Protein AF-0000000068352948 (afdb_homodimer)

Secondary structure (DSSP, 8-state):
------------------------------------------------SSS-------TT----EEEEEEEEEETTEEEEEEEEEEEPTTSEEEEEE-TTSSHHHHHHHHTT-S--BTTEEEEEEEEETTEE--GGGGGGEEEE-SS----TT--HHHHHHHHHHHHH---HHHHHHHHHHHHHHTT-GGGTTS---BTTTB--S-HHHHHHHHHHHHHTT--SEEEESSTTTT--HHHHHHHHHHHHHHHHTT-EEEEE-SS--HHHHTT-SEEEEEETTEEEEEEEHHHHHHHHHHTT-PPPTTS-HHHHHHHHHHSHHHHHHHHHHHHHHHHHS---TTTSPPPPPSSGGG-HHHHHHHHHHHHHPPPHHHHHHHHHHHHHHHHHH-HHHHHHHHHHHHHHHHHHHHHTTT--SBHHHHHHHHHHHHHHHHHHHHHHHHHHHHHHHHHHHHHHHHHHTT-S-HHHHHHHHHHHHHHHHHHHHHHHHHHHHHHHT----HHHHHHHHHHHHHHHHHHHHHHHHHHHHSSSHHHHHHHHHHHHHHHHHTTSSSS-HHHHTTTTHHHHTT-HHHHHHHHHHHHHHTT----B--HHHH-HHHHHTS-SSHHHHHHHTTSSSSGGG-HHHHHHHHHHHHHHHHHHHHHHHHHHHT---/------------------------------------------------SS--------TT----EEEEEEEEEETTEEEEEEEEEEEPTTSEEEEEE-TTSSHHHHHHHHTT-S--BTTEEEEEEEEETTEE--GGGGGGEEEE-SS----TT--HHHHHHHHHHHHH---HHHHHHHHHHHHHHTT-GGGTTS---BTTTB--S-HHHHHHHHHHHHHTT--SEEEESSTTTT--HHHHHHHHHHHHHHHHTT-EEEEE-SS--HHHHTT-SEEEEEETTEEEEEEEHHHHHHHHHHTT-PPPTTS-HHHHHHHHHHSHHHHHHHHHHHHHHHHHS---TTTSPPPPPSSGGG-HHHHHHHHHHHHHPPPHHHHHHHHHHHHHHHHHH-HHHHHHHHHHHHHHHHHHHHHTTT--SBHHHHHHHHHHHHHHHHHHHHHHHHHHHHHHHHHHHHHHHHHHTT-S-HHHHHHHHHHHHHHHHHHHHHHHHHHHHHHHT----HHHHHHHHHHHHHHHHHHHHHHHHHHHHSSSHHHHHHHHHHHHHHHHHTTSSSS-HHHHTTTTHHHHTT-HHHHHHHHHHHHHHTT----B--HHHH-HHHHHTS-SSHHHHHHHTTSSSSGGG-HHHHHHHHHHHHHHHHHHHHHHHHHHHT---

Nearest PDB structures (foldseek):
  7r8c-assembly1_A  TM=8.397E-01  e=3.094E-31  Homo sapiens
  7r88-assembly1_B  TM=8.112E-01  e=1.360E-31  Homo sapiens
  7r8b-assembly1_B  TM=8.066E-01  e=1.302E-31  Homo sapiens
  7r87-assembly1_B  TM=8.162E-01  e=2.007E-31  Homo sapiens
  5do7-assembly2_C  TM=7.986E-01  e=1.615E-26  Homo sapiens

Solvent-accessible surface area (backbone atoms only — not comparable to full-atom values): 69307 Å² total; per-residue (Å²): 134,85,79,76,80,76,77,76,70,80,72,75,83,76,77,77,69,83,71,72,82,78,78,81,75,79,73,75,81,70,79,77,71,79,75,76,72,72,69,80,61,83,80,72,82,83,78,84,84,77,80,86,63,84,76,69,76,65,80,61,62,60,48,30,43,24,28,40,45,32,25,32,28,56,67,89,45,70,45,33,58,50,41,53,23,29,45,54,40,41,32,36,37,38,38,34,52,34,89,83,16,34,66,69,58,50,55,31,53,72,69,67,39,50,50,70,54,91,55,27,47,73,46,62,45,49,25,42,37,30,25,70,68,53,78,78,56,30,62,44,37,30,75,36,61,75,68,74,74,65,60,39,69,35,22,55,48,55,47,36,46,48,42,32,34,29,39,40,44,55,52,69,68,59,43,52,52,50,42,53,50,50,28,56,74,60,68,36,63,91,46,30,83,40,40,38,31,39,91,96,78,35,88,47,49,51,73,47,55,43,47,46,42,48,48,43,41,42,55,70,58,66,46,50,30,37,39,31,38,43,77,48,55,63,34,36,59,66,57,31,37,50,51,53,49,50,51,43,56,51,7,61,56,19,16,18,34,39,36,35,49,59,67,76,48,76,71,44,54,72,65,50,43,26,35,33,35,32,33,82,17,30,62,44,43,64,41,43,46,77,54,47,58,57,50,36,40,73,74,70,52,66,76,55,90,89,45,54,67,66,59,45,48,46,56,44,38,58,36,69,70,51,32,53,52,39,36,53,52,33,52,51,40,65,73,73,41,83,87,45,74,36,57,39,51,60,69,65,46,94,41,72,89,72,12,67,42,44,53,46,49,54,49,48,51,65,66,42,41,35,52,70,68,52,32,27,49,51,42,21,51,50,43,38,52,36,52,72,68,32,58,63,60,55,44,29,51,41,48,38,27,48,50,46,23,49,54,54,18,63,65,42,50,56,52,51,59,27,62,70,24,51,49,44,50,53,29,53,49,47,46,49,52,50,47,42,33,50,48,32,17,53,48,34,30,48,56,49,61,74,45,43,65,44,52,50,54,41,38,65,41,49,41,62,56,52,59,43,51,53,51,12,46,50,60,40,48,42,61,58,54,50,48,29,48,48,55,24,46,60,47,27,46,61,38,25,47,53,75,93,42,72,70,52,46,53,51,43,46,51,45,54,47,51,42,30,52,31,23,29,25,47,15,40,31,43,36,57,69,36,95,44,68,57,44,25,52,35,51,47,50,44,55,49,50,57,34,51,42,42,34,47,84,45,30,58,61,68,64,38,50,73,85,41,43,70,52,40,72,71,21,59,56,19,40,44,36,51,52,47,47,48,61,48,28,68,72,38,72,61,40,49,56,64,44,85,80,64,33,61,72,52,41,72,70,42,61,49,32,28,61,49,45,40,48,72,65,56,53,64,72,47,79,78,52,42,70,66,52,37,54,51,49,42,51,48,48,37,52,49,33,45,49,48,28,40,51,38,39,49,52,53,51,66,58,48,95,136,84,80,79,79,76,77,78,71,80,72,77,82,75,77,78,71,74,82,70,84,78,80,84,80,72,78,75,81,72,76,76,71,78,75,75,74,72,69,80,61,80,79,72,81,83,78,82,84,77,82,88,62,86,77,70,76,64,80,61,63,57,49,32,43,22,29,40,45,33,25,34,30,56,65,90,47,72,46,34,58,51,42,52,23,31,45,55,40,42,33,35,37,38,36,34,53,34,88,82,14,34,66,69,57,51,54,30,53,73,69,66,40,49,48,68,54,91,55,29,48,70,46,61,45,48,26,42,36,29,26,70,69,53,80,80,55,32,61,43,36,28,74,35,60,74,69,75,74,64,58,37,70,35,22,54,49,56,47,36,46,47,41,32,32,29,38,40,44,56,53,69,69,57,44,52,52,51,42,53,50,50,28,56,74,61,68,36,64,91,46,31,84,39,39,38,30,38,92,97,78,37,88,47,47,51,73,46,54,44,47,47,42,49,48,44,41,42,55,69,60,66,47,50,30,38,39,32,39,41,76,50,55,63,33,35,58,65,58,31,38,49,51,52,50,48,51,44,56,50,8,62,57,20,16,18,33,38,34,35,49,60,67,75,49,76,71,45,53,72,65,50,44,24,35,33,35,31,35,84,16,32,62,46,41,63,41,43,47,77,54,46,58,56,50,36,40,74,75,70,52,66,76,55,90,89,45,52,66,67,58,45,49,47,55,45,40,58,35,71,68,53,32,53,52,39,36,53,51,34,53,50,42,63,74,72,42,85,87,46,74,37,58,39,52,62,72,65,45,96,40,71,89,71,13,67,43,45,52,47,50,53,50,47,50,64,67,42,41,36,51,70,67,51,33,28,49,52,43,21,50,51,44,38,51,35,51,71,69,32,58,63,60,56,44,30,51,43,50,38,28,49,51,45,21,51,54,53,17,63,65,40,48,57,52,52,60,26,62,69,24,50,49,43,52,53,28,52,50,47,47,50,51,50,47,41,34,50,49,33,17,54,48,35,29,49,55,48,62,73,46,44,65,46,50,49,54,39,36,64,42,50,40,64,54,52,60,43,50,53,50,13,46,50,60,40,48,43,61,60,53,50,49,29,47,48,54,23,46,58,48,26,46,62,39,25,47,52,74,93,42,70,69,53,44,53,50,43,47,52,44,52,46,51,43,31,52,30,22,29,26,47,15,41,31,42,36,57,68,37,96,44,68,56,46,25,52,34,51,48,49,44,54,49,51,55,34,51,42,41,35,46,82,43,31,58,62,70,64,37,50,74,85,40,42,70,51,40,70,72,20,58,58,19,41,44,38,52,53,47,47,50,63,48,29,69,71,37,73,62,41,48,56,63,44,85,80,64,32,61,74,51,40,70,70,42,60,49,31,30,60,49,46,39,48,72,65,55,53,63,73,45,80,78,52,41,69,65,52,38,52,50,49,44,52,49,48,37,53,49,31,45,51,47,29,40,51,37,39,49,53,55,52,65,59,49,94

Foldseek 3Di:
DDDPCPPPPPPDPPPVCPPDDPDDDPPPPPPCPPPCPPLVDQDDPDDDPDDPPPPPLPLQRFKKKWWFQKWKAQQPRTQAGGATWIFGFLAEEEEEFEVSLCPQVVLCLQLVQFDDDDRIHIDTFIDIFQHTDDLVLLLLEAEQHPDQDDAQLDFLLLLQLLLQCLSQVDDPVVSVVLSVVLCVLLVVVVRRPWGNHDPPPGDTDDPSSSLSSSVSSRVSNLGQEYEYEASCPPHDQVSSLSVLVVQSVSSNSNHGYYYYHYDHDPSSLVSHAWYWYGASNYTLDTGGPVCVQVVCVVVPRHDDPVDDPSRSSHVQRVDPVSVVVSRVVVVVCCVPHDDDNGRHGRHHDPDLVPDPSNVSSVVVSVNRGHDLVSNLVSLLVVLLSSVVSCVVLLCLLQVLLVVVLVVLLVVLFAQDLAPVSLVNVLVSLLVLLLSLLLSLLLSLLVVCVSCVVVLLVCLSSVSHALLSNLNSNCVSCLVSLLVSLVVSLVRNVVRNPFDPDPVLSVQLSVLSSLSNLLSNLQSLLLNLQDPDSVVSNVVSVVLSVLLSCLLLPNDQPVVCPDPNVVSNQLRLSNLSSLSNLCSGQV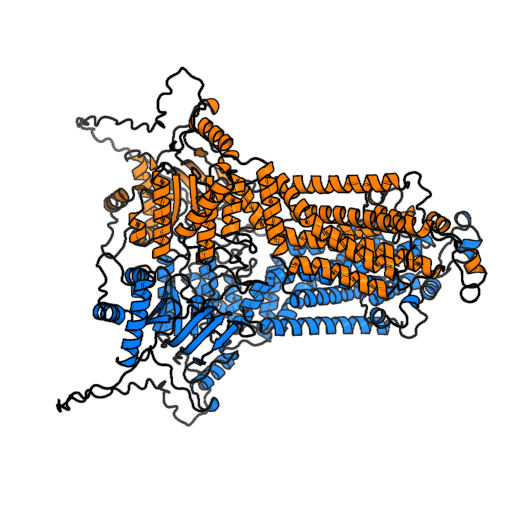PSQAHDYDCVPPHPVVVVPDDGGSVVVCVVSVQPPDPCSPNVNSVVSSVVSSVVSSVSSSVSSNVSSPGRD/DDDPCPPPPPPDPPPVVPPPDDDDPPPPPPPPPPPPVPQVDQDDPDDDPDDPPPPPLPLQRFKKKWWFQKWKAQQPRTQAGGATWIFGFLAEEEEEFDVSLCPQVVLCLQLVQFDDDDRIHIDTFIDIFQHTDDLLLLLLEAEQHPDQDDAQLDFLLLLQLLLQCLSQVDDPVVSVVLSVVLCVLLVVVVRRPWGNHDPPPGDTDDPSSSLSSSVSSRVSNLGQEYEYEASCPPHDQVSSLSVLVVQSVSSNSNHGYYYYHYDHDPSSLVSHAWYWYGASNYTLDTGGSVCVQVVCVVVPRHDDPVDDPSRSSHVQRVDPVSVVVSRVVVVVCCVPHDDDNGRHGRHHDPDCVPDPSNVSSVVVSVNRGHDLVSSLVSLLVVLLSSVVSCPVLLCLLQVLLVVVLVVLLVVLFAQDLAPVSLVNVLVSLLVLLLSLLLSLLLSLLVVCVSCVVVLLVCLSSVSHALLSNLNSNCVSCLVSLLVSLVVSLVRNVVRNPFDPDPVLSVQLSVLSSLSNLLSNLQSLLLNLQDPDSVVSNVVSVVLSVLLSCLLLPNDQPVVCPDPNVVSNLLRLSNLSSLSNLCSGQVPSQAHDYDCVPPHPVVVVPDDGGSVVVCVVSVQPPDPCSPNVNSVVSSVVSSVVSSVSSSVSSNVSSPGRD

pLDDT: mean 79.09, std 19.01, range [18.28, 96.31]

Organism: Leishmania major (NCBI:txid5664)

Radius of gyration: 36.56 Å; Cα contacts (8 Å, |Δi|>4): 2068; chains: 2; bounding box: 108×127×95 Å

InterPro domains:
  IPR003439 ABC transporter-like, ATP-binding domain [PF00005] (85-233)
  IPR003439 ABC transporter-like, ATP-binding domain [PS50893] (65-305)
  IPR003593 AAA+ ATPase domain [SM00382] (89-282)
  IPR013525 ABC-2 type transporter, transmembrane domain [PF01061] (375-584)
  IPR027417 P-loop containing nucleoside triphosphate hydrolase [G3DSA:3.40.50.300] (64-298)
  IPR027417 P-loop containing nucleoside triphosphate hydrolase [SSF52540] (65-305)
  IPR043926 ABC transporter family G domain [PF19055] (262-324)
  IPR050352 ATP-binding cassette subfamily G transporters [PTHR48041] (24-641)

Structure (mmCIF, N/CA/C/O backbone):
data_AF-0000000068352948-model_v1
#
loop_
_entity.id
_entity.type
_entity.pdbx_description
1 polymer 'Putative ATP-binding cassette protein subfamily G,member 1'
#
loop_
_atom_site.group_PDB
_atom_site.id
_atom_site.type_symbol
_atom_site.label_atom_id
_atom_site.label_alt_id
_atom_site.label_comp_id
_atom_site.label_asym_id
_atom_site.label_entity_id
_atom_site.label_seq_id
_atom_site.pdbx_PDB_ins_code
_atom_site.Cartn_x
_atom_site.Cartn_y
_atom_site.Cartn_z
_atom_site.occupancy
_atom_site.B_iso_or_equiv
_atom_site.auth_seq_id
_atom_site.auth_comp_id
_atom_site.auth_asym_id
_atom_site.auth_atom_id
_atom_site.pdbx_PDB_model_num
ATOM 1 N N . MET A 1 1 ? 4.887 -19.547 37.156 1 20.67 1 MET A N 1
ATOM 2 C CA . MET A 1 1 ? 3.809 -18.969 36.375 1 20.67 1 MET A CA 1
ATOM 3 C C . MET A 1 1 ? 3.359 -17.641 36.969 1 20.67 1 MET A C 1
ATOM 5 O O . MET A 1 1 ? 2.525 -17.594 37.875 1 20.67 1 MET A O 1
ATOM 9 N N . PRO A 1 2 ? 4.188 -16.625 37.281 1 21.25 2 PRO A N 1
ATOM 10 C CA . PRO A 1 2 ? 3.982 -15.594 38.312 1 21.25 2 PRO A CA 1
ATOM 11 C C . PRO A 1 2 ? 2.936 -14.562 37.875 1 21.25 2 PRO A C 1
ATOM 13 O O . PRO A 1 2 ? 2.703 -14.359 36.688 1 21.25 2 PRO A O 1
ATOM 16 N N . ARG A 1 3 ? 1.887 -14.273 38.781 1 21.17 3 ARG A N 1
ATOM 17 C CA . ARG A 1 3 ? 0.592 -13.617 38.938 1 21.17 3 ARG A CA 1
ATOM 18 C C . ARG A 1 3 ? 0.72 -12.109 38.75 1 21.17 3 ARG A C 1
ATOM 20 O O . ARG A 1 3 ? 1.205 -11.398 39.625 1 21.17 3 ARG A O 1
ATOM 27 N N . LEU A 1 4 ? 1.285 -11.719 37.625 1 23.36 4 LEU A N 1
ATOM 28 C CA . LEU A 1 4 ? 1.484 -10.289 37.406 1 23.36 4 LEU A CA 1
ATOM 29 C C . LEU A 1 4 ? 0.189 -9.516 37.656 1 23.36 4 LEU A C 1
ATOM 31 O O . LEU A 1 4 ? -0.838 -9.82 37.031 1 23.36 4 LEU A O 1
ATOM 35 N N . ARG A 1 5 ? -0.027 -8.984 38.875 1 22.72 5 ARG A N 1
ATOM 36 C CA . ARG A 1 5 ? -1.094 -8.258 39.562 1 22.72 5 ARG A CA 1
ATOM 37 C C . ARG A 1 5 ? -1.518 -7.027 38.781 1 22.72 5 ARG A C 1
ATOM 39 O O . ARG A 1 5 ? -0.694 -6.156 38.5 1 22.72 5 ARG A O 1
ATOM 46 N N . ASN A 1 6 ? -2.475 -7.145 37.906 1 23.42 6 ASN A N 1
ATOM 47 C CA . ASN A 1 6 ? -3.277 -6.328 37 1 23.42 6 ASN A CA 1
ATOM 48 C C . ASN A 1 6 ? -3.984 -5.199 37.719 1 23.42 6 ASN A C 1
ATOM 50 O O . ASN A 1 6 ? -4.93 -5.441 38.5 1 23.42 6 ASN A O 1
ATOM 54 N N . GLU A 1 7 ? -3.199 -4.324 38.469 1 22.77 7 GLU A N 1
ATOM 55 C CA . GLU A 1 7 ? -3.887 -3.387 39.344 1 22.77 7 GLU A CA 1
ATOM 56 C C . GLU A 1 7 ? -4.855 -2.5 38.562 1 22.77 7 GLU A C 1
ATOM 58 O O . GLU A 1 7 ? -4.484 -1.924 37.531 1 22.77 7 GLU A O 1
ATOM 63 N N . PRO A 1 8 ? -6.18 -2.715 38.625 1 26.06 8 PRO A N 1
ATOM 64 C CA . PRO A 1 8 ? -7.348 -2.109 37.969 1 26.06 8 PRO A CA 1
ATOM 65 C C . PRO A 1 8 ? -7.492 -0.624 38.281 1 26.06 8 PRO A C 1
ATOM 67 O O . PRO A 1 8 ? -7.547 -0.239 39.469 1 26.06 8 PRO A O 1
ATOM 70 N N . ILE A 1 9 ? -6.789 0.273 37.594 1 25.95 9 ILE A N 1
ATOM 71 C CA . ILE A 1 9 ? -6.672 1.69 37.906 1 25.95 9 ILE A CA 1
ATOM 72 C C . ILE A 1 9 ? -8.055 2.334 37.938 1 25.95 9 ILE A C 1
ATOM 74 O O . ILE A 1 9 ? -8.188 3.535 38.188 1 25.95 9 ILE A O 1
ATOM 78 N N . CYS A 1 10 ? -9.094 1.753 37.281 1 26.83 10 CYS A N 1
ATOM 79 C CA . CYS A 1 10 ? -10.25 2.639 37.188 1 26.83 10 CYS A CA 1
ATOM 80 C C . CYS A 1 10 ? -10.758 3.029 38.562 1 26.83 10 CYS A C 1
ATOM 82 O O . CYS A 1 10 ? -11.344 2.205 39.281 1 26.83 10 CYS A O 1
ATOM 84 N N . ASN A 1 11 ? -9.93 3.629 39.469 1 23.67 11 ASN A N 1
ATOM 85 C CA . ASN A 1 11 ? -10.344 4.012 40.812 1 23.67 11 ASN A CA 1
ATOM 86 C C . ASN A 1 11 ? -11.734 4.641 40.812 1 23.67 11 ASN A C 1
ATOM 88 O O . ASN A 1 11 ? -12.078 5.391 39.906 1 23.67 11 ASN A O 1
ATOM 92 N N . GLY A 1 12 ? -12.734 3.982 41.469 1 23.08 12 GLY A N 1
ATOM 93 C CA . GLY A 1 12 ? -14.141 4.145 41.812 1 23.08 12 GLY A CA 1
ATOM 94 C C . GLY A 1 12 ? -14.445 5.473 42.469 1 23.08 12 GLY A C 1
ATOM 95 O O . GLY A 1 12 ? -13.938 5.754 43.562 1 23.08 12 GLY A O 1
ATOM 96 N N . ILE A 1 13 ? -14.406 6.641 41.75 1 23.42 13 ILE A N 1
ATOM 97 C CA . ILE A 1 13 ? -14.867 7.883 42.344 1 23.42 13 ILE A CA 1
ATOM 98 C C . ILE A 1 13 ? -16.219 7.656 43.031 1 23.42 13 ILE A C 1
ATOM 100 O O . ILE A 1 13 ? -17.188 7.277 42.375 1 23.42 13 ILE A O 1
ATOM 104 N N . SER A 1 14 ? -16.188 7.055 44.25 1 20.56 14 SER A N 1
ATOM 105 C CA . SER A 1 14 ? -17.344 6.859 45.094 1 20.56 14 SER A CA 1
ATOM 106 C C . SER A 1 14 ? -18.078 8.172 45.375 1 20.56 14 SER A C 1
ATOM 108 O O . SER A 1 14 ? -17.516 9.102 45.938 1 20.56 14 SER A O 1
ATOM 110 N N . ILE A 1 15 ? -18.906 8.664 44.438 1 21.53 15 ILE A N 1
ATOM 111 C CA . ILE A 1 15 ? -19.781 9.812 44.625 1 21.53 15 ILE A CA 1
ATOM 112 C C . ILE A 1 15 ? -20.703 9.578 45.812 1 21.53 15 ILE A C 1
ATOM 114 O O . ILE A 1 15 ? -21.594 8.727 45.781 1 21.53 15 ILE A O 1
ATOM 118 N N . ASP A 1 16 ? -20.172 9.477 47.031 1 19.19 16 ASP A N 1
ATOM 119 C CA . ASP A 1 16 ? -21.094 9.336 48.156 1 19.19 16 ASP A CA 1
ATOM 120 C C . ASP A 1 16 ? -22.062 10.516 48.219 1 19.19 16 ASP A C 1
ATOM 122 O O . ASP A 1 16 ? -21.641 11.664 48.312 1 19.19 16 ASP A O 1
ATOM 126 N N . ALA A 1 17 ? -23.234 10.445 47.625 1 20.67 17 ALA A N 1
ATOM 127 C CA . ALA A 1 17 ? -24.375 11.344 47.562 1 20.67 17 ALA A CA 1
ATOM 128 C C . ALA A 1 17 ? -24.953 11.641 48.938 1 20.67 17 ALA A C 1
ATOM 130 O O . ALA A 1 17 ? -26.172 11.68 49.125 1 20.67 17 ALA A O 1
ATOM 131 N N . GLU A 1 18 ? -24.172 11.695 50.031 1 19.17 18 GLU A N 1
ATOM 132 C CA . GLU A 1 18 ? -25.094 11.789 51.156 1 19.17 18 GLU A CA 1
ATOM 133 C C . GLU A 1 18 ? -25.922 13.07 51.094 1 19.17 18 GLU A C 1
ATOM 135 O O . GLU A 1 18 ? -25.375 14.156 50.906 1 19.17 18 GLU A O 1
ATOM 140 N N . ASP A 1 19 ? -27.281 12.977 50.906 1 19.52 19 ASP A N 1
ATOM 141 C CA . ASP A 1 19 ? -28.469 13.781 50.625 1 19.52 19 ASP A CA 1
ATOM 142 C C . ASP A 1 19 ? -28.781 14.711 51.812 1 19.52 19 ASP A C 1
ATOM 144 O O . ASP A 1 19 ? -29.75 15.469 51.75 1 19.52 19 ASP A O 1
ATOM 148 N N . GLN A 1 20 ? -28.062 14.758 52.969 1 18.28 20 GLN A N 1
ATOM 149 C CA . GLN A 1 20 ? -29.078 14.961 54 1 18.28 20 GLN A CA 1
ATOM 150 C C . GLN A 1 20 ? -29.656 16.375 53.938 1 18.28 20 GLN A C 1
ATOM 152 O O . GLN A 1 20 ? -30.766 16.625 54.406 1 18.28 20 GLN A O 1
ATOM 157 N N . GLU A 1 21 ? -28.891 17.391 53.594 1 20.02 21 GLU A N 1
ATOM 158 C CA . GLU A 1 21 ? -29.125 18.531 54.469 1 20.02 21 GLU A CA 1
ATOM 159 C C . GLU A 1 21 ? -30.484 19.156 54.219 1 20.02 21 GLU A C 1
ATOM 161 O O . GLU A 1 21 ? -30.953 19.203 53.062 1 20.02 21 GLU A O 1
ATOM 166 N N . GLY A 1 22 ? -31.359 19.469 55.281 1 20.73 22 GLY A N 1
ATOM 167 C CA . GLY A 1 22 ? -32.719 19.859 55.625 1 20.73 22 GLY A CA 1
ATOM 168 C C . GLY A 1 22 ? -33.031 21.281 55.188 1 20.73 22 GLY A C 1
ATOM 169 O O . GLY A 1 22 ? -34.094 21.828 55.562 1 20.73 22 GLY A O 1
ATOM 170 N N . THR A 1 23 ? -32.156 21.969 54.438 1 20.11 23 THR A N 1
ATOM 171 C CA . THR A 1 23 ? -32.312 23.406 54.656 1 20.11 23 THR A CA 1
ATOM 172 C C . THR A 1 23 ? -33.75 23.828 54.25 1 20.11 23 THR A C 1
ATOM 174 O O . THR A 1 23 ? -34.375 23.188 53.438 1 20.11 23 THR A O 1
ATOM 177 N N . SER A 1 24 ? -34.219 24.953 55 1 22.09 24 SER A N 1
ATOM 178 C CA . SER A 1 24 ? -35.438 25.703 55.25 1 22.09 24 SER A CA 1
ATOM 179 C C . SER A 1 24 ? -36 26.312 53.969 1 22.09 24 SER A C 1
ATOM 181 O O . SER A 1 24 ? -35.281 26.547 53 1 22.09 24 SER A O 1
ATOM 183 N N . ASN A 1 25 ? -37.344 26.328 53.812 1 20.02 25 ASN A N 1
ATOM 184 C CA . ASN A 1 25 ? -38.469 26.406 52.844 1 20.02 25 ASN A CA 1
ATOM 185 C C . ASN A 1 25 ? -38.594 27.812 52.281 1 20.02 25 ASN A C 1
ATOM 187 O O . ASN A 1 25 ? -39.625 28.156 51.688 1 20.02 25 ASN A O 1
ATOM 191 N N . HIS A 1 26 ? -37.562 28.75 52.438 1 21.39 26 HIS A N 1
ATOM 192 C CA . HIS A 1 26 ? -38.188 30.062 52.25 1 21.39 26 HIS A CA 1
ATOM 193 C C . HIS A 1 26 ? -38.75 30.172 50.844 1 21.39 26 HIS A C 1
ATOM 195 O O . HIS A 1 26 ? -38.25 29.562 49.906 1 21.39 26 HIS A O 1
ATOM 201 N N . GLY A 1 27 ? -40.031 30.562 50.688 1 20.77 27 GLY A N 1
ATOM 202 C CA . GLY A 1 27 ? -41.062 30.641 49.688 1 20.77 27 GLY A CA 1
ATOM 203 C C . GLY A 1 27 ? -40.688 31.531 48.5 1 20.77 27 GLY A C 1
ATOM 204 O O . GLY A 1 27 ? -41.562 31.875 47.688 1 20.77 27 GLY A O 1
ATOM 205 N N . HIS A 1 28 ? -39.312 31.734 48.219 1 20.59 28 HIS A N 1
ATOM 206 C CA . HIS A 1 28 ? -39.188 32.875 47.312 1 20.59 28 HIS A CA 1
ATOM 207 C C . HIS A 1 28 ? -39.969 32.594 46.031 1 20.59 28 HIS A C 1
ATOM 209 O O . HIS A 1 28 ? -40.062 31.469 45.562 1 20.59 28 HIS A O 1
ATOM 215 N N . GLN A 1 29 ? -40.906 33.5 45.656 1 22.36 29 GLN A N 1
ATOM 216 C CA . GLN A 1 29 ? -41.844 33.625 44.531 1 22.36 29 GLN A CA 1
ATOM 217 C C . GLN A 1 29 ? -41.094 33.562 43.219 1 22.36 29 GLN A C 1
ATOM 219 O O . GLN A 1 29 ? -40.312 34.438 42.875 1 22.36 29 GLN A O 1
ATOM 224 N N . THR A 1 30 ? -40.5 32.375 42.906 1 21.77 30 THR A N 1
ATOM 225 C CA . THR A 1 30 ? -39.719 32.281 41.688 1 21.77 30 THR A CA 1
ATOM 226 C C . THR A 1 30 ? -40.562 32.625 40.469 1 21.77 30 THR A C 1
ATOM 228 O O . THR A 1 30 ? -41.688 32.094 40.312 1 21.77 30 THR A O 1
ATOM 231 N N . LEU A 1 31 ? -40.406 33.875 39.906 1 22.08 31 LEU A N 1
ATOM 232 C CA . LEU A 1 31 ? -41 34.312 38.656 1 22.08 31 LEU A CA 1
ATOM 233 C C . LEU A 1 31 ? -40.875 33.219 37.594 1 22.08 31 LEU A C 1
ATOM 235 O O . LEU A 1 31 ? -39.812 32.625 37.406 1 22.08 31 LEU A O 1
ATOM 239 N N . SER A 1 32 ? -42 32.531 37.312 1 22.23 32 SER A N 1
ATOM 240 C CA . SER A 1 32 ? -42.312 31.453 36.375 1 22.23 32 SER A CA 1
ATOM 241 C C . SER A 1 32 ? -41.781 31.781 34.969 1 22.23 32 SER A C 1
ATOM 243 O O . SER A 1 32 ? -42.25 32.719 34.344 1 22.23 32 SER A O 1
ATOM 245 N N . TYR A 1 33 ? -40.438 32.031 34.75 1 22.28 33 TYR A N 1
ATOM 246 C CA . TYR A 1 33 ? -40.062 32.156 33.375 1 22.28 33 TYR A CA 1
ATOM 247 C C . TYR A 1 33 ? -40.656 31.062 32.5 1 22.28 33 TYR A C 1
ATOM 249 O O . TYR A 1 33 ? -40.656 29.906 32.875 1 22.28 33 TYR A O 1
ATOM 257 N N . GLY A 1 34 ? -41.688 31.375 31.641 1 23.23 34 GLY A N 1
ATOM 258 C CA . GLY A 1 34 ? -42.375 30.547 30.672 1 23.23 34 GLY A CA 1
ATOM 259 C C . GLY A 1 34 ? -41.469 29.547 29.969 1 23.23 34 GLY A C 1
ATOM 260 O O . GLY A 1 34 ? -40.344 29.891 29.609 1 23.23 34 GLY A O 1
ATOM 261 N N . LYS A 1 35 ? -41.562 28.281 30.312 1 28.39 35 LYS A N 1
ATOM 262 C CA . LYS A 1 35 ? -40.969 27.078 29.75 1 28.39 35 LYS A CA 1
ATOM 263 C C . LYS A 1 35 ? -41.094 27.078 28.219 1 28.39 35 LYS A C 1
ATOM 265 O O . LYS A 1 35 ? -42.188 26.891 27.688 1 28.39 35 LYS A O 1
ATOM 270 N N . VAL A 1 36 ? -40.406 27.969 27.516 1 27.17 36 VAL A N 1
ATOM 271 C CA . VAL A 1 36 ? -40.344 27.703 26.078 1 27.17 36 VAL A CA 1
ATOM 272 C C . VAL A 1 36 ? -40.062 26.219 25.844 1 27.17 36 VAL A C 1
ATOM 274 O O . VAL A 1 36 ? -39 25.703 26.234 1 27.17 36 VAL A O 1
ATOM 277 N N . ASP A 1 37 ? -41.094 25.375 26.094 1 26.56 37 ASP A N 1
ATOM 278 C CA . ASP A 1 37 ? -41.094 24 25.594 1 26.56 37 ASP A CA 1
ATOM 279 C C . ASP A 1 37 ? -40.531 23.938 24.172 1 26.56 37 ASP A C 1
ATOM 281 O O . ASP A 1 37 ? -41.25 24.219 23.219 1 26.56 37 ASP A O 1
ATOM 285 N N . SER A 1 38 ? -39.438 24.484 23.938 1 29.33 38 SER A N 1
ATOM 286 C CA . SER A 1 38 ? -38.812 24.391 22.609 1 29.33 38 SER A CA 1
ATOM 287 C C . SER A 1 38 ? -38.75 22.938 22.141 1 29.33 38 SER A C 1
ATOM 289 O O . SER A 1 38 ? -37.812 22.219 22.422 1 29.33 38 SER A O 1
ATOM 291 N N . GLN A 1 39 ? -39.906 22.188 22.297 1 29.53 39 GLN A N 1
ATOM 292 C CA . GLN A 1 39 ? -39.906 20.891 21.625 1 29.53 39 GLN A CA 1
ATOM 293 C C . GLN A 1 39 ? -39.562 21.047 20.156 1 29.53 39 GLN A C 1
ATOM 295 O O . GLN A 1 39 ? -40.281 21.719 19.406 1 29.53 39 GLN A O 1
ATOM 300 N N . LEU A 1 40 ? -38.375 21.125 19.812 1 31.77 40 LEU A N 1
ATOM 301 C CA . LEU A 1 40 ? -37.938 21.062 18.422 1 31.77 40 LEU A CA 1
ATOM 302 C C . LEU A 1 40 ? -38.625 19.906 17.688 1 31.77 40 LEU A C 1
ATOM 304 O O . LEU A 1 40 ? -38.25 18.75 17.891 1 31.77 40 LEU A O 1
ATOM 308 N N . HIS A 1 41 ? -40.062 19.859 17.641 1 30.08 41 HIS A N 1
ATOM 309 C CA . HIS A 1 41 ? -40.625 18.906 16.703 1 30.08 41 HIS A CA 1
ATOM 310 C C . HIS A 1 41 ? -40.125 19.156 15.289 1 30.08 41 HIS A C 1
ATOM 312 O O . HIS A 1 41 ? -39.812 20.297 14.914 1 30.08 41 HIS A O 1
ATOM 318 N N . GLY A 1 42 ? -39.562 18.219 14.656 1 32.97 42 GLY A N 1
ATOM 319 C CA . GLY A 1 42 ? -39.344 18.359 13.227 1 32.97 42 GLY A CA 1
ATOM 320 C C . GLY A 1 42 ? -40.531 18.922 12.477 1 32.97 42 GLY A C 1
ATOM 321 O O . GLY A 1 42 ? -41.656 18.438 12.602 1 32.97 42 GLY A O 1
ATOM 322 N N . SER A 1 43 ? -41 20.156 12.531 1 30.55 43 SER A N 1
ATOM 323 C CA . SER A 1 43 ? -42.125 20.828 11.875 1 30.55 43 SER A CA 1
ATOM 324 C C . SER A 1 43 ? -42.312 20.297 10.461 1 30.55 43 SER A C 1
ATOM 326 O O . SER A 1 43 ? -41.406 20.344 9.633 1 30.55 43 SER A O 1
ATOM 328 N N . ILE A 1 44 ? -43.281 19.281 10.297 1 28.14 44 ILE A N 1
ATOM 329 C CA . ILE A 1 44 ? -43.938 18.875 9.055 1 28.14 44 ILE A CA 1
ATOM 330 C C . ILE A 1 44 ? -44.75 20.047 8.492 1 28.14 44 ILE A C 1
ATOM 332 O O . ILE A 1 44 ? -45.594 20.609 9.18 1 28.14 44 ILE A O 1
ATOM 336 N N . ALA A 1 45 ? -44.469 20.797 7.457 1 28.94 45 ALA A N 1
ATOM 337 C CA . ALA A 1 45 ? -45.469 21.531 6.684 1 28.94 45 ALA A CA 1
ATOM 338 C C . ALA A 1 45 ? -46.719 20.688 6.465 1 28.94 45 ALA A C 1
ATOM 340 O O . ALA A 1 45 ? -46.625 19.5 6.129 1 28.94 45 ALA A O 1
ATOM 341 N N . GLU A 1 46 ? -47.938 20.875 6.93 1 26.91 46 GLU A N 1
ATOM 342 C CA . GLU A 1 46 ? -49.281 20.328 6.77 1 26.91 46 GLU A CA 1
ATOM 343 C C . GLU A 1 46 ? -49.625 20.094 5.301 1 26.91 46 GLU A C 1
ATOM 345 O O . GLU A 1 46 ? -49.562 21.031 4.488 1 26.91 46 GLU A O 1
ATOM 350 N N . SER A 1 47 ? -49.531 18.812 4.73 1 27.53 47 SER A N 1
ATOM 351 C CA . SER A 1 47 ? -50.062 18.344 3.451 1 27.53 47 SER A CA 1
ATOM 352 C C . SER A 1 47 ? -51.562 18.578 3.344 1 27.53 47 SER A C 1
ATOM 354 O O . SER A 1 47 ? -52.312 18.141 4.207 1 27.53 47 SER A O 1
ATOM 356 N N . ASP A 1 48 ? -52.094 19.578 2.617 1 25.5 48 ASP A N 1
ATOM 357 C CA . ASP A 1 48 ? -53.438 19.578 2.082 1 25.5 48 ASP A CA 1
ATOM 358 C C . ASP A 1 48 ? -53.75 18.266 1.334 1 25.5 48 ASP A C 1
ATOM 360 O O . ASP A 1 48 ? -52.844 17.703 0.692 1 25.5 48 ASP A O 1
ATOM 364 N N . SER A 1 49 ? -54.812 17.375 1.532 1 26.95 49 SER A N 1
ATOM 365 C CA . SER A 1 49 ? -55.375 16.047 1.266 1 26.95 49 SER A CA 1
ATOM 366 C C . SER A 1 49 ? -55.375 15.75 -0.229 1 26.95 49 SER A C 1
ATOM 368 O O . SER A 1 49 ? -55.469 14.586 -0.631 1 26.95 49 SER A O 1
ATOM 370 N N . SER A 1 50 ? -56.031 16.531 -1.188 1 27.42 50 SER A N 1
ATOM 371 C CA . SER A 1 50 ? -56.688 16 -2.379 1 27.42 50 SER A CA 1
ATOM 372 C C . SER A 1 50 ? -55.688 15.281 -3.283 1 27.42 50 SER A C 1
ATOM 374 O O . SER A 1 50 ? -55.969 14.172 -3.758 1 27.42 50 SER A O 1
ATOM 376 N N . THR A 1 51 ? -55.125 15.875 -4.465 1 27.92 51 THR A N 1
ATOM 377 C CA . THR A 1 51 ? -54.562 15.234 -5.633 1 27.92 51 THR A CA 1
ATOM 378 C C . THR A 1 51 ? -53.25 14.531 -5.27 1 27.92 51 THR A C 1
ATOM 380 O O . THR A 1 51 ? -52.344 15.148 -4.691 1 27.92 51 THR A O 1
ATOM 383 N N . ARG A 1 52 ? -53.219 13.195 -5.207 1 29.17 52 ARG A N 1
ATOM 384 C CA . ARG A 1 52 ? -52.125 12.25 -5.035 1 29.17 52 ARG A CA 1
ATOM 385 C C . ARG A 1 52 ? -50.875 12.734 -5.754 1 29.17 52 ARG A C 1
ATOM 387 O O . ARG A 1 52 ? -50.531 12.266 -6.852 1 29.17 52 ARG A O 1
ATOM 394 N N . ARG A 1 53 ? -50.688 13.945 -6.109 1 28.53 53 ARG A N 1
ATOM 395 C CA . ARG A 1 53 ? -49.469 14.422 -6.73 1 28.53 53 ARG A CA 1
ATOM 396 C C . ARG A 1 53 ? -48.25 13.898 -5.98 1 28.53 53 ARG A C 1
ATOM 398 O O . ARG A 1 53 ? -48.281 13.672 -4.773 1 28.53 53 ARG A O 1
ATOM 405 N N . ALA A 1 54 ? -47.156 13.32 -6.781 1 31.53 54 ALA A N 1
ATOM 406 C CA . ALA A 1 54 ? -45.781 12.914 -6.531 1 31.53 54 ALA A CA 1
ATOM 407 C C . ALA A 1 54 ? -45.156 13.742 -5.402 1 31.53 54 ALA A C 1
ATOM 409 O O . ALA A 1 54 ? -44.969 14.945 -5.539 1 31.53 54 ALA A O 1
ATOM 410 N N . ILE A 1 55 ? -45.406 13.594 -4.227 1 31.8 55 ILE A N 1
ATOM 411 C CA . ILE A 1 55 ? -44.906 14.273 -3.043 1 31.8 55 ILE A CA 1
ATOM 412 C C . ILE A 1 55 ? -43.406 14.516 -3.189 1 31.8 55 ILE A C 1
ATOM 414 O O . ILE A 1 55 ? -42.625 13.57 -3.279 1 31.8 55 ILE A O 1
ATOM 418 N N . GLY A 1 56 ? -42.844 15.414 -3.965 1 36.44 56 GLY A N 1
ATOM 419 C CA . GLY A 1 56 ? -41.5 15.938 -4.074 1 36.44 56 GLY A CA 1
ATOM 420 C C . GLY A 1 56 ? -40.75 15.938 -2.752 1 36.44 56 GLY A C 1
ATOM 421 O O . GLY A 1 56 ? -41.281 16.375 -1.729 1 36.44 56 GLY A O 1
ATOM 422 N N . VAL A 1 57 ? -40.094 14.867 -2.324 1 45.66 57 VAL A N 1
ATOM 423 C CA . VAL A 1 57 ? -39.25 14.859 -1.138 1 45.66 57 VAL A CA 1
ATOM 424 C C . VAL A 1 57 ? -38.656 16.25 -0.931 1 45.66 57 VAL A C 1
ATOM 426 O O . VAL A 1 57 ? -37.969 16.781 -1.815 1 45.66 57 VAL A O 1
ATOM 429 N N . PRO A 1 58 ? -39.188 17.062 -0.106 1 48.31 58 PRO A N 1
ATOM 430 C CA . PRO A 1 58 ? -38.625 18.406 0.107 1 48.31 58 PRO A CA 1
ATOM 431 C C . PRO A 1 58 ? -37.125 18.375 0.391 1 48.31 58 PRO A C 1
ATOM 433 O O . PRO A 1 58 ? -36.656 17.516 1.157 1 48.31 58 PRO A O 1
ATOM 436 N N . SER A 1 59 ? -36.25 18.703 -0.491 1 55.53 59 SER A N 1
ATOM 437 C CA . SER A 1 59 ? -34.812 18.891 -0.327 1 55.53 59 SER A CA 1
ATOM 438 C C . SER A 1 59 ? -34.469 19.562 1.001 1 55.53 59 SER A C 1
ATOM 440 O O . SER A 1 59 ? -33.344 19.469 1.49 1 55.53 59 SER A O 1
ATOM 442 N N . SER A 1 60 ? -35.594 20.125 1.717 1 61.94 60 SER A N 1
ATOM 443 C CA . SER A 1 60 ? -35.344 20.969 2.867 1 61.94 60 SER A CA 1
ATOM 444 C C . SER A 1 60 ? -35.562 20.219 4.176 1 61.94 60 SER A C 1
ATOM 446 O O . SER A 1 60 ? -35.594 20.844 5.246 1 61.94 60 SER A O 1
ATOM 448 N N . TYR A 1 61 ? -35.719 18.906 4.082 1 72.12 61 TYR A N 1
ATOM 449 C CA . TYR A 1 61 ? -35.906 18.219 5.359 1 72.12 61 TYR A CA 1
ATOM 450 C C . TYR A 1 61 ? -34.625 18.219 6.176 1 72.12 61 TYR A C 1
ATOM 452 O O . TYR A 1 61 ? -33.562 17.875 5.664 1 72.12 61 TYR A O 1
ATOM 460 N N . SER A 1 62 ? -34.75 18.766 7.371 1 81.75 62 SER A N 1
ATOM 461 C CA . SER A 1 62 ? -33.594 18.859 8.281 1 81.75 62 SER A CA 1
ATOM 462 C C . SER A 1 62 ? -33.5 17.625 9.164 1 81.75 62 SER A C 1
ATOM 464 O O . SER A 1 62 ? -34.469 17.281 9.883 1 81.75 62 SER A O 1
ATOM 466 N N . LEU A 1 63 ? -32.5 16.906 9.008 1 87.12 63 LEU A N 1
ATOM 467 C CA . LEU A 1 63 ? -32.281 15.664 9.75 1 87.12 63 LEU A CA 1
ATOM 468 C C . LEU A 1 63 ? -31.188 15.828 10.797 1 87.12 63 LEU A C 1
ATOM 470 O O . LEU A 1 63 ? -30.016 15.922 10.453 1 87.12 63 LEU A O 1
ATOM 474 N N . PRO A 1 64 ? -31.609 15.812 12.086 1 90.12 64 PRO A N 1
ATOM 475 C CA . PRO A 1 64 ? -30.578 15.859 13.125 1 90.12 64 PRO A CA 1
ATOM 476 C C . PRO A 1 64 ? -29.922 14.5 13.367 1 90.12 64 PRO A C 1
ATOM 478 O O . PRO A 1 64 ? -30.547 13.461 13.141 1 90.12 64 PRO A O 1
ATOM 481 N N . LEU A 1 65 ? -28.734 14.477 13.695 1 92.81 65 LEU A N 1
ATOM 482 C CA . LEU A 1 65 ? -28 13.273 14.078 1 92.81 65 LEU A CA 1
ATOM 483 C C . LEU A 1 65 ? -27.734 13.266 15.578 1 92.81 65 LEU A C 1
ATOM 485 O O . LEU A 1 65 ? -27.125 14.195 16.125 1 92.81 65 LEU A O 1
ATOM 489 N N . SER A 1 66 ? -28.297 12.227 16.281 1 93.31 66 SER A N 1
ATOM 490 C CA . SER A 1 66 ? -28.156 12.148 17.719 1 93.31 66 SER A CA 1
ATOM 491 C C . SER A 1 66 ? -27.484 10.852 18.156 1 93.31 66 SER A C 1
ATOM 493 O O . SER A 1 66 ? -27.516 9.867 17.406 1 93.31 66 SER A O 1
ATOM 495 N N . TRP A 1 67 ? -26.812 10.867 19.203 1 93.12 67 TRP A N 1
ATOM 496 C CA . TRP A 1 67 ? -26.203 9.703 19.828 1 93.12 67 TRP A CA 1
ATOM 497 C C . TRP A 1 67 ? -26.484 9.68 21.328 1 93.12 67 TRP A C 1
ATOM 499 O O . TRP A 1 67 ? -26.531 10.734 21.969 1 93.12 67 TRP A O 1
ATOM 509 N N . HIS A 1 68 ? -26.797 8.531 21.828 1 91.75 68 HIS A N 1
ATOM 510 C CA . HIS A 1 68 ? -27.141 8.375 23.234 1 91.75 68 HIS A CA 1
ATOM 511 C C . HIS A 1 68 ? -26.25 7.352 23.922 1 91.75 68 HIS A C 1
ATOM 513 O O . HIS A 1 68 ? -26.281 6.168 23.578 1 91.75 68 HIS A O 1
ATOM 519 N N . ARG A 1 69 ? -25.484 7.816 24.891 1 91.38 69 ARG A N 1
ATOM 520 C CA . ARG A 1 69 ? -24.609 6.984 25.719 1 91.38 69 ARG A CA 1
ATOM 521 C C . ARG A 1 69 ? -23.734 6.094 24.859 1 91.38 69 ARG A C 1
ATOM 523 O O . ARG A 1 69 ? -23.672 4.879 25.062 1 91.38 69 ARG A O 1
ATOM 530 N N . LEU A 1 70 ? -23.156 6.707 23.922 1 91.69 70 LEU A N 1
ATOM 531 C CA . LEU A 1 70 ? -22.266 5.996 23.016 1 91.69 70 LEU A CA 1
ATOM 532 C C . LEU A 1 70 ? -20.938 5.664 23.703 1 91.69 70 LEU A C 1
ATOM 534 O O . LEU A 1 70 ? -20.25 6.559 24.203 1 91.69 70 LEU A O 1
ATOM 538 N N . SER A 1 71 ? -20.656 4.438 23.844 1 92.69 71 SER A N 1
ATOM 539 C CA . SER A 1 71 ? -19.422 3.969 24.469 1 92.69 71 SER A CA 1
ATOM 540 C C . SER A 1 71 ? -18.734 2.926 23.594 1 92.69 71 SER A C 1
ATOM 542 O O . SER A 1 71 ? -19.391 2.135 22.922 1 92.69 71 SER A O 1
ATOM 544 N N . TYR A 1 72 ? -17.469 2.992 23.453 1 90.06 72 TYR A N 1
ATOM 545 C CA . TYR A 1 72 ? -16.656 2.047 22.688 1 90.06 72 TYR A CA 1
ATOM 546 C C . TYR A 1 72 ? -15.438 1.604 23.484 1 90.06 72 TYR A C 1
ATOM 548 O O . TYR A 1 72 ? -14.727 2.434 24.047 1 90.06 72 TYR A O 1
ATOM 556 N N . SER A 1 73 ? -15.281 0.303 23.609 1 88.38 73 SER A N 1
ATOM 557 C CA . SER A 1 73 ? -14.141 -0.242 24.344 1 88.38 73 SER A CA 1
ATOM 558 C C . SER A 1 73 ? -13.43 -1.316 23.531 1 88.38 73 SER A C 1
ATOM 560 O O . SER A 1 73 ? -14.062 -2.066 22.797 1 88.38 73 SER A O 1
ATOM 562 N N . VAL A 1 74 ? -12.148 -1.242 23.5 1 79.31 74 VAL A N 1
ATOM 563 C CA . VAL A 1 74 ? -11.305 -2.264 22.906 1 79.31 74 VAL A CA 1
ATOM 564 C C . VAL A 1 74 ? -10.602 -3.072 24 1 79.31 74 VAL A C 1
ATOM 566 O O . VAL A 1 74 ? -9.602 -2.629 24.562 1 79.31 74 VAL A O 1
ATOM 569 N N . GLY A 1 75 ? -11.062 -4.258 24.188 1 78.31 75 GLY A N 1
ATOM 570 C CA . GLY A 1 75 ? -10.562 -5.023 25.312 1 78.31 75 GLY A CA 1
ATOM 571 C C . GLY A 1 75 ? -10.812 -4.355 26.656 1 78.31 75 GLY A C 1
ATOM 572 O O . GLY A 1 75 ? -11.969 -4.102 27.016 1 78.31 75 GLY A O 1
ATOM 573 N N . LYS A 1 76 ? -9.68 -3.975 27.219 1 74.81 76 LYS A N 1
ATOM 574 C CA . LYS A 1 76 ? -9.797 -3.361 28.531 1 74.81 76 LYS A CA 1
ATOM 575 C C . LYS A 1 76 ? -9.688 -1.842 28.438 1 74.81 76 LYS A C 1
ATOM 577 O O . LYS A 1 76 ? -10.008 -1.135 29.406 1 74.81 76 LYS A O 1
ATOM 582 N N . LYS A 1 77 ? -9.453 -1.32 27.297 1 78.25 77 LYS A N 1
ATOM 583 C CA . LYS A 1 77 ? -9.281 0.12 27.125 1 78.25 77 LYS A CA 1
ATOM 584 C C . LYS A 1 77 ? -10.562 0.766 26.594 1 78.25 77 LYS A C 1
ATOM 586 O O . LYS A 1 77 ? -11.086 0.36 25.547 1 78.25 77 LYS A O 1
ATOM 591 N N . ARG A 1 78 ? -11.055 1.688 27.406 1 85.5 78 ARG A N 1
ATOM 592 C CA . ARG A 1 78 ? -12.234 2.426 26.969 1 85.5 78 ARG A CA 1
ATOM 593 C C . ARG A 1 78 ? -11.844 3.67 26.188 1 85.5 78 ARG A C 1
ATOM 595 O O . ARG A 1 78 ? -11.156 4.555 26.703 1 85.5 78 ARG A O 1
ATOM 602 N N . ILE A 1 79 ? -12.258 3.793 24.969 1 85.56 79 ILE A N 1
ATOM 603 C CA . ILE A 1 79 ? -11.914 4.91 24.094 1 85.56 79 ILE A CA 1
ATOM 604 C C . ILE A 1 79 ? -12.992 5.988 24.172 1 85.56 79 ILE A C 1
ATOM 606 O O . ILE A 1 79 ? -12.688 7.18 24.266 1 85.56 79 ILE A O 1
ATOM 610 N N . LEU A 1 80 ? -14.242 5.559 24.109 1 91.94 80 LEU A N 1
ATOM 611 C CA . LEU A 1 80 ? -15.375 6.465 24.281 1 91.94 80 LEU A CA 1
ATOM 612 C C . LEU A 1 80 ? -16.156 6.117 25.531 1 91.94 80 LEU A C 1
ATOM 614 O O . LEU A 1 80 ? -16.422 4.941 25.812 1 91.94 80 LEU A O 1
ATOM 618 N N . CYS A 1 81 ? -16.5 7.188 26.297 1 92.81 81 CYS A N 1
ATOM 619 C CA . CYS A 1 81 ? -17.141 6.965 27.578 1 92.81 81 CYS A CA 1
ATOM 620 C C . CYS A 1 81 ? -18.516 7.617 27.625 1 92.81 81 CYS A C 1
ATOM 622 O O . CYS A 1 81 ? -18.688 8.672 28.234 1 92.81 81 CYS A O 1
ATOM 624 N N . GLY A 1 82 ? -19.5 6.965 27.125 1 90.19 82 GLY A N 1
ATOM 625 C CA . GLY A 1 82 ? -20.891 7.34 27.266 1 90.19 82 GLY A CA 1
ATOM 626 C C . GLY A 1 82 ? -21.188 8.734 26.734 1 90.19 82 GLY A C 1
ATOM 627 O O . GLY A 1 82 ? -21.703 9.578 27.469 1 90.19 82 GLY A O 1
ATOM 628 N N . LEU A 1 83 ? -21 8.984 25.5 1 92.38 83 LEU A N 1
ATOM 629 C CA . LEU A 1 83 ? -21.234 10.289 24.891 1 92.38 83 LEU A CA 1
ATOM 630 C C . LEU A 1 83 ? -22.703 10.445 24.484 1 92.38 83 LEU A C 1
ATOM 632 O O . LEU A 1 83 ? -23.297 9.516 23.938 1 92.38 83 LEU A O 1
ATOM 636 N N . THR A 1 84 ? -23.312 11.516 24.891 1 92.31 84 THR A N 1
ATOM 637 C CA . THR A 1 84 ? -24.672 11.852 24.469 1 92.31 84 THR A CA 1
ATOM 638 C C . THR A 1 84 ? -24.734 13.258 23.891 1 92.31 84 THR A C 1
ATOM 640 O O . THR A 1 84 ? -24.078 14.172 24.406 1 92.31 84 THR A O 1
ATOM 643 N N . GLY A 1 85 ? -25.359 13.398 22.75 1 91.94 85 GLY A N 1
ATOM 644 C CA . GLY A 1 85 ? -25.484 14.703 22.109 1 91.94 85 GLY A CA 1
ATOM 645 C C . GLY A 1 85 ? -26.203 14.656 20.781 1 91.94 85 GLY A C 1
ATOM 646 O O . GLY A 1 85 ? -26.656 13.594 20.359 1 91.94 85 GLY A O 1
ATOM 647 N N . THR A 1 86 ? -26.469 15.828 20.297 1 93.69 86 THR A N 1
ATOM 648 C CA . THR A 1 86 ? -27.172 15.93 19.016 1 93.69 86 THR A CA 1
ATOM 649 C C . THR A 1 86 ? -26.516 16.984 18.125 1 93.69 86 THR A C 1
ATOM 651 O O . THR A 1 86 ? -26.078 18.031 18.609 1 93.69 86 THR A O 1
ATOM 654 N N . ALA A 1 87 ? -26.312 16.625 16.875 1 94 87 ALA A N 1
ATOM 655 C CA . ALA A 1 87 ? -25.906 17.594 15.852 1 94 87 ALA A CA 1
ATOM 656 C C . ALA A 1 87 ? -27.125 18.156 15.125 1 94 87 ALA A C 1
ATOM 658 O O . ALA A 1 87 ? -27.875 17.406 14.484 1 94 87 ALA A O 1
ATOM 659 N N . LEU A 1 88 ? -27.297 19.422 15.227 1 91.62 88 LEU A N 1
ATOM 660 C CA . LEU A 1 88 ? -28.484 20.078 14.68 1 91.62 88 LEU A CA 1
ATOM 661 C C . LEU A 1 88 ? -28.328 20.312 13.18 1 91.62 88 LEU A C 1
ATOM 663 O O . LEU A 1 88 ? -27.234 20.594 12.695 1 91.62 88 LEU A O 1
ATOM 667 N N . PRO A 1 89 ? -29.453 20.172 12.5 1 91.12 89 PRO A N 1
ATOM 668 C CA . PRO A 1 89 ? -29.422 20.438 11.062 1 91.12 89 PRO A CA 1
ATOM 669 C C . PRO A 1 89 ? -29.297 21.922 10.742 1 91.12 89 PRO A C 1
ATOM 671 O O . PRO A 1 89 ? -29.75 22.766 11.523 1 91.12 89 PRO A O 1
ATOM 674 N N . GLY A 1 90 ? -28.734 22.25 9.664 1 89 90 GLY A N 1
ATOM 675 C CA . GLY A 1 90 ? -28.578 23.625 9.227 1 89 90 GLY A CA 1
ATOM 676 C C . GLY A 1 90 ? -27.406 24.344 9.883 1 89 90 GLY A C 1
ATOM 677 O O . GLY A 1 90 ? -27.234 25.547 9.719 1 89 90 GLY A O 1
ATOM 678 N N . ARG A 1 91 ? -26.75 23.547 10.703 1 90 91 ARG A N 1
ATOM 679 C CA . ARG A 1 91 ? -25.578 24.078 11.414 1 90 91 ARG A CA 1
ATOM 680 C C . ARG A 1 91 ? -24.375 23.156 11.266 1 90 91 ARG A C 1
ATOM 682 O O . ARG A 1 91 ? -24.531 21.969 10.969 1 90 91 ARG A O 1
ATOM 689 N N . CYS A 1 92 ? -23.266 23.75 11.422 1 92.75 92 CYS A N 1
ATOM 690 C CA . CYS A 1 92 ? -22.031 22.969 11.344 1 92.75 92 CYS A CA 1
ATOM 691 C C . CYS A 1 92 ? -21.469 22.688 12.734 1 92.75 92 CYS A C 1
ATOM 693 O O . CYS A 1 92 ? -21.312 23.609 13.539 1 92.75 92 CYS A O 1
ATOM 695 N N . LEU A 1 93 ? -21.312 21.438 13 1 94.75 93 LEU A N 1
ATOM 696 C CA . LEU A 1 93 ? -20.719 21.047 14.273 1 94.75 93 LEU A CA 1
ATOM 697 C C . LEU A 1 93 ? -19.234 20.734 14.109 1 94.75 93 LEU A C 1
ATOM 699 O O . LEU A 1 93 ? -18.859 19.828 13.352 1 94.75 93 LEU A O 1
ATOM 703 N N . ALA A 1 94 ? -18.406 21.469 14.734 1 94.5 94 ALA A N 1
ATOM 704 C CA . ALA A 1 94 ? -16.969 21.234 14.742 1 94.5 94 ALA A CA 1
ATOM 705 C C . ALA A 1 94 ? -16.531 20.516 16.016 1 94.5 94 ALA A C 1
ATOM 707 O O . ALA A 1 94 ? -16.859 20.938 17.125 1 94.5 94 ALA A O 1
ATOM 708 N N . ILE A 1 95 ? -15.891 19.422 15.836 1 94.5 95 ILE A N 1
ATOM 709 C CA . ILE A 1 95 ? -15.391 18.656 16.969 1 94.5 95 ILE A CA 1
ATOM 710 C C . ILE A 1 95 ? -13.898 18.922 17.172 1 94.5 95 ILE A C 1
ATOM 712 O O . ILE A 1 95 ? -13.109 18.734 16.234 1 94.5 95 ILE A O 1
ATOM 716 N N . LEU A 1 96 ? -13.57 19.391 18.344 1 91.19 96 LEU A N 1
ATOM 717 C CA . LEU A 1 96 ? -12.18 19.672 18.703 1 91.19 96 LEU A CA 1
ATOM 718 C C . LEU A 1 96 ? -11.75 18.828 19.891 1 91.19 96 LEU A C 1
ATOM 720 O O . LEU A 1 96 ? -12.578 18.469 20.734 1 91.19 96 LEU A O 1
ATOM 724 N N . GLY A 1 97 ? -10.547 18.484 19.891 1 86.56 97 GLY A N 1
ATOM 725 C CA . GLY A 1 97 ? -10.023 17.703 21 1 86.56 97 GLY A CA 1
ATOM 726 C C . GLY A 1 97 ? -8.547 17.391 20.859 1 86.56 97 GLY A C 1
ATOM 727 O O . GLY A 1 97 ? -7.961 17.578 19.781 1 86.56 97 GLY A O 1
ATOM 728 N N . SER A 1 98 ? -8.031 16.953 21.953 1 77.88 98 SER A N 1
ATOM 729 C CA . SER A 1 98 ? -6.617 16.594 21.984 1 77.88 98 SER A CA 1
ATOM 730 C C . SER A 1 98 ? -6.355 15.344 21.141 1 77.88 98 SER A C 1
ATOM 732 O O . SER A 1 98 ? -7.293 14.648 20.734 1 77.88 98 SER A O 1
ATOM 734 N N . SER A 1 99 ? -5.086 15.203 20.766 1 73.25 99 SER A N 1
ATOM 735 C CA . SER A 1 99 ? -4.711 14 20.031 1 73.25 99 SER A CA 1
ATOM 736 C C . SER A 1 99 ? -4.996 12.742 20.844 1 73.25 99 SER A C 1
ATOM 738 O O . SER A 1 99 ? -4.629 12.648 22.016 1 73.25 99 SER A O 1
ATOM 740 N N . GLY A 1 100 ? -5.797 11.82 20.391 1 73.75 100 GLY A N 1
ATOM 741 C CA . GLY A 1 100 ? -6.145 10.578 21.062 1 73.75 100 GLY A CA 1
ATOM 742 C C . GLY A 1 100 ? -7.418 10.688 21.891 1 73.75 100 GLY A C 1
ATOM 743 O O . GLY A 1 100 ? -7.73 9.797 22.672 1 73.75 100 GLY A O 1
ATOM 744 N N . ALA A 1 101 ? -8.062 11.797 21.703 1 79.81 101 ALA A N 1
ATOM 745 C CA . ALA A 1 101 ? -9.281 12.008 22.484 1 79.81 101 ALA A CA 1
ATOM 746 C C . ALA A 1 101 ? -10.391 11.07 22.016 1 79.81 101 ALA A C 1
ATOM 748 O O . ALA A 1 101 ? -11.391 10.883 22.719 1 79.81 101 ALA A O 1
ATOM 749 N N . GLY A 1 102 ? -10.266 10.484 20.859 1 84.56 102 GLY A N 1
ATOM 750 C CA . GLY A 1 102 ? -11.273 9.57 20.328 1 84.56 102 GLY A CA 1
ATOM 751 C C . GLY A 1 102 ? -12.164 10.203 19.281 1 84.56 102 GLY A C 1
ATOM 752 O O . GLY A 1 102 ? -13.273 9.727 19.031 1 84.56 102 GLY A O 1
ATOM 753 N N . LYS A 1 103 ? -11.75 11.328 18.672 1 88.62 103 LYS A N 1
ATOM 754 C CA . LYS A 1 103 ? -12.555 12.039 17.688 1 88.62 103 LYS A CA 1
ATOM 755 C C . LYS A 1 103 ? -12.867 11.148 16.484 1 88.62 103 LYS A C 1
ATOM 757 O O . LYS A 1 103 ? -14.016 11.062 16.047 1 88.62 103 LYS A O 1
ATOM 762 N N . THR A 1 104 ? -11.828 10.5 15.977 1 83.69 104 THR A N 1
ATOM 763 C CA . THR A 1 104 ? -11.992 9.641 14.805 1 83.69 104 THR A CA 1
ATOM 764 C C . THR A 1 104 ? -12.844 8.422 15.141 1 83.69 104 THR A C 1
ATOM 766 O O . THR A 1 104 ? -13.68 8 14.336 1 83.69 104 THR A O 1
ATOM 769 N N . THR A 1 105 ? -12.664 7.832 16.344 1 85.12 105 THR A N 1
ATOM 770 C CA . THR A 1 105 ? -13.469 6.699 16.781 1 85.12 105 THR A CA 1
ATOM 771 C C . THR A 1 105 ? -14.93 7.102 16.938 1 85.12 105 THR A C 1
ATOM 773 O O . THR A 1 105 ? -15.828 6.324 16.609 1 85.12 105 THR A O 1
ATOM 776 N N . PHE A 1 106 ? -15.125 8.297 17.469 1 91.62 106 PHE A N 1
ATOM 777 C CA . PHE A 1 106 ? -16.484 8.805 17.625 1 91.62 106 PHE A CA 1
ATOM 778 C C . PHE A 1 106 ? -17.156 8.945 16.266 1 91.62 106 PHE A C 1
ATOM 780 O O . PHE A 1 106 ? -18.297 8.5 16.094 1 91.62 106 PHE A O 1
ATOM 787 N N . LEU A 1 107 ? -16.484 9.547 15.289 1 90.44 107 LEU A N 1
ATOM 788 C CA . LEU A 1 107 ? -17.047 9.727 13.953 1 90.44 107 LEU A CA 1
ATOM 789 C C . LEU A 1 107 ? -17.344 8.375 13.305 1 90.44 107 LEU A C 1
ATOM 791 O O . LEU A 1 107 ? -18.375 8.211 12.648 1 90.44 107 LEU A O 1
ATOM 795 N N . ASN A 1 108 ? -16.453 7.426 13.477 1 86 108 ASN A N 1
ATOM 796 C CA . ASN A 1 108 ? -16.656 6.098 12.914 1 86 108 ASN A CA 1
ATOM 797 C C . ASN A 1 108 ? -17.797 5.363 13.617 1 86 108 ASN A C 1
ATOM 799 O O . ASN A 1 108 ? -18.484 4.547 13.008 1 86 108 ASN A O 1
ATOM 803 N N . ALA A 1 109 ? -17.969 5.66 14.859 1 87.81 109 ALA A N 1
ATOM 804 C CA . ALA A 1 109 ? -19.047 5.039 15.609 1 87.81 109 ALA A CA 1
ATOM 805 C C . ALA A 1 109 ? -20.406 5.555 15.141 1 87.81 109 ALA A C 1
ATOM 807 O O . ALA A 1 109 ? -21.359 4.785 15.031 1 87.81 109 ALA A O 1
ATOM 808 N N . ILE A 1 110 ? -20.391 6.777 14.859 1 88.94 110 ILE A N 1
ATOM 809 C CA . ILE A 1 110 ? -21.656 7.402 14.469 1 88.94 110 ILE A CA 1
ATOM 810 C C . ILE A 1 110 ? -22.047 6.938 13.07 1 88.94 110 ILE A C 1
ATOM 812 O O . ILE A 1 110 ? -23.234 6.777 12.773 1 88.94 110 ILE A O 1
ATOM 816 N N . CYS A 1 111 ? -21.078 6.699 12.203 1 84.94 111 CYS A N 1
ATOM 817 C CA . CYS A 1 111 ? -21.359 6.289 10.828 1 84.94 111 CYS A CA 1
ATOM 818 C C . CYS A 1 111 ? -21.422 4.77 10.719 1 84.94 111 CYS A C 1
ATOM 820 O O . CYS A 1 111 ? -21.547 4.227 9.617 1 84.94 111 CYS A O 1
ATOM 822 N N . ASP A 1 112 ? -21.328 4.031 11.742 1 79.38 112 ASP A N 1
ATOM 823 C CA . ASP A 1 112 ? -21.422 2.576 11.781 1 79.38 112 ASP A CA 1
ATOM 824 C C . ASP A 1 112 ? -20.266 1.93 11 1 79.38 112 ASP A C 1
ATOM 826 O O . ASP A 1 112 ? -20.5 0.997 10.227 1 79.38 112 ASP A O 1
ATOM 830 N N . ARG A 1 113 ? -19.141 2.465 11.086 1 78.5 113 ARG A N 1
ATOM 831 C CA . ARG A 1 113 ? -17.969 1.906 10.414 1 78.5 113 ARG A CA 1
ATOM 832 C C . ARG A 1 113 ? -17.094 1.116 11.383 1 78.5 113 ARG A C 1
ATOM 834 O O . ARG A 1 113 ? -16.141 0.444 10.969 1 78.5 113 ARG A O 1
ATOM 841 N N . LEU A 1 114 ? -17.453 1.171 12.641 1 78.75 114 LEU A N 1
ATOM 842 C CA . LEU A 1 114 ? -16.641 0.504 13.648 1 78.75 114 LEU A CA 1
ATOM 843 C C . LEU A 1 114 ? -17.047 -0.958 13.805 1 78.75 114 LEU A C 1
ATOM 845 O O . LEU A 1 114 ? -18.234 -1.273 13.812 1 78.75 114 LEU A O 1
ATOM 849 N N . ALA A 1 115 ? -16 -1.775 13.797 1 69.44 115 ALA A N 1
ATOM 850 C CA . ALA A 1 115 ? -16.234 -3.207 13.969 1 69.44 115 ALA A CA 1
ATOM 851 C C . ALA A 1 115 ? -16.719 -3.516 15.383 1 69.44 115 ALA A C 1
ATOM 853 O O . ALA A 1 115 ? -16.344 -2.826 16.328 1 69.44 115 ALA A O 1
ATOM 854 N N . SER A 1 116 ? -17.828 -4.27 15.414 1 69.62 116 SER A N 1
ATOM 855 C CA . SER A 1 116 ? -18.328 -4.734 16.703 1 69.62 116 SER A CA 1
ATOM 856 C C . SER A 1 116 ? -18.266 -6.258 16.797 1 69.62 116 SER A C 1
ATOM 858 O O . SER A 1 116 ? -18.375 -6.953 15.789 1 69.62 116 SER A O 1
ATOM 860 N N . GLY A 1 117 ? -17.516 -6.805 17.844 1 66.81 117 GLY A N 1
ATOM 861 C CA . GLY A 1 117 ? -17.469 -8.242 18.062 1 66.81 117 GLY A CA 1
ATOM 862 C C . GLY A 1 117 ? -16.25 -8.68 18.859 1 66.81 117 GLY A C 1
ATOM 863 O O . GLY A 1 117 ? -15.188 -8.047 18.781 1 66.81 117 GLY A O 1
ATOM 864 N N . GLY A 1 118 ? -16.375 -9.664 19.516 1 65.75 118 GLY A N 1
ATOM 865 C CA . GLY A 1 118 ? -15.328 -10.211 20.359 1 65.75 118 GLY A CA 1
ATOM 866 C C . GLY A 1 118 ? -14.93 -9.289 21.5 1 65.75 118 GLY A C 1
ATOM 867 O O . GLY A 1 118 ? -15.734 -9.008 22.391 1 65.75 118 GLY A O 1
ATOM 868 N N . GLU A 1 119 ? -13.672 -8.656 21.188 1 74.19 119 GLU A N 1
ATOM 869 C CA . GLU A 1 119 ? -13.141 -7.781 22.234 1 74.19 119 GLU A CA 1
ATOM 870 C C . GLU A 1 119 ? -13.57 -6.332 22 1 74.19 119 GLU A C 1
ATOM 872 O O . GLU A 1 119 ? -13.391 -5.484 22.875 1 74.19 119 GLU A O 1
ATOM 877 N N . LEU A 1 120 ? -14.164 -6.133 20.906 1 78.25 120 LEU A N 1
ATOM 878 C CA . LEU A 1 120 ? -14.664 -4.797 20.609 1 78.25 120 LEU A CA 1
ATOM 879 C C . LEU A 1 120 ? -16.141 -4.672 21 1 78.25 120 LEU A C 1
ATOM 881 O O . LEU A 1 120 ? -16.953 -5.5 20.609 1 78.25 120 LEU A O 1
ATOM 885 N N . ARG A 1 121 ? -16.469 -3.816 21.953 1 80.44 121 ARG A N 1
ATOM 886 C CA . ARG A 1 121 ? -17.828 -3.633 22.438 1 80.44 121 ARG A CA 1
ATOM 887 C C . ARG A 1 121 ? -18.328 -2.219 22.156 1 80.44 121 ARG A C 1
ATOM 889 O O . ARG A 1 121 ? -17.734 -1.242 22.625 1 80.44 121 ARG A O 1
ATOM 896 N N . LEU A 1 122 ? -19.188 -2.029 21.156 1 85.81 122 LEU A N 1
ATOM 897 C CA . LEU A 1 122 ? -19.875 -0.768 20.891 1 85.81 122 LEU A CA 1
ATOM 898 C C . LEU A 1 122 ? -21.25 -0.75 21.562 1 85.81 122 LEU A C 1
ATOM 900 O O . LEU A 1 122 ? -22.047 -1.665 21.375 1 85.81 122 LEU A O 1
ATOM 904 N N . SER A 1 123 ? -21.422 0.115 22.609 1 86.88 123 SER A N 1
ATOM 905 C CA . SER A 1 123 ? -22.703 0.249 23.281 1 86.88 123 SER A CA 1
ATOM 906 C C . SER A 1 123 ? -23.281 1.643 23.078 1 86.88 123 SER A C 1
ATOM 908 O O . SER A 1 123 ? -22.562 2.592 22.797 1 86.88 123 SER A O 1
ATOM 910 N N . GLY A 1 124 ? -24.531 1.719 22.984 1 87.94 124 GLY A N 1
ATOM 911 C CA . GLY A 1 124 ? -25.234 2.979 22.797 1 87.94 124 GLY A CA 1
ATOM 912 C C . GLY A 1 124 ? -26.141 2.969 21.578 1 87.94 124 GLY A C 1
ATOM 913 O O . GLY A 1 124 ? -26.297 1.939 20.922 1 87.94 124 GLY A O 1
ATOM 914 N N . ARG A 1 125 ? -26.812 4.098 21.453 1 87.5 125 ARG A N 1
ATOM 915 C CA . ARG A 1 125 ? -27.766 4.199 20.344 1 87.5 125 ARG A CA 1
ATOM 916 C C . ARG A 1 125 ? -27.406 5.371 19.422 1 87.5 125 ARG A C 1
ATOM 918 O O . ARG A 1 125 ? -26.984 6.426 19.906 1 87.5 125 ARG A O 1
ATOM 925 N N . ARG A 1 126 ? -27.484 5.074 18.219 1 89.5 126 ARG A N 1
ATOM 926 C CA . ARG A 1 126 ? -27.344 6.105 17.203 1 89.5 126 ARG A CA 1
ATOM 927 C C . ARG A 1 126 ? -28.688 6.375 16.516 1 89.5 126 ARG A C 1
ATOM 929 O O . ARG A 1 126 ? -29.422 5.438 16.188 1 89.5 126 ARG A O 1
ATOM 936 N N . GLN A 1 127 ? -28.938 7.664 16.469 1 89.44 127 GLN A N 1
ATOM 937 C CA . GLN A 1 127 ? -30.266 8 15.945 1 89.44 127 GLN A CA 1
ATOM 938 C C . GLN A 1 127 ? -30.172 9.055 14.844 1 89.44 127 GLN A C 1
ATOM 940 O O . GLN A 1 127 ? -29.328 9.945 14.898 1 89.44 127 GLN A O 1
ATOM 945 N N . LEU A 1 128 ? -30.953 8.859 13.867 1 90 128 LEU A N 1
ATOM 946 C CA . LEU A 1 128 ? -31.203 9.875 12.852 1 90 128 LEU A CA 1
ATOM 947 C C . LEU A 1 128 ? -32.594 10.469 13.016 1 90 128 LEU A C 1
ATOM 949 O O . LEU A 1 128 ? -33.594 9.859 12.609 1 90 128 LEU A O 1
ATOM 953 N N . GLY A 1 129 ? -32.594 11.586 13.547 1 87.75 129 GLY A N 1
ATOM 954 C CA . GLY A 1 129 ? -33.875 12.117 13.906 1 87.75 129 GLY A CA 1
ATOM 955 C C . GLY A 1 129 ? -34.594 11.305 14.977 1 87.75 129 GLY A C 1
ATOM 956 O O . GLY A 1 129 ? -34.031 11.086 16.062 1 87.75 129 GLY A O 1
ATOM 957 N N . ASP A 1 130 ? -35.719 10.828 14.586 1 86.5 130 ASP A N 1
ATOM 958 C CA . ASP A 1 130 ? -36.5 10.078 15.562 1 86.5 130 ASP A CA 1
ATOM 959 C C . ASP A 1 130 ? -36.406 8.578 15.297 1 86.5 130 ASP A C 1
ATOM 961 O O . ASP A 1 130 ? -37.219 7.801 15.828 1 86.5 130 ASP A O 1
ATOM 965 N N . CYS A 1 131 ? -35.438 8.258 14.453 1 88.25 131 CYS A N 1
ATOM 966 C CA . CYS A 1 131 ? -35.312 6.84 14.141 1 88.25 131 CYS A CA 1
ATOM 967 C C . CYS A 1 131 ? -33.906 6.34 14.469 1 88.25 131 CYS A C 1
ATOM 969 O O . CYS A 1 131 ? -32.938 7.102 14.398 1 88.25 131 CYS A O 1
ATOM 971 N N . GLU A 1 132 ? -33.875 5.062 14.773 1 88.12 132 GLU A N 1
ATOM 972 C CA . GLU A 1 132 ? -32.594 4.438 15.031 1 88.12 132 GLU A CA 1
ATOM 973 C C . GLU A 1 132 ? -31.812 4.191 13.734 1 88.12 132 GLU A C 1
ATOM 975 O O . GLU A 1 132 ? -32.406 3.967 12.688 1 88.12 132 GLU A O 1
ATOM 980 N N . PHE A 1 133 ? -30.562 4.254 13.82 1 86.88 133 PHE A N 1
ATOM 981 C CA . PHE A 1 133 ? -29.703 4.113 12.648 1 86.88 133 PHE A CA 1
ATOM 982 C C . PHE A 1 133 ? -29.828 2.719 12.047 1 86.88 133 PHE A C 1
ATOM 984 O O . PHE A 1 133 ? -29.812 1.722 12.773 1 86.88 133 PHE A O 1
ATOM 991 N N . GLU A 1 134 ? -30.094 2.717 10.781 1 84.31 134 GLU A N 1
ATOM 992 C CA . GLU A 1 134 ? -30.062 1.484 10 1 84.31 134 GLU A CA 1
ATOM 993 C C . GLU A 1 134 ? -28.953 1.518 8.961 1 84.31 134 GLU A C 1
ATOM 995 O O . GLU A 1 134 ? -28.578 2.588 8.477 1 84.31 134 GLU A O 1
ATOM 1000 N N . ARG A 1 135 ? -28.469 0.432 8.57 1 81.81 135 ARG A N 1
ATOM 1001 C CA . ARG A 1 135 ? -27.328 0.319 7.676 1 81.81 135 ARG A CA 1
ATOM 1002 C C . ARG A 1 135 ? -27.625 0.957 6.324 1 81.81 135 ARG A C 1
ATOM 1004 O O . ARG A 1 135 ? -26.734 1.562 5.707 1 81.81 135 ARG A O 1
ATOM 1011 N N . HIS A 1 136 ? -28.859 0.778 5.867 1 82.69 136 HIS A N 1
ATOM 1012 C CA . HIS A 1 136 ? -29.172 1.262 4.531 1 82.69 136 HIS A CA 1
ATOM 1013 C C . HIS A 1 136 ? -29.219 2.785 4.488 1 82.69 136 HIS A C 1
ATOM 1015 O O . HIS A 1 136 ? -29.172 3.383 3.41 1 82.69 136 HIS A O 1
ATOM 1021 N N . PHE A 1 137 ? -29.234 3.469 5.691 1 86.88 137 PHE A N 1
ATOM 1022 C CA . PHE A 1 137 ? -29.234 4.926 5.75 1 86.88 137 PHE A CA 1
ATOM 1023 C C . PHE A 1 137 ? -27.875 5.492 5.395 1 86.88 137 PHE A C 1
ATOM 1025 O O . PHE A 1 137 ? -27.719 6.703 5.215 1 86.88 137 PHE A O 1
ATOM 1032 N N . ARG A 1 138 ? -26.891 4.613 5.215 1 84.5 138 ARG A N 1
ATOM 1033 C CA . ARG A 1 138 ? -25.547 5.051 4.828 1 84.5 138 ARG A CA 1
ATOM 1034 C C . ARG A 1 138 ? -25.562 5.719 3.461 1 84.5 138 ARG A C 1
ATOM 1036 O O . ARG A 1 138 ? -24.688 6.547 3.16 1 84.5 138 ARG A O 1
ATOM 1043 N N . LYS A 1 139 ? -26.578 5.379 2.725 1 86.19 139 LYS A N 1
ATOM 1044 C CA . LYS A 1 139 ? -26.688 5.938 1.38 1 86.19 139 LYS A CA 1
ATOM 1045 C C . LYS A 1 139 ? -27 7.43 1.427 1 86.19 139 LYS A C 1
ATOM 1047 O O . LYS A 1 139 ? -26.781 8.141 0.445 1 86.19 139 LYS A O 1
ATOM 1052 N N . ALA A 1 140 ? -27.484 7.82 2.57 1 87.81 140 ALA A N 1
ATOM 1053 C CA . ALA A 1 140 ? -27.828 9.234 2.723 1 87.81 140 ALA A CA 1
ATOM 1054 C C . ALA A 1 140 ? -26.734 9.984 3.492 1 87.81 140 ALA A C 1
ATOM 1056 O O . ALA A 1 140 ? -26.859 11.188 3.73 1 87.81 140 ALA A O 1
ATOM 1057 N N . MET A 1 141 ? -25.688 9.227 3.795 1 89.62 141 MET A N 1
ATOM 1058 C CA . MET A 1 141 ? -24.594 9.82 4.578 1 89.62 141 MET A CA 1
ATOM 1059 C C . MET A 1 141 ? -23.297 9.805 3.791 1 89.62 141 MET A C 1
ATOM 1061 O O . MET A 1 141 ? -23.016 8.852 3.064 1 89.62 141 MET A O 1
ATOM 1065 N N . GLY A 1 142 ? -22.625 10.906 3.812 1 89.69 142 GLY A N 1
ATOM 1066 C CA . GLY A 1 142 ? -21.281 11 3.246 1 89.69 142 GLY A CA 1
ATOM 1067 C C . GLY A 1 142 ? -20.188 11.047 4.301 1 89.69 142 GLY A C 1
ATOM 1068 O O . GLY A 1 142 ? -20.359 11.672 5.348 1 89.69 142 GLY A O 1
ATOM 1069 N N . PHE A 1 143 ? -19.172 10.219 4.098 1 89.88 143 PHE A N 1
ATOM 1070 C CA . PHE A 1 143 ? -18.078 10.156 5.051 1 89.88 143 PHE A CA 1
ATOM 1071 C C . PHE A 1 143 ? -16.734 10.352 4.352 1 89.88 143 PHE A C 1
ATOM 1073 O O . PHE A 1 143 ? -16.438 9.656 3.377 1 89.88 143 PHE A O 1
ATOM 1080 N N . VAL A 1 144 ? -16.047 11.352 4.801 1 88.75 144 VAL A N 1
ATOM 1081 C CA . VAL A 1 144 ? -14.672 11.562 4.344 1 88.75 144 VAL A CA 1
ATOM 1082 C C . VAL A 1 144 ? -13.695 11.125 5.43 1 88.75 144 VAL A C 1
ATOM 1084 O O . VAL A 1 144 ? -13.625 11.734 6.5 1 88.75 144 VAL A O 1
ATOM 1087 N N . ALA A 1 145 ? -12.922 10.094 5.168 1 82.56 145 ALA A N 1
ATOM 1088 C CA . ALA A 1 145 ? -11.977 9.547 6.137 1 82.56 145 ALA A CA 1
ATOM 1089 C C . ALA A 1 145 ? -10.695 10.375 6.18 1 82.56 145 ALA A C 1
ATOM 1091 O O . ALA A 1 145 ? -10.484 11.242 5.328 1 82.56 145 ALA A O 1
ATOM 1092 N N . GLN A 1 146 ? -9.938 10.062 7.148 1 76.19 146 GLN A N 1
ATOM 1093 C CA . GLN A 1 146 ? -8.672 10.766 7.336 1 76.19 146 GLN A CA 1
ATOM 1094 C C . GLN A 1 146 ? -7.68 10.406 6.23 1 76.19 146 GLN A C 1
ATOM 1096 O O . GLN A 1 146 ? -6.984 11.281 5.711 1 76.19 146 GLN A O 1
ATOM 1101 N N . ASP A 1 147 ? -7.703 9.125 5.891 1 76.44 147 ASP A N 1
ATOM 1102 C CA . ASP A 1 147 ? -6.824 8.688 4.809 1 76.44 147 ASP A CA 1
ATOM 1103 C C . ASP A 1 147 ? -7.508 8.828 3.451 1 76.44 147 ASP A C 1
ATOM 1105 O O . ASP A 1 147 ? -8.68 8.477 3.303 1 76.44 147 ASP A O 1
ATOM 1109 N N . ASP A 1 148 ? -6.809 9.422 2.555 1 80.88 148 ASP A N 1
ATOM 1110 C CA . ASP A 1 148 ? -7.352 9.625 1.215 1 80.88 148 ASP A CA 1
ATOM 1111 C C . ASP A 1 148 ? -7.195 8.367 0.362 1 80.88 148 ASP A C 1
ATOM 1113 O O . ASP A 1 148 ? -6.102 8.07 -0.121 1 80.88 148 ASP A O 1
ATOM 1117 N N . ILE A 1 149 ? -8.297 7.66 0.252 1 83.56 149 ILE A N 1
ATOM 1118 C CA . ILE A 1 149 ? -8.266 6.43 -0.53 1 83.56 149 ILE A CA 1
ATOM 1119 C C . ILE A 1 149 ? -8.945 6.652 -1.877 1 83.56 149 ILE A C 1
ATOM 1121 O O . ILE A 1 149 ? -10.172 6.586 -1.977 1 83.56 149 ILE A O 1
ATOM 1125 N N . ILE A 1 150 ? -8.227 6.965 -2.879 1 89.19 150 ILE A N 1
ATOM 1126 C CA . ILE A 1 150 ? -8.688 7.148 -4.25 1 89.19 150 ILE A CA 1
ATOM 1127 C C . ILE A 1 150 ? -7.898 6.238 -5.188 1 89.19 150 ILE A C 1
ATOM 1129 O O . ILE A 1 150 ? -6.742 5.906 -4.914 1 89.19 150 ILE A O 1
ATOM 1133 N N . SER A 1 151 ? -8.578 5.77 -6.145 1 89.44 151 SER A N 1
ATOM 1134 C CA . SER A 1 151 ? -7.863 4.945 -7.117 1 89.44 151 SER A CA 1
ATOM 1135 C C . SER A 1 151 ? -6.688 5.703 -7.727 1 89.44 151 SER A C 1
ATOM 1137 O O . SER A 1 151 ? -6.852 6.828 -8.211 1 89.44 151 SER A O 1
ATOM 1139 N N . PRO A 1 152 ? -5.5 5.129 -7.73 1 87.06 152 PRO A N 1
ATOM 1140 C CA . PRO A 1 152 ? -4.309 5.816 -8.234 1 87.06 152 PRO A CA 1
ATOM 1141 C C . PRO A 1 152 ? -4.379 6.105 -9.734 1 87.06 152 PRO A C 1
ATOM 1143 O O . PRO A 1 152 ? -3.701 7.008 -10.227 1 87.06 152 PRO A O 1
ATOM 1146 N N . LEU A 1 153 ? -5.219 5.395 -10.438 1 89.5 153 LEU A N 1
ATOM 1147 C CA . LEU A 1 153 ? -5.27 5.535 -11.891 1 89.5 153 LEU A CA 1
ATOM 1148 C C . LEU A 1 153 ? -6.422 6.445 -12.305 1 89.5 153 LEU A C 1
ATOM 1150 O O . LEU A 1 153 ? -6.578 6.746 -13.492 1 89.5 153 LEU A O 1
ATOM 1154 N N . SER A 1 154 ? -7.074 6.91 -11.312 1 91.75 154 SER A N 1
ATOM 1155 C CA . SER A 1 154 ? -8.203 7.789 -11.594 1 91.75 154 SER A CA 1
ATOM 1156 C C . SER A 1 154 ? -7.77 9.25 -11.633 1 91.75 154 SER A C 1
ATOM 1158 O O . SER A 1 154 ? -6.641 9.578 -11.266 1 91.75 154 SER A O 1
ATOM 1160 N N . THR A 1 155 ? -8.625 10.086 -12.219 1 94.81 155 THR A N 1
ATOM 1161 C CA . THR A 1 155 ? -8.477 11.539 -12.219 1 94.81 155 THR A CA 1
ATOM 1162 C C . THR A 1 155 ? -9.586 12.188 -11.391 1 94.81 155 THR A C 1
ATOM 1164 O O . THR A 1 155 ? -10.617 11.578 -11.141 1 94.81 155 THR A O 1
ATOM 1167 N N . PRO A 1 156 ? -9.281 13.398 -10.914 1 95.12 156 PRO A N 1
ATOM 1168 C CA . PRO A 1 156 ? -10.344 14.078 -10.164 1 95.12 156 PRO A CA 1
ATOM 1169 C C . PRO A 1 156 ? -11.656 14.164 -10.945 1 95.12 156 PRO A C 1
ATOM 1171 O O . PRO A 1 156 ? -12.734 13.977 -10.375 1 95.12 156 PRO A O 1
ATOM 1174 N N . TYR A 1 157 ? -11.547 14.359 -12.211 1 96.25 157 TYR A N 1
ATOM 1175 C CA . TYR A 1 157 ? -12.734 14.43 -13.055 1 96.25 157 TYR A CA 1
ATOM 1176 C C . TYR A 1 157 ? -13.469 13.094 -13.062 1 96.25 157 TYR A C 1
ATOM 1178 O O . TYR A 1 157 ? -14.68 13.039 -12.844 1 96.25 157 TYR A O 1
ATOM 1186 N N . ASP A 1 158 ? -12.773 12.031 -13.305 1 95.38 158 ASP A N 1
ATOM 1187 C CA . ASP A 1 158 ? -13.375 10.703 -13.375 1 95.38 158 ASP A CA 1
ATOM 1188 C C . ASP A 1 158 ? -13.93 10.281 -12.023 1 95.38 158 ASP A C 1
ATOM 1190 O O . ASP A 1 158 ? -14.977 9.633 -11.953 1 95.38 158 ASP A O 1
ATOM 1194 N N . ALA A 1 159 ? -13.195 10.586 -11.008 1 94.81 159 ALA A N 1
ATOM 1195 C CA . ALA A 1 159 ? -13.609 10.18 -9.672 1 94.81 159 ALA A CA 1
ATOM 1196 C C . ALA A 1 159 ? -14.914 10.867 -9.273 1 94.81 159 ALA A C 1
ATOM 1198 O O . ALA A 1 159 ? -15.82 10.219 -8.727 1 94.81 159 ALA A O 1
ATOM 1199 N N . LEU A 1 160 ? -15.008 12.18 -9.562 1 96.25 160 LEU A N 1
ATOM 1200 C CA . LEU A 1 160 ? -16.219 12.93 -9.25 1 96.25 160 LEU A CA 1
ATOM 1201 C C . LEU A 1 160 ? -17.391 12.453 -10.109 1 96.25 160 LEU A C 1
ATOM 1203 O O . LEU A 1 160 ? -18.5 12.289 -9.609 1 96.25 160 LEU A O 1
ATOM 1207 N N . TRP A 1 161 ? -17.094 12.234 -11.352 1 96.06 161 TRP A N 1
ATOM 1208 C CA . TRP A 1 161 ? -18.109 11.742 -12.281 1 96.06 161 TRP A CA 1
ATOM 1209 C C . TRP A 1 161 ? -18.656 10.398 -11.828 1 96.06 161 TRP A C 1
ATOM 1211 O O . TRP A 1 161 ? -19.875 10.203 -11.781 1 96.06 161 TRP A O 1
ATOM 1221 N N . PHE A 1 162 ? -17.828 9.508 -11.453 1 95.25 162 PHE A N 1
ATOM 1222 C CA . PHE A 1 162 ? -18.203 8.164 -11.047 1 95.25 162 PHE A CA 1
ATOM 1223 C C . PHE A 1 162 ? -19.031 8.195 -9.766 1 95.25 162 PHE A C 1
ATOM 1225 O O . PHE A 1 162 ? -20.047 7.5 -9.664 1 95.25 162 PHE A O 1
ATOM 1232 N N . SER A 1 163 ? -18.578 8.961 -8.844 1 93.88 163 SER A N 1
ATOM 1233 C CA . SER A 1 163 ? -19.266 9.016 -7.566 1 93.88 163 SER A CA 1
ATOM 1234 C C . SER A 1 163 ? -20.688 9.547 -7.738 1 93.88 163 SER A C 1
ATOM 1236 O O . SER A 1 163 ? -21.641 9 -7.176 1 93.88 163 SER A O 1
ATOM 1238 N N . LEU A 1 164 ? -20.859 10.555 -8.531 1 93.94 164 LEU A N 1
ATOM 1239 C CA . LEU A 1 164 ? -22.156 11.18 -8.719 1 93.94 164 LEU A CA 1
ATOM 1240 C C . LEU A 1 164 ? -23.094 10.266 -9.5 1 93.94 164 LEU A C 1
ATOM 1242 O O . LEU A 1 164 ? -24.25 10.086 -9.125 1 93.94 164 LEU A O 1
ATOM 1246 N N . ARG A 1 165 ? -22.625 9.695 -10.508 1 94.12 165 ARG A N 1
ATOM 1247 C CA . ARG A 1 165 ? -23.469 8.883 -11.375 1 94.12 165 ARG A CA 1
ATOM 1248 C C . ARG A 1 165 ? -23.844 7.566 -10.695 1 94.12 165 ARG A C 1
ATOM 1250 O O . ARG A 1 165 ? -24.953 7.07 -10.875 1 94.12 165 ARG A O 1
ATOM 1257 N N . THR A 1 166 ? -22.969 6.984 -9.977 1 93.25 166 THR A N 1
ATOM 1258 C CA . THR A 1 166 ? -23.203 5.684 -9.359 1 93.25 166 THR A CA 1
ATOM 1259 C C . THR A 1 166 ? -24.125 5.824 -8.148 1 93.25 166 THR A C 1
ATOM 1261 O O . THR A 1 166 ? -24.922 4.93 -7.855 1 93.25 166 THR A O 1
ATOM 1264 N N . ARG A 1 167 ? -24 6.949 -7.492 1 91.12 167 ARG A N 1
ATOM 1265 C CA . ARG A 1 167 ? -24.766 7.102 -6.258 1 91.12 167 ARG A CA 1
ATOM 1266 C C . ARG A 1 167 ? -26.109 7.777 -6.523 1 91.12 167 ARG A C 1
ATOM 1268 O O . ARG A 1 167 ? -27.109 7.426 -5.91 1 91.12 167 ARG A O 1
ATOM 1275 N N . ARG A 1 168 ? -26.172 8.727 -7.477 1 90.56 168 ARG A N 1
ATOM 1276 C CA . ARG A 1 168 ? -27.391 9.5 -7.691 1 90.56 168 ARG A CA 1
ATOM 1277 C C . ARG A 1 168 ? -28.016 9.164 -9.039 1 90.56 168 ARG A C 1
ATOM 1279 O O . ARG A 1 168 ? -29.203 9.398 -9.25 1 90.56 168 ARG A O 1
ATOM 1286 N N . GLY A 1 169 ? -27.297 8.594 -9.922 1 89.69 169 GLY A N 1
ATOM 1287 C CA . GLY A 1 169 ? -27.844 8.219 -11.219 1 89.69 169 GLY A CA 1
ATOM 1288 C C . GLY A 1 169 ? -28.297 9.406 -12.047 1 89.69 169 GLY A C 1
ATOM 1289 O O . GLY A 1 169 ? -29.312 9.352 -12.727 1 89.69 169 GLY A O 1
ATOM 1290 N N . THR A 1 170 ? -27.609 10.477 -11.945 1 90.62 170 THR A N 1
ATOM 1291 C CA . THR A 1 170 ? -27.953 11.695 -12.672 1 90.62 170 THR A CA 1
ATOM 1292 C C . THR A 1 170 ? -27.703 11.523 -14.164 1 90.62 170 THR A C 1
ATOM 1294 O O . THR A 1 170 ? -27 10.594 -14.578 1 90.62 170 THR A O 1
ATOM 1297 N N . SER A 1 171 ? -28.266 12.383 -14.914 1 92.75 171 SER A N 1
ATOM 1298 C CA . SER A 1 171 ? -28.047 12.375 -16.359 1 92.75 171 SER A CA 1
ATOM 1299 C C . SER A 1 171 ? -26.641 12.859 -16.703 1 92.75 171 SER A C 1
ATOM 1301 O O . SER A 1 171 ? -25.969 13.484 -15.875 1 92.75 171 SER A O 1
ATOM 1303 N N . ARG A 1 172 ? -26.219 12.625 -17.828 1 93.75 172 ARG A N 1
ATOM 1304 C CA . ARG A 1 172 ? -24.859 12.969 -18.25 1 93.75 172 ARG A CA 1
ATOM 1305 C C . ARG A 1 172 ? -24.656 14.477 -18.266 1 93.75 172 ARG A C 1
ATOM 1307 O O . ARG A 1 172 ? -23.609 14.969 -17.859 1 93.75 172 ARG A O 1
ATOM 1314 N N . ALA A 1 173 ? -25.641 15.133 -18.703 1 95 173 ALA A N 1
ATOM 1315 C CA . ALA A 1 173 ? -25.531 16.594 -18.797 1 95 173 ALA A CA 1
ATOM 1316 C C . ALA A 1 173 ? -25.484 17.219 -17.406 1 95 173 ALA A C 1
ATOM 1318 O O . ALA A 1 173 ? -24.656 18.094 -17.141 1 95 173 ALA A O 1
ATOM 1319 N N . GLU A 1 174 ? -26.297 16.719 -16.609 1 93.69 174 GLU A N 1
ATOM 1320 C CA . GLU A 1 174 ? -26.297 17.219 -15.234 1 93.69 174 GLU A CA 1
ATOM 1321 C C . GLU A 1 174 ? -25.016 16.859 -14.508 1 93.69 174 GLU A C 1
ATOM 1323 O O . GLU A 1 174 ? -24.484 17.656 -13.727 1 93.69 174 GLU A O 1
ATOM 1328 N N . THR A 1 175 ? -24.594 15.711 -14.773 1 95 175 THR A N 1
ATOM 1329 C CA . THR A 1 175 ? -23.344 15.258 -14.148 1 95 175 THR A CA 1
ATOM 1330 C C . THR A 1 175 ? -22.172 16.141 -14.578 1 95 175 THR A C 1
ATOM 1332 O O . THR A 1 175 ? -21.359 16.531 -13.758 1 95 175 THR A O 1
ATOM 1335 N N . GLU A 1 176 ? -22.109 16.469 -15.844 1 96.12 176 GLU A N 1
ATOM 1336 C CA . GLU A 1 176 ? -21.031 17.312 -16.359 1 96.12 176 GLU A CA 1
ATOM 1337 C C . GLU A 1 176 ? -21.047 18.688 -15.727 1 96.12 176 GLU A C 1
ATOM 1339 O O . GLU A 1 176 ? -20 19.234 -15.352 1 96.12 176 GLU A O 1
ATOM 1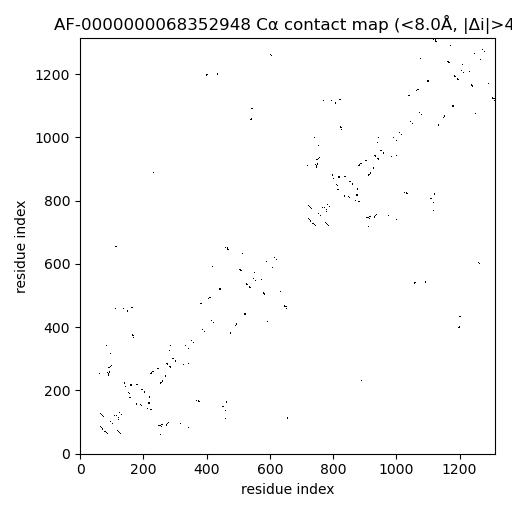344 N N . GLU A 1 177 ? -22.141 19.188 -15.555 1 95.12 177 GLU A N 1
ATOM 1345 C CA . GLU A 1 177 ? -22.281 20.516 -14.953 1 95.12 177 GLU A CA 1
ATOM 1346 C C . GLU A 1 177 ? -21.859 20.5 -13.484 1 95.12 177 GLU A C 1
ATOM 1348 O O . GLU A 1 177 ? -21.109 21.375 -13.047 1 95.12 177 GLU A O 1
ATOM 1353 N N . ARG A 1 178 ? -22.281 19.562 -12.797 1 93.5 178 ARG A N 1
ATOM 1354 C CA . ARG A 1 178 ? -21.969 19.469 -11.375 1 93.5 178 ARG A CA 1
ATOM 1355 C C . ARG A 1 178 ? -20.5 19.188 -11.141 1 93.5 178 ARG A C 1
ATOM 1357 O O . ARG A 1 178 ? -19.891 19.703 -10.195 1 93.5 178 ARG A O 1
ATOM 1364 N N . VAL A 1 179 ? -19.953 18.359 -11.992 1 96 179 VAL A N 1
ATOM 1365 C CA . VAL A 1 179 ? -18.547 18.016 -11.867 1 96 179 VAL A CA 1
ATOM 1366 C C . VAL A 1 179 ? -17.688 19.266 -12.133 1 96 179 VAL A C 1
ATOM 1368 O O . VAL A 1 179 ? -16.75 19.547 -11.391 1 96 179 VAL A O 1
ATOM 1371 N N . GLN A 1 180 ? -18.078 20.031 -13.125 1 95 180 GLN A N 1
ATOM 1372 C CA . GLN A 1 180 ? -17.328 21.25 -13.453 1 95 180 GLN A CA 1
ATOM 1373 C C . GLN A 1 180 ? -17.438 22.281 -12.328 1 95 180 GLN A C 1
ATOM 1375 O O . GLN A 1 180 ? -16.453 22.938 -11.992 1 95 180 GLN A O 1
ATOM 1380 N N . GLU A 1 181 ? -18.531 22.344 -11.805 1 90.38 181 GLU A N 1
ATOM 1381 C CA . GLU A 1 181 ? -18.75 23.266 -10.695 1 90.38 181 GLU A CA 1
ATOM 1382 C C . GLU A 1 181 ? -17.906 22.859 -9.484 1 90.38 181 GLU A C 1
ATOM 1384 O O . GLU A 1 181 ? -17.281 23.719 -8.844 1 90.38 181 GLU A O 1
ATOM 1389 N N . MET A 1 182 ? -17.938 21.609 -9.203 1 90.31 182 MET A N 1
ATOM 1390 C CA . MET A 1 182 ? -17.203 21.109 -8.039 1 90.31 182 MET A CA 1
ATOM 1391 C C . MET A 1 182 ? -15.703 21.281 -8.227 1 90.31 182 MET A C 1
ATOM 1393 O O . MET A 1 182 ? -14.992 21.641 -7.281 1 90.31 182 MET A O 1
ATOM 1397 N N . LEU A 1 183 ? -15.234 21.062 -9.43 1 93.19 183 LEU A N 1
ATOM 1398 C CA . LEU A 1 183 ? -13.812 21.234 -9.727 1 93.19 183 LEU A CA 1
ATOM 1399 C C . LEU A 1 183 ? -13.398 22.688 -9.555 1 93.19 183 LEU A C 1
ATOM 1401 O O . LEU A 1 183 ? -12.289 22.969 -9.086 1 93.19 183 LEU A O 1
ATOM 1405 N N . ASN A 1 184 ? -14.281 23.531 -9.805 1 86.62 184 ASN A N 1
ATOM 1406 C CA . ASN A 1 184 ? -14 24.953 -9.672 1 86.62 184 ASN A CA 1
ATOM 1407 C C . ASN A 1 184 ? -13.992 25.391 -8.211 1 86.62 184 ASN A C 1
ATOM 1409 O O . ASN A 1 184 ? -13.102 26.125 -7.777 1 86.62 184 ASN A O 1
ATOM 1413 N N . VAL A 1 185 ? -14.898 24.844 -7.539 1 81.31 185 VAL A N 1
ATOM 1414 C CA . VAL A 1 185 ? -15.039 25.219 -6.137 1 81.31 185 VAL A CA 1
ATOM 1415 C C . VAL A 1 185 ? -13.836 24.703 -5.344 1 81.31 185 VAL A C 1
ATOM 1417 O O . VAL A 1 185 ? -13.344 25.391 -4.445 1 81.31 185 VAL A O 1
ATOM 1420 N N . LEU A 1 186 ? -13.375 23.562 -5.715 1 84.69 186 LEU A N 1
ATOM 1421 C CA . LEU A 1 186 ? -12.273 22.953 -4.98 1 84.69 186 LEU A CA 1
ATOM 1422 C C . LEU A 1 186 ? -10.93 23.312 -5.621 1 84.69 186 LEU A C 1
ATOM 1424 O O . LEU A 1 186 ? -9.883 22.812 -5.195 1 84.69 186 LEU A O 1
ATOM 1428 N N . ARG A 1 187 ? -10.922 24.094 -6.641 1 80.62 187 ARG A N 1
ATOM 1429 C CA . ARG A 1 187 ? -9.719 24.547 -7.328 1 80.62 187 ARG A CA 1
ATOM 1430 C C . ARG A 1 187 ? -8.898 23.375 -7.836 1 80.62 187 ARG A C 1
ATOM 1432 O O . ARG A 1 187 ? -7.691 23.297 -7.594 1 80.62 187 ARG A O 1
ATOM 1439 N N . LEU A 1 188 ? -9.602 22.484 -8.453 1 87.62 188 LEU A N 1
ATOM 1440 C CA . LEU A 1 188 ? -8.953 21.297 -9.008 1 87.62 188 LEU A CA 1
ATOM 1441 C C . LEU A 1 188 ? -8.984 21.312 -10.531 1 87.62 188 LEU A C 1
ATOM 1443 O O . LEU A 1 188 ? -8.609 20.344 -11.18 1 87.62 188 LEU A O 1
ATOM 1447 N N . GLN A 1 189 ? -9.383 22.438 -11.125 1 88.69 189 GLN A N 1
ATOM 1448 C CA . GLN A 1 189 ? -9.539 22.531 -12.578 1 88.69 189 GLN A CA 1
ATOM 1449 C C . GLN A 1 189 ? -8.203 22.359 -13.289 1 88.69 189 GLN A C 1
ATOM 1451 O O . GLN A 1 189 ? -8.133 21.734 -14.352 1 88.69 189 GLN A O 1
ATOM 1456 N N . HIS A 1 190 ? -7.148 22.781 -12.703 1 82 190 HIS A N 1
ATOM 1457 C CA . HIS A 1 190 ? -5.836 22.719 -13.336 1 82 190 HIS A CA 1
ATOM 1458 C C . HIS A 1 190 ? -5.293 21.297 -13.336 1 82 190 HIS A C 1
ATOM 1460 O O . HIS A 1 190 ? -4.422 20.953 -14.148 1 82 190 HIS A O 1
ATOM 1466 N N . CYS A 1 191 ? -5.812 20.453 -12.445 1 85.88 191 CYS A N 1
ATOM 1467 C CA . CYS A 1 191 ? -5.336 19.078 -12.359 1 85.88 191 CYS A CA 1
ATOM 1468 C C . CYS A 1 191 ? -6.469 18.094 -12.617 1 85.88 191 CYS A C 1
ATOM 1470 O O . CYS A 1 191 ? -6.426 16.953 -12.148 1 85.88 191 CYS A O 1
ATOM 1472 N N . ARG A 1 192 ? -7.426 18.531 -13.367 1 91.25 192 ARG A N 1
ATOM 1473 C CA . ARG A 1 192 ? -8.625 17.734 -13.586 1 91.25 192 ARG A CA 1
ATOM 1474 C C . ARG A 1 192 ? -8.273 16.406 -14.266 1 91.25 192 ARG A C 1
ATOM 1476 O O . ARG A 1 192 ? -8.898 15.383 -14 1 91.25 192 ARG A O 1
ATOM 1483 N N . ASP A 1 193 ? -7.223 16.375 -15.125 1 90.25 193 ASP A N 1
ATOM 1484 C CA . ASP A 1 193 ? -6.887 15.188 -15.898 1 90.25 193 ASP A CA 1
ATOM 1485 C C . ASP A 1 193 ? -5.574 14.57 -15.422 1 90.25 193 ASP A C 1
ATOM 1487 O O . ASP A 1 193 ? -5.012 13.703 -16.094 1 90.25 193 ASP A O 1
ATOM 1491 N N . THR A 1 194 ? -5.188 15.008 -14.273 1 87.38 194 THR A N 1
ATOM 1492 C CA . THR A 1 194 ? -3.969 14.438 -13.703 1 87.38 194 THR A CA 1
ATOM 1493 C C . THR A 1 194 ? -4.285 13.188 -12.883 1 87.38 194 THR A C 1
ATOM 1495 O O . THR A 1 194 ? -5.258 13.164 -12.133 1 87.38 194 THR A O 1
ATOM 1498 N N . LYS A 1 195 ? -3.508 12.172 -13.094 1 89.75 195 LYS A N 1
ATOM 1499 C CA . LYS A 1 195 ? -3.699 10.938 -12.336 1 89.75 195 LYS A CA 1
ATOM 1500 C C . LYS A 1 195 ? -3.391 11.156 -10.852 1 89.75 195 LYS A C 1
ATOM 1502 O O . LYS A 1 195 ? -2.514 11.945 -10.508 1 89.75 195 LYS A O 1
ATOM 1507 N N . VAL A 1 196 ? -4.094 10.531 -9.977 1 87.5 196 VAL A N 1
ATOM 1508 C CA . VAL A 1 196 ? -3.904 10.648 -8.531 1 87.5 196 VAL A CA 1
ATOM 1509 C C . VAL A 1 196 ? -2.535 10.094 -8.141 1 87.5 196 VAL A C 1
ATOM 1511 O O . VAL A 1 196 ? -1.797 10.734 -7.383 1 87.5 196 VAL A O 1
ATOM 1514 N N . GLY A 1 197 ? -2.117 8.969 -8.633 1 78.88 197 GLY A N 1
ATOM 1515 C CA . GLY A 1 197 ? -0.802 8.414 -8.359 1 78.88 197 GLY A CA 1
ATOM 1516 C C . GLY A 1 197 ? -0.734 7.648 -7.051 1 78.88 197 GLY A C 1
ATOM 1517 O O . GLY A 1 197 ? -1.743 7.5 -6.359 1 78.88 197 GLY A O 1
ATOM 1518 N N . ILE A 1 198 ? 0.461 7.016 -6.723 1 72.12 198 ILE A N 1
ATOM 1519 C CA . ILE A 1 198 ? 0.741 6.285 -5.492 1 72.12 198 ILE A CA 1
ATOM 1520 C C . ILE A 1 198 ? 1.791 7.031 -4.676 1 72.12 198 ILE A C 1
ATOM 1522 O O . ILE A 1 198 ? 2.918 7.23 -5.133 1 72.12 198 ILE A O 1
ATOM 1526 N N . PRO A 1 199 ? 1.386 7.383 -3.516 1 66.19 199 PRO A N 1
ATOM 1527 C CA . PRO A 1 199 ? 2.338 8.141 -2.697 1 66.19 199 PRO A CA 1
ATOM 1528 C C . PRO A 1 199 ? 3.668 7.41 -2.518 1 66.19 199 PRO A C 1
ATOM 1530 O O . PRO A 1 199 ? 3.688 6.238 -2.141 1 66.19 199 PRO A O 1
ATOM 1533 N N . GLY A 1 200 ? 4.789 8 -2.846 1 60.84 200 GLY A N 1
ATOM 1534 C CA . GLY A 1 200 ? 6.121 7.449 -2.656 1 60.84 200 GLY A CA 1
ATOM 1535 C C . GLY A 1 200 ? 6.609 6.641 -3.846 1 60.84 200 GLY A C 1
ATOM 1536 O O . GLY A 1 200 ? 7.805 6.387 -3.982 1 60.84 200 GLY A O 1
ATOM 1537 N N . LEU A 1 201 ? 5.629 6.18 -4.684 1 64.06 201 LEU A N 1
ATOM 1538 C CA . LEU A 1 201 ? 6.031 5.312 -5.785 1 64.06 201 LEU A CA 1
ATOM 1539 C C . LEU A 1 201 ? 5.805 5.996 -7.129 1 64.06 201 LEU A C 1
ATOM 1541 O O . LEU A 1 201 ? 6.688 5.992 -7.988 1 64.06 201 LEU A O 1
ATOM 1545 N N . GLU A 1 202 ? 4.559 6.543 -7.242 1 70.69 202 GLU A N 1
ATOM 1546 C CA . GLU A 1 202 ? 4.203 7.227 -8.484 1 70.69 202 GLU A CA 1
ATOM 1547 C C . GLU A 1 202 ? 3.709 8.648 -8.211 1 70.69 202 GLU A C 1
ATOM 1549 O O . GLU A 1 202 ? 2.816 8.852 -7.383 1 70.69 202 GLU A O 1
ATOM 1554 N N . SER A 1 203 ? 4.312 9.594 -8.898 1 70.12 203 SER A N 1
ATOM 1555 C CA . SER A 1 203 ? 3.947 10.992 -8.711 1 70.12 203 SER A CA 1
ATOM 1556 C C . SER A 1 203 ? 2.605 11.312 -9.359 1 70.12 203 SER A C 1
ATOM 1558 O O . SER A 1 203 ? 2.273 10.75 -10.406 1 70.12 203 SER A O 1
ATOM 1560 N N . GLY A 1 204 ? 1.71 11.922 -8.727 1 79.19 204 GLY A N 1
ATOM 1561 C CA . GLY A 1 204 ? 0.442 12.414 -9.234 1 79.19 204 GLY A CA 1
ATOM 1562 C C . GLY A 1 204 ? -0.014 13.695 -8.555 1 79.19 204 GLY A C 1
ATOM 1563 O O . GLY A 1 204 ? 0.71 14.695 -8.555 1 79.19 204 GLY A O 1
ATOM 1564 N N . LEU A 1 205 ? -1.092 13.602 -7.91 1 81.12 205 LEU A N 1
ATOM 1565 C CA . LEU A 1 205 ? -1.665 14.75 -7.211 1 81.12 205 LEU A CA 1
ATOM 1566 C C . LEU A 1 205 ? -0.87 15.07 -5.953 1 81.12 205 LEU A C 1
ATOM 1568 O O . LEU A 1 205 ? -0.303 14.172 -5.324 1 81.12 205 LEU A O 1
ATOM 1572 N N . SER A 1 206 ? -0.794 16.359 -5.766 1 75.5 206 SER A N 1
ATOM 1573 C CA . SER A 1 206 ? -0.205 16.75 -4.492 1 75.5 206 SER A CA 1
ATOM 1574 C C . SER A 1 206 ? -1.081 16.328 -3.318 1 75.5 206 SER A C 1
ATOM 1576 O O . SER A 1 206 ? -2.23 15.93 -3.51 1 75.5 206 SER A O 1
ATOM 1578 N N . GLY A 1 207 ? -0.552 16.281 -2.145 1 75.5 207 GLY A N 1
ATOM 1579 C CA . GLY A 1 207 ? -1.308 15.906 -0.961 1 75.5 207 GLY A CA 1
ATOM 1580 C C . GLY A 1 207 ? -2.555 16.75 -0.756 1 75.5 207 GLY A C 1
ATOM 1581 O O . GLY A 1 207 ? -3.623 16.219 -0.449 1 75.5 207 GLY A O 1
ATOM 1582 N N . GLY A 1 208 ? -2.396 18.031 -0.978 1 77.62 208 GLY A N 1
ATOM 1583 C CA . GLY A 1 208 ? -3.541 18.922 -0.837 1 77.62 208 GLY A CA 1
ATOM 1584 C C . GLY A 1 208 ? -4.602 18.703 -1.9 1 77.62 208 GLY A C 1
ATOM 1585 O O . GLY A 1 208 ? -5.797 18.766 -1.613 1 77.62 208 GLY A O 1
ATOM 1586 N N . GLU A 1 209 ? -4.125 18.484 -3.096 1 81.19 209 GLU A N 1
ATOM 1587 C CA . GLU A 1 209 ? -5.059 18.219 -4.184 1 81.19 209 GLU A CA 1
ATOM 1588 C C . GLU A 1 209 ? -5.812 16.906 -3.961 1 81.19 209 GLU A C 1
ATOM 1590 O O . GLU A 1 209 ? -7.012 16.812 -4.238 1 81.19 209 GLU A O 1
ATOM 1595 N N . ARG A 1 210 ? -5.113 15.961 -3.484 1 86.88 210 ARG A N 1
ATOM 1596 C CA . ARG A 1 210 ? -5.719 14.664 -3.209 1 86.88 210 ARG A CA 1
ATOM 1597 C C . ARG A 1 210 ? -6.777 14.773 -2.115 1 86.88 210 ARG A C 1
ATOM 1599 O O . ARG A 1 210 ? -7.84 14.156 -2.207 1 86.88 210 ARG A O 1
ATOM 1606 N N . LYS A 1 211 ? -6.508 15.555 -1.155 1 84.12 211 LYS A N 1
ATOM 1607 C CA . LYS A 1 211 ? -7.461 15.758 -0.067 1 84.12 211 LYS A CA 1
ATOM 1608 C C . LYS A 1 211 ? -8.719 16.469 -0.561 1 84.12 211 LYS A C 1
ATOM 1610 O O . LYS A 1 211 ? -9.836 16.062 -0.23 1 84.12 211 LYS A O 1
ATOM 1615 N N . ARG A 1 212 ? -8.477 17.5 -1.297 1 86.56 212 ARG A N 1
ATOM 1616 C CA . ARG A 1 212 ? -9.617 18.219 -1.844 1 86.56 212 ARG A CA 1
ATOM 1617 C C . ARG A 1 212 ? -10.453 17.344 -2.76 1 86.56 212 ARG A C 1
ATOM 1619 O O . ARG A 1 212 ? -11.68 17.453 -2.791 1 86.56 212 ARG A O 1
ATOM 1626 N N . CYS A 1 213 ? -9.789 16.516 -3.441 1 91.81 213 CYS A N 1
ATOM 1627 C CA . CYS A 1 213 ? -10.492 15.57 -4.309 1 91.81 213 CYS A CA 1
ATOM 1628 C C . CYS A 1 213 ? -11.32 14.594 -3.486 1 91.81 213 CYS A C 1
ATOM 1630 O O . CYS A 1 213 ? -12.469 14.305 -3.834 1 91.81 213 CYS A O 1
ATOM 1632 N N . SER A 1 214 ? -10.766 14.102 -2.438 1 91.19 214 SER A N 1
ATOM 1633 C CA . SER A 1 214 ? -11.469 13.172 -1.561 1 91.19 214 SER A CA 1
ATOM 1634 C C . SER A 1 214 ? -12.727 13.812 -0.975 1 91.19 214 SER A C 1
ATOM 1636 O O . SER A 1 214 ? -13.766 13.164 -0.884 1 91.19 214 SER A O 1
ATOM 1638 N N . ILE A 1 215 ? -12.641 15.047 -0.643 1 90.06 215 ILE A N 1
ATOM 1639 C CA . ILE A 1 215 ? -13.781 15.781 -0.102 1 90.06 215 ILE A CA 1
ATOM 1640 C C . ILE A 1 215 ? -14.836 15.969 -1.189 1 90.06 215 ILE A C 1
ATOM 1642 O O . ILE A 1 215 ? -16.031 15.797 -0.937 1 90.06 215 ILE A O 1
ATOM 1646 N N . GLY A 1 216 ? -14.367 16.281 -2.354 1 91.69 216 GLY A N 1
ATOM 1647 C CA . GLY A 1 216 ? -15.266 16.5 -3.471 1 91.69 216 GLY A CA 1
ATOM 1648 C C . GLY A 1 216 ? -16.078 15.273 -3.832 1 91.69 216 GLY A C 1
ATOM 1649 O O . GLY A 1 216 ? -17.234 15.391 -4.238 1 91.69 216 GLY A O 1
ATOM 1650 N N . ILE A 1 217 ? -15.516 14.094 -3.672 1 93.25 217 ILE A N 1
ATOM 1651 C CA . ILE A 1 217 ? -16.172 12.836 -4.012 1 93.25 217 ILE A CA 1
ATOM 1652 C C . ILE A 1 217 ? -17.438 12.672 -3.164 1 93.25 217 ILE A C 1
ATOM 1654 O O . ILE A 1 217 ? -18.453 12.172 -3.648 1 93.25 217 ILE A O 1
ATOM 1658 N N . GLU A 1 218 ? -17.406 13.18 -1.991 1 89.81 218 GLU A N 1
ATOM 1659 C CA . GLU A 1 218 ? -18.562 13.055 -1.097 1 89.81 218 GLU A CA 1
ATOM 1660 C C . GLU A 1 218 ? -19.484 14.25 -1.222 1 89.81 218 GLU A C 1
ATOM 1662 O O . GLU A 1 218 ? -20.703 14.109 -1.141 1 89.81 218 GLU A O 1
ATOM 1667 N N . LEU A 1 219 ? -18.906 15.375 -1.482 1 88.75 219 LEU A N 1
ATOM 1668 C CA . LEU A 1 219 ? -19.688 16.609 -1.517 1 88.75 219 LEU A CA 1
ATOM 1669 C C . LEU A 1 219 ? -20.578 16.656 -2.754 1 88.75 219 LEU A C 1
ATOM 1671 O O . LEU A 1 219 ? -21.672 17.234 -2.719 1 88.75 219 LEU A O 1
ATOM 1675 N N . ILE A 1 220 ? -20.094 16.109 -3.732 1 91 220 ILE A N 1
ATOM 1676 C CA . ILE A 1 220 ? -20.781 16.234 -5.012 1 91 220 ILE A CA 1
ATOM 1677 C C . ILE A 1 220 ? -22.125 15.508 -4.961 1 91 220 ILE A C 1
ATOM 1679 O O . ILE A 1 220 ? -23.047 15.828 -5.715 1 91 220 ILE A O 1
ATOM 1683 N N . CYS A 1 221 ? -22.297 14.492 -4.129 1 89 221 CYS A N 1
ATOM 1684 C CA . CYS A 1 221 ? -23.5 13.688 -4.039 1 89 221 CYS A CA 1
ATOM 1685 C C . CYS A 1 221 ? -24.578 14.422 -3.252 1 89 221 CYS A C 1
ATOM 1687 O O . CYS A 1 221 ? -25.75 14.039 -3.293 1 89 221 CYS A O 1
ATOM 1689 N N . ASP A 1 222 ? -24.297 15.547 -2.668 1 81.81 222 ASP A N 1
ATOM 1690 C CA . ASP A 1 222 ? -25.25 16.375 -1.948 1 81.81 222 ASP A CA 1
ATOM 1691 C C . ASP A 1 222 ? -26.078 15.547 -0.976 1 81.81 222 ASP A C 1
ATOM 1693 O O . ASP A 1 222 ? -27.312 15.57 -1.027 1 81.81 222 ASP A O 1
ATOM 1697 N N . LEU A 1 223 ? -25.422 14.938 -0.068 1 87.31 223 LEU A N 1
ATOM 1698 C CA . LEU A 1 223 ? -26.078 14.055 0.889 1 87.31 223 LEU A CA 1
ATOM 1699 C C . LEU A 1 223 ? -26.609 14.836 2.084 1 87.31 223 LEU A C 1
ATOM 1701 O O . LEU A 1 223 ? -26.234 16 2.281 1 87.31 223 LEU A O 1
ATOM 1705 N N . LYS A 1 224 ? -27.469 14.281 2.834 1 88 224 LYS A N 1
ATOM 1706 C CA . LYS A 1 224 ? -28.156 14.969 3.918 1 88 224 LYS A CA 1
ATOM 1707 C C . LYS A 1 224 ? -27.266 15.109 5.141 1 88 224 LYS A C 1
ATOM 1709 O O . LYS A 1 224 ? -27.375 16.078 5.902 1 88 224 LYS A O 1
ATOM 1714 N N . ILE A 1 225 ? -26.453 14.156 5.289 1 92 225 ILE A N 1
ATOM 1715 C CA . ILE A 1 225 ? -25.516 14.18 6.414 1 92 225 ILE A CA 1
ATOM 1716 C C . ILE A 1 225 ? -24.094 14.039 5.906 1 92 225 ILE A C 1
ATOM 1718 O O . ILE A 1 225 ? -23.797 13.156 5.102 1 92 225 ILE A O 1
ATOM 1722 N N . LEU A 1 226 ? -23.297 14.906 6.309 1 93.12 226 LEU A N 1
ATOM 1723 C CA . LEU A 1 226 ? -21.891 14.875 5.898 1 93.12 226 LEU A CA 1
ATOM 1724 C C . LEU A 1 226 ? -20.969 14.82 7.113 1 93.12 226 LEU A C 1
ATOM 1726 O O . LEU A 1 226 ? -21.078 15.648 8.016 1 93.12 226 LEU A O 1
ATOM 1730 N N . LEU A 1 227 ? -20.203 13.805 7.207 1 94.44 227 LEU A N 1
ATOM 1731 C CA . LEU A 1 227 ? -19.203 13.648 8.258 1 94.44 227 LEU A CA 1
ATOM 1732 C C . LEU A 1 227 ? -17.797 13.688 7.676 1 94.44 227 LEU A C 1
ATOM 1734 O O . LEU A 1 227 ? -17.484 12.93 6.754 1 94.44 227 LEU A O 1
ATOM 1738 N N . LEU A 1 228 ? -16.984 14.602 8.117 1 93.88 228 LEU A N 1
ATOM 1739 C CA . LEU A 1 228 ? -15.625 14.742 7.609 1 93.88 228 LEU A CA 1
ATOM 1740 C C . LEU A 1 228 ? -14.602 14.617 8.734 1 93.88 228 LEU A C 1
ATOM 1742 O O . LEU A 1 228 ? -14.719 15.297 9.758 1 93.88 228 LEU A O 1
ATOM 1746 N N . ASP A 1 229 ? -13.695 13.719 8.531 1 89.94 229 ASP A N 1
ATOM 1747 C CA . ASP A 1 229 ? -12.617 13.555 9.508 1 89.94 229 ASP A CA 1
ATOM 1748 C C . ASP A 1 229 ? -11.383 14.352 9.102 1 89.94 229 ASP A C 1
ATOM 1750 O O . ASP A 1 229 ? -10.633 13.938 8.211 1 89.94 229 ASP A O 1
ATOM 1754 N N . GLU A 1 230 ? -11.133 15.383 9.664 1 87.12 230 GLU A N 1
ATOM 1755 C CA . GLU A 1 230 ? -9.984 16.281 9.469 1 87.12 230 GLU A CA 1
ATOM 1756 C C . GLU A 1 230 ? -9.867 16.703 8.016 1 87.12 230 GLU A C 1
ATOM 1758 O O . GLU A 1 230 ? -8.812 16.547 7.395 1 87.12 230 GLU A O 1
ATOM 1763 N N . PRO A 1 231 ? -10.828 17.406 7.535 1 87.69 231 PRO A N 1
ATOM 1764 C CA . PRO A 1 231 ? -10.828 17.812 6.129 1 87.69 231 PRO A CA 1
ATOM 1765 C C . PRO A 1 231 ? -9.789 18.891 5.832 1 87.69 231 PRO A C 1
ATOM 1767 O O . PRO A 1 231 ? -9.422 19.094 4.672 1 87.69 231 PRO A O 1
ATOM 1770 N N . THR A 1 232 ? -9.336 19.609 6.863 1 83.38 232 THR A N 1
ATOM 1771 C CA . THR A 1 232 ? -8.438 20.734 6.625 1 83.38 232 THR A CA 1
ATOM 1772 C C . THR A 1 232 ? -6.984 20.328 6.855 1 83.38 232 THR A C 1
ATOM 1774 O O . THR A 1 232 ? -6.07 21.141 6.688 1 83.38 232 THR A O 1
ATOM 1777 N N . SER A 1 233 ? -6.812 19.109 7.18 1 78.12 233 SER A N 1
ATOM 1778 C CA . SER A 1 233 ? -5.453 18.641 7.43 1 78.12 233 SER A CA 1
ATOM 1779 C C . SER A 1 233 ? -4.625 18.641 6.148 1 78.12 233 SER A C 1
ATOM 1781 O O . SER A 1 233 ? -5.086 18.188 5.102 1 78.12 233 SER A O 1
ATOM 1783 N N . GLY A 1 234 ? -3.518 19.312 6.18 1 71.94 234 GLY A N 1
ATOM 1784 C CA . GLY A 1 234 ? -2.621 19.344 5.035 1 71.94 234 GLY A CA 1
ATOM 1785 C C . GLY A 1 234 ? -2.973 20.406 4.02 1 71.94 234 GLY A C 1
ATOM 1786 O O . GLY A 1 234 ? -2.381 20.469 2.941 1 71.94 234 GLY A O 1
ATOM 1787 N N . LEU A 1 235 ? -3.988 21.141 4.371 1 77 235 LEU A N 1
ATOM 1788 C CA . LEU A 1 235 ? -4.379 22.219 3.479 1 77 235 LEU A CA 1
ATOM 1789 C C . LEU A 1 235 ? -3.852 23.562 3.986 1 77 235 LEU A C 1
ATOM 1791 O O . LEU A 1 235 ? -3.611 23.719 5.184 1 77 235 LEU A O 1
ATOM 1795 N N . ASP A 1 236 ? -3.666 24.438 3.057 1 77.06 236 ASP A N 1
ATOM 1796 C CA . ASP A 1 236 ? -3.266 25.797 3.455 1 77.06 236 ASP A CA 1
ATOM 1797 C C . ASP A 1 236 ? -4.441 26.562 4.051 1 77.06 236 ASP A C 1
ATOM 1799 O O . ASP A 1 236 ? -5.59 26.125 3.955 1 77.06 236 ASP A O 1
ATOM 1803 N N . SER A 1 237 ? -4.16 27.656 4.645 1 76.5 237 SER A N 1
ATOM 1804 C CA . SER A 1 237 ? -5.141 28.438 5.395 1 76.5 237 SER A CA 1
ATOM 1805 C C . SER A 1 237 ? -6.258 28.938 4.488 1 76.5 237 SER A C 1
ATOM 1807 O O . SER A 1 237 ? -7.43 28.922 4.871 1 76.5 237 SER A O 1
ATOM 1809 N N . VAL A 1 238 ? -5.871 29.328 3.289 1 78.06 238 VAL A N 1
ATOM 1810 C CA . VAL A 1 238 ? -6.875 29.906 2.395 1 78.06 238 VAL A CA 1
ATOM 1811 C C . VAL A 1 238 ? -7.801 28.797 1.885 1 78.06 238 VAL A C 1
ATOM 1813 O O . VAL A 1 238 ? -9.023 28.953 1.869 1 78.06 238 VAL A O 1
ATOM 1816 N N . THR A 1 239 ? -7.211 27.766 1.516 1 78.75 239 THR A N 1
ATOM 1817 C CA . THR A 1 239 ? -8 26.641 1.029 1 78.75 239 THR A CA 1
ATOM 1818 C C . THR A 1 239 ? -8.852 26.047 2.15 1 78.75 239 THR A C 1
ATOM 1820 O O . THR A 1 239 ? -9.992 25.641 1.923 1 78.75 239 THR A O 1
ATOM 1823 N N . SER A 1 240 ? -8.25 25.969 3.297 1 83.56 240 SER A N 1
ATOM 1824 C CA . SER A 1 240 ? -9 25.484 4.449 1 83.56 240 SER A CA 1
ATOM 1825 C C . SER A 1 240 ? -10.234 26.344 4.715 1 83.56 240 SER A C 1
ATOM 1827 O O . SER A 1 240 ? -11.312 25.828 4.988 1 83.56 240 SER A O 1
ATOM 1829 N N . ALA A 1 241 ? -10.039 27.656 4.656 1 84.19 241 ALA A N 1
ATOM 1830 C CA . ALA A 1 241 ? -11.156 28.578 4.883 1 84.19 241 ALA A CA 1
ATOM 1831 C C . ALA A 1 241 ? -12.227 28.406 3.809 1 84.19 241 ALA A C 1
ATOM 1833 O O . ALA A 1 241 ? -13.422 28.469 4.105 1 84.19 241 ALA A O 1
ATOM 1834 N N . LYS A 1 242 ? -11.766 28.188 2.627 1 81.62 242 LYS A N 1
ATOM 1835 C CA . LYS A 1 242 ? -12.703 28.016 1.525 1 81.62 242 LYS A CA 1
ATOM 1836 C C . LYS A 1 242 ? -13.508 26.719 1.691 1 81.62 242 LYS A C 1
ATOM 1838 O O . LYS A 1 242 ? -14.711 26.703 1.419 1 81.62 242 LYS A O 1
ATOM 1843 N N . VAL A 1 243 ? -12.875 25.719 2.076 1 84.81 243 VAL A N 1
ATOM 1844 C CA . VAL A 1 243 ? -13.523 24.422 2.268 1 84.81 243 VAL A CA 1
ATOM 1845 C C . VAL A 1 243 ? -14.547 24.531 3.398 1 84.81 243 VAL A C 1
ATOM 1847 O O . VAL A 1 243 ? -15.68 24.047 3.268 1 84.81 243 VAL A O 1
ATOM 1850 N N . VAL A 1 244 ? -14.164 25.125 4.492 1 89.94 244 VAL A N 1
ATOM 1851 C CA . VAL A 1 244 ? -15.07 25.25 5.633 1 89.94 244 VAL A CA 1
ATOM 1852 C C . VAL A 1 244 ? -16.234 26.172 5.273 1 89.94 244 VAL A C 1
ATOM 1854 O O . VAL A 1 244 ? -17.359 25.953 5.719 1 89.94 244 VAL A O 1
ATOM 1857 N N . HIS A 1 245 ? -15.898 27.172 4.52 1 88.75 245 HIS A N 1
ATOM 1858 C CA . HIS A 1 245 ? -16.969 28.047 4.047 1 88.75 245 HIS A CA 1
ATOM 1859 C C . HIS A 1 245 ? -17.953 27.297 3.178 1 88.75 245 HIS A C 1
ATOM 1861 O O . HIS A 1 245 ? -19.172 27.5 3.283 1 88.75 245 HIS A O 1
ATOM 1867 N N . LEU A 1 246 ? -17.391 26.484 2.395 1 84.38 246 LEU A N 1
ATOM 1868 C CA . LEU A 1 246 ? -18.234 25.656 1.549 1 84.38 246 LEU A CA 1
ATOM 1869 C C . LEU A 1 246 ? -19.094 24.719 2.393 1 84.38 246 LEU A C 1
ATOM 1871 O O . LEU A 1 246 ? -20.281 24.531 2.107 1 84.38 246 LEU A O 1
ATOM 1875 N N . LEU A 1 247 ? -18.578 24.141 3.35 1 89.06 247 LEU A N 1
ATOM 1876 C CA . LEU A 1 247 ? -19.328 23.25 4.238 1 89.06 247 LEU A CA 1
ATOM 1877 C C . LEU A 1 247 ? -20.438 24.016 4.961 1 89.06 247 LEU A C 1
ATOM 1879 O O . LEU A 1 247 ? -21.531 23.469 5.16 1 89.06 247 LEU A O 1
ATOM 1883 N N . ARG A 1 248 ? -20.125 25.203 5.34 1 91 248 ARG A N 1
ATOM 1884 C CA . ARG A 1 248 ? -21.141 26.016 6.004 1 91 248 ARG A CA 1
ATOM 1885 C C . ARG A 1 248 ? -22.281 26.344 5.059 1 91 248 ARG A C 1
ATOM 1887 O O . ARG A 1 248 ? -23.453 26.297 5.453 1 91 248 ARG A O 1
ATOM 1894 N N . GLN A 1 249 ? -21.922 26.703 3.896 1 87.06 249 GLN A N 1
ATOM 1895 C CA . GLN A 1 249 ? -22.953 26.984 2.9 1 87.06 249 GLN A CA 1
ATOM 1896 C C . GLN A 1 249 ? -23.844 25.766 2.656 1 87.06 249 GLN A C 1
ATOM 1898 O O . GLN A 1 249 ? -25.062 25.906 2.525 1 87.06 249 GLN A O 1
ATOM 1903 N N . LEU A 1 250 ? -23.266 24.672 2.625 1 84.69 250 LEU A N 1
ATOM 1904 C CA . LEU A 1 250 ? -24 23.422 2.426 1 84.69 250 LEU A CA 1
ATOM 1905 C C . LEU A 1 250 ? -24.938 23.156 3.607 1 84.69 250 LEU A C 1
ATOM 1907 O O . LEU A 1 250 ? -26.047 22.672 3.426 1 84.69 250 LEU A O 1
ATOM 1911 N N . SER A 1 251 ? -24.438 23.391 4.746 1 88.62 251 SER A N 1
ATOM 1912 C CA . SER A 1 251 ? -25.234 23.172 5.941 1 88.62 251 SER A CA 1
ATOM 1913 C C . SER A 1 251 ? -26.469 24.078 5.965 1 88.62 251 SER A C 1
ATOM 1915 O O . SER A 1 251 ? -27.516 23.688 6.465 1 88.62 251 SER A O 1
ATOM 1917 N N . ARG A 1 252 ? -26.344 25.219 5.418 1 88.56 252 ARG A N 1
ATOM 1918 C CA . ARG A 1 252 ? -27.438 26.203 5.449 1 88.56 252 ARG A CA 1
ATOM 1919 C C . ARG A 1 252 ? -28.594 25.75 4.57 1 88.56 252 ARG A C 1
ATOM 1921 O O . ARG A 1 252 ? -29.734 26.203 4.746 1 88.56 252 ARG A O 1
ATOM 1928 N N . THR A 1 253 ? -28.375 24.828 3.787 1 83.69 253 THR A N 1
ATOM 1929 C CA . THR A 1 253 ? -29.438 24.297 2.945 1 83.69 253 THR A CA 1
ATOM 1930 C C . THR A 1 253 ? -30.172 23.172 3.662 1 83.69 253 THR A C 1
ATOM 1932 O O . THR A 1 253 ? -30.984 22.469 3.053 1 83.69 253 THR A O 1
ATOM 1935 N N . GLY A 1 254 ? -29.875 22.953 4.871 1 83.44 254 GLY A N 1
ATOM 1936 C CA . GLY A 1 254 ? -30.625 22 5.668 1 83.44 254 GLY A CA 1
ATOM 1937 C C . GLY A 1 254 ? -29.844 20.719 5.941 1 83.44 254 GLY A C 1
ATOM 1938 O O . GLY A 1 254 ? -30.391 19.766 6.492 1 83.44 254 GLY A O 1
ATOM 1939 N N . ARG A 1 255 ? -28.703 20.719 5.613 1 88.5 255 ARG A N 1
ATOM 1940 C CA . ARG A 1 255 ? -27.891 19.531 5.809 1 88.5 255 ARG A CA 1
ATOM 1941 C C . ARG A 1 255 ? -27.188 19.562 7.16 1 88.5 255 ARG A C 1
ATOM 1943 O O . ARG A 1 255 ? -27 20.641 7.742 1 88.5 255 ARG A O 1
ATOM 1950 N N . THR A 1 256 ? -26.938 18.391 7.691 1 92.06 256 THR A N 1
ATOM 1951 C CA . THR A 1 256 ? -26.156 18.266 8.922 1 92.06 256 THR A CA 1
ATOM 1952 C C . THR A 1 256 ? -24.703 17.969 8.609 1 92.06 256 THR A C 1
ATOM 1954 O O . THR A 1 256 ? -24.391 16.969 7.938 1 92.06 256 THR A O 1
ATOM 1957 N N . VAL A 1 257 ? -23.859 18.828 9.016 1 93.44 257 VAL A N 1
ATOM 1958 C CA . VAL A 1 257 ? -22.438 18.688 8.719 1 93.44 257 VAL A CA 1
ATOM 1959 C C . VAL A 1 257 ? -21.641 18.578 10.016 1 93.44 257 VAL A C 1
ATOM 1961 O O . VAL A 1 257 ? -21.797 19.422 10.914 1 93.44 257 VAL A O 1
ATOM 1964 N N . ILE A 1 258 ? -20.875 17.516 10.18 1 95.19 258 ILE A N 1
ATOM 1965 C CA . ILE A 1 258 ? -20 17.312 11.32 1 95.19 258 ILE A CA 1
ATOM 1966 C C . ILE A 1 258 ? -18.562 17.125 10.836 1 95.19 258 ILE A C 1
ATOM 1968 O O . ILE A 1 258 ? -18.312 16.344 9.906 1 95.19 258 ILE A O 1
ATOM 1972 N N . TYR A 1 259 ? -17.625 17.828 11.312 1 93.62 259 TYR A N 1
ATOM 1973 C CA . TYR A 1 259 ? -16.234 17.609 10.938 1 93.62 259 TYR A CA 1
ATOM 1974 C C . TYR A 1 259 ? -15.312 17.797 12.133 1 93.62 259 TYR A C 1
ATOM 1976 O O . TYR A 1 259 ? -15.672 18.5 13.094 1 93.62 259 TYR A O 1
ATOM 1984 N N . THR A 1 260 ? -14.242 17.125 12.141 1 91.94 260 THR A N 1
ATOM 1985 C CA . THR A 1 260 ? -13.211 17.266 13.156 1 91.94 260 THR A CA 1
ATOM 1986 C C . THR A 1 260 ? -12.109 18.203 12.672 1 91.94 260 THR A C 1
ATOM 1988 O O . THR A 1 260 ? -11.781 18.219 11.484 1 91.94 260 THR A O 1
ATOM 1991 N N . ILE A 1 261 ? -11.594 19.047 13.516 1 86 261 ILE A N 1
ATOM 1992 C CA . ILE A 1 261 ? -10.523 19.969 13.164 1 86 261 ILE A CA 1
ATOM 1993 C C . ILE A 1 261 ? -9.477 20 14.273 1 86 261 ILE A C 1
ATOM 1995 O O . ILE A 1 261 ? -9.82 20 15.461 1 86 261 ILE A O 1
ATOM 1999 N N . HIS A 1 262 ? -8.312 20.016 13.883 1 76.38 262 HIS A N 1
ATOM 2000 C CA . HIS A 1 262 ? -7.234 20.031 14.859 1 76.38 262 HIS A CA 1
ATOM 2001 C C . HIS A 1 262 ? -6.762 21.469 15.125 1 76.38 262 HIS A C 1
ATOM 2003 O O . HIS A 1 262 ? -6.617 21.875 16.281 1 76.38 262 HIS A O 1
ATOM 2009 N N . GLN A 1 263 ? -6.43 22.125 13.961 1 75.12 263 GLN A N 1
ATOM 2010 C CA . GLN A 1 263 ? -5.848 23.453 14.07 1 75.12 263 GLN A CA 1
ATOM 2011 C C . GLN A 1 263 ? -6.625 24.453 13.227 1 75.12 263 GLN A C 1
ATOM 2013 O O . GLN A 1 263 ? -6.219 24.781 12.109 1 75.12 263 GLN A O 1
ATOM 2018 N N . PRO A 1 264 ? -7.602 25.031 13.898 1 75.62 264 PRO A N 1
ATOM 2019 C CA . PRO A 1 264 ? -8.32 26.016 13.094 1 75.62 264 PRO A CA 1
ATOM 2020 C C . PRO A 1 264 ? -7.648 27.391 13.094 1 75.62 264 PRO A C 1
ATOM 2022 O O . PRO A 1 264 ? -7.059 27.797 14.102 1 75.62 264 PRO A O 1
ATOM 2025 N N . THR A 1 265 ? -7.641 28.016 11.984 1 74.81 265 THR A N 1
ATOM 2026 C CA . THR A 1 265 ? -7.199 29.391 11.891 1 74.81 265 THR A CA 1
ATOM 2027 C C . THR A 1 265 ? -8.289 30.344 12.383 1 74.81 265 THR A C 1
ATOM 2029 O O . THR A 1 265 ? -9.43 29.938 12.594 1 74.81 265 THR A O 1
ATOM 2032 N N . ALA A 1 266 ? -7.926 31.547 12.633 1 71.25 266 ALA A N 1
ATOM 2033 C CA . ALA A 1 266 ? -8.883 32.562 13.117 1 71.25 266 ALA A CA 1
ATOM 2034 C C . ALA A 1 266 ? -10.039 32.719 12.141 1 71.25 266 ALA A C 1
ATOM 2036 O O . ALA A 1 266 ? -11.188 32.906 12.555 1 71.25 266 ALA A O 1
ATOM 2037 N N . GLU A 1 267 ? -9.703 32.594 10.898 1 76.31 267 GLU A N 1
ATOM 2038 C CA . GLU A 1 267 ? -10.758 32.719 9.891 1 76.31 267 GLU A CA 1
ATOM 2039 C C . GLU A 1 267 ? -11.703 31.531 9.922 1 76.31 267 GLU A C 1
ATOM 2041 O O . GLU A 1 267 ? -12.922 31.688 9.789 1 76.31 267 GLU A O 1
ATOM 2046 N N . VAL A 1 268 ? -11.219 30.453 10.125 1 83.12 268 VAL A N 1
ATOM 2047 C CA . VAL A 1 268 ? -12.008 29.219 10.133 1 83.12 268 VAL A CA 1
ATOM 2048 C C . VAL A 1 268 ? -12.906 29.203 11.367 1 83.12 268 VAL A C 1
ATOM 2050 O O . VAL A 1 268 ? -14.023 28.672 11.32 1 83.12 268 VAL A O 1
ATOM 2053 N N . LEU A 1 269 ? -12.477 29.875 12.383 1 81.81 269 LEU A N 1
ATOM 2054 C CA . LEU A 1 269 ? -13.227 29.922 13.633 1 81.81 269 LEU A CA 1
ATOM 2055 C C . LEU A 1 269 ? -14.531 30.688 13.453 1 81.81 269 LEU A C 1
ATOM 2057 O O . LEU A 1 269 ? -15.531 30.391 14.109 1 81.81 269 LEU A O 1
ATOM 2061 N N . SER A 1 270 ? -14.445 31.609 12.609 1 80.81 270 SER A N 1
ATOM 2062 C CA . SER A 1 270 ? -15.617 32.438 12.391 1 80.81 270 SER A CA 1
ATOM 2063 C C . SER A 1 270 ? -16.734 31.656 11.711 1 80.81 270 SER A C 1
ATOM 2065 O O . SER A 1 270 ? -17.906 32.062 11.75 1 80.81 270 SER A O 1
ATOM 2067 N N . TYR A 1 271 ? -16.391 30.547 11.195 1 86 271 TYR A N 1
ATOM 2068 C CA . TYR A 1 271 ? -17.391 29.766 10.469 1 86 271 TYR A CA 1
ATOM 2069 C C . TYR A 1 271 ? -18 28.688 11.375 1 86 271 TYR A C 1
ATOM 2071 O O . TYR A 1 271 ? -18.938 27.984 10.969 1 86 271 TYR A O 1
ATOM 2079 N N . PHE A 1 272 ? -17.562 28.656 12.609 1 87.88 272 PHE A N 1
ATOM 2080 C CA . PHE A 1 272 ? -18.094 27.641 13.508 1 87.88 272 PHE A CA 1
ATOM 2081 C C . PHE A 1 272 ? -19.453 28.031 14.047 1 87.88 272 PHE A C 1
ATOM 2083 O O . PHE A 1 272 ? -19.625 29.141 14.57 1 87.88 272 PHE A O 1
ATOM 2090 N N . ASP A 1 273 ? -20.406 27.188 13.898 1 92.31 273 ASP A N 1
ATOM 2091 C CA . ASP A 1 273 ? -21.688 27.375 14.539 1 92.31 273 ASP A CA 1
ATOM 2092 C C . ASP A 1 273 ? -21.75 26.688 15.898 1 92.31 273 ASP A C 1
ATOM 2094 O O . ASP A 1 273 ? -21.953 27.344 16.922 1 92.31 273 ASP A O 1
ATOM 2098 N N . ASP A 1 274 ? -21.578 25.453 15.859 1 94.38 274 ASP A N 1
ATOM 2099 C CA . ASP A 1 274 ? -21.547 24.625 17.062 1 94.38 274 ASP A CA 1
ATOM 2100 C C . ASP A 1 274 ? -20.172 23.969 17.25 1 94.38 274 ASP A C 1
ATOM 2102 O O . ASP A 1 274 ? -19.469 23.703 16.281 1 94.38 274 ASP A O 1
ATOM 2106 N N . VAL A 1 275 ? -19.844 23.797 18.531 1 94.5 275 VAL A N 1
ATOM 2107 C CA . VAL A 1 275 ? -18.531 23.203 18.828 1 94.5 275 VAL A CA 1
ATOM 2108 C C . VAL A 1 275 ? -18.688 22.141 19.906 1 94.5 275 VAL A C 1
ATOM 2110 O O . VAL A 1 275 ? -19.453 22.312 20.859 1 94.5 275 VAL A O 1
ATOM 2113 N N . MET A 1 276 ? -18.078 21.062 19.688 1 95.06 276 MET A N 1
ATOM 2114 C CA . MET A 1 276 ? -17.984 20 20.672 1 95.06 276 MET A CA 1
ATOM 2115 C C . MET A 1 276 ? -16.531 19.734 21.047 1 95.06 276 MET A C 1
ATOM 2117 O O . MET A 1 276 ? -15.695 19.438 20.188 1 95.06 276 MET A O 1
ATOM 2121 N N . LEU A 1 277 ? -16.25 19.906 22.281 1 95 277 LEU A N 1
ATOM 2122 C CA . LEU A 1 277 ? -14.898 19.688 22.781 1 95 277 LEU A CA 1
ATOM 2123 C C . LEU A 1 277 ? -14.789 18.328 23.453 1 95 277 LEU A C 1
ATOM 2125 O O . LEU A 1 277 ? -15.57 18.016 24.359 1 95 277 LEU A O 1
ATOM 2129 N N . MET A 1 278 ? -13.844 17.547 22.984 1 93.44 278 MET A N 1
ATOM 2130 C CA . MET A 1 278 ? -13.68 16.188 23.5 1 93.44 278 MET A CA 1
ATOM 2131 C C . MET A 1 278 ? -12.289 16 24.109 1 93.44 278 MET A C 1
ATOM 2133 O O . MET A 1 278 ? -11.305 16.5 23.562 1 93.44 278 MET A O 1
ATOM 2137 N N . THR A 1 279 ? -12.266 15.32 25.188 1 90.06 279 THR A N 1
ATOM 2138 C CA . THR A 1 279 ? -11.008 14.961 25.828 1 90.06 279 THR A CA 1
ATOM 2139 C C . THR A 1 279 ? -11.133 13.625 26.547 1 90.06 279 THR A C 1
ATOM 2141 O O . THR A 1 279 ? -12.18 13.328 27.141 1 90.06 279 THR A O 1
ATOM 2144 N N . GLN A 1 280 ? -10.18 12.75 26.438 1 87.38 280 GLN A N 1
ATOM 2145 C CA . GLN A 1 280 ? -10.109 11.453 27.094 1 87.38 280 GLN A CA 1
ATOM 2146 C C . GLN A 1 280 ? -11.391 10.648 26.859 1 87.38 280 GLN A C 1
ATOM 2148 O O . GLN A 1 280 ? -11.93 10.047 27.781 1 87.38 280 GLN A O 1
ATOM 2153 N N . GLY A 1 281 ? -11.945 10.773 25.703 1 89.62 281 GLY A N 1
ATOM 2154 C CA . GLY A 1 281 ? -13.117 10.008 25.328 1 89.62 281 GLY A CA 1
ATOM 2155 C C . GLY A 1 281 ? -14.414 10.57 25.875 1 89.62 281 GLY A C 1
ATOM 2156 O O . GLY A 1 281 ? -15.461 9.93 25.812 1 89.62 281 GLY A O 1
ATOM 2157 N N . ARG A 1 282 ? -14.375 11.727 26.531 1 92.75 282 ARG A N 1
ATOM 2158 C CA . ARG A 1 282 ? -15.547 12.383 27.109 1 92.75 282 ARG A CA 1
ATOM 2159 C C . ARG A 1 282 ? -15.742 13.781 26.531 1 92.75 282 ARG A C 1
ATOM 2161 O O . ARG A 1 282 ? -14.836 14.32 25.906 1 92.75 282 ARG A O 1
ATOM 2168 N N . ILE A 1 283 ? -16.953 14.297 26.781 1 93.81 283 ILE A N 1
ATOM 2169 C CA . ILE A 1 283 ? -17.266 15.633 26.297 1 93.81 283 ILE A CA 1
ATOM 2170 C C . ILE A 1 283 ? -17 16.672 27.375 1 93.81 283 ILE A C 1
ATOM 2172 O O . ILE A 1 283 ? -17.422 16.484 28.531 1 93.81 283 ILE A O 1
ATOM 2176 N N . ALA A 1 284 ? -16.312 17.688 27.031 1 93.62 284 ALA A N 1
ATOM 2177 C CA . ALA A 1 284 ? -16.031 18.766 27.969 1 93.62 284 ALA A CA 1
ATOM 2178 C C . ALA A 1 284 ? -16.969 19.953 27.734 1 93.62 284 ALA A C 1
ATOM 2180 O O . ALA A 1 284 ? -17.172 20.766 28.625 1 93.62 284 ALA A O 1
ATOM 2181 N N . TYR A 1 285 ? -17.438 20.047 26.516 1 93.5 285 TYR A N 1
ATOM 2182 C CA . TYR A 1 285 ? -18.375 21.094 26.156 1 93.5 285 TYR A CA 1
ATOM 2183 C C . TYR A 1 285 ? -19.094 20.766 24.859 1 93.5 285 TYR A C 1
ATOM 2185 O O . TYR A 1 285 ? -18.484 20.188 23.938 1 93.5 285 TYR A O 1
ATOM 2193 N N . HIS A 1 286 ? -20.281 21 24.797 1 94.25 286 HIS A N 1
ATOM 2194 C CA . HIS A 1 286 ? -21.078 20.859 23.578 1 94.25 286 HIS A CA 1
ATOM 2195 C C . HIS A 1 286 ? -22.141 21.953 23.484 1 94.25 286 HIS A C 1
ATOM 2197 O O . HIS A 1 286 ? -23.062 22 24.297 1 94.25 286 HIS A O 1
ATOM 2203 N N . GLY A 1 287 ? -22 22.828 22.562 1 92.81 287 GLY A N 1
ATOM 2204 C CA . GLY A 1 287 ? -22.922 23.938 22.375 1 92.81 287 GLY A CA 1
ATOM 2205 C C . GLY A 1 287 ? -22.484 24.891 21.281 1 92.81 287 GLY A C 1
ATOM 2206 O O . GLY A 1 287 ? -21.734 24.516 20.375 1 92.81 287 GLY A O 1
ATOM 2207 N N . THR A 1 288 ? -23.016 26.062 21.266 1 93.19 288 THR A N 1
ATOM 2208 C CA . THR A 1 288 ? -22.656 27.062 20.266 1 93.19 288 THR A CA 1
ATOM 2209 C C . THR A 1 288 ? -21.281 27.656 20.547 1 93.19 288 THR A C 1
ATOM 2211 O O . THR A 1 288 ? -20.844 27.688 21.688 1 93.19 288 THR A O 1
ATOM 2214 N N . MET A 1 289 ? -20.641 28.031 19.484 1 91.06 289 MET A N 1
ATOM 2215 C CA . MET A 1 289 ? -19.312 28.625 19.625 1 91.06 289 MET A CA 1
ATOM 2216 C C . MET A 1 289 ? -19.375 29.922 20.438 1 91.06 289 MET A C 1
ATOM 2218 O O . MET A 1 289 ? -18.5 30.188 21.25 1 91.06 289 MET A O 1
ATOM 2222 N N . ALA A 1 290 ? -20.375 30.641 20.281 1 87.56 290 ALA A N 1
ATOM 2223 C CA . ALA A 1 290 ? -20.547 31.906 20.984 1 87.56 290 ALA A CA 1
ATOM 2224 C C . ALA A 1 290 ? -20.703 31.688 22.484 1 87.56 290 ALA A C 1
ATOM 2226 O O . ALA A 1 290 ? -20.141 32.438 23.297 1 87.56 290 ALA A O 1
ATOM 2227 N N . ALA A 1 291 ? -21.422 30.656 22.828 1 89.81 291 ALA A N 1
ATOM 2228 C CA . ALA A 1 291 ? -21.719 30.391 24.234 1 89.81 291 ALA A CA 1
ATOM 2229 C C . ALA A 1 291 ? -20.531 29.703 24.906 1 89.81 291 ALA A C 1
ATOM 2231 O O . ALA A 1 291 ? -20.469 29.641 26.141 1 89.81 291 ALA A O 1
ATOM 2232 N N . SER A 1 292 ? -19.656 29.25 24.125 1 90.88 292 SER A N 1
ATOM 2233 C CA . SER A 1 292 ? -18.516 28.516 24.703 1 90.88 292 SER A CA 1
ATOM 2234 C C . SER A 1 292 ? -17.625 29.438 25.531 1 90.88 292 SER A C 1
ATOM 2236 O O . SER A 1 292 ? -17.141 29.047 26.594 1 90.88 292 SER A O 1
ATOM 2238 N N . LEU A 1 293 ? -17.406 30.625 25.062 1 89.19 293 LEU A N 1
ATOM 2239 C CA . LEU A 1 293 ? -16.562 31.562 25.781 1 89.19 293 LEU A CA 1
ATOM 2240 C C . LEU A 1 293 ? -17.156 31.922 27.141 1 89.19 293 LEU A C 1
ATOM 2242 O O . LEU A 1 293 ? -16.438 31.984 28.141 1 89.19 293 LEU A O 1
ATOM 2246 N N . ASP A 1 294 ? -18.453 32.094 27.141 1 89.56 294 ASP A N 1
ATOM 2247 C CA . ASP A 1 294 ? -19.141 32.438 28.375 1 89.56 294 ASP A CA 1
ATOM 2248 C C . ASP A 1 294 ? -19.109 31.266 29.359 1 89.56 294 ASP A C 1
ATOM 2250 O O . ASP A 1 294 ? -18.969 31.469 30.562 1 89.56 294 ASP A O 1
ATOM 2254 N N . TYR A 1 295 ? -19.266 30.156 28.859 1 91.06 295 TYR A N 1
ATOM 2255 C CA . TYR A 1 295 ? -19.234 28.969 29.703 1 91.06 295 TYR A CA 1
ATOM 2256 C C . TYR A 1 295 ? -17.875 28.797 30.375 1 91.06 295 TYR A C 1
ATOM 2258 O O . TYR A 1 295 ? -17.797 28.594 31.578 1 91.06 295 TYR A O 1
ATOM 2266 N N . PHE A 1 296 ? -16.828 28.891 29.656 1 92.44 296 PHE A N 1
ATOM 2267 C CA . PHE A 1 296 ? -15.492 28.688 30.203 1 92.44 296 PHE A CA 1
ATOM 2268 C C . PHE A 1 296 ? -15.125 29.812 31.172 1 92.44 296 PHE A C 1
ATOM 2270 O O . PHE A 1 296 ? -14.398 29.609 32.125 1 92.44 296 PHE A O 1
ATOM 2277 N N . GLU A 1 297 ? -15.641 30.953 30.828 1 90.62 297 GLU A N 1
ATOM 2278 C CA . GLU A 1 297 ? -15.438 32.062 31.781 1 90.62 297 GLU A CA 1
ATOM 2279 C C . GLU A 1 297 ? -16.156 31.781 33.094 1 90.62 297 GLU A C 1
ATOM 2281 O O . GLU A 1 297 ? -15.641 32.094 34.156 1 90.62 297 GLU A O 1
ATOM 2286 N N . SER A 1 298 ? -17.281 31.219 33.062 1 89.75 298 SER A N 1
ATOM 2287 C CA . SER A 1 298 ? -18.094 30.938 34.219 1 89.75 298 SER A CA 1
ATOM 2288 C C . SER A 1 298 ? -17.438 29.875 35.094 1 89.75 298 SER A C 1
ATOM 2290 O O . SER A 1 298 ? -17.641 29.859 36.312 1 89.75 298 SER A O 1
ATOM 2292 N N . ILE A 1 299 ? -16.656 29.016 34.5 1 90.38 299 ILE A N 1
ATOM 2293 C CA . ILE A 1 299 ? -16.031 27.953 35.281 1 90.38 299 ILE A CA 1
ATOM 2294 C C . ILE A 1 299 ? -14.617 28.391 35.688 1 90.38 299 ILE A C 1
ATOM 2296 O O . ILE A 1 299 ? -13.859 27.594 36.25 1 90.38 299 ILE A O 1
ATOM 2300 N N . GLY A 1 300 ? -14.156 29.562 35.312 1 88.5 300 GLY A N 1
ATOM 2301 C CA . GLY A 1 300 ? -12.906 30.109 35.812 1 88.5 300 GLY A CA 1
ATOM 2302 C C . GLY A 1 300 ? -11.789 30.094 34.781 1 88.5 300 GLY A C 1
ATOM 2303 O O . GLY A 1 300 ? -10.633 30.375 35.094 1 88.5 300 GLY A O 1
ATOM 2304 N N . PHE A 1 301 ? -12.117 29.719 33.625 1 90.88 301 PHE A N 1
ATOM 2305 C CA . PHE A 1 301 ? -11.094 29.688 32.594 1 90.88 301 PHE A CA 1
ATOM 2306 C C . PHE A 1 301 ? -11.328 30.781 31.562 1 90.88 301 PHE A C 1
ATOM 2308 O O . PHE A 1 301 ? -11.844 30.5 30.484 1 90.88 301 PHE A O 1
ATOM 2315 N N . SER A 1 302 ? -10.867 31.938 31.828 1 88.5 302 SER A N 1
ATOM 2316 C CA . SER A 1 302 ? -11.023 33.062 30.906 1 88.5 302 SER A CA 1
ATOM 2317 C C . SER A 1 302 ? -9.914 33.062 29.859 1 88.5 302 SER A C 1
ATOM 2319 O O . SER A 1 302 ? -8.742 32.875 30.188 1 88.5 302 SER A O 1
ATOM 2321 N N . CYS A 1 303 ? -10.336 33.156 28.641 1 85.62 303 CYS A N 1
ATOM 2322 C CA . CYS A 1 303 ? -9.406 33.125 27.516 1 85.62 303 CYS A CA 1
ATOM 2323 C C . CYS A 1 303 ? -8.508 34.375 27.516 1 85.62 303 CYS A C 1
ATOM 2325 O O . CYS A 1 303 ? -9 35.5 27.484 1 85.62 303 CYS A O 1
ATOM 2327 N N . PRO A 1 304 ? -7.262 34.125 27.5 1 80.56 304 PRO A N 1
ATOM 2328 C CA . PRO A 1 304 ? -6.344 35.25 27.406 1 80.56 304 PRO A CA 1
ATOM 2329 C C . PRO A 1 304 ? -6.367 35.938 26.047 1 80.56 304 PRO A C 1
ATOM 2331 O O . PRO A 1 304 ? -6.719 35.281 25.047 1 80.56 304 PRO A O 1
ATOM 2334 N N . SER A 1 305 ? -6.039 37.188 25.828 1 71.88 305 SER A N 1
ATOM 2335 C CA . SER A 1 305 ? -6.109 37.969 24.594 1 71.88 305 SER A CA 1
ATOM 2336 C C . SER A 1 305 ? -5.082 37.5 23.578 1 71.88 305 SER A C 1
ATOM 2338 O O . SER A 1 305 ? -5.254 37.688 22.375 1 71.88 305 SER A O 1
ATOM 2340 N N . LYS A 1 306 ? -4.145 36.75 23.984 1 65.25 306 LYS A N 1
ATOM 2341 C CA . LYS A 1 306 ? -3.07 36.344 23.094 1 65.25 306 LYS A CA 1
ATOM 2342 C C . LYS A 1 306 ? -3.467 35.094 22.312 1 65.25 306 LYS A C 1
ATOM 2344 O O . LYS A 1 306 ? -2.869 34.781 21.281 1 65.25 306 LYS A O 1
ATOM 2349 N N . TYR A 1 307 ? -4.523 34.469 22.891 1 71.44 307 TYR A N 1
ATOM 2350 C CA . TYR A 1 307 ? -4.902 33.188 22.281 1 71.44 307 TYR A CA 1
ATOM 2351 C C . TYR A 1 307 ? -6.238 33.312 21.562 1 71.44 307 TYR A C 1
ATOM 2353 O O . TYR A 1 307 ? -7.09 34.125 21.938 1 71.44 307 TYR A O 1
ATOM 2361 N N . THR A 1 308 ? -6.281 32.594 20.5 1 75.81 308 THR A N 1
ATOM 2362 C CA . THR A 1 308 ? -7.613 32.344 19.969 1 75.81 308 THR A CA 1
ATOM 2363 C C . THR A 1 308 ? -8.383 31.375 20.875 1 75.81 308 THR A C 1
ATOM 2365 O O . THR A 1 308 ? -7.781 30.547 21.562 1 75.81 308 THR A O 1
ATOM 2368 N N . PRO A 1 309 ? -9.617 31.547 20.984 1 80.62 309 PRO A N 1
ATOM 2369 C CA . PRO A 1 309 ? -10.406 30.656 21.844 1 80.62 309 PRO A CA 1
ATOM 2370 C C . PRO A 1 309 ? -10.109 29.188 21.609 1 80.62 309 PRO A C 1
ATOM 2372 O O . PRO A 1 309 ? -10 28.406 22.562 1 80.62 309 PRO A O 1
ATOM 2375 N N . THR A 1 310 ? -9.961 28.797 20.422 1 80.62 310 THR A N 1
ATOM 2376 C CA . THR A 1 310 ? -9.766 27.391 20.125 1 80.62 310 THR A CA 1
ATOM 2377 C C . THR A 1 310 ? -8.383 26.922 20.578 1 80.62 310 THR A C 1
ATOM 2379 O O . THR A 1 310 ? -8.227 25.797 21.047 1 80.62 310 THR A O 1
ATOM 2382 N N . ASP A 1 311 ? -7.434 27.797 20.422 1 78.06 311 ASP A N 1
ATOM 2383 C CA . ASP A 1 311 ? -6.102 27.453 20.906 1 78.06 311 ASP A CA 1
ATOM 2384 C C . ASP A 1 311 ? -6.094 27.312 22.438 1 78.06 311 ASP A C 1
ATOM 2386 O O . ASP A 1 311 ? -5.402 26.453 22.984 1 78.06 311 ASP A O 1
ATOM 2390 N N . TYR A 1 312 ? -6.801 28.219 22.984 1 83.88 312 TYR A N 1
ATOM 2391 C CA . TYR A 1 312 ? -6.898 28.172 24.438 1 83.88 312 TYR A CA 1
ATOM 2392 C C . TYR A 1 312 ? -7.582 26.891 24.891 1 83.88 312 TYR A C 1
ATOM 2394 O O . TYR A 1 312 ? -7.141 26.25 25.859 1 83.88 312 TYR A O 1
ATOM 2402 N N . TYR A 1 313 ? -8.672 26.531 24.219 1 87.88 313 TYR A N 1
ATOM 2403 C CA . TYR A 1 313 ? -9.367 25.297 24.562 1 87.88 313 TYR A CA 1
ATOM 2404 C C . TYR A 1 313 ? -8.438 24.094 24.438 1 87.88 313 TYR A C 1
ATOM 2406 O O . TYR A 1 313 ? -8.461 23.203 25.266 1 87.88 313 TYR A O 1
ATOM 2414 N N . MET A 1 314 ? -7.652 24.109 23.391 1 84.19 314 MET A N 1
ATOM 2415 C CA . MET A 1 314 ? -6.766 22.984 23.141 1 84.19 314 MET A CA 1
ATOM 2416 C C . MET A 1 314 ? -5.719 22.859 24.25 1 84.19 314 MET A C 1
ATOM 2418 O O . MET A 1 314 ? -5.344 21.75 24.641 1 84.19 314 MET A O 1
ATOM 2422 N N . VAL A 1 315 ? -5.26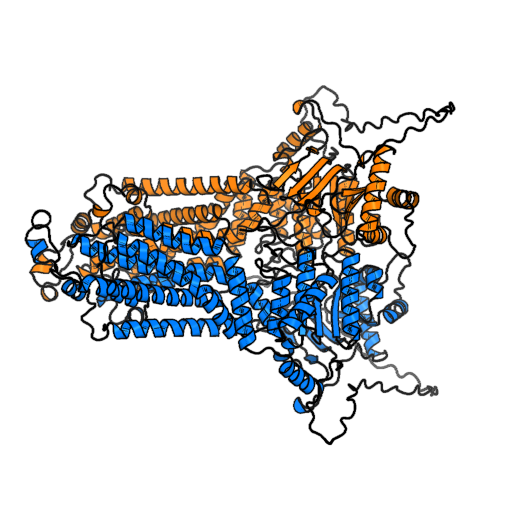6 23.969 24.703 1 82.56 315 VAL A N 1
ATOM 2423 C CA . VAL A 1 315 ? -4.297 23.969 25.781 1 82.56 315 VAL A CA 1
ATOM 2424 C C . VAL A 1 315 ? -4.938 23.375 27.047 1 82.56 315 VAL A C 1
ATOM 2426 O O . VAL A 1 315 ? -4.305 22.594 27.766 1 82.56 315 VAL A O 1
ATOM 2429 N N . LEU A 1 316 ? -6.129 23.781 27.25 1 87.81 316 LEU A N 1
ATOM 2430 C CA . LEU A 1 316 ? -6.844 23.297 28.422 1 87.81 316 LEU A CA 1
ATOM 2431 C C . LEU A 1 316 ? -7.125 21.797 28.312 1 87.81 316 LEU A C 1
ATOM 2433 O O . LEU A 1 316 ? -7.023 21.062 29.297 1 87.81 316 LEU A O 1
ATOM 2437 N N . LEU A 1 317 ? -7.461 21.344 27.156 1 88.12 317 LEU A N 1
ATOM 2438 C CA . LEU A 1 317 ? -7.879 19.969 26.938 1 88.12 317 LEU A CA 1
ATOM 2439 C C . LEU A 1 317 ? -6.676 19.031 26.969 1 88.12 317 LEU A C 1
ATOM 2441 O O . LEU A 1 317 ? -6.82 17.828 27.25 1 88.12 317 LEU A O 1
ATOM 2445 N N . GLN A 1 318 ? -5.566 19.484 26.641 1 81.25 318 GLN A N 1
ATOM 2446 C CA . GLN A 1 318 ? -4.387 18.625 26.531 1 81.25 318 GLN A CA 1
ATOM 2447 C C . GLN A 1 318 ? -3.773 18.359 27.906 1 81.25 318 GLN A C 1
ATOM 2449 O O . GLN A 1 318 ? -3.102 17.344 28.094 1 81.25 318 GLN A O 1
ATOM 2454 N N . ASP A 1 319 ? -3.984 19.297 28.781 1 82.19 319 ASP A N 1
ATOM 2455 C CA . ASP A 1 319 ? -3.502 19.094 30.156 1 82.19 319 ASP A CA 1
ATOM 2456 C C . ASP A 1 319 ? -4.34 18.047 30.875 1 82.19 319 ASP A C 1
ATOM 2458 O O . ASP A 1 319 ? -5.547 18.219 31.047 1 82.19 319 ASP A O 1
ATOM 2462 N N . SER A 1 320 ? -3.699 17.016 31.312 1 81.56 320 SER A N 1
ATOM 2463 C CA . SER A 1 320 ? -4.398 15.875 31.906 1 81.56 320 SER A CA 1
ATOM 2464 C C . SER A 1 320 ? -5.16 16.281 33.156 1 81.56 320 SER A C 1
ATOM 2466 O O . SER A 1 320 ? -6.266 15.789 33.406 1 81.56 320 SER A O 1
ATOM 2468 N N . VAL A 1 321 ? -4.59 17.141 33.938 1 87.19 321 VAL A N 1
ATOM 2469 C CA . VAL A 1 321 ? -5.211 17.547 35.219 1 87.19 321 VAL A CA 1
ATOM 2470 C C . VAL A 1 321 ? -6.402 18.469 34.938 1 87.19 321 VAL A C 1
ATOM 2472 O O . VAL A 1 321 ? -7.488 18.266 35.469 1 87.19 321 VAL A O 1
ATOM 2475 N N . THR A 1 322 ? -6.184 19.375 34.062 1 90.38 322 THR A N 1
ATOM 2476 C CA . THR A 1 322 ? -7.242 20.312 33.75 1 90.38 322 THR A CA 1
ATOM 2477 C C . THR A 1 322 ? -8.375 19.625 33 1 90.38 322 THR A C 1
ATOM 2479 O O . THR A 1 322 ? -9.547 19.984 33.156 1 90.38 322 THR A O 1
ATOM 2482 N N . SER A 1 323 ? -8.016 18.703 32.25 1 90.06 323 SER A N 1
ATOM 2483 C CA . SER A 1 323 ? -9.023 17.984 31.469 1 90.06 323 SER A CA 1
ATOM 2484 C C . SER A 1 323 ? -10.016 17.266 32.375 1 90.06 323 SER A C 1
ATOM 2486 O O . SER A 1 323 ? -11.211 17.25 32.125 1 90.06 323 SER A O 1
ATOM 2488 N N . LYS A 1 324 ? -9.547 16.703 33.469 1 90.56 324 LYS A N 1
ATOM 2489 C CA . LYS A 1 324 ? -10.422 16.016 34.406 1 90.56 324 LYS A CA 1
ATOM 2490 C C . LYS A 1 324 ? -11.367 17 35.094 1 90.56 324 LYS A C 1
ATOM 2492 O O . LYS A 1 324 ? -12.531 16.672 35.344 1 90.56 324 LYS A O 1
ATOM 2497 N N . VAL A 1 325 ? -10.82 18.109 35.375 1 92.06 325 VAL A N 1
ATOM 2498 C CA . VAL A 1 325 ? -11.633 19.125 36.031 1 92.06 325 VAL A CA 1
ATOM 2499 C C . VAL A 1 325 ? -12.719 19.609 35.062 1 92.06 325 VAL A C 1
ATOM 2501 O O . VAL A 1 325 ? -13.867 19.828 35.469 1 92.06 325 VAL A O 1
ATOM 2504 N N . LEU A 1 326 ? -12.391 19.75 33.844 1 92.44 326 LEU A N 1
ATOM 2505 C CA . LEU A 1 326 ? -13.344 20.219 32.844 1 92.44 326 LEU A CA 1
ATOM 2506 C C . LEU A 1 326 ? -14.461 19.219 32.625 1 92.44 326 LEU A C 1
ATOM 2508 O O . LEU A 1 326 ? -15.625 19.594 32.438 1 92.44 326 LEU A O 1
ATOM 2512 N N . ILE A 1 327 ? -14.125 17.953 32.688 1 91.69 327 ILE A N 1
ATOM 2513 C CA . ILE A 1 327 ? -15.117 16.906 32.5 1 91.69 327 ILE A CA 1
ATOM 2514 C C . ILE A 1 327 ? -16.094 16.906 33.688 1 91.69 327 ILE A C 1
ATOM 2516 O O . ILE A 1 327 ? -17.297 16.781 33.5 1 91.69 327 ILE A O 1
ATOM 2520 N N . LYS A 1 328 ? -15.539 17.078 34.844 1 91.81 328 LYS A N 1
ATOM 2521 C CA . LYS A 1 328 ? -16.375 17.094 36.031 1 91.81 328 LYS A CA 1
ATOM 2522 C C . LYS A 1 328 ? -17.297 18.312 36.062 1 91.81 328 LYS A C 1
ATOM 2524 O O . LYS A 1 328 ? -18.469 18.203 36.438 1 91.81 328 LYS A O 1
ATOM 2529 N N . ARG A 1 329 ? -16.734 19.391 35.656 1 91.69 329 ARG A N 1
ATOM 2530 C CA . ARG A 1 329 ? -17.531 20.609 35.656 1 91.69 329 ARG A CA 1
ATOM 2531 C C . ARG A 1 329 ? -18.641 20.547 34.594 1 91.69 329 ARG A C 1
ATOM 2533 O O . ARG A 1 329 ? -19.719 21.078 34.781 1 91.69 329 ARG A O 1
ATOM 2540 N N . TRP A 1 330 ? -18.359 20 33.531 1 91.44 330 TRP A N 1
ATOM 2541 C CA . TRP A 1 330 ? -19.359 19.859 32.469 1 91.44 330 TRP A CA 1
ATOM 2542 C C . TRP A 1 330 ? -20.484 18.922 32.906 1 91.44 330 TRP A C 1
ATOM 2544 O O . TRP A 1 330 ? -21.656 19.188 32.625 1 91.44 330 TRP A O 1
ATOM 2554 N N . ARG A 1 331 ? -20.125 17.859 33.531 1 88.75 331 ARG A N 1
ATOM 2555 C CA . ARG A 1 331 ? -21.141 16.938 34.031 1 88.75 331 ARG A CA 1
ATOM 2556 C C . ARG A 1 331 ? -22.062 17.625 35.031 1 88.75 331 ARG A C 1
ATOM 2558 O O . ARG A 1 331 ? -23.281 17.391 35.031 1 88.75 331 ARG A O 1
ATOM 2565 N N . LYS A 1 332 ? -21.469 18.438 35.844 1 88.5 332 LYS A N 1
ATOM 2566 C CA . LYS A 1 332 ? -22.266 19.188 36.812 1 88.5 332 LYS A CA 1
ATOM 2567 C C . LYS A 1 332 ? -23.172 20.203 36.094 1 88.5 332 LYS A C 1
ATOM 2569 O O . LYS A 1 332 ? -24.312 20.406 36.531 1 88.5 332 LYS A O 1
ATOM 2574 N N . TYR A 1 333 ? -22.609 20.734 35.094 1 87.56 333 TYR A N 1
ATOM 2575 C CA . TYR A 1 333 ? -23.375 21.703 34.344 1 87.56 333 TYR A CA 1
ATOM 2576 C C . TYR A 1 333 ? -24.562 21.047 33.656 1 87.56 333 TYR A C 1
ATOM 2578 O O . TYR A 1 333 ? -25.641 21.625 33.562 1 87.56 333 TYR A O 1
ATOM 2586 N N . LEU A 1 334 ? -24.406 19.891 33.125 1 86.38 334 LEU A N 1
ATOM 2587 C CA . LEU A 1 334 ? -25.453 19.141 32.438 1 86.38 334 LEU A CA 1
ATOM 2588 C C . LEU A 1 334 ? -26.547 18.734 33.438 1 86.38 334 LEU A C 1
ATOM 2590 O O . LEU A 1 334 ? -27.734 18.688 33.062 1 86.38 334 LEU A O 1
ATOM 2594 N N . LYS A 1 335 ? -26.156 18.391 34.594 1 83.81 335 LYS A N 1
ATOM 2595 C CA . LYS A 1 335 ? -27.125 17.969 35.625 1 83.81 335 LYS A CA 1
ATOM 2596 C C . LYS A 1 335 ? -27.953 19.156 36.125 1 83.81 335 LYS A C 1
ATOM 2598 O O . LYS A 1 335 ? -29.156 19.031 36.312 1 83.81 335 LYS A O 1
ATOM 2603 N N . ASN A 1 336 ? -27.266 20.266 36.312 1 80.38 336 ASN A N 1
ATOM 2604 C CA . ASN A 1 336 ? -27.922 21.391 36.969 1 80.38 336 ASN A CA 1
ATOM 2605 C C . ASN A 1 336 ? -28.359 22.453 35.938 1 80.38 336 ASN A C 1
ATOM 2607 O O . ASN A 1 336 ? -29.141 23.344 36.25 1 80.38 336 ASN A O 1
ATOM 2611 N N . GLY A 1 337 ? -27.844 22.391 34.781 1 70.12 337 GLY A N 1
ATOM 2612 C CA . GLY A 1 337 ? -28.047 23.484 33.844 1 70.12 337 GLY A CA 1
ATOM 2613 C C . GLY A 1 337 ? -29.203 23.234 32.875 1 70.12 337 GLY A C 1
ATOM 2614 O O . GLY A 1 337 ? -29.875 22.203 32.969 1 70.12 337 GLY A O 1
ATOM 2615 N N . PRO A 1 338 ? -29.516 24.281 32.062 1 72.12 338 PRO A N 1
ATOM 2616 C CA . PRO A 1 338 ? -30.594 24.188 31.078 1 72.12 338 PRO A CA 1
ATOM 2617 C C . PRO A 1 338 ? -30.297 23.156 29.984 1 72.12 338 PRO A C 1
ATOM 2619 O O . PRO A 1 338 ? -29.141 23 29.578 1 72.12 338 PRO A O 1
ATOM 2622 N N . ARG A 1 339 ? -31.234 22.312 29.75 1 73.94 339 ARG A N 1
ATOM 2623 C CA . ARG A 1 339 ? -31.109 21.328 28.688 1 73.94 339 ARG A CA 1
ATOM 2624 C C . ARG A 1 339 ? -31.156 21.984 27.312 1 73.94 339 ARG A C 1
ATOM 2626 O O . ARG A 1 339 ? -32.094 22.719 27.016 1 73.94 339 ARG A O 1
ATOM 2633 N N . THR A 1 340 ? -30.078 22.031 26.688 1 81.12 340 THR A N 1
ATOM 2634 C CA . THR A 1 340 ? -30 22.562 25.328 1 81.12 340 THR A CA 1
ATOM 2635 C C . THR A 1 340 ? -30.172 21.453 24.297 1 81.12 340 THR A C 1
ATOM 2637 O O . THR A 1 340 ? -29.953 20.281 24.609 1 81.12 340 THR A O 1
ATOM 2640 N N . PRO A 1 341 ? -30.688 21.75 23.172 1 83.62 341 PRO A N 1
ATOM 2641 C CA . PRO A 1 341 ? -30.859 20.75 22.125 1 83.62 341 PRO A CA 1
ATOM 2642 C C . PRO A 1 341 ? -29.547 20.047 21.75 1 83.62 341 PRO A C 1
ATOM 2644 O O . PRO A 1 341 ? -29.562 18.938 21.203 1 83.62 341 PRO A O 1
ATOM 2647 N N . HIS A 1 342 ? -28.484 20.625 22.094 1 88.25 342 HIS A N 1
ATOM 2648 C CA . HIS A 1 342 ? -27.203 20.047 21.734 1 88.25 342 HIS A CA 1
ATOM 2649 C C . HIS A 1 342 ? -26.859 18.875 22.656 1 88.25 342 HIS A C 1
ATOM 2651 O O . HIS A 1 342 ? -26.188 17.938 22.25 1 88.25 342 HIS A O 1
ATOM 2657 N N . THR A 1 343 ? -27.375 18.906 23.906 1 85.94 343 THR A N 1
ATOM 2658 C CA . THR A 1 343 ? -26.906 17.969 24.906 1 85.94 343 THR A CA 1
ATOM 2659 C C . THR A 1 343 ? -27.906 16.812 25.062 1 85.94 343 THR A C 1
ATOM 2661 O O . THR A 1 343 ? -27.594 15.812 25.719 1 85.94 343 THR A O 1
ATOM 2664 N N . ALA A 1 344 ? -29.031 16.891 24.406 1 79.94 344 ALA A N 1
ATOM 2665 C CA . ALA A 1 344 ? -30.016 15.836 24.562 1 79.94 344 ALA A CA 1
ATOM 2666 C C . ALA A 1 344 ? -30.25 15.109 23.234 1 79.94 344 ALA A C 1
ATOM 2668 O O . ALA A 1 344 ? -30.094 15.695 22.156 1 79.94 344 ALA A O 1
ATOM 2669 N N . ALA A 1 345 ? -30.469 13.844 23.359 1 81.94 345 ALA A N 1
ATOM 2670 C CA . ALA A 1 345 ? -30.812 13.055 22.188 1 81.94 345 ALA A CA 1
ATOM 2671 C C . ALA A 1 345 ? -32.281 13.234 21.812 1 81.94 345 ALA A C 1
ATOM 2673 O O . ALA A 1 345 ? -33.125 13.414 22.688 1 81.94 345 ALA A O 1
ATOM 2674 N N . VAL A 1 346 ? -32.531 13.25 20.562 1 82.31 346 VAL A N 1
ATOM 2675 C CA . VAL A 1 346 ? -33.906 13.398 20.062 1 82.31 346 VAL A CA 1
ATOM 2676 C C . VAL A 1 346 ? -34.75 12.203 20.531 1 82.31 346 VAL A C 1
ATOM 2678 O O . VAL A 1 346 ? -34.25 11.07 20.562 1 82.31 346 VAL A O 1
ATOM 2681 N N . ARG A 1 347 ? -35.906 12.492 20.906 1 79.31 347 ARG A N 1
ATOM 2682 C CA . ARG A 1 347 ? -36.781 11.438 21.375 1 79.31 347 ARG A CA 1
ATOM 2683 C C . ARG A 1 347 ? -37.156 10.492 20.234 1 79.31 347 ARG A C 1
ATOM 2685 O O . ARG A 1 347 ? -37.531 10.945 19.141 1 79.31 347 ARG A O 1
ATOM 2692 N N . LEU A 1 348 ? -37.062 9.266 20.469 1 84 348 LEU A N 1
ATOM 2693 C CA . LEU A 1 348 ? -37.344 8.242 19.469 1 84 348 LEU A CA 1
ATOM 2694 C C . LEU A 1 348 ? -38.844 8.086 19.25 1 84 348 LEU A C 1
ATOM 2696 O O . LEU A 1 348 ? -39.625 8.227 20.203 1 84 348 LEU A O 1
ATOM 2700 N N . ALA A 1 349 ? -39.125 7.812 18.047 1 81.75 349 ALA A N 1
ATOM 2701 C CA . ALA A 1 349 ? -40.531 7.484 17.734 1 81.75 349 ALA A CA 1
ATOM 2702 C C . ALA A 1 349 ? -40.875 6.098 18.25 1 81.75 349 ALA A C 1
ATOM 2704 O O . ALA A 1 349 ? -40 5.25 18.453 1 81.75 349 ALA A O 1
ATOM 2705 N N . LYS A 1 350 ? -42.094 5.832 18.578 1 76.31 350 LYS A N 1
ATOM 2706 C CA . LYS A 1 350 ? -42.562 4.574 19.141 1 76.31 350 LYS A CA 1
ATOM 2707 C C . LYS A 1 350 ? -42.344 3.416 18.172 1 76.31 350 LYS A C 1
ATOM 2709 O O . LYS A 1 350 ? -42 2.314 18.594 1 76.31 350 LYS A O 1
ATOM 2714 N N . SER A 1 351 ? -42.625 3.672 16.875 1 78.69 351 SER A N 1
ATOM 2715 C CA . SER A 1 351 ? -42.406 2.641 15.867 1 78.69 351 SER A CA 1
ATOM 2716 C C . SER A 1 351 ? -41.75 3.215 14.625 1 78.69 351 SER A C 1
ATOM 2718 O O . SER A 1 351 ? -41.781 4.426 14.398 1 78.69 351 SER A O 1
ATOM 2720 N N . ARG A 1 352 ? -41.031 2.393 14 1 79.56 352 ARG A N 1
ATOM 2721 C CA . ARG A 1 352 ? -40.344 2.773 12.773 1 79.56 352 ARG A CA 1
ATOM 2722 C C . ARG A 1 352 ? -41.312 3.369 11.758 1 79.56 352 ARG A C 1
ATOM 2724 O O . ARG A 1 352 ? -40.969 4.324 11.055 1 79.56 352 ARG A O 1
ATOM 2731 N N . GLY A 1 353 ? -42.5 2.795 11.68 1 76.69 353 GLY A N 1
ATOM 2732 C CA . GLY A 1 353 ? -43.5 3.26 10.727 1 76.69 353 GLY A CA 1
ATOM 2733 C C . GLY A 1 353 ? -44.031 4.652 11.039 1 76.69 353 GLY A C 1
ATOM 2734 O O . GLY A 1 353 ? -44.469 5.375 10.133 1 76.69 353 GLY A O 1
ATOM 2735 N N . GLU A 1 354 ? -43.906 5.047 12.289 1 80.62 354 GLU A N 1
ATOM 2736 C CA . GLU A 1 354 ? -44.438 6.344 12.711 1 80.62 354 GLU A CA 1
ATOM 2737 C C . GLU A 1 354 ? -43.344 7.414 12.672 1 80.62 354 GLU A C 1
ATOM 2739 O O . GLU A 1 354 ? -43.625 8.602 12.828 1 80.62 354 GLU A O 1
ATOM 2744 N N . SER A 1 355 ? -42.219 6.988 12.336 1 86.38 355 SER A N 1
ATOM 2745 C CA . SER A 1 355 ? -41.125 7.934 12.32 1 86.38 355 SER A CA 1
ATOM 2746 C C . SER A 1 355 ? -41.094 8.734 11.023 1 86.38 355 SER A C 1
ATOM 2748 O O . SER A 1 355 ? -41.062 8.156 9.93 1 86.38 355 SER A O 1
ATOM 2750 N N . SER A 1 356 ? -41.188 10.055 11.109 1 83.44 356 SER A N 1
ATOM 2751 C CA . SER A 1 356 ? -41.094 10.938 9.953 1 83.44 356 SER A CA 1
ATOM 2752 C C . SER A 1 356 ? -39.688 10.875 9.328 1 83.44 356 SER A C 1
ATOM 2754 O O . SER A 1 356 ? -39.562 10.969 8.102 1 83.44 356 SER A O 1
ATOM 2756 N N . ALA A 1 357 ? -38.719 10.688 10.141 1 86.38 357 ALA A N 1
ATOM 2757 C CA . ALA A 1 357 ? -37.344 10.617 9.633 1 86.38 357 ALA A CA 1
ATOM 2758 C C . ALA A 1 357 ? -37.125 9.352 8.82 1 86.38 357 ALA A C 1
ATOM 2760 O O . ALA A 1 357 ? -36.5 9.383 7.762 1 86.38 357 ALA A O 1
ATOM 2761 N N . ALA A 1 358 ? -37.656 8.273 9.281 1 86.69 358 ALA A N 1
ATOM 2762 C CA . ALA A 1 358 ? -37.531 7.008 8.562 1 86.69 358 ALA A CA 1
ATOM 2763 C C . ALA A 1 358 ? -38.25 7.059 7.215 1 86.69 358 ALA A C 1
ATOM 2765 O O . ALA A 1 358 ? -37.719 6.551 6.215 1 86.69 358 ALA A O 1
ATOM 2766 N N . ARG A 1 359 ? -39.344 7.613 7.219 1 85.19 359 ARG A N 1
ATOM 2767 C CA . ARG A 1 359 ? -40.125 7.742 5.977 1 85.19 359 ARG A CA 1
ATOM 2768 C C . ARG A 1 359 ? -39.375 8.641 4.98 1 85.19 359 ARG A C 1
ATOM 2770 O O . ARG A 1 359 ? -39.375 8.359 3.779 1 85.19 359 ARG A O 1
ATOM 2777 N N . PHE A 1 360 ? -38.875 9.656 5.512 1 84.81 360 PHE A N 1
ATOM 2778 C CA . PHE A 1 360 ? -38.125 10.57 4.656 1 84.81 360 PHE A CA 1
ATOM 2779 C C . PHE A 1 360 ? -36.875 9.883 4.074 1 84.81 360 PHE A C 1
ATOM 2781 O O . PHE A 1 360 ? -36.625 9.992 2.875 1 84.81 360 PHE A O 1
ATOM 2788 N N . LEU A 1 361 ? -36.188 9.25 4.902 1 87.44 361 LEU A N 1
ATOM 2789 C CA . LEU A 1 361 ? -34.938 8.617 4.473 1 87.44 361 LEU A CA 1
ATOM 2790 C C . LEU A 1 361 ? -35.219 7.523 3.447 1 87.44 361 LEU A C 1
ATOM 2792 O O . LEU A 1 361 ? -34.5 7.387 2.467 1 87.44 361 LEU A O 1
ATOM 2796 N N . ASP A 1 362 ? -36.25 6.777 3.656 1 86.44 362 ASP A N 1
ATOM 2797 C CA . ASP A 1 362 ? -36.594 5.738 2.693 1 86.44 362 ASP A CA 1
ATOM 2798 C C . ASP A 1 362 ? -37 6.348 1.353 1 86.44 362 ASP A C 1
ATOM 2800 O O . ASP A 1 362 ? -36.625 5.832 0.294 1 86.44 362 ASP A O 1
ATOM 2804 N N . ALA A 1 363 ? -37.688 7.391 1.446 1 84.06 363 ALA A N 1
ATOM 2805 C CA . ALA A 1 363 ? -38.125 8.086 0.23 1 84.06 363 ALA A CA 1
ATOM 2806 C C . ALA A 1 363 ? -36.938 8.727 -0.47 1 84.06 363 ALA A C 1
ATOM 2808 O O . ALA A 1 363 ? -36.844 8.734 -1.701 1 84.06 363 ALA A O 1
ATOM 2809 N N . TYR A 1 364 ? -36.094 9.25 0.35 1 83.88 364 TYR A N 1
ATOM 2810 C CA . TYR A 1 364 ? -34.906 9.906 -0.177 1 83.88 364 TYR A CA 1
ATOM 2811 C C . TYR A 1 364 ? -34 8.906 -0.898 1 83.88 364 TYR A C 1
ATOM 2813 O O . TYR A 1 364 ? -33.531 9.172 -2.004 1 83.88 364 TYR A O 1
ATOM 2821 N N . ILE A 1 365 ? -33.812 7.805 -0.325 1 84.75 365 ILE A N 1
ATOM 2822 C CA . ILE A 1 365 ? -32.938 6.781 -0.885 1 84.75 365 ILE A CA 1
ATOM 2823 C C . ILE A 1 365 ? -33.594 6.188 -2.139 1 84.75 365 ILE A C 1
ATOM 2825 O O . ILE A 1 365 ? -32.875 5.898 -3.117 1 84.75 365 ILE A O 1
ATOM 2829 N N . ALA A 1 366 ? -34.812 6.043 -2.113 1 81.19 366 ALA A N 1
ATOM 2830 C CA . ALA A 1 366 ? -35.5 5.48 -3.266 1 81.19 366 ALA A CA 1
ATOM 2831 C C . ALA A 1 366 ? -35.5 6.457 -4.438 1 81.19 366 ALA A C 1
ATOM 2833 O O . ALA A 1 366 ? -35.375 6.051 -5.594 1 81.19 366 ALA A O 1
ATOM 2834 N N . LYS A 1 367 ? -35.625 7.676 -4.102 1 76.5 367 LYS A N 1
ATOM 2835 C CA . LYS A 1 367 ? -35.719 8.688 -5.148 1 76.5 367 LYS A CA 1
ATOM 2836 C C . LYS A 1 367 ? -34.344 9 -5.75 1 76.5 367 LYS A C 1
ATOM 2838 O O . LYS A 1 367 ? -34.219 9.133 -6.965 1 76.5 367 LYS A O 1
ATOM 2843 N N . PHE A 1 368 ? -33.438 9.086 -4.93 1 74.69 368 PHE A N 1
ATOM 2844 C CA . PHE A 1 368 ? -32.125 9.586 -5.402 1 74.69 368 PHE A CA 1
ATOM 2845 C C . PHE A 1 368 ? -31.156 8.445 -5.609 1 74.69 368 PHE A C 1
ATOM 2847 O O . PHE A 1 368 ? -30 8.68 -5.973 1 74.69 368 PHE A O 1
ATOM 2854 N N . GLY A 1 369 ? -31.641 7.297 -5.566 1 79.06 369 GLY A N 1
ATOM 2855 C CA . GLY A 1 369 ? -30.75 6.172 -5.781 1 79.06 369 GLY A CA 1
ATOM 2856 C C . GLY A 1 369 ? -30.531 5.859 -7.25 1 79.06 369 GLY A C 1
ATOM 2857 O O . GLY A 1 369 ? -31.375 6.164 -8.094 1 79.06 369 GLY A O 1
ATOM 2858 N N . SER A 1 370 ? -29.344 5.391 -7.586 1 85.5 370 SER A N 1
ATOM 2859 C CA . SER A 1 370 ? -28.984 5.027 -8.945 1 85.5 370 SER A CA 1
ATOM 2860 C C . SER A 1 370 ? -29.484 3.635 -9.305 1 85.5 370 SER A C 1
ATOM 2862 O O . SER A 1 370 ? -29.641 2.781 -8.43 1 85.5 370 SER A O 1
ATOM 2864 N N . SER A 1 371 ? -29.828 3.439 -10.578 1 90 371 SER A N 1
ATOM 2865 C CA . SER A 1 371 ? -30.25 2.139 -11.078 1 90 371 SER A CA 1
ATOM 2866 C C . SER A 1 371 ? -29.062 1.199 -11.258 1 90 371 SER A C 1
ATOM 2868 O O . SER A 1 371 ? -27.922 1.649 -11.461 1 90 371 SER A O 1
ATOM 2870 N N . PRO A 1 372 ? -29.281 -0.068 -11.062 1 92.19 372 PRO A N 1
ATOM 2871 C CA . PRO A 1 372 ? -28.203 -1.036 -11.242 1 92.19 372 PRO A CA 1
ATOM 2872 C C . PRO A 1 372 ? -27.609 -0.999 -12.648 1 92.19 372 PRO A C 1
ATOM 2874 O O . PRO A 1 372 ? -26.406 -1.262 -12.82 1 92.19 372 PRO A O 1
ATOM 2877 N N . ALA A 1 373 ? -28.375 -0.616 -13.633 1 93.81 373 ALA A N 1
ATOM 2878 C CA . ALA A 1 373 ? -27.859 -0.552 -15 1 93.81 373 ALA A CA 1
ATOM 2879 C C . ALA A 1 373 ? -26.844 0.583 -15.141 1 93.81 373 ALA A C 1
ATOM 2881 O O . ALA A 1 373 ? -25.828 0.427 -15.812 1 93.81 373 ALA A O 1
ATOM 2882 N N . VAL A 1 374 ? -27.172 1.703 -14.508 1 93.94 374 VAL A N 1
ATOM 2883 C CA . VAL A 1 374 ? -26.25 2.838 -14.562 1 93.94 374 VAL A CA 1
ATOM 2884 C C . VAL A 1 374 ? -24.984 2.516 -13.773 1 93.94 374 VAL A C 1
ATOM 2886 O O . VAL A 1 374 ? -23.875 2.863 -14.195 1 93.94 374 VAL A O 1
ATOM 2889 N N . GLN A 1 375 ? -25.188 1.853 -12.703 1 94.38 375 GLN A N 1
ATOM 2890 C CA . GLN A 1 375 ? -24.047 1.463 -11.891 1 94.38 375 GLN A CA 1
ATOM 2891 C C . GLN A 1 375 ? -23.125 0.513 -12.648 1 94.38 375 GLN A C 1
ATOM 2893 O O . GLN A 1 375 ? -21.906 0.675 -12.625 1 94.38 375 GLN A O 1
ATOM 2898 N N . LEU A 1 376 ? -23.719 -0.471 -13.312 1 95.56 376 LEU A N 1
ATOM 2899 C CA . LEU A 1 376 ? -22.938 -1.434 -14.078 1 95.56 376 LEU A CA 1
ATOM 2900 C C . LEU A 1 376 ? -22.172 -0.744 -15.211 1 95.56 376 LEU A C 1
ATOM 2902 O O . LEU A 1 376 ? -21 -1.034 -15.438 1 95.56 376 LEU A O 1
ATOM 2906 N N . TYR A 1 377 ? -22.844 0.118 -15.828 1 95.62 377 TYR A N 1
ATOM 2907 C CA . TYR A 1 377 ? -22.219 0.824 -16.938 1 95.62 377 TYR A CA 1
ATOM 2908 C C . TYR A 1 377 ? -21.062 1.688 -16.469 1 95.62 377 TYR A C 1
ATOM 2910 O O . TYR A 1 377 ? -19.984 1.692 -17.078 1 95.62 377 TYR A O 1
ATOM 2918 N N . GLU A 1 378 ? -21.25 2.469 -15.406 1 95.19 378 GLU A N 1
ATOM 2919 C CA . GLU A 1 378 ? -20.219 3.365 -14.906 1 95.19 378 GLU A CA 1
ATOM 2920 C C . GLU A 1 378 ? -19.047 2.582 -14.32 1 95.19 378 GLU A C 1
ATOM 2922 O O . GLU A 1 378 ? -17.891 2.996 -14.445 1 95.19 378 GLU A O 1
ATOM 2927 N N . LEU A 1 379 ? -19.406 1.507 -13.695 1 95.69 379 LEU A N 1
ATOM 2928 C CA . LEU A 1 379 ? -18.344 0.665 -13.164 1 95.69 379 LEU A CA 1
ATOM 2929 C C . LEU A 1 379 ? -17.5 0.068 -14.281 1 95.69 379 LEU A C 1
ATOM 2931 O O . LEU A 1 379 ? -16.281 0.015 -14.188 1 95.69 379 LEU A O 1
ATOM 2935 N N . THR A 1 380 ? -18.156 -0.407 -15.359 1 96.25 380 THR A N 1
ATOM 2936 C CA . THR A 1 380 ? -17.453 -0.968 -16.5 1 96.25 380 THR A CA 1
ATOM 2937 C C . THR A 1 380 ? -16.609 0.103 -17.203 1 96.25 380 THR A C 1
ATOM 2939 O O . THR A 1 380 ? -15.461 -0.139 -17.562 1 96.25 380 THR A O 1
ATOM 2942 N N . ARG A 1 381 ? -17.188 1.238 -17.328 1 95.31 381 ARG A N 1
ATOM 2943 C CA . ARG A 1 381 ? -16.484 2.334 -18 1 95.31 381 ARG A CA 1
ATOM 2944 C C . ARG A 1 381 ? -15.258 2.758 -17.188 1 95.31 381 ARG A C 1
ATOM 2946 O O . ARG A 1 381 ? -14.18 2.973 -17.75 1 95.31 381 ARG A O 1
ATOM 2953 N N . ARG A 1 382 ? -15.398 2.908 -15.906 1 93.75 382 ARG A N 1
ATOM 2954 C CA . ARG A 1 382 ? -14.281 3.299 -15.047 1 93.75 382 ARG A CA 1
ATOM 2955 C C . ARG A 1 382 ? -13.172 2.26 -15.094 1 93.75 382 ARG A C 1
ATOM 2957 O O . ARG A 1 382 ? -11.992 2.609 -15.219 1 93.75 382 ARG A O 1
ATOM 2964 N N . THR A 1 383 ? -13.586 1.017 -14.992 1 93.44 383 THR A N 1
ATOM 2965 C CA . THR A 1 383 ? -12.594 -0.05 -14.992 1 93.44 383 THR A CA 1
ATOM 2966 C C . THR A 1 383 ? -11.883 -0.133 -16.344 1 93.44 383 THR A C 1
ATOM 2968 O O . THR A 1 383 ? -10.672 -0.356 -16.391 1 93.44 383 THR A O 1
ATOM 2971 N N . MET A 1 384 ? -12.625 0.06 -17.406 1 94.19 384 MET A N 1
ATOM 2972 C CA . MET A 1 384 ? -12.023 0.04 -18.75 1 94.19 384 MET A CA 1
ATOM 2973 C C . MET A 1 384 ? -11.031 1.187 -18.906 1 94.19 384 MET A C 1
ATOM 2975 O O . MET A 1 384 ? -9.953 1.005 -19.484 1 94.19 384 MET A O 1
ATOM 2979 N N . THR A 1 385 ? -11.359 2.367 -18.375 1 93.12 385 THR A N 1
ATOM 2980 C CA . THR A 1 385 ? -10.469 3.518 -18.453 1 93.12 385 THR A CA 1
ATOM 2981 C C . THR A 1 385 ? -9.219 3.293 -17.609 1 93.12 385 THR A C 1
ATOM 2983 O O . THR A 1 385 ? -8.109 3.65 -18.016 1 93.12 385 THR A O 1
ATOM 2986 N N . GLU A 1 386 ? -9.391 2.76 -16.453 1 90.56 386 GLU A N 1
ATOM 2987 C CA . GLU A 1 386 ? -8.258 2.484 -15.578 1 90.56 386 GLU A CA 1
ATOM 2988 C C . GLU A 1 386 ? -7.324 1.444 -16.188 1 90.56 386 GLU A C 1
ATOM 2990 O O . GLU A 1 386 ? -6.102 1.566 -16.078 1 90.56 386 GLU A O 1
ATOM 2995 N N . ILE A 1 387 ? -7.926 0.43 -16.844 1 89.56 387 ILE A N 1
ATOM 2996 C CA . ILE A 1 387 ? -7.121 -0.609 -17.469 1 89.56 387 ILE A CA 1
ATOM 2997 C C . ILE A 1 387 ? -6.348 -0.02 -18.641 1 89.56 387 ILE A C 1
ATOM 2999 O O . ILE A 1 387 ? -5.184 -0.357 -18.859 1 89.56 387 ILE A O 1
ATOM 3003 N N . SER A 1 388 ? -6.992 0.84 -19.391 1 91.06 388 SER A N 1
ATOM 3004 C CA . SER A 1 388 ? -6.348 1.454 -20.547 1 91.06 388 SER A CA 1
ATOM 3005 C C . SER A 1 388 ? -5.191 2.352 -20.125 1 91.06 388 SER A C 1
ATOM 3007 O O . SER A 1 388 ? -4.242 2.555 -20.891 1 91.06 388 SER A O 1
ATOM 3009 N N . ARG A 1 389 ? -5.254 2.889 -18.828 1 88.25 389 ARG A N 1
ATOM 3010 C CA . ARG A 1 389 ? -4.207 3.77 -18.312 1 88.25 389 ARG A CA 1
ATOM 3011 C C . ARG A 1 389 ? -3.123 2.971 -17.609 1 88.25 389 ARG A C 1
ATOM 3013 O O . ARG A 1 389 ? -2.025 3.479 -17.375 1 88.25 389 ARG A O 1
ATOM 3020 N N . ASP A 1 390 ? -3.416 1.763 -17.281 1 85.44 390 ASP A N 1
ATOM 3021 C CA . ASP A 1 390 ? -2.465 0.892 -16.594 1 85.44 390 ASP A CA 1
ATOM 3022 C C . ASP A 1 390 ? -1.587 0.144 -17.594 1 85.44 390 ASP A C 1
ATOM 3024 O O . ASP A 1 390 ? -1.821 -1.033 -17.875 1 85.44 390 ASP A O 1
ATOM 3028 N N . TYR A 1 391 ? -0.572 0.721 -18.062 1 83.06 391 TYR A N 1
ATOM 3029 C CA . TYR A 1 391 ? 0.304 0.132 -19.078 1 83.06 391 TYR A CA 1
ATOM 3030 C C . TYR A 1 391 ? 1.045 -1.076 -18.516 1 83.06 391 TYR A C 1
ATOM 3032 O O . TYR A 1 391 ? 1.321 -2.033 -19.234 1 83.06 391 TYR A O 1
ATOM 3040 N N . LEU A 1 392 ? 1.264 -1.03 -17.266 1 76.5 392 LEU A N 1
ATOM 3041 C CA . LEU A 1 392 ? 1.996 -2.135 -16.656 1 76.5 392 LEU A CA 1
ATOM 3042 C C . LEU A 1 392 ? 1.152 -3.404 -16.641 1 76.5 392 LEU A C 1
ATOM 3044 O O . LEU A 1 392 ? 1.666 -4.496 -16.891 1 76.5 392 LEU A O 1
ATOM 3048 N N . TYR A 1 393 ? -0.12 -3.246 -16.406 1 78.69 393 TYR A N 1
ATOM 3049 C CA . TYR A 1 393 ? -1.037 -4.379 -16.422 1 78.69 393 TYR A CA 1
ATOM 3050 C C . TYR A 1 393 ? -1.158 -4.957 -17.828 1 78.69 393 TYR A C 1
ATOM 3052 O O . TYR A 1 393 ? -1.062 -6.172 -18.016 1 78.69 393 TYR A O 1
ATOM 3060 N N . LEU A 1 394 ? -1.373 -4.168 -18.797 1 83.81 394 LEU A N 1
ATOM 3061 C CA . LEU A 1 394 ? -1.522 -4.598 -20.172 1 83.81 394 LEU A CA 1
ATOM 3062 C C . LEU A 1 394 ? -0.235 -5.234 -20.688 1 83.81 394 LEU A C 1
ATOM 3064 O O . LEU A 1 394 ? -0.274 -6.258 -21.375 1 83.81 394 LEU A O 1
ATOM 3068 N N . PHE A 1 395 ? 0.809 -4.691 -20.266 1 81 395 PHE A N 1
ATOM 3069 C CA . PHE A 1 395 ? 2.104 -5.223 -20.672 1 81 395 PHE A CA 1
ATOM 3070 C C . PHE A 1 395 ? 2.359 -6.578 -20.031 1 81 395 PHE A C 1
ATOM 3072 O O . PHE A 1 395 ? 2.889 -7.488 -20.672 1 81 395 PHE A O 1
ATOM 3079 N N . SER A 1 396 ? 1.956 -6.684 -18.797 1 77.69 396 SER A N 1
ATOM 3080 C CA . SER A 1 396 ? 2.211 -7.934 -18.078 1 77.69 396 SER A CA 1
ATOM 3081 C C . SER A 1 396 ? 1.445 -9.094 -18.703 1 77.69 396 SER A C 1
ATOM 3083 O O . SER A 1 396 ? 1.995 -10.18 -18.891 1 77.69 396 SER A O 1
ATOM 3085 N N . TYR A 1 397 ? 0.211 -8.898 -19.141 1 80.81 397 TYR A N 1
ATOM 3086 C CA . TYR A 1 397 ? -0.587 -9.945 -19.766 1 80.81 397 TYR A CA 1
ATOM 3087 C C . TYR A 1 397 ? -0.035 -10.305 -21.141 1 80.81 397 TYR A C 1
ATOM 3089 O O . TYR A 1 397 ? 0.129 -11.484 -21.469 1 80.81 397 TYR A O 1
ATOM 3097 N N . MET A 1 398 ? 0.279 -9.328 -21.859 1 85.5 398 MET A N 1
ATOM 3098 C CA . MET A 1 398 ? 0.707 -9.562 -23.234 1 85.5 398 MET A CA 1
ATOM 3099 C C . MET A 1 398 ? 2.137 -10.086 -23.281 1 85.5 398 MET A C 1
ATOM 3101 O O . MET A 1 398 ? 2.443 -11 -24.047 1 85.5 398 MET A O 1
ATOM 3105 N N . ALA A 1 399 ? 2.932 -9.461 -22.453 1 82.31 399 ALA A N 1
ATOM 3106 C CA . ALA A 1 399 ? 4.328 -9.891 -22.438 1 82.31 399 ALA A CA 1
ATOM 3107 C C . ALA A 1 399 ? 4.457 -11.336 -21.969 1 82.31 399 ALA A C 1
ATOM 3109 O O . ALA A 1 399 ? 5.266 -12.102 -22.5 1 82.31 399 ALA A O 1
ATOM 3110 N N . GLN A 1 400 ? 3.689 -11.703 -20.984 1 82.44 400 GLN A N 1
ATOM 3111 C CA . GLN A 1 400 ? 3.717 -13.07 -20.484 1 82.44 400 GLN A CA 1
ATOM 3112 C C . GLN A 1 400 ? 3.217 -14.047 -21.547 1 82.44 400 GLN A C 1
ATOM 3114 O O . GLN A 1 400 ? 3.797 -15.125 -21.734 1 82.44 400 GLN A O 1
ATOM 3119 N N . ALA A 1 401 ? 2.16 -13.648 -22.25 1 87.88 401 ALA A N 1
ATOM 3120 C CA . ALA A 1 401 ? 1.585 -14.516 -23.266 1 87.88 401 ALA A CA 1
ATOM 3121 C C . ALA A 1 401 ? 2.543 -14.688 -24.453 1 87.88 401 ALA A C 1
ATOM 3123 O O . ALA A 1 401 ? 2.783 -15.805 -24.906 1 87.88 401 ALA A O 1
ATOM 3124 N N . ILE A 1 402 ? 3.164 -13.594 -24.875 1 89.31 402 ILE A N 1
ATOM 3125 C CA . ILE A 1 402 ? 4.047 -13.617 -26.031 1 89.31 402 ILE A CA 1
ATOM 3126 C C . ILE A 1 402 ? 5.355 -14.32 -25.672 1 89.31 402 ILE A C 1
ATOM 3128 O O . ILE A 1 402 ? 5.844 -15.156 -26.422 1 89.31 402 ILE A O 1
ATOM 3132 N N . PHE A 1 403 ? 5.848 -14.016 -24.531 1 85.94 403 PHE A N 1
ATOM 3133 C CA . PHE A 1 403 ? 7.109 -14.609 -24.109 1 85.94 403 PHE A CA 1
ATOM 3134 C C . PHE A 1 403 ? 6.969 -16.109 -23.953 1 85.94 403 PHE A C 1
ATOM 3136 O O . PHE A 1 403 ? 7.812 -16.875 -24.422 1 85.94 403 PHE A O 1
ATOM 3143 N N . PHE A 1 404 ? 5.965 -16.578 -23.281 1 86.69 404 PHE A N 1
ATOM 3144 C CA . PHE A 1 404 ? 5.73 -18.016 -23.109 1 86.69 404 PHE A CA 1
ATOM 3145 C C . PHE A 1 404 ? 5.551 -18.688 -24.469 1 86.69 404 PHE A C 1
ATOM 3147 O O . PHE A 1 404 ? 6.141 -19.75 -24.719 1 86.69 404 PHE A O 1
ATOM 3154 N N . ALA A 1 405 ? 4.734 -18.031 -25.328 1 90.06 405 ALA A N 1
ATOM 3155 C CA . ALA A 1 405 ? 4.418 -18.625 -26.609 1 90.06 405 ALA A CA 1
ATOM 3156 C C . ALA A 1 405 ? 5.664 -18.75 -27.484 1 90.06 405 ALA A C 1
ATOM 3158 O O . ALA A 1 405 ? 5.875 -19.766 -28.156 1 90.06 405 ALA A O 1
ATOM 3159 N N . ILE A 1 406 ? 6.543 -17.797 -27.438 1 88.44 406 ILE A N 1
ATOM 3160 C CA . ILE A 1 406 ? 7.73 -17.797 -28.281 1 88.44 406 ILE A CA 1
ATOM 3161 C C . ILE A 1 406 ? 8.758 -18.781 -27.75 1 88.44 406 ILE A C 1
ATOM 3163 O O . ILE A 1 406 ? 9.32 -19.578 -28.5 1 88.44 406 ILE A O 1
ATOM 3167 N N . VAL A 1 407 ? 8.922 -18.781 -26.5 1 83.31 407 VAL A N 1
ATOM 3168 C CA . VAL A 1 407 ? 9.945 -19.641 -25.906 1 83.31 407 VAL A CA 1
ATOM 3169 C C . VAL A 1 407 ? 9.531 -21.094 -26.062 1 83.31 407 VAL A C 1
ATOM 3171 O O . VAL A 1 407 ? 10.32 -21.922 -26.531 1 83.31 407 VAL A O 1
ATOM 3174 N N . VAL A 1 408 ? 8.32 -21.438 -25.672 1 84 408 VAL A N 1
ATOM 3175 C CA . VAL A 1 408 ? 7.844 -22.812 -25.766 1 84 408 VAL A CA 1
ATOM 3176 C C . VAL A 1 408 ? 7.676 -23.203 -27.234 1 84 408 VAL A C 1
ATOM 3178 O O . VAL A 1 408 ? 7.949 -24.344 -27.625 1 84 408 VAL A O 1
ATOM 3181 N N . GLY A 1 409 ? 7.25 -22.219 -28.047 1 84.44 409 GLY A N 1
ATOM 3182 C CA . GLY A 1 409 ? 7.133 -22.484 -29.469 1 84.44 409 GLY A CA 1
ATOM 3183 C C . GLY A 1 409 ? 8.461 -22.797 -30.141 1 84.44 409 GLY A C 1
ATOM 3184 O O . GLY A 1 409 ? 8.531 -23.656 -31.016 1 84.44 409 GLY A O 1
ATOM 3185 N N . LEU A 1 410 ? 9.484 -22.172 -29.625 1 82.69 410 LEU A N 1
ATOM 3186 C CA . LEU A 1 410 ? 10.805 -22.406 -30.188 1 82.69 410 LEU A CA 1
ATOM 3187 C C . LEU A 1 410 ? 11.367 -23.734 -29.719 1 82.69 410 LEU A C 1
ATOM 3189 O O . LEU A 1 410 ? 12.109 -24.391 -30.438 1 82.69 410 LEU A O 1
ATOM 3193 N N . ILE A 1 411 ? 10.992 -24.141 -28.547 1 79.44 411 ILE A N 1
ATOM 3194 C CA . ILE A 1 411 ? 11.477 -25.406 -28 1 79.44 411 ILE A CA 1
ATOM 3195 C C . ILE A 1 411 ? 10.805 -26.578 -28.734 1 79.44 411 ILE A C 1
ATOM 3197 O O . ILE A 1 411 ? 11.453 -27.562 -29.062 1 79.44 411 ILE A O 1
ATOM 3201 N N . PHE A 1 412 ? 9.531 -26.406 -28.969 1 82.94 412 PHE A N 1
ATOM 3202 C CA . PHE A 1 412 ? 8.781 -27.484 -29.609 1 82.94 412 PHE A CA 1
ATOM 3203 C C . PHE A 1 412 ? 8.438 -27.141 -31.047 1 82.94 412 PHE A C 1
ATOM 3205 O O . PHE A 1 412 ? 7.309 -27.344 -31.484 1 82.94 412 PHE A O 1
ATOM 3212 N N . LEU A 1 413 ? 9.453 -26.641 -31.656 1 84.31 413 LEU A N 1
ATOM 3213 C CA . LEU A 1 413 ? 9.211 -26.25 -33.031 1 84.31 413 LEU A CA 1
ATOM 3214 C C . LEU A 1 413 ? 8.938 -27.469 -33.938 1 84.31 413 LEU A C 1
ATOM 3216 O O . LEU A 1 413 ? 9.727 -28.422 -33.938 1 84.31 413 LEU A O 1
ATOM 3220 N N . ASN A 1 414 ? 7.863 -27.484 -34.531 1 80.44 414 ASN A N 1
ATOM 3221 C CA . ASN A 1 414 ? 7.469 -28.469 -35.531 1 80.44 414 ASN A CA 1
ATOM 3222 C C . ASN A 1 414 ? 7.633 -29.891 -35.031 1 80.44 414 ASN A C 1
ATOM 3224 O O . ASN A 1 414 ? 8.531 -30.609 -35.469 1 80.44 414 ASN A O 1
ATOM 3228 N N . VAL A 1 415 ? 6.676 -30.312 -34.125 1 78.69 415 VAL A N 1
ATOM 3229 C CA . VAL A 1 415 ? 6.695 -31.656 -33.531 1 78.69 415 VAL A CA 1
ATOM 3230 C C . VAL A 1 415 ? 6.297 -32.688 -34.594 1 78.69 415 VAL A C 1
ATOM 3232 O O . VAL A 1 415 ? 5.352 -32.469 -35.375 1 78.69 415 VAL A O 1
ATOM 3235 N N . ARG A 1 416 ? 7.141 -33.688 -34.688 1 75.5 416 ARG A N 1
ATOM 3236 C CA . ARG A 1 416 ? 6.902 -34.75 -35.688 1 75.5 416 ARG A CA 1
ATOM 3237 C C . ARG A 1 416 ? 5.941 -35.812 -35.156 1 75.5 416 ARG A C 1
ATOM 3239 O O . ARG A 1 416 ? 5.617 -35.812 -33.938 1 75.5 416 ARG A O 1
ATOM 3246 N N . ALA A 1 417 ? 5.332 -36.531 -36.031 1 73.31 417 ALA A N 1
ATOM 3247 C CA . ALA A 1 417 ? 4.363 -37.562 -35.656 1 73.31 417 ALA A CA 1
ATOM 3248 C C . ALA A 1 417 ? 5.062 -38.875 -35.281 1 73.31 417 ALA A C 1
ATOM 3250 O O . ALA A 1 417 ? 4.746 -39.938 -35.844 1 73.31 417 ALA A O 1
ATOM 3251 N N . ASN A 1 418 ? 6.117 -38.781 -34.469 1 74.06 418 ASN A N 1
ATOM 3252 C CA . ASN A 1 418 ? 6.793 -39.969 -33.938 1 74.06 418 ASN A CA 1
ATOM 3253 C C . ASN A 1 418 ? 6.508 -40.156 -32.438 1 74.06 418 ASN A C 1
ATOM 3255 O O . ASN A 1 418 ? 5.773 -39.375 -31.844 1 74.06 418 ASN A O 1
ATOM 3259 N N . VAL A 1 419 ? 6.914 -41.344 -32 1 70.44 419 VAL A N 1
ATOM 3260 C CA . VAL A 1 419 ? 6.633 -41.688 -30.609 1 70.44 419 VAL A CA 1
ATOM 3261 C C . VAL A 1 419 ? 7.121 -40.562 -29.703 1 70.44 419 VAL A C 1
ATOM 3263 O O . VAL A 1 419 ? 6.414 -40.188 -28.766 1 70.44 419 VAL A O 1
ATOM 3266 N N . GLU A 1 420 ? 8.312 -40.062 -30.016 1 69 420 GLU A N 1
ATOM 3267 C CA . GLU A 1 420 ? 8.828 -38.938 -29.219 1 69 420 GLU A CA 1
ATOM 3268 C C . GLU A 1 420 ? 7.992 -37.688 -29.422 1 69 420 GLU A C 1
ATOM 3270 O O . GLU A 1 420 ? 7.805 -36.906 -28.5 1 69 420 GLU A O 1
ATOM 3275 N N . GLY A 1 421 ? 7.484 -37.594 -30.562 1 73.69 421 GLY A N 1
ATOM 3276 C CA . GLY A 1 421 ? 6.656 -36.469 -30.891 1 73.69 421 GLY A CA 1
ATOM 3277 C C . GLY A 1 421 ? 5.344 -36.438 -30.125 1 73.69 421 GLY A C 1
ATOM 3278 O O . GLY A 1 421 ? 4.82 -35.375 -29.812 1 73.69 421 GLY A O 1
ATOM 3279 N N . ILE A 1 422 ? 4.824 -37.625 -29.844 1 77.38 422 ILE A N 1
ATOM 3280 C CA . ILE A 1 422 ? 3.568 -37.688 -29.109 1 77.38 422 ILE A CA 1
ATOM 3281 C C . ILE A 1 422 ? 3.793 -37.25 -27.656 1 77.38 422 ILE A C 1
ATOM 3283 O O . ILE A 1 422 ? 2.961 -36.562 -27.078 1 77.38 422 ILE A O 1
ATOM 3287 N N . GLN A 1 423 ? 4.855 -37.625 -27.172 1 72.81 423 GLN A N 1
ATOM 3288 C CA . GLN A 1 423 ? 5.18 -37.188 -25.828 1 72.81 423 GLN A CA 1
ATOM 3289 C C . GLN A 1 423 ? 5.387 -35.688 -25.766 1 72.81 423 GLN A C 1
ATOM 3291 O O . GLN A 1 423 ? 4.992 -35.031 -24.797 1 72.81 423 GLN A O 1
ATOM 3296 N N . ASP A 1 424 ? 6.008 -35.156 -26.797 1 78.06 424 ASP A N 1
ATOM 3297 C CA . ASP A 1 424 ? 6.215 -33.688 -26.859 1 78.06 424 ASP A CA 1
ATOM 3298 C C . ASP A 1 424 ? 4.883 -32.969 -26.953 1 78.06 424 ASP A C 1
ATOM 3300 O O . ASP A 1 424 ? 4.715 -31.891 -26.359 1 78.06 424 ASP A O 1
ATOM 3304 N N . ARG A 1 425 ? 3.99 -33.594 -27.703 1 83.5 425 ARG A N 1
ATOM 3305 C CA . ARG A 1 425 ? 2.68 -32.969 -27.844 1 83.5 425 ARG A CA 1
ATOM 3306 C C . ARG A 1 425 ? 1.929 -32.969 -26.516 1 83.5 425 ARG A C 1
ATOM 3308 O O . ARG A 1 425 ? 1.273 -31.984 -26.156 1 83.5 425 ARG A O 1
ATOM 3315 N N . GLN A 1 426 ? 2.059 -34.062 -25.766 1 81.81 426 GLN A N 1
ATOM 3316 C CA . GLN A 1 426 ? 1.415 -34.125 -24.469 1 81.81 426 GLN A CA 1
ATOM 3317 C C . GLN A 1 426 ? 2.029 -33.125 -23.5 1 81.81 426 GLN A C 1
ATOM 3319 O O . GLN A 1 426 ? 1.312 -32.469 -22.719 1 81.81 426 GLN A O 1
ATOM 3324 N N . GLY A 1 427 ? 3.289 -32.969 -23.562 1 78.38 427 GLY A N 1
ATOM 3325 C CA . GLY A 1 427 ? 3.977 -32.031 -22.688 1 78.38 427 GLY A CA 1
ATOM 3326 C C . GLY A 1 427 ? 3.65 -30.578 -22.969 1 78.38 427 GLY A C 1
ATOM 3327 O O . GLY A 1 427 ? 3.404 -29.797 -22.031 1 78.38 427 GLY A O 1
ATOM 3328 N N . VAL A 1 428 ? 3.619 -30.234 -24.203 1 84 428 VAL A N 1
ATOM 3329 C CA . VAL A 1 428 ? 3.381 -28.828 -24.578 1 84 428 VAL A CA 1
ATOM 3330 C C . VAL A 1 428 ? 1.95 -28.438 -24.203 1 84 428 VAL A C 1
ATOM 3332 O O . VAL A 1 428 ? 1.707 -27.344 -23.703 1 84 428 VAL A O 1
ATOM 3335 N N . LEU A 1 429 ? 0.995 -29.344 -24.453 1 88.56 429 LEU A N 1
ATOM 3336 C CA . LEU A 1 429 ? -0.399 -29.016 -24.156 1 88.56 429 LEU A CA 1
ATOM 3337 C C . LEU A 1 429 ? -0.635 -28.938 -22.656 1 88.56 429 LEU A C 1
ATOM 3339 O O . LEU A 1 429 ? -1.399 -28.094 -22.188 1 88.56 429 LEU A O 1
ATOM 3343 N N . PHE A 1 430 ? 0.014 -29.812 -21.938 1 84.75 430 PHE A N 1
ATOM 3344 C CA . PHE A 1 430 ? -0.105 -29.75 -20.484 1 84.75 430 PHE A CA 1
ATOM 3345 C C . PHE A 1 430 ? 0.521 -28.469 -19.953 1 84.75 430 PHE A C 1
ATOM 3347 O O . PHE A 1 430 ? -0.039 -27.828 -19.047 1 84.75 430 PHE A O 1
ATOM 3354 N N . MET A 1 431 ? 1.547 -28.094 -20.5 1 83.38 431 MET A N 1
ATOM 3355 C CA . MET A 1 431 ? 2.242 -26.891 -20.047 1 83.38 431 MET A CA 1
ATOM 3356 C C . MET A 1 431 ? 1.42 -25.641 -20.359 1 83.38 431 MET A C 1
ATOM 3358 O O . MET A 1 431 ? 1.436 -24.672 -19.594 1 83.38 431 MET A O 1
ATOM 3362 N N . THR A 1 432 ? 0.864 -25.703 -21.5 1 88.62 432 THR A N 1
ATOM 3363 C CA . THR A 1 432 ? 0.043 -24.562 -21.875 1 88.62 432 THR A CA 1
ATOM 3364 C C . THR A 1 432 ? -1.13 -24.391 -20.922 1 88.62 432 THR A C 1
ATOM 3366 O O . THR A 1 432 ? -1.432 -23.281 -20.484 1 88.62 432 THR A O 1
ATOM 3369 N N . VAL A 1 433 ? -1.75 -25.5 -20.578 1 89.94 433 VAL A N 1
ATOM 3370 C CA . VAL A 1 433 ? -2.883 -25.469 -19.656 1 89.94 433 VAL A CA 1
ATOM 3371 C C . VAL A 1 433 ? -2.41 -25.016 -18.281 1 89.94 433 VAL A C 1
ATOM 3373 O O . VAL A 1 433 ? -3.053 -24.188 -17.625 1 89.94 433 VAL A O 1
ATOM 3376 N N . MET A 1 434 ? -1.312 -25.516 -17.891 1 85.94 434 MET A N 1
ATOM 3377 C CA . MET A 1 434 ? -0.766 -25.156 -16.578 1 85.94 434 MET A CA 1
ATOM 3378 C C . MET A 1 434 ? -0.378 -23.688 -16.531 1 85.94 434 MET A C 1
ATOM 3380 O O . MET A 1 434 ? -0.664 -23 -15.539 1 85.94 434 MET A O 1
ATOM 3384 N N . ASN A 1 435 ? 0.238 -23.25 -17.531 1 86.31 435 ASN A N 1
ATOM 3385 C CA . ASN A 1 435 ? 0.688 -21.875 -17.578 1 86.31 435 ASN A CA 1
ATOM 3386 C C . ASN A 1 435 ? -0.489 -20.891 -17.562 1 86.31 435 ASN A C 1
ATOM 3388 O O . ASN A 1 435 ? -0.455 -19.891 -16.859 1 86.31 435 ASN A O 1
ATOM 3392 N N . ARG A 1 436 ? -1.417 -21.203 -18.391 1 89.06 436 ARG A N 1
ATOM 3393 C CA . ARG A 1 436 ? -2.564 -20.297 -18.469 1 89.06 436 ARG A CA 1
ATOM 3394 C C . ARG A 1 436 ? -3.33 -20.266 -17.156 1 89.06 436 ARG A C 1
ATOM 3396 O O . ARG A 1 436 ? -3.787 -19.203 -16.719 1 89.06 436 ARG A O 1
ATOM 3403 N N . ALA A 1 437 ? -3.482 -21.391 -16.531 1 88.81 437 ALA A N 1
ATOM 3404 C CA . ALA A 1 437 ? -4.164 -21.453 -15.242 1 88.81 437 ALA A CA 1
ATOM 3405 C C . ALA A 1 437 ? -3.383 -20.688 -14.18 1 88.81 437 ALA A C 1
ATOM 3407 O O . ALA A 1 437 ? -3.959 -19.922 -13.406 1 88.81 437 ALA A O 1
ATOM 3408 N N . MET A 1 438 ? -2.125 -20.875 -14.164 1 86.31 438 MET A N 1
ATOM 3409 C CA . MET A 1 438 ? -1.283 -20.234 -13.156 1 86.31 438 MET A CA 1
ATOM 3410 C C . MET A 1 438 ? -1.221 -18.719 -13.383 1 86.31 438 MET A C 1
ATOM 3412 O O . MET A 1 438 ? -1.425 -17.938 -12.453 1 86.31 438 MET A O 1
ATOM 3416 N N . SER A 1 439 ? -0.948 -18.359 -14.602 1 85.38 439 SER A N 1
ATOM 3417 C CA . SER A 1 439 ? -0.786 -16.938 -14.922 1 85.38 439 SER A CA 1
ATOM 3418 C C . SER A 1 439 ? -2.072 -16.156 -14.656 1 85.38 439 SER A C 1
ATOM 3420 O O . SER A 1 439 ? -2.045 -15.094 -14.047 1 85.38 439 SER A O 1
ATOM 3422 N N . SER A 1 440 ? -3.197 -16.719 -15.086 1 88.19 440 SER A N 1
ATOM 3423 C CA . SER A 1 440 ? -4.473 -16.031 -14.906 1 88.19 440 SER A CA 1
ATOM 3424 C C . SER A 1 440 ? -4.836 -15.914 -13.43 1 88.19 440 SER A C 1
ATOM 3426 O O . SER A 1 440 ? -5.32 -14.875 -12.984 1 88.19 440 SER A O 1
ATOM 3428 N N . THR A 1 441 ? -4.562 -16.953 -12.672 1 88.62 441 THR A N 1
ATOM 3429 C CA . THR A 1 441 ? -4.887 -16.938 -11.25 1 88.62 441 THR A CA 1
ATOM 3430 C C . THR A 1 441 ? -4.031 -15.914 -10.508 1 88.62 441 THR A C 1
ATOM 3432 O O . THR A 1 441 ? -4.555 -15.094 -9.75 1 88.62 441 THR A O 1
ATOM 3435 N N . PHE A 1 442 ? -2.777 -15.852 -10.766 1 85.19 442 PHE A N 1
ATOM 3436 C CA . PHE A 1 442 ? -1.872 -15 -10 1 85.19 442 PHE A CA 1
ATOM 3437 C C . PHE A 1 442 ? -2.025 -13.539 -10.398 1 85.19 442 PHE A C 1
ATOM 3439 O O . PHE A 1 442 ? -1.916 -12.648 -9.555 1 85.19 442 PHE A O 1
ATOM 3446 N N . ILE A 1 443 ? -2.256 -13.273 -11.648 1 83.25 443 ILE A N 1
ATOM 3447 C CA . ILE A 1 443 ? -2.473 -11.898 -12.094 1 83.25 443 ILE A CA 1
ATOM 3448 C C . ILE A 1 443 ? -3.727 -11.336 -11.43 1 83.25 443 ILE A C 1
ATOM 3450 O O . ILE A 1 443 ? -3.727 -10.195 -10.961 1 83.25 443 ILE A O 1
ATOM 3454 N N . MET A 1 444 ? -4.711 -12.203 -11.375 1 86.38 444 MET A N 1
ATOM 3455 C CA . MET A 1 444 ? -5.969 -11.742 -10.797 1 86.38 444 MET A CA 1
ATOM 3456 C C . MET A 1 444 ? -5.82 -11.516 -9.297 1 86.38 444 MET A C 1
ATOM 3458 O O . MET A 1 444 ? -6.426 -10.594 -8.742 1 86.38 444 MET A O 1
ATOM 3462 N N . ILE A 1 445 ? -5.031 -12.281 -8.617 1 88.19 445 ILE A N 1
ATOM 3463 C CA . ILE A 1 445 ? -4.812 -12.133 -7.184 1 88.19 445 ILE A CA 1
ATOM 3464 C C . ILE A 1 445 ? -4.168 -10.773 -6.898 1 88.19 445 ILE A C 1
ATOM 3466 O O . ILE A 1 445 ? -4.598 -10.055 -5.992 1 88.19 445 ILE A O 1
ATOM 3470 N N . ASN A 1 446 ? -3.291 -10.359 -7.707 1 83.25 446 ASN A N 1
ATOM 3471 C CA . ASN A 1 446 ? -2.547 -9.125 -7.484 1 83.25 446 ASN A CA 1
ATOM 3472 C C . ASN A 1 446 ? -3.354 -7.895 -7.898 1 83.25 446 ASN A C 1
ATOM 3474 O O . ASN A 1 446 ? -3.271 -6.844 -7.262 1 83.25 446 ASN A O 1
ATOM 3478 N N . THR A 1 447 ? -4.137 -8.078 -8.914 1 80.56 447 THR A N 1
ATOM 3479 C CA . THR A 1 447 ? -4.914 -6.949 -9.422 1 80.56 447 THR A CA 1
ATOM 3480 C C . THR A 1 447 ? -6.008 -6.562 -8.43 1 80.56 447 THR A C 1
ATOM 3482 O O . THR A 1 447 ? -6.25 -5.379 -8.195 1 80.56 447 THR A O 1
ATOM 3485 N N . PHE A 1 448 ? -6.633 -7.492 -7.816 1 82.62 448 PHE A N 1
ATOM 3486 C CA . PHE A 1 448 ? -7.711 -7.164 -6.891 1 82.62 448 PHE A CA 1
ATOM 3487 C C . PHE A 1 448 ? -7.156 -6.582 -5.598 1 82.62 448 PHE A C 1
ATOM 3489 O O . PHE A 1 448 ? -7.781 -5.719 -4.98 1 82.62 448 PHE A O 1
ATOM 3496 N N . ASN A 1 449 ? -6.035 -7.031 -5.219 1 80.81 449 ASN A N 1
ATOM 3497 C CA . ASN A 1 449 ? -5.457 -6.523 -3.979 1 80.81 449 ASN A CA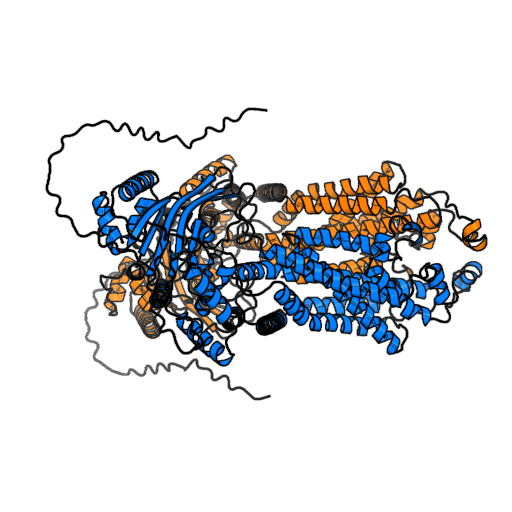 1
ATOM 3498 C C . ASN A 1 449 ? -5.164 -5.031 -4.07 1 80.81 449 ASN A C 1
ATOM 3500 O O . ASN A 1 449 ? -5.273 -4.312 -3.074 1 80.81 449 ASN A O 1
ATOM 3504 N N . ASN A 1 450 ? -4.93 -4.539 -5.215 1 79.94 450 ASN A N 1
ATOM 3505 C CA . ASN A 1 450 ? -4.621 -3.125 -5.414 1 79.94 450 ASN A CA 1
ATOM 3506 C C . ASN A 1 450 ? -5.875 -2.262 -5.324 1 79.94 450 ASN A C 1
ATOM 3508 O O . ASN A 1 450 ? -5.797 -1.077 -4.996 1 79.94 450 ASN A O 1
ATOM 3512 N N . VAL A 1 451 ? -7 -2.906 -5.605 1 86.88 451 VAL A N 1
ATOM 3513 C CA . VAL A 1 451 ? -8.219 -2.111 -5.656 1 86.88 451 VAL A CA 1
ATOM 3514 C C . VAL A 1 451 ? -9.07 -2.395 -4.422 1 86.88 451 VAL A C 1
ATOM 3516 O O . VAL A 1 451 ? -10.117 -1.767 -4.223 1 86.88 451 VAL A O 1
ATOM 3519 N N . ARG A 1 452 ? -8.578 -3.232 -3.549 1 86.56 452 ARG A N 1
ATOM 3520 C CA . ARG A 1 452 ? -9.375 -3.68 -2.41 1 86.56 452 ARG A CA 1
ATOM 3521 C C . ARG A 1 452 ? -9.719 -2.512 -1.492 1 86.56 452 ARG A C 1
ATOM 3523 O O . ARG A 1 452 ? -10.859 -2.393 -1.031 1 86.56 452 ARG A O 1
ATOM 3530 N N . ALA A 1 453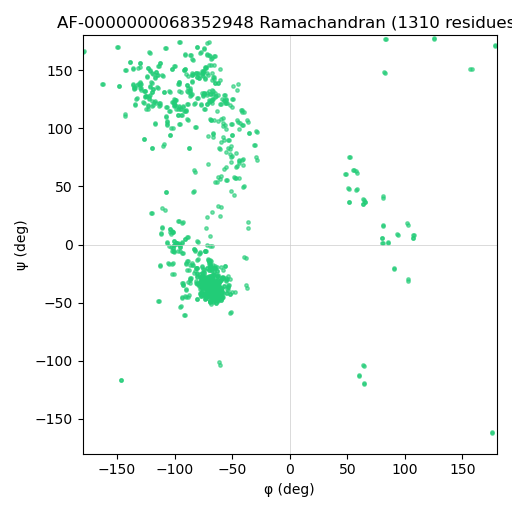 ? -8.797 -1.604 -1.231 1 83.69 453 ALA A N 1
ATOM 3531 C CA . ALA A 1 453 ? -9.039 -0.48 -0.329 1 83.69 453 ALA A CA 1
ATOM 3532 C C . ALA A 1 453 ? -10.102 0.457 -0.891 1 83.69 453 ALA A C 1
ATOM 3534 O O . ALA A 1 453 ? -10.961 0.944 -0.152 1 83.69 453 ALA A O 1
ATOM 3535 N N . VAL A 1 454 ? -10.023 0.732 -2.145 1 88.94 454 VAL A N 1
ATOM 3536 C CA . VAL A 1 454 ? -10.992 1.605 -2.793 1 88.94 454 VAL A CA 1
ATOM 3537 C C . VAL A 1 454 ? -12.375 0.946 -2.777 1 88.94 454 VAL A C 1
ATOM 3539 O O . VAL A 1 454 ? -13.383 1.614 -2.559 1 88.94 454 VAL A O 1
ATOM 3542 N N . PHE A 1 455 ? -12.422 -0.438 -2.961 1 91.06 455 PHE A N 1
ATOM 3543 C CA . PHE A 1 455 ? -13.672 -1.188 -2.938 1 91.06 455 PHE A CA 1
ATOM 3544 C C . PHE A 1 455 ? -14.328 -1.109 -1.564 1 91.06 455 PHE A C 1
ATOM 3546 O O . PHE A 1 455 ? -15.531 -0.875 -1.457 1 91.06 455 PHE A O 1
ATOM 3553 N N . MET A 1 456 ? -13.547 -1.218 -0.563 1 85.75 456 MET A N 1
ATOM 3554 C CA . MET A 1 456 ? -14.086 -1.198 0.793 1 85.75 456 MET A CA 1
ATOM 3555 C C . MET A 1 456 ? -14.633 0.184 1.143 1 85.75 456 MET A C 1
ATOM 3557 O O . MET A 1 456 ? -15.695 0.301 1.757 1 85.75 456 MET A O 1
ATOM 3561 N N . ARG A 1 457 ? -13.906 1.182 0.763 1 86.56 457 ARG A N 1
ATOM 3562 C CA . ARG A 1 457 ? -14.367 2.541 1.021 1 86.56 457 ARG A CA 1
ATOM 3563 C C . ARG A 1 457 ? -15.688 2.816 0.31 1 86.56 457 ARG A C 1
ATOM 3565 O O . ARG A 1 457 ? -16.609 3.406 0.891 1 86.56 457 ARG A O 1
ATOM 3572 N N . GLU A 1 458 ? -15.773 2.377 -0.9 1 89.81 458 GLU A N 1
ATOM 3573 C CA . GLU A 1 458 ? -16.984 2.641 -1.687 1 89.81 458 GLU A CA 1
ATOM 3574 C C . GLU A 1 458 ? -18.156 1.809 -1.188 1 89.81 458 GLU A C 1
ATOM 3576 O O . GLU A 1 458 ? -19.312 2.229 -1.298 1 89.81 458 GLU A O 1
ATOM 3581 N N . GLN A 1 459 ? -17.859 0.648 -0.65 1 88.69 459 GLN A N 1
ATOM 3582 C CA . GLN A 1 459 ? -18.922 -0.168 -0.081 1 88.69 459 GLN A CA 1
ATOM 3583 C C . GLN A 1 459 ? -19.422 0.422 1.233 1 88.69 459 GLN A C 1
ATOM 3585 O O . GLN A 1 459 ? -20.609 0.344 1.54 1 88.69 459 GLN A O 1
ATOM 3590 N N . GLN A 1 460 ? -18.562 1.013 1.941 1 84.56 460 GLN A N 1
ATOM 3591 C CA . GLN A 1 460 ? -18.969 1.664 3.184 1 84.56 460 GLN A CA 1
ATOM 3592 C C . GLN A 1 460 ? -19.828 2.891 2.906 1 84.56 460 GLN A C 1
ATOM 3594 O O . GLN A 1 460 ? -20.688 3.248 3.717 1 84.56 460 GLN A O 1
ATOM 3599 N N . ALA A 1 461 ? -19.547 3.463 1.753 1 85.75 461 ALA A N 1
ATOM 3600 C CA . ALA A 1 461 ? -20.359 4.609 1.354 1 85.75 461 ALA A CA 1
ATOM 3601 C C . ALA A 1 461 ? -21.672 4.156 0.703 1 85.75 461 ALA A C 1
ATOM 3603 O O . ALA A 1 461 ? -22.562 4.973 0.439 1 85.75 461 ALA A O 1
ATOM 3604 N N . GLY A 1 462 ? -21.844 2.85 0.496 1 85.62 462 GLY A N 1
ATOM 3605 C CA . GLY A 1 462 ? -23.047 2.316 -0.123 1 85.62 462 GLY A CA 1
ATOM 3606 C C . GLY A 1 462 ? -23.203 2.748 -1.567 1 85.62 462 GLY A C 1
ATOM 3607 O O . GLY A 1 462 ? -24.328 3.027 -2.01 1 85.62 462 GLY A O 1
ATOM 3608 N N . ALA A 1 463 ? -22.156 2.846 -2.268 1 87.5 463 ALA A N 1
ATOM 3609 C CA . ALA A 1 463 ? -22.188 3.379 -3.627 1 87.5 463 ALA A CA 1
ATOM 3610 C C . ALA A 1 463 ? -22.812 2.375 -4.594 1 87.5 463 ALA A C 1
ATOM 3612 O O . ALA A 1 463 ? -23.594 2.748 -5.465 1 87.5 463 ALA A O 1
ATOM 3613 N N . TYR A 1 464 ? -22.453 1.114 -4.578 1 91.31 464 TYR A N 1
ATOM 3614 C CA . TYR A 1 464 ? -22.969 0.086 -5.473 1 91.31 464 TYR A CA 1
ATOM 3615 C C . TYR A 1 464 ? -22.969 -1.279 -4.797 1 91.31 464 TYR A C 1
ATOM 3617 O O . TYR A 1 464 ? -22.453 -1.424 -3.68 1 91.31 464 TYR A O 1
ATOM 3625 N N . SER A 1 465 ? -23.609 -2.188 -5.461 1 90.94 465 SER A N 1
ATOM 3626 C CA . SER A 1 465 ? -23.641 -3.555 -4.949 1 90.94 465 SER A CA 1
ATOM 3627 C C . SER A 1 465 ? -22.406 -4.336 -5.375 1 90.94 465 SER A C 1
ATOM 3629 O O . SER A 1 465 ? -21.828 -4.062 -6.43 1 90.94 465 SER A O 1
ATOM 3631 N N . PRO A 1 466 ? -21.938 -5.254 -4.5 1 92.75 466 PRO A N 1
ATOM 3632 C CA . PRO A 1 466 ? -20.766 -6.059 -4.832 1 92.75 466 PRO A CA 1
ATOM 3633 C C . PRO A 1 466 ? -20.953 -6.879 -6.109 1 92.75 466 PRO A C 1
ATOM 3635 O O . PRO A 1 466 ? -19.984 -7.113 -6.84 1 92.75 466 PRO A O 1
ATOM 3638 N N . LEU A 1 467 ? -22.172 -7.246 -6.445 1 93.5 467 LEU A N 1
ATOM 3639 C CA . LEU A 1 467 ? -22.438 -8 -7.668 1 93.5 467 LEU A CA 1
ATOM 3640 C C . LEU A 1 467 ? -22.156 -7.148 -8.906 1 93.5 467 LEU A C 1
ATOM 3642 O O . LEU A 1 467 ? -21.547 -7.629 -9.867 1 93.5 467 LEU A O 1
ATOM 3646 N N . MET A 1 468 ? -22.547 -5.91 -8.828 1 93.81 468 MET A N 1
ATOM 3647 C CA . MET A 1 468 ? -22.328 -5.02 -9.969 1 93.81 468 MET A CA 1
ATOM 3648 C C . MET A 1 468 ? -20.828 -4.723 -10.141 1 93.81 468 MET A C 1
ATOM 3650 O O . MET A 1 468 ? -20.359 -4.547 -11.266 1 93.81 468 MET A O 1
ATOM 3654 N N . PHE A 1 469 ? -20.188 -4.676 -9.008 1 94.25 469 PHE A N 1
ATOM 3655 C CA . PHE A 1 469 ? -18.75 -4.469 -9.062 1 94.25 469 PHE A CA 1
ATOM 3656 C C . PHE A 1 469 ? -18.062 -5.637 -9.758 1 94.25 469 PHE A C 1
ATOM 3658 O O . PHE A 1 469 ? -17.234 -5.434 -10.648 1 94.25 469 PHE A O 1
ATOM 3665 N N . PHE A 1 470 ? -18.422 -6.84 -9.359 1 93.94 470 PHE A N 1
ATOM 3666 C CA . PHE A 1 470 ? -17.812 -8.039 -9.914 1 93.94 470 PHE A CA 1
ATOM 3667 C C . PHE A 1 470 ? -18.109 -8.164 -11.398 1 93.94 470 PHE A C 1
ATOM 3669 O O . PHE A 1 470 ? -17.219 -8.461 -12.195 1 93.94 470 PHE A O 1
ATOM 3676 N N . LEU A 1 471 ? -19.328 -7.914 -11.781 1 93.81 471 LEU A N 1
ATOM 3677 C CA . LEU A 1 471 ? -19.719 -8.023 -13.18 1 93.81 471 LEU A CA 1
ATOM 3678 C C . LEU A 1 471 ? -19.047 -6.938 -14.016 1 93.81 471 LEU A C 1
ATOM 3680 O O . LEU A 1 471 ? -18.594 -7.203 -15.133 1 93.81 471 LEU A O 1
ATOM 3684 N N . GLY A 1 472 ? -19.062 -5.73 -13.492 1 93.75 472 GLY A N 1
ATOM 3685 C CA . GLY A 1 472 ? -18.422 -4.645 -14.211 1 93.75 472 GLY A CA 1
ATOM 3686 C C . GLY A 1 472 ? -16.938 -4.883 -14.438 1 93.75 472 GLY A C 1
ATOM 3687 O O . GLY A 1 472 ? -16.422 -4.656 -15.539 1 93.75 472 GLY A O 1
ATOM 3688 N N . ARG A 1 473 ? -16.344 -5.375 -13.445 1 92.12 473 ARG A N 1
ATOM 3689 C CA . ARG A 1 473 ? -14.906 -5.641 -13.562 1 92.12 473 ARG A CA 1
ATOM 3690 C C . ARG A 1 473 ? -14.648 -6.812 -14.508 1 92.12 473 ARG A C 1
ATOM 3692 O O . ARG A 1 473 ? -13.711 -6.773 -15.305 1 92.12 473 ARG A O 1
ATOM 3699 N N . SER A 1 474 ? -15.438 -7.855 -14.398 1 92.62 474 SER A N 1
ATOM 3700 C CA . SER A 1 474 ? -15.273 -9.023 -15.266 1 92.62 474 SER A CA 1
ATOM 3701 C C . SER A 1 474 ? -15.484 -8.664 -16.734 1 92.62 474 SER A C 1
ATOM 3703 O O . SER A 1 474 ? -14.742 -9.125 -17.594 1 92.62 474 SER A O 1
ATOM 3705 N N . PHE A 1 475 ? -16.406 -7.809 -17 1 93.69 475 PHE A N 1
ATOM 3706 C CA . PHE A 1 475 ? -16.672 -7.41 -18.375 1 93.69 475 PHE A CA 1
ATOM 3707 C C . PHE A 1 475 ? -15.555 -6.539 -18.922 1 93.69 475 PHE A C 1
ATOM 3709 O O . PHE A 1 475 ? -15.227 -6.613 -20.109 1 93.69 475 PHE A O 1
ATOM 3716 N N . ALA A 1 476 ? -15.07 -5.715 -18.078 1 93.81 476 ALA A N 1
ATOM 3717 C CA . ALA A 1 476 ? -14.016 -4.805 -18.516 1 93.81 476 ALA A CA 1
ATOM 3718 C C . ALA A 1 476 ? -12.711 -5.559 -18.781 1 93.81 476 ALA A C 1
ATOM 3720 O O . ALA A 1 476 ? -11.969 -5.219 -19.703 1 93.81 476 ALA A O 1
ATOM 3721 N N . GLU A 1 477 ? -12.422 -6.57 -18 1 91.69 477 GLU A N 1
ATOM 3722 C CA . GLU A 1 477 ? -11.164 -7.309 -18.141 1 91.69 477 GLU A CA 1
ATOM 3723 C C . GLU A 1 477 ? -11.281 -8.398 -19.203 1 91.69 477 GLU A C 1
ATOM 3725 O O . GLU A 1 477 ? -10.266 -8.906 -19.688 1 91.69 477 GLU A O 1
ATOM 3730 N N . PHE A 1 478 ? -12.492 -8.789 -19.625 1 93.44 478 PHE A N 1
ATOM 3731 C CA . PHE A 1 478 ? -12.758 -9.906 -20.516 1 93.44 478 PHE A CA 1
ATOM 3732 C C . PHE A 1 478 ? -12.047 -9.711 -21.844 1 93.44 478 PHE A C 1
ATOM 3734 O O . PHE A 1 478 ? -11.344 -10.602 -22.328 1 93.44 478 PHE A O 1
ATOM 3741 N N . PRO A 1 479 ? -12.117 -8.516 -22.438 1 92.69 479 PRO A N 1
ATOM 3742 C CA . PRO A 1 479 ? -11.477 -8.344 -23.75 1 92.69 479 PRO A CA 1
ATOM 3743 C C . PRO A 1 479 ? -9.961 -8.453 -23.672 1 92.69 479 PRO A C 1
ATOM 3745 O O . PRO A 1 479 ? -9.336 -9.016 -24.578 1 92.69 479 PRO A O 1
ATOM 3748 N N . VAL A 1 480 ? -9.367 -7.965 -22.672 1 90.75 480 VAL A N 1
ATOM 3749 C CA . VAL A 1 480 ? -7.918 -8.016 -22.531 1 90.75 480 VAL A CA 1
ATOM 3750 C C . VAL A 1 480 ? -7.473 -9.461 -22.297 1 90.75 480 VAL A C 1
ATOM 3752 O O . VAL A 1 480 ? -6.465 -9.906 -22.844 1 90.75 480 VAL A O 1
ATOM 3755 N N . GLN A 1 481 ? -8.203 -10.195 -21.516 1 91.5 481 GLN A N 1
ATOM 3756 C CA . GLN A 1 481 ? -7.863 -11.578 -21.219 1 91.5 481 GLN A CA 1
ATOM 3757 C C . GLN A 1 481 ? -8.008 -12.461 -22.453 1 91.5 481 GLN A C 1
ATOM 3759 O O . GLN A 1 481 ? -7.152 -13.305 -22.734 1 91.5 481 GLN A O 1
ATOM 3764 N N . ILE A 1 482 ? -9.094 -12.258 -23.219 1 93.62 482 ILE A N 1
ATOM 3765 C CA . ILE A 1 482 ? -9.344 -13.07 -24.406 1 93.62 482 ILE A CA 1
ATOM 3766 C C . ILE A 1 482 ? -8.32 -12.734 -25.484 1 93.62 482 ILE A C 1
ATOM 3768 O O . ILE A 1 482 ? -7.867 -13.617 -26.219 1 93.62 482 ILE A O 1
ATOM 3772 N N . LEU A 1 483 ? -7.969 -11.484 -25.547 1 93.25 483 LEU A N 1
ATOM 3773 C CA . LEU A 1 483 ? -6.973 -11.078 -26.531 1 93.25 483 LEU A CA 1
ATOM 3774 C C . LEU A 1 483 ? -5.613 -11.695 -26.219 1 93.25 483 LEU A C 1
ATOM 3776 O O . LEU A 1 483 ? -4.895 -12.125 -27.125 1 93.25 483 LEU A O 1
ATOM 3780 N N . ALA A 1 484 ? -5.25 -11.711 -24.984 1 91.5 484 ALA A N 1
ATOM 3781 C CA . ALA A 1 484 ? -3.98 -12.32 -24.594 1 91.5 484 ALA A CA 1
ATOM 3782 C C . ALA A 1 484 ? -3.963 -13.812 -24.906 1 91.5 484 ALA A C 1
ATOM 3784 O O . ALA A 1 484 ? -2.953 -14.344 -25.375 1 91.5 484 ALA A O 1
ATOM 3785 N N . VAL A 1 485 ? -5.105 -14.508 -24.641 1 93.62 485 VAL A N 1
ATOM 3786 C CA . VAL A 1 485 ? -5.207 -15.938 -24.922 1 93.62 485 VAL A CA 1
ATOM 3787 C C . VAL A 1 485 ? -5.148 -16.172 -26.438 1 93.62 485 VAL A C 1
ATOM 3789 O O . VAL A 1 485 ? -4.539 -17.141 -26.891 1 93.62 485 VAL A O 1
ATOM 3792 N N . LEU A 1 486 ? -5.773 -15.273 -27.188 1 94.81 486 LEU A N 1
ATOM 3793 C CA . LEU A 1 486 ? -5.781 -15.398 -28.641 1 94.81 486 LEU A CA 1
ATOM 3794 C C . LEU A 1 486 ? -4.371 -15.242 -29.203 1 94.81 486 LEU A C 1
ATOM 3796 O O . LEU A 1 486 ? -3.955 -16.031 -30.062 1 94.81 486 LEU A O 1
ATOM 3800 N N . VAL A 1 487 ? -3.662 -14.281 -28.781 1 93.94 487 VAL A N 1
ATOM 3801 C CA . VAL A 1 487 ? -2.303 -14.055 -29.266 1 93.94 487 VAL A CA 1
ATOM 3802 C C . VAL A 1 487 ? -1.417 -15.242 -28.891 1 93.94 487 VAL A C 1
ATOM 3804 O O . VAL A 1 487 ? -0.635 -15.727 -29.703 1 93.94 487 VAL A O 1
ATOM 3807 N N . GLU A 1 488 ? -1.528 -15.695 -27.703 1 93.31 488 GLU A N 1
ATOM 3808 C CA . GLU A 1 488 ? -0.748 -16.844 -27.266 1 93.31 488 GLU A CA 1
ATOM 3809 C C . GLU A 1 488 ? -1.067 -18.078 -28.094 1 93.31 488 GLU A C 1
ATOM 3811 O O . GLU A 1 488 ? -0.161 -18.812 -28.516 1 93.31 488 GLU A O 1
ATOM 3816 N N . SER A 1 489 ? -2.383 -18.344 -28.344 1 94.38 489 SER A N 1
ATOM 3817 C CA . SER A 1 489 ? -2.811 -19.516 -29.094 1 94.38 489 SER A CA 1
ATOM 3818 C C . SER A 1 489 ? -2.377 -19.406 -30.547 1 94.38 489 SER A C 1
ATOM 3820 O O . SER A 1 489 ? -2.01 -20.422 -31.172 1 94.38 489 SER A O 1
ATOM 3822 N N . CYS A 1 490 ? -2.416 -18.219 -31.109 1 94.12 490 CYS A N 1
ATOM 3823 C CA . CYS A 1 490 ? -2.035 -18.016 -32.5 1 94.12 490 CYS A CA 1
ATOM 3824 C C . CYS A 1 490 ? -0.548 -18.281 -32.719 1 94.12 490 CYS A C 1
ATOM 3826 O O . CYS A 1 490 ? -0.146 -18.875 -33.719 1 94.12 490 CYS A O 1
ATOM 3828 N N . ILE A 1 491 ? 0.268 -17.938 -31.797 1 93.81 491 ILE A N 1
ATOM 3829 C CA . ILE A 1 491 ? 1.709 -18.125 -31.938 1 93.81 491 ILE A CA 1
ATOM 3830 C C . ILE A 1 491 ? 2.074 -19.562 -31.625 1 93.81 491 ILE A C 1
ATOM 3832 O O . ILE A 1 491 ? 2.727 -20.234 -32.438 1 93.81 491 ILE A O 1
ATOM 3836 N N . LEU A 1 492 ? 1.562 -20.078 -30.547 1 92.25 492 LEU A N 1
ATOM 3837 C CA . LEU A 1 492 ? 1.959 -21.391 -30.078 1 92.25 492 LEU A CA 1
ATOM 3838 C C . LEU A 1 492 ? 1.395 -22.484 -30.984 1 92.25 492 LEU A C 1
ATOM 3840 O O . LEU A 1 492 ? 2.1 -23.438 -31.344 1 92.25 492 LEU A O 1
ATOM 3844 N N . TYR A 1 493 ? 0.145 -22.375 -31.406 1 92.25 493 TYR A N 1
ATOM 3845 C CA . TYR A 1 493 ? -0.526 -23.406 -32.188 1 92.25 493 TYR A CA 1
ATOM 3846 C C . TYR A 1 493 ? 0.168 -23.609 -33.531 1 92.25 493 TYR A C 1
ATOM 3848 O O . TYR A 1 493 ? 0.402 -24.734 -33.969 1 92.25 493 TYR A O 1
ATOM 3856 N N . TRP A 1 494 ? 0.58 -22.562 -34.156 1 90.81 494 TRP A N 1
ATOM 3857 C CA . TRP A 1 494 ? 1.173 -22.672 -35.469 1 90.81 494 TRP A CA 1
ATOM 3858 C C . TRP A 1 494 ? 2.668 -22.953 -35.406 1 90.81 494 TRP A C 1
ATOM 3860 O O . TRP A 1 494 ? 3.234 -23.609 -36.25 1 90.81 494 TRP A O 1
ATOM 3870 N N . MET A 1 495 ? 3.334 -22.516 -34.406 1 90.38 495 MET A N 1
ATOM 3871 C CA . MET A 1 495 ? 4.762 -22.781 -34.25 1 90.38 495 MET A CA 1
ATOM 3872 C C . MET A 1 495 ? 5.012 -24.25 -33.906 1 90.38 495 MET A C 1
ATOM 3874 O O . MET A 1 495 ? 5.953 -24.859 -34.406 1 90.38 495 MET A O 1
ATOM 3878 N N . VAL A 1 496 ? 4.219 -24.797 -33 1 88.94 496 VAL A N 1
ATOM 3879 C CA . VAL A 1 496 ? 4.383 -26.188 -32.594 1 88.94 496 VAL A CA 1
ATOM 3880 C C . VAL A 1 496 ? 3.977 -27.125 -33.719 1 88.94 496 VAL A C 1
ATOM 3882 O O . VAL A 1 496 ? 4.484 -28.234 -33.844 1 88.94 496 VAL A O 1
ATOM 3885 N N . GLY A 1 497 ? 3.176 -26.703 -34.656 1 87.75 497 GLY A N 1
ATOM 3886 C CA . GLY A 1 497 ? 2.752 -27.5 -35.812 1 87.75 497 GLY A CA 1
ATOM 3887 C C . GLY A 1 497 ? 1.621 -28.453 -35.5 1 87.75 497 GLY A C 1
ATOM 3888 O O . GLY A 1 497 ? 1.656 -29.625 -35.875 1 87.75 497 GLY A O 1
ATOM 3889 N N . LEU A 1 498 ? 0.659 -28.031 -34.719 1 88.44 498 LEU A N 1
ATOM 3890 C CA . LEU A 1 498 ? -0.508 -28.859 -34.438 1 88.44 498 LEU A CA 1
ATOM 3891 C C . LEU A 1 498 ? -1.396 -29 -35.656 1 88.44 498 LEU A C 1
ATOM 3893 O O . LEU A 1 498 ? -1.047 -28.516 -36.75 1 88.44 498 LEU A O 1
ATOM 3897 N N . HIS A 1 499 ? -2.381 -29.797 -35.531 1 85.88 499 HIS A N 1
ATOM 3898 C CA . HIS A 1 499 ? -3.227 -30.094 -36.688 1 85.88 499 HIS A CA 1
ATOM 3899 C C . HIS A 1 499 ? -3.719 -28.812 -37.344 1 85.88 499 HIS A C 1
ATOM 3901 O O . HIS A 1 499 ? -4.398 -28 -36.688 1 85.88 499 HIS A O 1
ATOM 3907 N N . ARG A 1 500 ? -3.346 -28.656 -38.625 1 87.31 500 ARG A N 1
ATOM 3908 C CA . ARG A 1 500 ? -3.58 -27.406 -39.344 1 87.31 500 ARG A CA 1
ATOM 3909 C C . ARG A 1 500 ? -5 -27.344 -39.875 1 87.31 500 ARG A C 1
ATOM 3911 O O . ARG A 1 500 ? -5.203 -27.375 -41.094 1 87.31 500 ARG A O 1
ATOM 3918 N N . HIS A 1 501 ? -6.062 -27.359 -39.094 1 90.44 501 HIS A N 1
ATOM 3919 C CA . HIS A 1 501 ? -7.469 -27.156 -39.406 1 90.44 501 HIS A CA 1
ATOM 3920 C C . HIS A 1 501 ? -8.094 -26.062 -38.562 1 90.44 501 HIS A C 1
ATOM 3922 O O . HIS A 1 501 ? -7.855 -26 -37.375 1 90.44 501 HIS A O 1
ATOM 3928 N N . PRO A 1 502 ? -8.797 -25.172 -39.219 1 90.12 502 PRO A N 1
ATOM 3929 C CA . PRO A 1 502 ? -9.391 -24.047 -38.469 1 90.12 502 PRO A CA 1
ATOM 3930 C C . PRO A 1 502 ? -10.336 -24.5 -37.375 1 90.12 502 PRO A C 1
ATOM 3932 O O . PRO A 1 502 ? -10.406 -23.875 -36.312 1 90.12 502 PRO A O 1
ATOM 3935 N N . GLY A 1 503 ? -11.117 -25.562 -37.625 1 89.56 503 GLY A N 1
ATOM 3936 C CA . GLY A 1 503 ? -12 -26.062 -36.594 1 89.56 503 GLY A CA 1
ATOM 3937 C C . GLY A 1 503 ? -11.273 -26.516 -35.344 1 89.56 503 GLY A C 1
ATOM 3938 O O . GLY A 1 503 ? -11.719 -26.266 -34.219 1 89.56 503 GLY A O 1
ATOM 3939 N N . SER A 1 504 ? -10.133 -27.156 -35.594 1 91.5 504 SER A N 1
ATOM 3940 C CA . SER A 1 504 ? -9.352 -27.625 -34.438 1 91.5 504 SER A CA 1
ATOM 3941 C C . SER A 1 504 ? -8.688 -26.469 -33.719 1 91.5 504 SER A C 1
ATOM 3943 O O . SER A 1 504 ? -8.508 -26.516 -32.5 1 91.5 504 SER A O 1
ATOM 3945 N N . PHE A 1 505 ? -8.406 -25.484 -34.5 1 94.25 505 PHE A N 1
ATOM 3946 C CA . PHE A 1 505 ? -7.785 -24.312 -33.875 1 94.25 505 PHE A CA 1
ATOM 3947 C C . PHE A 1 505 ? -8.773 -23.594 -32.969 1 94.25 505 PHE A C 1
ATOM 3949 O O . PHE A 1 505 ? -8.453 -23.266 -31.812 1 94.25 505 PHE A O 1
ATOM 3956 N N . PHE A 1 506 ? -9.984 -23.312 -33.438 1 93.88 506 PHE A N 1
ATOM 3957 C CA . PHE A 1 506 ? -10.977 -22.594 -32.656 1 93.88 506 PHE A CA 1
ATOM 3958 C C . PHE A 1 506 ? -11.461 -23.438 -31.469 1 93.88 506 PHE A C 1
ATOM 3960 O O . PHE A 1 506 ? -11.836 -22.891 -30.422 1 93.88 506 PHE A O 1
ATOM 3967 N N . TYR A 1 507 ? -11.422 -24.797 -31.656 1 93.06 507 TYR A N 1
ATOM 3968 C CA . TYR A 1 507 ? -11.727 -25.656 -30.531 1 93.06 507 TYR A CA 1
ATOM 3969 C C . TYR A 1 507 ? -10.664 -25.531 -29.453 1 93.06 507 TYR A C 1
ATOM 3971 O O . TYR A 1 507 ? -10.992 -25.406 -28.266 1 93.06 507 TYR A O 1
ATOM 3979 N N . TYR A 1 508 ? -9.406 -25.516 -29.891 1 94.69 508 TYR A N 1
ATOM 3980 C CA . TYR A 1 508 ? -8.289 -25.328 -28.969 1 94.69 508 TYR A CA 1
ATOM 3981 C C . TYR A 1 508 ? -8.391 -23.984 -28.266 1 94.69 508 TYR A C 1
ATOM 3983 O O . TYR A 1 508 ? -8.273 -23.891 -27.047 1 94.69 508 TYR A O 1
ATOM 3991 N N . PHE A 1 509 ? -8.672 -22.984 -29.031 1 95.19 509 PHE A N 1
ATOM 3992 C CA . PHE A 1 509 ? -8.789 -21.625 -28.516 1 95.19 509 PHE A CA 1
ATOM 3993 C C . PHE A 1 509 ? -9.945 -21.531 -27.516 1 95.19 509 PHE A C 1
ATOM 3995 O O . PHE A 1 509 ? -9.812 -20.906 -26.469 1 95.19 509 PHE A O 1
ATOM 4002 N N . GLY A 1 510 ? -11.062 -22.094 -27.844 1 94.5 510 GLY A N 1
ATOM 4003 C CA . GLY A 1 510 ? -12.234 -22.031 -26.969 1 94.5 510 GLY A CA 1
ATOM 4004 C C . GLY A 1 510 ? -12.008 -22.703 -25.625 1 94.5 510 GLY A C 1
ATOM 4005 O O . GLY A 1 510 ? -12.445 -22.188 -24.594 1 94.5 510 GLY A O 1
ATOM 4006 N N . VAL A 1 511 ? -11.273 -23.797 -25.625 1 94.62 511 VAL A N 1
ATOM 4007 C CA . VAL A 1 511 ? -11.016 -24.531 -24.375 1 94.62 511 VAL A CA 1
ATOM 4008 C C . VAL A 1 511 ? -10.055 -23.734 -23.5 1 94.62 511 VAL A C 1
ATOM 4010 O O . VAL A 1 511 ? -10.289 -23.562 -22.312 1 94.62 511 VAL A O 1
ATOM 4013 N N . ILE A 1 512 ? -9.008 -23.172 -24.109 1 95.25 512 ILE A N 1
ATOM 4014 C CA . ILE A 1 512 ? -8 -22.438 -23.344 1 95.25 512 ILE A CA 1
ATOM 4015 C C . ILE A 1 512 ? -8.602 -21.141 -22.828 1 95.25 512 ILE A C 1
ATOM 4017 O O . ILE A 1 512 ? -8.273 -20.688 -21.734 1 95.25 512 ILE A O 1
ATOM 4021 N N . ALA A 1 513 ? -9.406 -20.547 -23.625 1 95.56 513 ALA A N 1
ATOM 4022 C CA . ALA A 1 513 ? -10.07 -19.312 -23.203 1 95.56 513 ALA A CA 1
ATOM 4023 C C . ALA A 1 513 ? -10.992 -19.578 -22 1 95.56 513 ALA A C 1
ATOM 4025 O O . ALA A 1 513 ? -11.008 -18.797 -21.047 1 95.56 513 ALA A O 1
ATOM 4026 N N . LEU A 1 514 ? -11.742 -20.641 -22.078 1 94.81 514 LEU A N 1
ATOM 4027 C CA . LEU A 1 514 ? -12.633 -20.984 -20.984 1 94.81 514 LEU A CA 1
ATOM 4028 C C . LEU A 1 514 ? -11.844 -21.328 -19.734 1 94.81 514 LEU A C 1
ATOM 4030 O O . LEU A 1 514 ? -12.234 -20.969 -18.609 1 94.81 514 LEU A O 1
ATOM 4034 N N . LEU A 1 515 ? -10.766 -22.031 -19.922 1 94.88 515 LEU A N 1
ATOM 4035 C CA . LEU A 1 515 ? -9.891 -22.359 -18.797 1 94.88 515 LEU A CA 1
ATOM 4036 C C . LEU A 1 515 ? -9.344 -21.094 -18.156 1 94.88 515 LEU A C 1
ATOM 4038 O O . LEU A 1 515 ? -9.289 -21 -16.922 1 94.88 515 LEU A O 1
ATOM 4042 N N . SER A 1 516 ? -8.93 -20.203 -18.953 1 93.94 516 SER A N 1
ATOM 4043 C CA . SER A 1 516 ? -8.398 -18.938 -18.438 1 93.94 516 SER A CA 1
ATOM 4044 C C . SER A 1 516 ? -9.438 -18.188 -17.609 1 93.94 516 SER A C 1
ATOM 4046 O O . SER A 1 516 ? -9.125 -17.625 -16.562 1 93.94 516 SER A O 1
ATOM 4048 N N . GLN A 1 517 ? -10.633 -18.266 -18.062 1 94.44 517 GLN A N 1
ATOM 4049 C CA . GLN A 1 517 ? -11.703 -17.578 -17.344 1 94.44 517 GLN A CA 1
ATOM 4050 C C . GLN A 1 517 ? -12.016 -18.266 -16.031 1 94.44 517 GLN A C 1
ATOM 4052 O O . GLN A 1 517 ? -12.336 -17.625 -15.031 1 94.44 517 GLN A O 1
ATOM 4057 N N . VAL A 1 518 ? -12 -19.562 -16.047 1 94.38 518 VAL A N 1
ATOM 4058 C CA . VAL A 1 518 ? -12.234 -20.297 -14.812 1 94.38 518 VAL A CA 1
ATOM 4059 C C . VAL A 1 518 ? -11.117 -20.031 -13.812 1 94.38 518 VAL A C 1
ATOM 4061 O O . VAL A 1 518 ? -11.367 -19.828 -12.625 1 94.38 518 VAL A O 1
ATOM 4064 N N . ALA A 1 519 ? -9.914 -20 -14.297 1 93.19 519 ALA A N 1
ATOM 4065 C CA . ALA A 1 519 ? -8.758 -19.734 -13.445 1 93.19 519 ALA A CA 1
ATOM 4066 C C . ALA A 1 519 ? -8.805 -18.328 -12.867 1 93.19 519 ALA A C 1
ATOM 4068 O O . ALA A 1 519 ? -8.422 -18.094 -11.719 1 93.19 519 ALA A O 1
ATOM 4069 N N . THR A 1 520 ? -9.227 -17.375 -13.672 1 92.19 520 THR A N 1
ATOM 4070 C CA . THR A 1 520 ? -9.383 -16 -13.195 1 92.19 520 THR A CA 1
ATOM 4071 C C . THR A 1 520 ? -10.422 -15.938 -12.078 1 92.19 520 THR A C 1
ATOM 4073 O O . THR A 1 520 ? -10.258 -15.188 -11.109 1 92.19 520 THR A O 1
ATOM 4076 N N . GLY A 1 521 ? -11.461 -16.719 -12.273 1 92.31 521 GLY A N 1
ATOM 4077 C CA . GLY A 1 521 ? -12.461 -16.797 -11.219 1 92.31 521 GLY A CA 1
ATOM 4078 C C . GLY A 1 521 ? -11.922 -17.359 -9.922 1 92.31 521 GLY A C 1
ATOM 4079 O O . GLY A 1 521 ? -12.273 -16.891 -8.836 1 92.31 521 GLY A O 1
ATOM 4080 N N . LEU A 1 522 ? -11.031 -18.312 -10.039 1 92.38 522 LEU A N 1
ATOM 4081 C CA . LEU A 1 522 ? -10.398 -18.906 -8.859 1 92.38 522 LEU A CA 1
ATOM 4082 C C . LEU A 1 522 ? -9.484 -17.891 -8.172 1 92.38 522 LEU A C 1
ATOM 4084 O O . LEU A 1 522 ? -9.516 -17.766 -6.949 1 92.38 522 LEU A O 1
ATOM 4088 N N . GLY A 1 523 ? -8.734 -17.219 -8.945 1 90.75 523 GLY A N 1
ATOM 4089 C CA . GLY A 1 523 ? -7.863 -16.203 -8.383 1 90.75 523 GLY A CA 1
ATOM 4090 C C . GLY A 1 523 ? -8.625 -15.102 -7.664 1 90.75 523 GLY A C 1
ATOM 4091 O O . GLY A 1 523 ? -8.211 -14.656 -6.59 1 90.75 523 GLY A O 1
ATOM 4092 N N . PHE A 1 524 ? -9.734 -14.742 -8.258 1 92.19 524 PHE A N 1
ATOM 4093 C CA . PHE A 1 524 ? -10.547 -13.688 -7.652 1 92.19 524 PHE A CA 1
ATOM 4094 C C . PHE A 1 524 ? -11.172 -14.172 -6.348 1 92.19 524 PHE A C 1
ATOM 4096 O O . PHE A 1 524 ? -11.219 -13.438 -5.363 1 92.19 524 PHE A O 1
ATOM 4103 N N . ALA A 1 525 ? -11.609 -15.359 -6.336 1 92.88 525 ALA A N 1
ATOM 4104 C CA . ALA A 1 525 ? -12.242 -15.922 -5.141 1 92.88 525 ALA A CA 1
ATOM 4105 C C . ALA A 1 525 ? -11.242 -16.047 -3.998 1 92.88 525 ALA A C 1
ATOM 4107 O O . ALA A 1 525 ? -11.547 -15.695 -2.855 1 92.88 525 ALA A O 1
ATOM 4108 N N . ILE A 1 526 ? -10.031 -16.453 -4.332 1 91.5 526 ILE A N 1
ATOM 4109 C CA . ILE A 1 526 ? -9 -16.625 -3.314 1 91.5 526 ILE A CA 1
ATOM 4110 C C . ILE A 1 526 ? -8.57 -15.25 -2.793 1 91.5 526 ILE A C 1
ATOM 4112 O O . ILE A 1 526 ? -8.438 -15.055 -1.582 1 91.5 526 ILE A O 1
ATOM 4116 N N . SER A 1 527 ? -8.398 -14.328 -3.633 1 90 527 SER A N 1
ATOM 4117 C CA . SER A 1 527 ? -7.938 -12.992 -3.25 1 90 527 SER A CA 1
ATOM 4118 C C . SER A 1 527 ? -8.977 -12.273 -2.4 1 90 527 SER A C 1
ATOM 4120 O O . SER A 1 527 ? -8.633 -11.555 -1.463 1 90 527 SER A O 1
ATOM 4122 N N . ALA A 1 528 ? -10.227 -12.453 -2.699 1 89.56 528 ALA A N 1
ATOM 4123 C CA . ALA A 1 528 ? -11.297 -11.781 -1.967 1 89.56 528 ALA A CA 1
ATOM 4124 C C . ALA A 1 528 ? -11.492 -12.414 -0.59 1 89.56 528 ALA A C 1
ATOM 4126 O O . ALA A 1 528 ? -11.953 -11.742 0.342 1 89.56 528 ALA A O 1
ATOM 4127 N N . SER A 1 529 ? -11.117 -13.672 -0.435 1 89.12 529 SER A N 1
ATOM 4128 C CA . SER A 1 529 ? -11.352 -14.383 0.818 1 89.12 529 SER A CA 1
ATOM 4129 C C . SER A 1 529 ? -10.203 -14.172 1.799 1 89.12 529 SER A C 1
ATOM 4131 O O . SER A 1 529 ? -10.383 -14.305 3.012 1 89.12 529 SER A O 1
ATOM 4133 N N . CYS A 1 530 ? -9.078 -13.828 1.292 1 86.06 530 CYS A N 1
ATOM 4134 C CA . CYS A 1 530 ? -7.906 -13.703 2.152 1 86.06 530 CYS A CA 1
ATOM 4135 C C . CYS A 1 530 ? -7.605 -12.242 2.461 1 86.06 530 CYS A C 1
ATOM 4137 O O . CYS A 1 530 ? -7.895 -11.359 1.651 1 86.06 530 CYS A O 1
ATOM 4139 N N . PRO A 1 531 ? -7.012 -12.008 3.637 1 78.56 531 PRO A N 1
ATOM 4140 C CA . PRO A 1 531 ? -6.766 -10.633 4.066 1 78.56 531 PRO A CA 1
ATOM 4141 C C . PRO A 1 531 ? -5.508 -10.031 3.443 1 78.56 531 PRO A C 1
ATOM 4143 O O . PRO A 1 531 ? -5.352 -8.812 3.402 1 78.56 531 PRO A O 1
ATOM 4146 N N . SER A 1 532 ? -4.617 -10.938 2.98 1 80.38 532 SER A N 1
ATOM 4147 C CA . SER A 1 532 ? -3.363 -10.414 2.445 1 80.38 532 SER A CA 1
ATOM 4148 C C . SER A 1 532 ? -2.957 -11.156 1.174 1 80.38 532 SER A C 1
ATOM 4150 O O . SER A 1 532 ? -3.426 -12.266 0.917 1 80.38 532 SER A O 1
ATOM 4152 N N . VAL A 1 533 ? -2.137 -10.469 0.372 1 81.75 533 VAL A N 1
ATOM 4153 C CA . VAL A 1 533 ? -1.669 -11.031 -0.893 1 81.75 533 VAL A CA 1
ATOM 4154 C C . VAL A 1 533 ? -0.726 -12.203 -0.625 1 81.75 533 VAL A C 1
ATOM 4156 O O . VAL A 1 533 ? -0.678 -13.156 -1.401 1 81.75 533 VAL A O 1
ATOM 4159 N N . VAL A 1 534 ? -0.029 -12.195 0.515 1 77.31 534 VAL A N 1
ATOM 4160 C CA . VAL A 1 534 ? 0.927 -13.25 0.843 1 77.31 534 VAL A CA 1
ATOM 4161 C C . VAL A 1 534 ? 0.185 -14.555 1.11 1 77.31 534 VAL A C 1
ATOM 4163 O O . VAL A 1 534 ? 0.55 -15.609 0.574 1 77.31 534 VAL A O 1
ATOM 4166 N N . VAL A 1 535 ? -0.914 -14.461 1.788 1 81.31 535 VAL A N 1
ATOM 4167 C CA . VAL A 1 535 ? -1.703 -15.648 2.107 1 81.31 535 VAL A CA 1
ATOM 4168 C C . VAL A 1 535 ? -2.412 -16.156 0.853 1 81.31 535 VAL A C 1
ATOM 4170 O O . VAL A 1 535 ? -2.484 -17.359 0.615 1 81.31 535 VAL A O 1
ATOM 4173 N N . SER A 1 536 ? -2.898 -15.211 0.06 1 85.62 536 SER A N 1
ATOM 4174 C CA . SER A 1 536 ? -3.602 -15.602 -1.157 1 85.62 536 SER A CA 1
ATOM 4175 C C . SER A 1 536 ? -2.67 -16.328 -2.125 1 85.62 536 SER A C 1
ATOM 4177 O O . SER A 1 536 ? -3.066 -17.312 -2.762 1 85.62 536 SER A O 1
ATOM 4179 N N . SER A 1 537 ? -1.455 -15.852 -2.254 1 82.06 537 SER A N 1
ATOM 4180 C CA . SER A 1 537 ? -0.502 -16.484 -3.164 1 82.06 537 SER A CA 1
ATOM 4181 C C . SER A 1 537 ? -0.113 -17.875 -2.684 1 82.06 537 SER A C 1
ATOM 4183 O O . SER A 1 537 ? 0.057 -18.781 -3.492 1 82.06 537 SER A O 1
ATOM 4185 N N . ALA A 1 538 ? -0.003 -18 -1.35 1 77.94 538 ALA A N 1
ATOM 4186 C CA . ALA A 1 538 ? 0.325 -19.312 -0.79 1 77.94 538 ALA A CA 1
ATOM 4187 C C . ALA A 1 538 ? -0.804 -20.312 -1.028 1 77.94 538 ALA A C 1
ATOM 4189 O O . ALA A 1 538 ? -0.562 -21.438 -1.461 1 77.94 538 ALA A O 1
ATOM 4190 N N . LEU A 1 539 ? -1.992 -19.875 -0.833 1 81.5 539 LEU A N 1
ATOM 4191 C CA . LEU A 1 539 ? -3.145 -20.75 -1.014 1 81.5 539 LEU A CA 1
ATOM 4192 C C . LEU A 1 539 ? -3.34 -21.094 -2.486 1 81.5 539 LEU A C 1
ATOM 4194 O O . LEU A 1 539 ? -3.758 -22.203 -2.818 1 81.5 539 LEU A O 1
ATOM 4198 N N . ALA A 1 540 ? -3.107 -20.094 -3.32 1 85.62 540 ALA A N 1
ATOM 4199 C CA . ALA A 1 540 ? -3.252 -20.328 -4.754 1 85.62 540 ALA A CA 1
ATOM 4200 C C . ALA A 1 540 ? -2.238 -21.359 -5.246 1 85.62 540 ALA A C 1
ATOM 4202 O O . ALA A 1 540 ? -2.568 -22.219 -6.055 1 85.62 540 ALA A O 1
ATOM 4203 N N . SER A 1 541 ? -1.016 -21.266 -4.773 1 80.69 541 SER A N 1
ATOM 4204 C CA . SER A 1 541 ? 0.024 -22.203 -5.191 1 80.69 541 SER A CA 1
ATOM 4205 C C . SER A 1 541 ? -0.328 -23.625 -4.805 1 80.69 541 SER A C 1
ATOM 4207 O O . SER A 1 541 ? -0.213 -24.547 -5.621 1 80.69 541 SER A O 1
ATOM 4209 N N . VAL A 1 542 ? -0.835 -23.766 -3.639 1 77.88 542 VAL A N 1
ATOM 4210 C CA . VAL A 1 542 ? -1.154 -25.094 -3.145 1 77.88 542 VAL A CA 1
ATOM 4211 C C . VAL A 1 542 ? -2.371 -25.641 -3.887 1 77.88 542 VAL A C 1
ATOM 4213 O O . VAL A 1 542 ? -2.389 -26.812 -4.289 1 77.88 542 VAL A O 1
ATOM 4216 N N . SER A 1 543 ? -3.352 -24.828 -4.043 1 81.88 543 SER A N 1
ATOM 4217 C CA . SER A 1 543 ? -4.559 -25.281 -4.738 1 81.88 543 SER A CA 1
ATOM 4218 C C . SER A 1 543 ? -4.254 -25.672 -6.18 1 81.88 543 SER A C 1
ATOM 4220 O O . SER A 1 543 ? -4.77 -26.672 -6.676 1 81.88 543 SER A O 1
ATOM 4222 N N . LEU A 1 544 ? -3.393 -24.922 -6.859 1 84.56 544 LEU A N 1
ATOM 4223 C CA . LEU A 1 544 ? -3.068 -25.203 -8.258 1 84.56 544 LEU A CA 1
ATOM 4224 C C . LEU A 1 544 ? -2.215 -26.469 -8.375 1 84.56 544 LEU A C 1
ATOM 4226 O O . LEU A 1 544 ? -2.363 -27.234 -9.32 1 84.56 544 LEU A O 1
ATOM 4230 N N . MET A 1 545 ? -1.366 -26.625 -7.402 1 80 545 MET A N 1
ATOM 4231 C CA . MET A 1 545 ? -0.5 -27.797 -7.469 1 80 545 MET A CA 1
ATOM 4232 C C . MET A 1 545 ? -1.309 -29.078 -7.305 1 80 545 MET A C 1
ATOM 4234 O O . MET A 1 545 ? -1.058 -30.062 -7.996 1 80 545 MET A O 1
ATOM 4238 N N . VAL A 1 546 ? -2.281 -29.031 -6.422 1 76.56 546 VAL A N 1
ATOM 4239 C CA . VAL A 1 546 ? -3.135 -30.188 -6.223 1 76.56 546 VAL A CA 1
ATOM 4240 C C . VAL A 1 546 ? -3.945 -30.453 -7.488 1 76.56 546 VAL A C 1
ATOM 4242 O O . VAL A 1 546 ? -4.133 -31.609 -7.883 1 76.56 546 VAL A O 1
ATOM 4245 N N . LEU A 1 547 ? -4.297 -29.391 -8.117 1 81.62 547 LEU A N 1
ATOM 4246 C CA . LEU A 1 547 ? -5.066 -29.547 -9.352 1 81.62 547 LEU A CA 1
ATOM 4247 C C . LEU A 1 547 ? -4.184 -30.047 -10.484 1 81.62 547 LEU A C 1
ATOM 4249 O O . LEU A 1 547 ? -4.648 -30.781 -11.367 1 81.62 547 LEU A O 1
ATOM 4253 N N . TYR A 1 548 ? -2.924 -29.672 -10.461 1 79.31 548 TYR A N 1
ATOM 4254 C CA . TYR A 1 548 ? -1.983 -30.141 -11.469 1 79.31 548 TYR A CA 1
ATOM 4255 C C . TYR A 1 548 ? -1.743 -31.641 -11.328 1 79.31 548 TYR A C 1
ATOM 4257 O O . TYR A 1 548 ? -1.594 -32.344 -12.328 1 79.31 548 TYR A O 1
ATOM 4265 N N . LEU A 1 549 ? -1.8 -32 -10.125 1 74.25 549 LEU A N 1
ATOM 4266 C CA . LEU A 1 549 ? -1.573 -33.438 -9.859 1 74.25 549 LEU A CA 1
ATOM 4267 C C . LEU A 1 549 ? -2.725 -34.281 -10.391 1 74.25 549 LEU A C 1
ATOM 4269 O O . LEU A 1 549 ? -2.506 -35.344 -10.93 1 74.25 549 LEU A O 1
ATOM 4273 N N . GLY A 1 550 ? -3.871 -33.75 -10.25 1 71.62 550 GLY A N 1
ATOM 4274 C CA . GLY A 1 550 ? -5.023 -34.5 -10.75 1 71.62 550 GLY A CA 1
ATOM 4275 C C . GLY A 1 550 ? -5.211 -34.344 -12.25 1 71.62 550 GLY A C 1
ATOM 4276 O O . GLY A 1 550 ? -6.184 -34.875 -12.805 1 71.62 550 GLY A O 1
ATOM 4277 N N . GLY A 1 551 ? -4.262 -33.594 -12.906 1 72.06 551 GLY A N 1
ATOM 4278 C CA . GLY A 1 551 ? -4.41 -33.344 -14.328 1 72.06 551 GLY A CA 1
ATOM 4279 C C . GLY A 1 551 ? -4.133 -34.531 -15.203 1 72.06 551 GLY A C 1
ATOM 4280 O O . GLY A 1 551 ? -4.5 -34.562 -16.375 1 72.06 551 GLY A O 1
ATOM 4281 N N . GLY A 1 552 ? -3.662 -35.719 -14.688 1 61.81 552 GLY A N 1
ATOM 4282 C CA . GLY A 1 552 ? -3.574 -36.969 -15.438 1 61.81 552 GLY A CA 1
ATOM 4283 C C . GLY A 1 552 ? -2.162 -37.281 -15.883 1 61.81 552 GLY A C 1
ATOM 4284 O O . GLY A 1 552 ? -1.849 -38.438 -16.172 1 61.81 552 GLY A O 1
ATOM 4285 N N . LEU A 1 553 ? -1.312 -36.25 -16.156 1 62.41 553 LEU A N 1
ATOM 4286 C CA . LEU A 1 553 ? 0.024 -36.562 -16.656 1 62.41 553 LEU A CA 1
ATOM 4287 C C . LEU A 1 553 ? 0.944 -37 -15.523 1 62.41 553 LEU A C 1
ATOM 4289 O O . LEU A 1 553 ? 1.747 -37.938 -15.695 1 62.41 553 LEU A O 1
ATOM 4293 N N . LEU A 1 554 ? 0.729 -36.438 -14.406 1 63.22 554 LEU A N 1
ATOM 4294 C CA . LEU A 1 554 ? 1.659 -36.688 -13.312 1 63.22 554 LEU A CA 1
ATOM 4295 C C . LEU A 1 554 ? 1.22 -37.906 -12.484 1 63.22 554 LEU A C 1
ATOM 4297 O O . LEU A 1 554 ? 2.057 -38.656 -11.961 1 63.22 554 LEU A O 1
ATOM 4301 N N . ALA A 1 555 ? -0.096 -38 -12.305 1 60.03 555 ALA A N 1
ATOM 4302 C CA . ALA A 1 555 ? -0.633 -39.156 -11.586 1 60.03 555 ALA A CA 1
ATOM 4303 C C . ALA A 1 555 ? -1.59 -39.938 -12.469 1 60.03 555 ALA A C 1
ATOM 4305 O O . ALA A 1 555 ? -2.408 -39.375 -13.188 1 60.03 555 ALA A O 1
ATOM 4306 N N . SER A 1 556 ? -1.29 -41.219 -12.43 1 63.09 556 SER A N 1
ATOM 4307 C CA . SER A 1 556 ? -2.189 -42.062 -13.211 1 63.09 556 SER A CA 1
ATOM 4308 C C . SER A 1 556 ? -3.602 -42.031 -12.641 1 63.09 556 SER A C 1
ATOM 4310 O O . SER A 1 556 ? -3.789 -41.812 -11.438 1 63.09 556 SER A O 1
ATOM 4312 N N . THR A 1 557 ? -4.582 -41.969 -13.438 1 59.69 557 THR A N 1
ATOM 4313 C CA . THR A 1 557 ? -5.992 -41.938 -13.07 1 59.69 557 THR A CA 1
ATOM 4314 C C . THR A 1 557 ? -6.328 -43.125 -12.156 1 59.69 557 THR A C 1
ATOM 4316 O O . THR A 1 557 ? -7.195 -43 -11.281 1 59.69 557 THR A O 1
ATOM 4319 N N . ASP A 1 558 ? -5.605 -44.125 -12.297 1 62.25 558 ASP A N 1
ATOM 4320 C CA . ASP A 1 558 ? -5.93 -45.312 -11.508 1 62.25 558 ASP A CA 1
ATOM 4321 C C . ASP A 1 558 ? -5.539 -45.125 -10.047 1 62.25 558 ASP A C 1
ATOM 4323 O O . ASP A 1 558 ? -6.191 -45.656 -9.148 1 62.25 558 ASP A O 1
ATOM 4327 N N . ARG A 1 559 ? -4.594 -44.344 -9.844 1 62.78 559 ARG A N 1
ATOM 4328 C CA . ARG A 1 559 ? -4.145 -44.094 -8.477 1 62.78 559 ARG A CA 1
ATOM 4329 C C . ARG A 1 559 ? -5.082 -43.156 -7.742 1 62.78 559 ARG A C 1
ATOM 4331 O O . ARG A 1 559 ? -5.246 -43.219 -6.523 1 62.78 559 ARG A O 1
ATOM 4338 N N . LEU A 1 560 ? -5.652 -42.375 -8.461 1 62.22 560 LEU A N 1
ATOM 4339 C CA . LEU A 1 560 ? -6.504 -41.375 -7.805 1 62.22 560 LEU A CA 1
ATOM 4340 C C . LEU A 1 560 ? -7.855 -41.969 -7.441 1 62.22 560 LEU A C 1
ATOM 4342 O O . LEU A 1 560 ? -8.5 -41.531 -6.488 1 62.22 560 LEU A O 1
ATOM 4346 N N . ARG A 1 561 ? -8.125 -43.125 -8.195 1 64.88 561 ARG A N 1
ATOM 4347 C CA . ARG A 1 561 ? -9.391 -43.781 -7.898 1 64.88 561 ARG A CA 1
ATOM 4348 C C . ARG A 1 561 ? -9.234 -44.812 -6.785 1 64.88 561 ARG A C 1
ATOM 4350 O O . ARG A 1 561 ? -8.172 -45.406 -6.645 1 64.88 561 ARG A O 1
ATOM 4357 N N . PRO A 1 562 ? -10.203 -44.812 -5.883 1 62.12 562 PRO A N 1
ATOM 4358 C CA . PRO A 1 562 ? -11.531 -44.188 -5.828 1 62.12 562 PRO A CA 1
ATOM 4359 C C . PRO A 1 562 ? -11.578 -42.969 -4.883 1 62.12 562 PRO A C 1
ATOM 4361 O O . PRO A 1 562 ? -12.516 -42.188 -4.945 1 62.12 562 PRO A O 1
ATOM 4364 N N . TYR A 1 563 ? -10.609 -42.844 -4.027 1 62.16 563 TYR A N 1
ATOM 4365 C CA . TYR A 1 563 ? -10.773 -41.906 -2.918 1 62.16 563 TYR A CA 1
ATOM 4366 C C . TYR A 1 563 ? -10.641 -40.469 -3.391 1 62.16 563 TYR A C 1
ATOM 4368 O O . TYR A 1 563 ? -11.328 -39.562 -2.891 1 62.16 563 TYR A O 1
ATOM 4376 N N . TRP A 1 564 ? -9.852 -40.344 -4.426 1 67.06 564 TRP A N 1
ATOM 4377 C CA . TRP A 1 564 ? -9.609 -38.969 -4.82 1 67.06 564 TRP A CA 1
ATOM 4378 C C . TRP A 1 564 ? -10.32 -38.625 -6.129 1 67.06 564 TRP A C 1
ATOM 4380 O O . TRP A 1 564 ? -9.836 -37.844 -6.926 1 67.06 564 TRP A O 1
ATOM 4390 N N . TYR A 1 565 ? -11.406 -39.344 -6.223 1 65 565 TYR A N 1
ATOM 4391 C CA . TYR A 1 565 ? -12.25 -39.125 -7.387 1 65 565 TYR A CA 1
ATOM 4392 C C . TYR A 1 565 ? -12.773 -37.688 -7.395 1 65 565 TYR A C 1
ATOM 4394 O O . TYR A 1 565 ? -12.93 -37.094 -8.461 1 65 565 TYR A O 1
ATOM 4402 N N . TRP A 1 566 ? -12.875 -37.125 -6.211 1 63.38 566 TRP A N 1
ATOM 4403 C CA . TRP A 1 566 ? -13.453 -35.781 -6.082 1 63.38 566 TRP A CA 1
ATOM 4404 C C . TRP A 1 566 ? -12.461 -34.719 -6.527 1 63.38 566 TRP A C 1
ATOM 4406 O O . TRP A 1 566 ? -12.852 -33.625 -6.91 1 63.38 566 TRP A O 1
ATOM 4416 N N . LEU A 1 567 ? -11.18 -35.031 -6.582 1 68.81 567 LEU A N 1
ATOM 4417 C CA . LEU A 1 567 ? -10.195 -34.094 -7.062 1 68.81 567 LEU A CA 1
ATOM 4418 C C . LEU A 1 567 ? -10.062 -34.156 -8.578 1 68.81 567 LEU A C 1
ATOM 4420 O O . LEU A 1 567 ? -9.742 -33.156 -9.227 1 68.81 567 LEU A O 1
ATOM 4424 N N . GLU A 1 568 ? -10.352 -35.344 -9.086 1 66.44 568 GLU A N 1
ATOM 4425 C CA . GLU A 1 568 ? -10.227 -35.562 -10.531 1 66.44 568 GLU A CA 1
ATOM 4426 C C . GLU A 1 568 ? -11.406 -34.938 -11.273 1 66.44 568 GLU A C 1
ATOM 4428 O O . GLU A 1 568 ? -11.219 -34.281 -12.305 1 66.44 568 GLU A O 1
ATOM 4433 N N . LYS A 1 569 ? -12.586 -35.156 -10.719 1 60.69 569 LYS A N 1
ATOM 4434 C CA . LYS A 1 569 ? -13.766 -34.781 -11.484 1 60.69 569 LYS A CA 1
ATOM 4435 C C . LYS A 1 569 ? -13.961 -33.25 -11.445 1 60.69 569 LYS A C 1
ATOM 4437 O O . LYS A 1 569 ? -14.281 -32.656 -12.461 1 60.69 569 LYS A O 1
ATOM 4442 N N . PRO A 1 570 ? -13.648 -32.688 -10.297 1 65.69 570 PRO A N 1
ATOM 4443 C CA . PRO A 1 570 ? -13.898 -31.234 -10.375 1 65.69 570 PRO A CA 1
ATOM 4444 C C . PRO A 1 570 ? -12.664 -30.438 -10.781 1 65.69 570 PRO A C 1
ATOM 4446 O O . PRO A 1 570 ? -12.703 -29.203 -10.812 1 65.69 570 PRO A O 1
ATOM 4449 N N . SER A 1 571 ? -11.664 -31.125 -11.383 1 80.94 571 SER A N 1
ATOM 4450 C CA . SER A 1 571 ? -10.461 -30.375 -11.742 1 80.94 571 SER A CA 1
ATOM 4451 C C . SER A 1 571 ? -10.586 -29.766 -13.141 1 80.94 571 SER A C 1
ATOM 4453 O O . SER A 1 571 ? -10.734 -30.5 -14.125 1 80.94 571 SER A O 1
ATOM 4455 N N . PHE A 1 572 ? -10.766 -28.484 -13.195 1 86.94 572 PHE A N 1
ATOM 4456 C CA . PHE A 1 572 ? -10.93 -27.781 -14.469 1 86.94 572 PHE A CA 1
ATOM 4457 C C . PHE A 1 572 ? -9.664 -27.906 -15.312 1 86.94 572 PHE A C 1
ATOM 4459 O O . PHE A 1 572 ? -9.727 -27.844 -16.547 1 86.94 572 PHE A O 1
ATOM 4466 N N . MET A 1 573 ? -8.539 -28.234 -14.68 1 86.88 573 MET A N 1
ATOM 4467 C CA . MET A 1 573 ? -7.305 -28.375 -15.438 1 86.88 573 MET A CA 1
ATOM 4468 C C . MET A 1 573 ? -7.289 -29.703 -16.188 1 86.88 573 MET A C 1
ATOM 4470 O O . MET A 1 573 ? -6.867 -29.766 -17.344 1 86.88 573 MET A O 1
ATOM 4474 N N . ARG A 1 574 ? -7.738 -30.719 -15.508 1 85.38 574 ARG A N 1
ATOM 4475 C CA . ARG A 1 574 ? -7.793 -32.031 -16.125 1 85.38 574 ARG A CA 1
ATOM 4476 C C . ARG A 1 574 ? -8.727 -32.031 -17.328 1 85.38 574 ARG A C 1
ATOM 4478 O O . ARG A 1 574 ? -8.383 -32.562 -18.406 1 85.38 574 ARG A O 1
ATOM 4485 N N . HIS A 1 575 ? -9.898 -31.453 -17.109 1 87.25 575 HIS A N 1
ATOM 4486 C CA . HIS A 1 575 ? -10.875 -31.422 -18.188 1 87.25 575 HIS A CA 1
ATOM 4487 C C . HIS A 1 575 ? -10.367 -30.609 -19.375 1 87.25 575 HIS A C 1
ATOM 4489 O O . HIS A 1 575 ? -10.562 -31 -20.531 1 87.25 575 HIS A O 1
ATOM 4495 N N . ALA A 1 576 ? -9.727 -29.469 -19.109 1 90.75 576 ALA A N 1
ATOM 4496 C CA . ALA A 1 576 ? -9.18 -28.656 -20.188 1 90.75 576 ALA A CA 1
ATOM 4497 C C . ALA A 1 576 ? -8.055 -29.391 -20.906 1 90.75 576 ALA A C 1
ATOM 4499 O O . ALA A 1 576 ? -7.965 -29.359 -22.141 1 90.75 576 ALA A O 1
ATOM 4500 N N . TYR A 1 577 ? -7.223 -30.141 -20.188 1 88.94 577 TYR A N 1
ATOM 4501 C CA . TYR A 1 577 ? -6.113 -30.891 -20.766 1 88.94 577 TYR A CA 1
ATOM 4502 C C . TYR A 1 577 ? -6.617 -32 -21.656 1 88.94 577 TYR A C 1
ATOM 4504 O O . TYR A 1 577 ? -6.145 -32.188 -22.781 1 88.94 577 TYR A O 1
ATOM 4512 N N . ILE A 1 578 ? -7.609 -32.75 -21.188 1 86.31 578 ILE A N 1
ATOM 4513 C CA . ILE A 1 578 ? -8.141 -33.875 -21.938 1 86.31 578 ILE A CA 1
ATOM 4514 C C . ILE A 1 578 ? -8.805 -33.375 -23.219 1 86.31 578 ILE A C 1
ATOM 4516 O O . ILE A 1 578 ? -8.672 -33.969 -24.281 1 86.31 578 ILE A O 1
ATOM 4520 N N . LEU A 1 579 ? -9.477 -32.25 -23.109 1 89.56 579 LEU A N 1
ATOM 4521 C CA . LEU A 1 579 ? -10.172 -31.719 -24.266 1 89.56 579 LEU A CA 1
ATOM 4522 C C . LEU A 1 579 ? -9.18 -31.281 -25.344 1 89.56 579 LEU A C 1
ATOM 4524 O O . LEU A 1 579 ? -9.383 -31.547 -26.531 1 89.56 579 LEU A O 1
ATOM 4528 N N . VAL A 1 580 ? -8.125 -30.609 -24.938 1 91.62 580 VAL A N 1
ATOM 4529 C CA . VAL A 1 580 ? -7.152 -30.141 -25.906 1 91.62 580 VAL A CA 1
ATOM 4530 C C . VAL A 1 580 ? -6.344 -31.312 -26.453 1 91.62 580 VAL A C 1
ATOM 4532 O O . VAL A 1 580 ? -5.992 -31.344 -27.625 1 91.62 580 VAL A O 1
ATOM 4535 N N . LEU A 1 581 ? -6.031 -32.281 -25.594 1 88.5 581 LEU A N 1
ATOM 4536 C CA . LEU A 1 581 ? -5.293 -33.469 -26.031 1 88.5 581 LEU A CA 1
ATOM 4537 C C . LEU A 1 581 ? -6.117 -34.281 -27.016 1 88.5 581 LEU A C 1
ATOM 4539 O O . LEU A 1 581 ? -5.586 -34.781 -28.016 1 88.5 581 LEU A O 1
ATOM 4543 N N . ARG A 1 582 ? -7.371 -34.469 -26.75 1 87.19 582 ARG A N 1
ATOM 4544 C CA . ARG A 1 582 ? -8.266 -35.188 -27.625 1 87.19 582 ARG A CA 1
ATOM 4545 C C . ARG A 1 582 ? -8.375 -34.531 -28.984 1 87.19 582 ARG A C 1
ATOM 4547 O O . ARG A 1 582 ? -8.422 -35.188 -30.031 1 87.19 582 ARG A O 1
ATOM 4554 N N . ASN A 1 583 ? -8.484 -33.219 -28.953 1 88.88 583 ASN A N 1
ATOM 4555 C CA . ASN A 1 583 ? -8.562 -32.438 -30.203 1 88.88 583 ASN A CA 1
ATOM 4556 C C . ASN A 1 583 ? -7.316 -32.656 -31.062 1 88.88 583 ASN A C 1
ATOM 4558 O O . ASN A 1 583 ? -7.398 -32.656 -32.281 1 88.88 583 ASN A O 1
ATOM 4562 N N . GLU A 1 584 ? -6.184 -32.906 -30.469 1 88.69 584 GLU A N 1
ATOM 4563 C CA . GLU A 1 584 ? -4.934 -33.062 -31.203 1 88.69 584 GLU A CA 1
ATOM 4564 C C . GLU A 1 584 ? -4.691 -34.5 -31.594 1 88.69 584 GLU A C 1
ATOM 4566 O O . GLU A 1 584 ? -4.398 -34.812 -32.75 1 88.69 584 GLU A O 1
ATOM 4571 N N . LEU A 1 585 ? -4.891 -35.469 -30.672 1 85.25 585 LEU A N 1
ATOM 4572 C CA . LEU A 1 585 ? -4.473 -36.844 -30.891 1 85.25 585 LEU A CA 1
ATOM 4573 C C . LEU A 1 585 ? -5.48 -37.594 -31.766 1 85.25 585 LEU A C 1
ATOM 4575 O O . LEU A 1 585 ? -5.133 -38.562 -32.438 1 85.25 585 LEU A O 1
ATOM 4579 N N . HIS A 1 586 ? -6.715 -37.125 -31.766 1 82.25 586 HIS A N 1
ATOM 4580 C CA . HIS A 1 586 ? -7.688 -37.781 -32.625 1 82.25 586 HIS A CA 1
ATOM 4581 C C . HIS A 1 586 ? -7.383 -37.531 -34.094 1 82.25 586 HIS A C 1
ATOM 4583 O O . HIS A 1 586 ? -7.809 -38.281 -34.969 1 82.25 586 HIS A O 1
ATOM 4589 N N . ASN A 1 587 ? -6.562 -36.469 -34.281 1 79.88 587 ASN A N 1
ATOM 4590 C CA . ASN A 1 587 ? -6.281 -36.125 -35.656 1 79.88 587 ASN A CA 1
ATOM 4591 C C . ASN A 1 587 ? -4.887 -36.594 -36.094 1 79.88 587 ASN A C 1
ATOM 4593 O O . ASN A 1 587 ? -4.391 -36.188 -37.156 1 79.88 587 ASN A O 1
ATOM 4597 N N . VAL A 1 588 ? -4.199 -37.438 -35.188 1 80.19 588 VAL A N 1
ATOM 4598 C CA . VAL A 1 588 ? -2.908 -38 -35.562 1 80.19 588 VAL A CA 1
ATOM 4599 C C . VAL A 1 588 ? -3.084 -39.469 -36 1 80.19 588 VAL A C 1
ATOM 4601 O O . VAL A 1 588 ? -3.232 -40.344 -35.156 1 80.19 588 VAL A O 1
ATOM 4604 N N . PRO A 1 589 ? -3.125 -39.75 -37.219 1 73.5 589 PRO A N 1
ATOM 4605 C CA . PRO A 1 589 ? -3.473 -41.094 -37.656 1 73.5 589 PRO A CA 1
ATOM 4606 C C . PRO A 1 589 ? -2.314 -42.094 -37.531 1 73.5 589 PRO A C 1
ATOM 4608 O O . PRO A 1 589 ? -2.537 -43.281 -37.281 1 73.5 589 PRO A O 1
ATOM 4611 N N . HIS A 1 590 ? -1.047 -41.656 -37.781 1 75.12 590 HIS A N 1
ATOM 4612 C CA . HIS A 1 590 ? 0.033 -42.625 -37.781 1 75.12 590 HIS A CA 1
ATOM 4613 C C . HIS A 1 590 ? 1.24 -42.125 -37 1 75.12 590 HIS A C 1
ATOM 4615 O O . HIS A 1 590 ? 1.686 -41 -37.219 1 75.12 590 HIS A O 1
ATOM 4621 N N . ILE A 1 591 ? 1.572 -42.906 -35.969 1 75.19 591 ILE A N 1
ATOM 4622 C CA . ILE A 1 591 ? 2.758 -42.594 -35.188 1 75.19 591 ILE A CA 1
ATOM 4623 C C . ILE A 1 591 ? 3.938 -43.438 -35.688 1 75.19 591 ILE A C 1
ATOM 4625 O O . ILE A 1 591 ? 3.883 -44.656 -35.656 1 75.19 591 ILE A O 1
ATOM 4629 N N . ALA A 1 592 ? 4.875 -42.75 -36.281 1 71.81 592 ALA A N 1
ATOM 4630 C CA . ALA A 1 592 ? 6.043 -43.469 -36.812 1 71.81 592 ALA A CA 1
ATOM 4631 C C . ALA A 1 592 ? 7.008 -43.844 -35.688 1 71.81 592 ALA A C 1
ATOM 4633 O O . ALA A 1 592 ? 7.148 -43.094 -34.719 1 71.81 592 ALA A O 1
ATOM 4634 N N . CYS A 1 593 ? 7.309 -45.094 -35.469 1 69.56 593 CYS A N 1
ATOM 4635 C CA . CYS A 1 593 ? 8.32 -45.562 -34.531 1 69.56 593 CYS A CA 1
ATOM 4636 C C . CYS A 1 593 ? 9.617 -45.906 -35.25 1 69.56 593 CYS A C 1
ATOM 4638 O O . CYS A 1 593 ? 9.602 -46.531 -36.312 1 69.56 593 CYS A O 1
ATOM 4640 N N . ASP A 1 594 ? 10.688 -45.219 -34.875 1 63.28 594 ASP A N 1
ATOM 4641 C CA . ASP A 1 594 ? 11.984 -45.531 -35.469 1 63.28 594 ASP A CA 1
ATOM 4642 C C . ASP A 1 594 ? 12.469 -46.906 -35.062 1 63.28 594 ASP A C 1
ATOM 4644 O O . ASP A 1 594 ? 12.984 -47.062 -33.938 1 63.28 594 ASP A O 1
ATOM 4648 N N . TYR A 1 595 ? 12.25 -47.906 -35.812 1 61.69 595 TYR A N 1
ATOM 4649 C CA . TYR A 1 595 ? 12.609 -49.281 -35.562 1 61.69 595 TYR A CA 1
ATOM 4650 C C . TYR A 1 595 ? 14.117 -49.406 -35.375 1 61.69 595 TYR A C 1
ATOM 4652 O O . TYR A 1 595 ? 14.578 -50.312 -34.625 1 61.69 595 TYR A O 1
ATOM 4660 N N . TYR A 1 596 ? 14.93 -48.531 -36 1 56.91 596 TYR A N 1
ATOM 4661 C CA . TYR A 1 596 ? 16.375 -48.688 -35.938 1 56.91 596 TYR A CA 1
ATOM 4662 C C . TYR A 1 596 ? 16.922 -48.219 -34.594 1 56.91 596 TYR A C 1
ATOM 4664 O O . TYR A 1 596 ? 17.828 -48.844 -34.031 1 56.91 596 TYR A O 1
ATOM 4672 N N . ARG A 1 597 ? 16.359 -47.281 -34.062 1 60.44 597 ARG A N 1
ATOM 4673 C CA . ARG A 1 597 ? 16.922 -46.688 -32.844 1 60.44 597 ARG A CA 1
ATOM 4674 C C . ARG A 1 597 ? 16.406 -47.406 -31.609 1 60.44 597 ARG A C 1
ATOM 4676 O O . ARG A 1 597 ? 17.156 -47.656 -30.672 1 60.44 597 ARG A O 1
ATOM 4683 N N . TRP A 1 598 ? 15.094 -47.688 -31.547 1 60.38 598 TRP A N 1
ATOM 4684 C CA . TRP A 1 598 ? 14.531 -48.188 -30.297 1 60.38 598 TRP A CA 1
ATOM 4685 C C . TRP A 1 598 ? 14.281 -49.688 -30.344 1 60.38 598 TRP A C 1
ATOM 4687 O O . TRP A 1 598 ? 14.094 -50.312 -29.312 1 60.38 598 TRP A O 1
ATOM 4697 N N . GLY A 1 599 ? 14.562 -50.312 -31.531 1 58.16 599 GLY A N 1
ATOM 4698 C CA . GLY A 1 599 ? 14.438 -51.75 -31.672 1 58.16 599 GLY A CA 1
ATOM 4699 C C . GLY A 1 599 ? 13.016 -52.219 -31.953 1 58.16 599 GLY A C 1
ATOM 4700 O O . GLY A 1 599 ? 12.062 -51.438 -31.734 1 58.16 599 GLY A O 1
ATOM 4701 N N . ASP A 1 600 ? 12.781 -53.281 -32.688 1 56.28 600 ASP A N 1
ATOM 4702 C CA . ASP A 1 600 ? 11.516 -53.844 -33.125 1 56.28 600 ASP A CA 1
ATOM 4703 C C . ASP A 1 600 ? 10.586 -54.094 -31.922 1 56.28 600 ASP A C 1
ATOM 4705 O O . ASP A 1 600 ? 9.383 -53.844 -32 1 56.28 600 ASP A O 1
ATOM 4709 N N . GLY A 1 601 ? 11.125 -54.469 -30.797 1 52.91 601 GLY A N 1
ATOM 4710 C CA . GLY A 1 601 ? 10.305 -54.75 -29.641 1 52.91 601 GLY A CA 1
ATOM 4711 C C . GLY A 1 601 ? 9.648 -53.531 -29.031 1 52.91 601 GLY A C 1
ATOM 4712 O O . GLY A 1 601 ? 8.5 -53.594 -28.594 1 52.91 601 GLY A O 1
ATOM 4713 N N . TYR A 1 602 ? 10.414 -52.531 -29.125 1 59.25 602 TYR A N 1
ATOM 4714 C CA . TYR A 1 602 ? 9.883 -51.281 -28.562 1 59.25 602 TYR A CA 1
ATOM 4715 C C . TYR A 1 602 ? 8.797 -50.719 -29.438 1 59.25 602 TYR A C 1
ATOM 4717 O O . TYR A 1 602 ? 7.738 -50.312 -28.953 1 59.25 602 TYR A O 1
ATOM 4725 N N . CYS A 1 603 ? 9.031 -50.719 -30.734 1 61.81 603 CYS A N 1
ATOM 4726 C CA . CYS A 1 603 ? 8.141 -50.031 -31.672 1 61.81 603 CYS A CA 1
ATOM 4727 C C . CYS A 1 603 ? 6.848 -50.844 -31.859 1 61.81 603 CYS A C 1
ATOM 4729 O O . CYS A 1 603 ? 5.797 -50.25 -32.125 1 61.81 603 CYS A O 1
ATOM 4731 N N . ILE A 1 604 ? 6.938 -52.125 -31.797 1 56.44 604 ILE A N 1
ATOM 4732 C CA . ILE A 1 604 ? 5.742 -52.938 -32 1 56.44 604 ILE A CA 1
ATOM 4733 C C . ILE A 1 604 ? 4.75 -52.688 -30.875 1 56.44 604 ILE A C 1
ATOM 4735 O O . ILE A 1 604 ? 3.537 -52.75 -31.078 1 56.44 604 ILE A O 1
ATOM 4739 N N . ASN A 1 605 ? 5.242 -52.25 -29.781 1 55.66 605 ASN A N 1
ATOM 4740 C CA . ASN A 1 605 ? 4.379 -52.125 -28.609 1 55.66 605 ASN A CA 1
ATOM 4741 C C . ASN A 1 605 ? 3.936 -50.656 -28.406 1 55.66 605 ASN A C 1
ATOM 4743 O O . ASN A 1 605 ? 3.205 -50.344 -27.469 1 55.66 605 ASN A O 1
ATOM 4747 N N . GLN A 1 606 ? 4.434 -49.969 -29.297 1 62.84 606 GLN A N 1
ATOM 4748 C CA . GLN A 1 606 ? 4.043 -48.594 -29.109 1 62.84 606 GLN A CA 1
ATOM 4749 C C . GLN A 1 606 ? 2.744 -48.281 -29.844 1 62.84 606 GLN A C 1
ATOM 4751 O O . GLN A 1 606 ? 2.387 -48.969 -30.797 1 62.84 606 GLN A O 1
ATOM 4756 N N . ALA A 1 607 ? 1.916 -47.406 -29.312 1 64.88 607 ALA A N 1
ATOM 4757 C CA . ALA A 1 607 ? 0.622 -47.031 -29.859 1 64.88 607 ALA A CA 1
ATOM 4758 C C . ALA A 1 607 ? 0.774 -46.5 -31.281 1 64.88 607 ALA A C 1
ATOM 4760 O O . ALA A 1 607 ? 1.66 -45.688 -31.562 1 64.88 607 ALA A O 1
ATOM 4761 N N . ARG A 1 608 ? 0.099 -47.094 -32.219 1 67.31 608 ARG A N 1
ATOM 4762 C CA . ARG A 1 608 ? 0.208 -46.75 -33.625 1 67.31 608 ARG A CA 1
ATOM 4763 C C . ARG A 1 608 ? -0.681 -45.562 -33.969 1 67.31 608 ARG A C 1
ATOM 4765 O O . ARG A 1 608 ? -0.458 -44.906 -34.969 1 67.31 608 ARG A O 1
ATOM 4772 N N . ASP A 1 609 ? -1.717 -45.375 -33.156 1 74.88 609 ASP A N 1
ATOM 4773 C CA . ASP A 1 609 ? -2.627 -44.281 -33.438 1 74.88 609 ASP A CA 1
ATOM 4774 C C . ASP A 1 609 ? -2.896 -43.406 -32.219 1 74.88 609 ASP A C 1
ATOM 4776 O O . ASP A 1 609 ? -2.645 -43.844 -31.094 1 74.88 609 ASP A O 1
ATOM 4780 N N . GLY A 1 610 ? -3.221 -42.125 -32.5 1 77.19 610 GLY A N 1
ATOM 4781 C CA . GLY A 1 610 ? -3.521 -41.188 -31.422 1 77.19 610 GLY A CA 1
ATOM 4782 C C . GLY A 1 610 ? -4.641 -41.688 -30.516 1 77.19 610 GLY A C 1
ATOM 4783 O O . GLY A 1 610 ? -4.617 -41.438 -29.312 1 77.19 610 GLY A O 1
ATOM 4784 N N . ARG A 1 611 ? -5.582 -42.438 -31.016 1 76.75 611 ARG A N 1
ATOM 4785 C CA . ARG A 1 611 ? -6.707 -42.938 -30.219 1 76.75 611 ARG A CA 1
ATOM 4786 C C . ARG A 1 611 ? -6.25 -44 -29.234 1 76.75 611 ARG A C 1
ATOM 4788 O O . ARG A 1 611 ? -6.766 -44.062 -28.109 1 76.75 611 ARG A O 1
ATOM 4795 N N . THR A 1 612 ? -5.262 -44.719 -29.672 1 74.38 612 THR A N 1
ATOM 4796 C CA . THR A 1 612 ? -4.738 -45.75 -28.797 1 74.38 612 THR A CA 1
ATOM 4797 C C . THR A 1 612 ? -3.965 -45.125 -27.641 1 74.38 612 THR A C 1
ATOM 4799 O O . THR A 1 612 ? -4.012 -45.625 -26.516 1 74.38 612 THR A O 1
ATOM 4802 N N . VAL A 1 613 ? -3.361 -44.062 -27.984 1 74.06 613 VAL A N 1
ATOM 4803 C CA . VAL A 1 613 ? -2.627 -43.344 -26.922 1 74.06 613 VAL A CA 1
ATOM 4804 C C . VAL A 1 613 ? -3.602 -42.844 -25.875 1 74.06 613 VAL A C 1
ATOM 4806 O O . VAL A 1 613 ? -3.33 -42.938 -24.672 1 74.06 613 VAL A O 1
ATOM 4809 N N . MET A 1 614 ? -4.711 -42.406 -26.281 1 77 614 MET A N 1
ATOM 4810 C CA . MET A 1 614 ? -5.707 -41.906 -25.344 1 77 614 MET A CA 1
ATOM 4811 C C . MET A 1 614 ? -6.289 -43.031 -24.5 1 77 614 MET A C 1
ATOM 4813 O O . MET A 1 614 ? -6.602 -42.812 -23.328 1 77 614 MET A O 1
ATOM 4817 N N . ARG A 1 615 ? -6.375 -44.156 -25.047 1 70.62 615 ARG A N 1
ATOM 4818 C CA . ARG A 1 615 ? -6.883 -45.312 -24.297 1 70.62 615 ARG A CA 1
ATOM 4819 C C . ARG A 1 615 ? -5.859 -45.812 -23.281 1 70.62 615 ARG A C 1
ATOM 4821 O O . ARG A 1 615 ? -6.223 -46.188 -22.172 1 70.62 615 ARG A O 1
ATOM 4828 N N . LEU A 1 616 ? -4.656 -45.594 -23.703 1 65.31 616 LEU A N 1
ATOM 4829 C CA . LEU A 1 616 ? -3.588 -46.062 -22.812 1 65.31 616 LEU A CA 1
ATOM 4830 C C . LEU A 1 616 ? -3.438 -45.125 -21.625 1 65.31 616 LEU A C 1
ATOM 4832 O O . LEU A 1 616 ? -3.066 -45.562 -20.531 1 65.31 616 LEU A O 1
ATOM 4836 N N . LEU A 1 617 ? -3.812 -43.938 -21.906 1 69 617 LEU A N 1
ATOM 4837 C CA . LEU A 1 617 ? -3.723 -42.969 -20.812 1 69 617 LEU A CA 1
ATOM 4838 C C . LEU A 1 617 ? -4.953 -43.062 -19.922 1 69 617 LEU A C 1
ATOM 4840 O O . LEU A 1 617 ? -4.973 -42.469 -18.828 1 69 617 LEU A O 1
ATOM 4844 N N . GLY A 1 618 ? -5.902 -43.844 -20.219 1 63.62 618 GLY A N 1
ATOM 4845 C CA . GLY A 1 618 ? -7.062 -44.094 -19.391 1 63.62 618 GLY A CA 1
ATOM 4846 C C . GLY A 1 618 ? -8.133 -43.031 -19.5 1 63.62 618 GLY A C 1
ATOM 4847 O O . GLY A 1 618 ? -8.992 -42.906 -18.625 1 63.62 618 GLY A O 1
ATOM 4848 N N . PHE A 1 619 ? -8.047 -42.219 -20.516 1 68.94 619 PHE A N 1
ATOM 4849 C CA . PHE A 1 619 ? -8.992 -41.125 -20.594 1 68.94 619 PHE A CA 1
ATOM 4850 C C . PHE A 1 619 ? -10.273 -41.562 -21.297 1 68.94 619 PHE A C 1
ATOM 4852 O O . PHE A 1 619 ? -11.328 -40.969 -21.094 1 68.94 619 PHE A O 1
ATOM 4859 N N . ASP A 1 620 ? -10.25 -42.438 -22.25 1 63.91 620 ASP A N 1
ATOM 4860 C CA . ASP A 1 620 ? -11.422 -42.812 -23.016 1 63.91 620 ASP A CA 1
ATOM 4861 C C . ASP A 1 620 ? -12.172 -43.969 -22.328 1 63.91 620 ASP A C 1
ATOM 4863 O O . ASP A 1 620 ? -13.312 -44.25 -22.688 1 63.91 620 ASP A O 1
ATOM 4867 N N . GLY A 1 621 ? -11.617 -44.625 -21.422 1 55.84 621 GLY A N 1
ATOM 4868 C CA . GLY A 1 621 ? -12.344 -45.75 -20.906 1 55.84 621 GLY A CA 1
ATOM 4869 C C . GLY A 1 621 ? -13.555 -45.375 -20.078 1 55.84 621 GLY A C 1
ATOM 4870 O O . GLY A 1 621 ? -14.461 -46.188 -19.891 1 55.84 621 GLY A O 1
ATOM 4871 N N . ASP A 1 622 ? -13.586 -44.312 -19.406 1 56.56 622 ASP A N 1
ATOM 4872 C CA . ASP A 1 622 ? -14.703 -44.031 -18.516 1 56.56 622 ASP A CA 1
ATOM 4873 C C . ASP A 1 622 ? -15.789 -43.219 -19.234 1 56.56 622 ASP A C 1
ATOM 4875 O O . ASP A 1 622 ? -15.5 -42.344 -20.031 1 56.56 622 ASP A O 1
ATOM 4879 N N . PRO A 1 623 ? -17.016 -43.844 -19.406 1 51.72 623 PRO A N 1
ATOM 4880 C CA . PRO A 1 623 ? -18.156 -43.156 -20.031 1 51.72 623 PRO A CA 1
ATOM 4881 C C . PRO A 1 623 ? -18.25 -41.688 -19.625 1 51.72 623 PRO A C 1
ATOM 4883 O O . PRO A 1 623 ? -18.719 -40.875 -20.406 1 51.72 623 PRO A O 1
ATOM 4886 N N . GLN A 1 624 ? -17.938 -41.375 -18.516 1 55.44 624 GLN A N 1
ATOM 4887 C CA . GLN A 1 624 ? -18.078 -40 -18.031 1 55.44 624 GLN A CA 1
ATOM 4888 C C . GLN A 1 624 ? -17.031 -39.094 -18.688 1 55.44 624 GLN A C 1
ATOM 4890 O O . GLN A 1 624 ? -17.094 -37.875 -18.531 1 55.44 624 GLN A O 1
ATOM 4895 N N . SER A 1 625 ? -16.281 -39.688 -19.484 1 61.75 625 SER A N 1
ATOM 4896 C CA . SER A 1 625 ? -15.18 -38.938 -20.094 1 61.75 625 SER A CA 1
ATOM 4897 C C . SER A 1 625 ? -15.555 -38.438 -21.484 1 61.75 625 SER A C 1
ATOM 4899 O O . SER A 1 625 ? -14.68 -38.062 -22.266 1 61.75 625 SER A O 1
ATOM 4901 N N . ALA A 1 626 ? -16.922 -38.406 -21.672 1 70.44 626 ALA A N 1
ATOM 4902 C CA . ALA A 1 626 ? -17.328 -37.781 -22.938 1 70.44 626 ALA A CA 1
ATOM 4903 C C . ALA A 1 626 ? -17 -36.281 -22.938 1 70.44 626 ALA A C 1
ATOM 4905 O O . ALA A 1 626 ? -16.984 -35.656 -21.891 1 70.44 626 ALA A O 1
ATOM 4906 N N . SER A 1 627 ? -16.562 -35.781 -24.109 1 80.81 627 SER A N 1
ATOM 4907 C CA . SER A 1 627 ? -16.125 -34.406 -24.297 1 80.81 627 SER A CA 1
ATOM 4908 C C . SER A 1 627 ? -17.203 -33.406 -23.844 1 80.81 627 SER A C 1
ATOM 4910 O O . SER A 1 627 ? -16.906 -32.344 -23.297 1 80.81 627 SER A O 1
ATOM 4912 N N . VAL A 1 628 ? -18.484 -33.812 -23.953 1 80.75 628 VAL A N 1
ATOM 4913 C CA . VAL A 1 628 ? -19.578 -32.906 -23.625 1 80.75 628 VAL A CA 1
ATOM 4914 C C . VAL A 1 628 ? -19.641 -32.688 -22.125 1 80.75 628 VAL A C 1
ATOM 4916 O O . VAL A 1 628 ? -19.859 -31.562 -21.672 1 80.75 628 VAL A O 1
ATOM 4919 N N . TYR A 1 629 ? -19.391 -33.688 -21.375 1 80.75 629 TYR A N 1
ATOM 4920 C CA . TYR A 1 629 ? -19.453 -33.531 -19.938 1 80.75 629 TYR A CA 1
ATOM 4921 C C . TYR A 1 629 ? -18.281 -32.688 -19.422 1 80.75 629 TYR A C 1
ATOM 4923 O O . TYR A 1 629 ? -18.391 -32.031 -18.391 1 80.75 629 TYR A O 1
ATOM 4931 N N . MET A 1 630 ? -17.234 -32.75 -20.141 1 85.88 630 MET A N 1
ATOM 4932 C CA . MET A 1 630 ? -16.078 -31.953 -19.719 1 85.88 630 MET A CA 1
ATOM 4933 C C . MET A 1 630 ? -16.312 -30.469 -19.984 1 85.88 630 MET A C 1
ATOM 4935 O O . MET A 1 630 ? -15.922 -29.609 -19.188 1 85.88 630 MET A O 1
ATOM 4939 N N . TRP A 1 631 ? -17.016 -30.188 -21.094 1 88.38 631 TRP A N 1
ATOM 4940 C CA . TRP A 1 631 ? -17.391 -28.812 -21.375 1 88.38 631 TRP A CA 1
ATOM 4941 C C . TRP A 1 631 ? -18.375 -28.281 -20.344 1 88.38 631 TRP A C 1
ATOM 4943 O O . TRP A 1 631 ? -18.25 -27.141 -19.875 1 88.38 631 TRP A O 1
ATOM 4953 N N . VAL A 1 632 ? -19.297 -29.125 -19.938 1 87.06 632 VAL A N 1
ATOM 4954 C CA . VAL A 1 632 ? -20.312 -28.75 -18.953 1 87.06 632 VAL A CA 1
ATOM 4955 C C . VAL A 1 632 ? -19.656 -28.547 -17.594 1 87.06 632 VAL A C 1
ATOM 4957 O O . VAL A 1 632 ? -20.016 -27.625 -16.844 1 87.06 632 VAL A O 1
ATOM 4960 N N . SER A 1 633 ? -18.719 -29.422 -17.312 1 87.12 633 SER A N 1
ATOM 4961 C CA . SER A 1 633 ? -18.016 -29.281 -16.047 1 87.12 633 SER A CA 1
ATOM 4962 C C . SER A 1 633 ? -17.25 -27.969 -15.977 1 87.12 633 SER A C 1
ATOM 4964 O O . SER A 1 633 ? -17.25 -27.297 -14.945 1 87.12 633 SER A O 1
ATOM 4966 N N . LEU A 1 634 ? -16.625 -27.578 -17.062 1 90.25 634 LEU A N 1
ATOM 4967 C CA . LEU A 1 634 ? -15.891 -26.312 -17.094 1 90.25 634 LEU A CA 1
ATOM 4968 C C . LEU A 1 634 ? -16.844 -25.125 -16.969 1 90.25 634 LEU A C 1
ATOM 4970 O O . LEU A 1 634 ? -16.531 -24.141 -16.281 1 90.25 634 LEU A O 1
ATOM 4974 N N . ALA A 1 635 ? -17.984 -25.25 -17.578 1 91 635 ALA A N 1
ATOM 4975 C CA . ALA A 1 635 ? -18.984 -24.188 -17.484 1 91 635 ALA A CA 1
ATOM 4976 C C . ALA A 1 635 ? -19.531 -24.062 -16.078 1 91 635 ALA A C 1
ATOM 4978 O O . ALA A 1 635 ? -19.734 -22.953 -15.57 1 91 635 ALA A O 1
ATOM 4979 N N . ILE A 1 636 ? -19.734 -25.172 -15.438 1 89.88 636 ILE A N 1
ATOM 4980 C CA . ILE A 1 636 ? -20.25 -25.172 -14.07 1 89.88 636 ILE A CA 1
ATOM 4981 C C . ILE A 1 636 ? -19.203 -24.547 -13.133 1 89.88 636 ILE A C 1
ATOM 4983 O O . ILE A 1 636 ? -19.547 -23.734 -12.266 1 89.88 636 ILE A O 1
ATOM 4987 N N . MET A 1 637 ? -17.953 -24.922 -13.391 1 91.44 637 MET A N 1
ATOM 4988 C CA . MET A 1 637 ? -16.906 -24.359 -12.547 1 91.44 637 MET A CA 1
ATOM 4989 C C . MET A 1 637 ? -16.766 -22.859 -12.781 1 91.44 637 MET A C 1
ATOM 4991 O O . MET A 1 637 ? -16.438 -22.109 -11.859 1 91.44 637 MET A O 1
ATOM 4995 N N . PHE A 1 638 ? -17.016 -22.422 -14.016 1 92.94 638 PHE A N 1
ATOM 4996 C CA . PHE A 1 638 ? -16.984 -21.016 -14.359 1 92.94 638 PHE A CA 1
ATOM 4997 C C . PHE A 1 638 ? -18.031 -20.234 -13.547 1 92.94 638 PHE A C 1
ATOM 4999 O O . PHE A 1 638 ? -17.703 -19.219 -12.93 1 92.94 638 PHE A O 1
ATOM 5006 N N . PHE A 1 639 ? -19.188 -20.781 -13.438 1 92.69 639 PHE A N 1
ATOM 5007 C CA . PHE A 1 639 ? -20.266 -20.094 -12.734 1 92.69 639 PHE A CA 1
ATOM 5008 C C . PHE A 1 639 ? -20.125 -20.281 -11.227 1 92.69 639 PHE A C 1
ATOM 5010 O O . PHE A 1 639 ? -20.453 -19.375 -10.453 1 92.69 639 PHE A O 1
ATOM 5017 N N . LEU A 1 640 ? -19.625 -21.391 -10.812 1 92.56 640 LEU A N 1
ATOM 5018 C CA . LEU A 1 640 ? -19.484 -21.672 -9.391 1 92.56 640 LEU A CA 1
ATOM 5019 C C . LEU A 1 640 ? -18.438 -20.75 -8.758 1 92.56 640 LEU A C 1
ATOM 5021 O O . LEU A 1 640 ? -18.688 -20.141 -7.719 1 92.56 640 LEU A O 1
ATOM 5025 N N . LEU A 1 641 ? -17.344 -20.641 -9.398 1 92.56 641 LEU A N 1
ATOM 5026 C CA . LEU A 1 641 ? -16.281 -19.812 -8.836 1 92.56 641 LEU A CA 1
ATOM 5027 C C . LEU A 1 641 ? -16.656 -18.344 -8.875 1 92.56 641 LEU A C 1
ATOM 5029 O O . LEU A 1 641 ? -16.297 -17.578 -7.98 1 92.56 641 LEU A O 1
ATOM 5033 N N . ARG A 1 642 ? -17.391 -17.969 -9.844 1 93.31 642 ARG A N 1
ATOM 5034 C CA . ARG A 1 642 ? -17.859 -16.578 -9.922 1 93.31 642 ARG A CA 1
ATOM 5035 C C . ARG A 1 642 ? -18.922 -16.312 -8.867 1 93.31 642 ARG A C 1
ATOM 5037 O O . ARG A 1 642 ? -18.969 -15.227 -8.289 1 93.31 642 ARG A O 1
ATOM 5044 N N . SER A 1 643 ? -19.703 -17.328 -8.602 1 94.12 643 SER A N 1
ATOM 5045 C CA . SER A 1 643 ? -20.703 -17.188 -7.547 1 94.12 643 SER A CA 1
ATOM 5046 C C . SER A 1 643 ? -20.047 -17.109 -6.172 1 94.12 643 SER A C 1
ATOM 5048 O O . SER A 1 643 ? -20.469 -16.312 -5.324 1 94.12 643 SER A O 1
ATOM 5050 N N . ILE A 1 644 ? -19 -17.828 -6.02 1 94.12 644 ILE A N 1
ATOM 5051 C CA . ILE A 1 644 ? -18.266 -17.797 -4.758 1 94.12 644 ILE A CA 1
ATOM 5052 C C . ILE A 1 644 ? -17.609 -16.422 -4.59 1 94.12 644 ILE A C 1
ATOM 5054 O O . ILE A 1 644 ? -17.594 -15.867 -3.494 1 94.12 644 ILE A O 1
ATOM 5058 N N . SER A 1 645 ? -17.078 -15.945 -5.688 1 93.25 645 SER A N 1
ATOM 5059 C CA . SER A 1 645 ? -16.453 -14.633 -5.641 1 93.25 645 SER A CA 1
ATOM 5060 C C . SER A 1 645 ? -17.438 -13.547 -5.242 1 93.25 645 SER A C 1
ATOM 5062 O O . SER A 1 645 ? -17.125 -12.68 -4.434 1 93.25 645 SER A O 1
ATOM 5064 N N . VAL A 1 646 ? -18.656 -13.609 -5.676 1 94 646 VAL A N 1
ATOM 5065 C CA . VAL A 1 646 ? -19.672 -12.617 -5.359 1 94 646 VAL A CA 1
ATOM 5066 C C . VAL A 1 646 ? -20.094 -12.75 -3.898 1 94 646 VAL A C 1
ATOM 5068 O O . VAL A 1 646 ? -20.266 -11.75 -3.199 1 94 646 VAL A O 1
ATOM 5071 N N . ILE A 1 647 ? -20.141 -13.945 -3.434 1 94.06 647 ILE A N 1
ATOM 5072 C CA . ILE A 1 647 ? -20.547 -14.188 -2.053 1 94.06 647 ILE A CA 1
ATOM 5073 C C . ILE A 1 647 ? -19.469 -13.672 -1.101 1 94.06 647 ILE A C 1
ATOM 5075 O O . ILE A 1 647 ? -19.781 -13.008 -0.107 1 94.06 647 ILE A O 1
ATOM 5079 N N . VAL A 1 648 ? -18.281 -13.953 -1.468 1 92.44 648 VAL A N 1
ATOM 5080 C CA . VAL A 1 648 ? -17.188 -13.516 -0.614 1 92.44 648 VAL A CA 1
ATOM 5081 C C . VAL A 1 648 ? -17.109 -11.984 -0.622 1 92.44 648 VAL A C 1
ATOM 5083 O O . VAL A 1 648 ? -16.828 -11.367 0.409 1 92.44 648 VAL A O 1
ATOM 5086 N N . LEU A 1 649 ? -17.359 -11.398 -1.717 1 91.88 649 LEU A N 1
ATOM 5087 C CA . LEU A 1 649 ? -17.344 -9.945 -1.814 1 91.88 649 LEU A CA 1
ATOM 5088 C C . LEU A 1 649 ? -18.484 -9.336 -0.995 1 91.88 649 LEU A C 1
ATOM 5090 O O . LEU A 1 649 ? -18.312 -8.281 -0.38 1 91.88 649 LEU A O 1
ATOM 5094 N N . MET A 1 650 ? -19.562 -10.023 -0.941 1 91.25 650 MET A N 1
ATOM 5095 C CA . MET A 1 650 ? -20.703 -9.547 -0.161 1 91.25 650 MET A CA 1
ATOM 5096 C C . MET A 1 650 ? -20.406 -9.609 1.333 1 91.25 650 MET A C 1
ATOM 5098 O O . MET A 1 650 ? -20.797 -8.727 2.09 1 91.25 650 MET A O 1
ATOM 5102 N N . VAL A 1 651 ? -19.656 -10.57 1.646 1 88 651 VAL A N 1
ATOM 5103 C CA . VAL A 1 651 ? -19.297 -10.711 3.051 1 88 651 VAL A CA 1
ATOM 5104 C C . VAL A 1 651 ? -18.234 -9.672 3.416 1 88 651 VAL A C 1
ATOM 5106 O O . VAL A 1 651 ? -18.281 -9.094 4.504 1 88 651 VAL A O 1
ATOM 5109 N N . ALA A 1 652 ? -17.375 -9.43 2.531 1 83.5 652 ALA A N 1
ATOM 5110 C CA . ALA A 1 652 ? -16.328 -8.445 2.76 1 83.5 652 ALA A CA 1
ATOM 5111 C C . ALA A 1 652 ? -16.906 -7.035 2.844 1 83.5 652 ALA A C 1
ATOM 5113 O O . ALA A 1 652 ? -16.391 -6.191 3.586 1 83.5 652 ALA A O 1
ATOM 5114 N N . ALA A 1 653 ? -17.859 -6.832 2.092 1 82 653 ALA A N 1
ATOM 5115 C CA . ALA A 1 653 ? -18.516 -5.52 2.078 1 82 653 ALA A CA 1
ATOM 5116 C C . ALA A 1 653 ? -19.188 -5.23 3.414 1 82 653 ALA A C 1
ATOM 5118 O O . ALA A 1 653 ? -19.391 -4.066 3.771 1 82 653 ALA A O 1
ATOM 5119 N N . ARG A 1 654 ? -19.438 -6.254 4.156 1 77.5 654 ARG A N 1
ATOM 5120 C CA . ARG A 1 654 ? -20.125 -6.062 5.422 1 77.5 654 ARG A CA 1
ATOM 5121 C C . ARG A 1 654 ? -19.141 -5.961 6.582 1 77.5 654 ARG A C 1
ATOM 5123 O O . ARG A 1 654 ? -19.516 -5.609 7.699 1 77.5 654 ARG A O 1
ATOM 5130 N N . GLU A 1 655 ? -17.906 -6.18 6.211 1 72.69 655 GLU A N 1
ATOM 5131 C CA . GLU A 1 655 ? -16.891 -6.117 7.262 1 72.69 655 GLU A CA 1
ATOM 5132 C C . GLU A 1 655 ? -16.594 -4.676 7.648 1 72.69 655 GLU A C 1
ATOM 5134 O O . GLU A 1 655 ? -16.547 -3.791 6.789 1 72.69 655 GLU A O 1
ATOM 5139 N N . LYS A 1 656 ? -16.672 -4.441 9.039 1 64.06 656 LYS A N 1
ATOM 5140 C CA . LYS A 1 656 ? -16.406 -3.119 9.594 1 64.06 656 LYS A CA 1
ATOM 5141 C C . LYS A 1 656 ? -14.961 -3.018 10.086 1 64.06 656 LYS A C 1
ATOM 5143 O O . LYS A 1 656 ? -14.297 -4.035 10.281 1 64.06 656 LYS A O 1
ATOM 5148 N N . THR A 1 657 ? -14.25 -1.886 9.844 1 62.75 657 THR A N 1
ATOM 5149 C CA . THR A 1 657 ? -12.867 -1.664 10.273 1 62.75 657 THR A CA 1
ATOM 5150 C C . THR A 1 657 ? -12.812 -1.235 11.734 1 62.75 657 THR A C 1
ATOM 5152 O O . THR A 1 657 ? -13.719 -0.552 12.219 1 62.75 657 THR A O 1
ATOM 5155 N N . MET B 1 1 ? -4.32 13.938 -40.094 1 21 1 MET B N 1
ATOM 5156 C CA . MET B 1 1 ? -3.492 13.898 -38.906 1 21 1 MET B CA 1
ATOM 5157 C C . MET B 1 1 ? -3.258 15.305 -38.375 1 21 1 MET B C 1
ATOM 5159 O O . MET B 1 1 ? -2.357 16.016 -38.812 1 21 1 MET B O 1
ATOM 5163 N N . PRO B 1 2 ? -4.234 16.203 -38.094 1 21.09 2 PRO B N 1
ATOM 5164 C CA . PRO B 1 2 ? -4.207 17.672 -38.125 1 21.09 2 PRO B CA 1
ATOM 5165 C C . PRO B 1 2 ? -3.459 18.266 -36.906 1 21.09 2 PRO B C 1
ATOM 5167 O O . PRO B 1 2 ? -3.363 17.625 -35.875 1 21.09 2 PRO B O 1
ATOM 5170 N N . ARG B 1 3 ? -2.473 19.234 -37.156 1 21.44 3 ARG B N 1
ATOM 5171 C CA . ARG B 1 3 ? -1.357 19.984 -36.594 1 21.44 3 ARG B CA 1
ATOM 5172 C C . ARG B 1 3 ? -1.828 20.875 -35.438 1 21.44 3 ARG B C 1
ATOM 5174 O O . ARG B 1 3 ? -2.457 21.906 -35.688 1 21.44 3 ARG B O 1
ATOM 5181 N N . LEU B 1 4 ? -2.5 20.266 -34.469 1 24.41 4 LEU B N 1
ATOM 5182 C CA . LEU B 1 4 ? -3.047 21.094 -33.375 1 24.41 4 LEU B CA 1
ATOM 5183 C C . LEU B 1 4 ? -1.975 22.016 -32.812 1 24.41 4 LEU B C 1
ATOM 5185 O O . LEU B 1 4 ? -0.912 21.547 -32.375 1 24.41 4 LEU B O 1
ATOM 5189 N N . ARG B 1 5 ? -1.894 23.281 -33.312 1 22.84 5 ARG B N 1
ATOM 5190 C CA . ARG B 1 5 ? -1.043 24.453 -33.156 1 22.84 5 ARG B CA 1
ATOM 5191 C C . ARG B 1 5 ? -0.915 24.844 -31.672 1 22.84 5 ARG B C 1
ATOM 5193 O O . ARG B 1 5 ? -1.917 25.094 -31 1 22.84 5 ARG B O 1
ATOM 5200 N N . ASN B 1 6 ? 0.061 24.312 -30.969 1 23.23 6 ASN B N 1
ATOM 5201 C CA . ASN B 1 6 ? 0.656 24.391 -29.641 1 23.23 6 ASN B CA 1
ATOM 5202 C C . ASN B 1 6 ? 1.051 25.828 -29.281 1 23.23 6 ASN B C 1
ATOM 5204 O O . ASN B 1 6 ? 2.012 26.359 -29.828 1 23.23 6 ASN B O 1
ATOM 5208 N N . GLU B 1 7 ? 0.079 26.781 -29.344 1 22.83 7 GLU B N 1
ATOM 5209 C CA . GLU B 1 7 ? 0.48 28.172 -29.234 1 22.83 7 GLU B CA 1
ATOM 5210 C C . GLU B 1 7 ? 1.225 28.438 -27.922 1 22.83 7 GLU B C 1
ATOM 5212 O O . GLU B 1 7 ? 0.786 28.016 -26.859 1 22.83 7 GLU B O 1
ATOM 5217 N N . PRO B 1 8 ? 2.555 28.672 -27.953 1 25.89 8 PRO B N 1
ATOM 5218 C CA . PRO B 1 8 ? 3.582 28.875 -26.922 1 25.89 8 PRO B CA 1
ATOM 5219 C C . PRO B 1 8 ? 3.314 30.094 -26.062 1 25.89 8 PRO B C 1
ATOM 5221 O O . PRO B 1 8 ? 3.16 31.203 -26.578 1 25.89 8 PRO B O 1
ATOM 5224 N N . ILE B 1 9 ? 2.494 30.016 -25.047 1 25.28 9 ILE B N 1
ATOM 5225 C CA . ILE B 1 9 ? 1.976 31.156 -24.266 1 25.28 9 ILE B CA 1
ATOM 5226 C C . ILE B 1 9 ? 3.133 31.922 -23.641 1 25.28 9 ILE B C 1
ATOM 5228 O O . ILE B 1 9 ? 2.916 32.906 -22.938 1 25.28 9 ILE B O 1
ATOM 5232 N N . CYS B 1 10 ? 4.371 31.328 -23.5 1 26.52 10 CYS B N 1
ATOM 5233 C CA . CYS B 1 10 ? 5.25 32.094 -22.625 1 26.52 10 CYS B CA 1
ATOM 5234 C C . CYS B 1 10 ? 5.535 33.469 -23.203 1 26.52 10 CYS B C 1
ATOM 5236 O O . CYS B 1 10 ? 6.246 33.594 -24.188 1 26.52 10 CYS B O 1
ATOM 5238 N N . ASN B 1 11 ? 4.523 34.344 -23.484 1 23.28 11 ASN B N 1
ATOM 5239 C CA . ASN B 1 11 ? 4.684 35.688 -24.031 1 23.28 11 ASN B CA 1
ATOM 5240 C C . ASN B 1 11 ? 5.859 36.406 -23.391 1 23.28 11 ASN B C 1
ATOM 5242 O O . ASN B 1 11 ? 6.098 36.281 -22.188 1 23.28 11 ASN B O 1
ATOM 5246 N N . GLY B 1 12 ? 6.922 36.75 -24.172 1 22.88 12 GLY B N 1
ATOM 5247 C CA . GLY B 1 12 ? 8.195 37.469 -24.125 1 22.88 12 GLY B CA 1
ATOM 5248 C C . GLY B 1 12 ? 8.07 38.875 -23.547 1 22.88 12 GLY B C 1
ATOM 5249 O O . GLY B 1 12 ? 7.375 39.719 -24.094 1 22.88 12 GLY B O 1
ATOM 5250 N N . ILE B 1 13 ? 7.91 39.031 -22.188 1 23.34 13 ILE B N 1
ATOM 5251 C CA . ILE B 1 13 ? 7.945 40.375 -21.578 1 23.34 13 ILE B CA 1
ATOM 5252 C C . ILE B 1 13 ? 9.18 41.125 -22.062 1 23.34 13 ILE B C 1
ATOM 5254 O O . ILE B 1 13 ? 10.312 40.688 -21.828 1 23.34 13 ILE B O 1
ATOM 5258 N N . SER B 1 14 ? 9.148 41.625 -23.312 1 21.19 14 SER B N 1
ATOM 5259 C CA . SER B 1 14 ? 10.164 42.5 -23.906 1 21.19 14 SER B CA 1
ATOM 5260 C C . SER B 1 14 ? 10.453 43.688 -23 1 21.19 14 SER B C 1
ATOM 5262 O O . SER B 1 14 ? 9.555 44.5 -22.719 1 21.19 14 SER B O 1
ATOM 5264 N N . ILE B 1 15 ? 11.312 43.594 -22.016 1 21.45 15 ILE B N 1
ATOM 5265 C CA . ILE B 1 15 ? 11.797 44.656 -21.125 1 21.45 15 ILE B CA 1
ATOM 5266 C C . ILE B 1 15 ? 12.477 45.75 -21.953 1 21.45 15 ILE B C 1
ATOM 5268 O O . ILE B 1 15 ? 13.586 45.531 -22.453 1 21.45 15 ILE B O 1
ATOM 5272 N N . ASP B 1 16 ? 11.805 46.375 -22.891 1 19.8 16 ASP B N 1
ATOM 5273 C CA . ASP B 1 16 ? 12.516 47.438 -23.625 1 19.8 16 ASP B CA 1
ATOM 5274 C C . ASP B 1 16 ? 12.984 48.531 -22.672 1 19.8 16 ASP B C 1
ATOM 5276 O O . ASP B 1 16 ? 12.172 49.156 -22 1 19.8 16 ASP B O 1
ATOM 5280 N N . ALA B 1 17 ? 14.172 48.438 -22.062 1 21.55 17 ALA B N 1
ATOM 5281 C CA . ALA B 1 17 ? 14.875 49.312 -21.141 1 21.55 17 ALA B CA 1
ATOM 5282 C C . ALA B 1 17 ? 15.18 50.656 -21.781 1 21.55 17 ALA B C 1
ATOM 5284 O O . ALA B 1 17 ? 16.094 51.375 -21.344 1 21.55 17 ALA B O 1
ATOM 5285 N N . GLU B 1 18 ? 14.414 51.281 -22.688 1 19.61 18 GLU B N 1
ATOM 5286 C CA . GLU B 1 18 ? 15.172 52.375 -23.297 1 19.61 18 GLU B CA 1
ATOM 5287 C C . GLU B 1 18 ? 15.359 53.531 -22.328 1 19.61 18 GLU B C 1
ATOM 5289 O O . GLU B 1 18 ? 15.883 54.562 -22.703 1 19.61 18 GLU B O 1
ATOM 5294 N N . ASP B 1 19 ? 15.328 53.469 -21.031 1 18.94 19 ASP B N 1
ATOM 5295 C CA . ASP B 1 19 ? 15.156 54.719 -20.297 1 18.94 19 ASP B CA 1
ATOM 5296 C C . ASP B 1 19 ? 16.375 55.625 -20.484 1 18.94 19 ASP B C 1
ATOM 5298 O O . ASP B 1 19 ? 17.5 55.25 -20.141 1 18.94 19 ASP B O 1
ATOM 5302 N N . GLN B 1 20 ? 16.438 56.531 -21.438 1 18.66 20 GLN B N 1
ATOM 5303 C CA . GLN B 1 20 ? 17.531 57.438 -21.781 1 18.66 20 GLN B CA 1
ATOM 5304 C C . GLN B 1 20 ? 17.812 58.406 -20.641 1 18.66 20 GLN B C 1
ATOM 5306 O O . GLN B 1 20 ? 18.891 59.031 -20.594 1 18.66 20 GLN B O 1
ATOM 5311 N N . GLU B 1 21 ? 16.875 58.812 -19.781 1 20.97 21 GLU B N 1
ATOM 5312 C CA . GLU B 1 21 ? 16.922 60.25 -19.516 1 20.97 21 GLU B CA 1
ATOM 5313 C C . GLU B 1 21 ? 18.203 60.594 -18.75 1 20.97 21 GLU B C 1
ATOM 5315 O O . GLU B 1 21 ? 18.75 59.781 -18.016 1 20.97 21 GLU B O 1
ATOM 5320 N N . GLY B 1 22 ? 18.859 61.844 -18.938 1 21.36 22 GLY B N 1
ATOM 5321 C CA . GLY B 1 22 ? 20.078 62.625 -18.812 1 21.36 22 GLY B CA 1
ATOM 5322 C C . GLY B 1 22 ? 20.328 63.125 -17.406 1 21.36 22 GLY B C 1
ATOM 5323 O O . GLY B 1 22 ? 21.297 63.844 -17.156 1 21.36 22 GLY B O 1
ATOM 5324 N N . THR B 1 23 ? 19.375 62.969 -16.453 1 21.36 23 THR B N 1
ATOM 5325 C CA . THR B 1 23 ? 19.375 64.125 -15.508 1 21.36 23 THR B CA 1
ATOM 5326 C C . THR B 1 23 ? 20.688 64.125 -14.727 1 21.36 23 THR B C 1
ATOM 5328 O O . THR B 1 23 ? 21.359 63.125 -14.578 1 21.36 23 THR B O 1
ATOM 5331 N N . SER B 1 24 ? 21.109 65.438 -14.227 1 24.31 24 SER B N 1
ATOM 5332 C CA . SER B 1 24 ? 22.219 66.188 -13.68 1 24.31 24 SER B CA 1
ATOM 5333 C C . SER B 1 24 ? 22.547 65.75 -12.258 1 24.31 24 SER B C 1
ATOM 5335 O O . SER B 1 24 ? 21.672 65.75 -11.383 1 24.31 24 SER B O 1
ATOM 5337 N N . ASN B 1 25 ? 23.484 64.812 -12.055 1 20.89 25 ASN B N 1
ATOM 5338 C CA . ASN B 1 25 ? 23.828 63.938 -10.922 1 20.89 25 ASN B CA 1
ATOM 5339 C C . ASN B 1 25 ? 24.453 64.75 -9.781 1 20.89 25 ASN B C 1
ATOM 5341 O O . ASN B 1 25 ? 25.531 65.312 -9.938 1 20.89 25 ASN B O 1
ATOM 5345 N N . HIS B 1 26 ? 23.547 65.625 -9.109 1 22.28 26 HIS B N 1
ATOM 5346 C CA . HIS B 1 26 ? 24.078 66.375 -7.996 1 22.28 26 HIS B CA 1
ATOM 5347 C C . HIS B 1 26 ? 24.828 65.5 -7.016 1 22.28 26 HIS B C 1
ATOM 5349 O O . HIS B 1 26 ? 24.547 64.312 -6.895 1 22.28 26 HIS B O 1
ATOM 5355 N N . GLY B 1 27 ? 26.016 65.938 -6.512 1 21.39 27 GLY B N 1
ATOM 5356 C CA . GLY B 1 27 ? 27.188 65.375 -5.824 1 21.39 27 GLY B CA 1
ATOM 5357 C C . GLY B 1 27 ? 26.875 64.875 -4.418 1 21.39 27 GLY B C 1
ATOM 5358 O O . GLY B 1 27 ? 27.781 64.812 -3.582 1 21.39 27 GLY B O 1
ATOM 5359 N N . HIS B 1 28 ? 25.547 64.438 -4.152 1 21.38 28 HIS B N 1
ATOM 5360 C CA . HIS B 1 28 ? 25.344 64.312 -2.713 1 21.38 28 HIS B CA 1
ATOM 5361 C C . HIS B 1 28 ? 26.406 63.406 -2.088 1 21.38 28 HIS B C 1
ATOM 5363 O O . HIS B 1 28 ? 26.844 62.438 -2.709 1 21.38 28 HIS B O 1
ATOM 5369 N N . GLN B 1 29 ? 27.172 63.938 -1.104 1 22.72 29 GLN B N 1
ATOM 5370 C CA . GLN B 1 29 ? 28.234 63.406 -0.266 1 22.72 29 GLN B CA 1
ATOM 5371 C C . GLN B 1 29 ? 27.781 62.094 0.42 1 22.72 29 GLN B C 1
ATOM 5373 O O . GLN B 1 29 ? 26.844 62.125 1.21 1 22.72 29 GLN B O 1
ATOM 5378 N N . THR B 1 30 ? 27.781 60.969 -0.291 1 22.94 30 THR B N 1
ATOM 5379 C CA . THR B 1 30 ? 27.359 59.656 0.177 1 22.94 30 THR B CA 1
ATOM 5380 C C . THR B 1 30 ? 28.156 59.25 1.407 1 22.94 30 THR B C 1
ATOM 5382 O O . THR B 1 30 ? 29.391 59.25 1.386 1 22.94 30 THR B O 1
ATOM 5385 N N . LEU B 1 31 ? 27.625 59.625 2.658 1 22.78 31 LEU B N 1
ATOM 5386 C CA . LEU B 1 31 ? 28.203 59.094 3.895 1 22.78 31 LEU B CA 1
ATOM 5387 C C . LEU B 1 31 ? 28.547 57.625 3.756 1 22.78 31 LEU B C 1
ATOM 5389 O O . LEU B 1 31 ? 27.719 56.812 3.275 1 22.78 31 LEU B O 1
ATOM 5393 N N . SER B 1 32 ? 29.828 57.312 3.568 1 22.73 32 SER B N 1
ATOM 5394 C CA . SER B 1 32 ? 30.516 56.031 3.453 1 22.73 32 SER B CA 1
ATOM 5395 C C . SER B 1 32 ? 30.094 55.062 4.562 1 22.73 32 SER B C 1
ATOM 5397 O O . SER B 1 32 ? 30.375 55.312 5.738 1 22.73 32 SER B O 1
ATOM 5399 N N . TYR B 1 33 ? 28.781 54.75 4.707 1 23.03 33 TYR B N 1
ATOM 5400 C CA . TYR B 1 33 ? 28.484 53.688 5.684 1 23.03 33 TYR B CA 1
ATOM 5401 C C . TYR B 1 33 ? 29.438 52.531 5.523 1 23.03 33 TYR B C 1
ATOM 5403 O O . TYR B 1 33 ? 29.703 52.062 4.402 1 23.03 33 TYR B O 1
ATOM 5411 N N . GLY B 1 34 ? 30.453 52.344 6.461 1 24.03 34 GLY B N 1
ATOM 5412 C CA . GLY B 1 34 ? 31.422 51.281 6.59 1 24.03 34 GLY B CA 1
ATOM 5413 C C . GLY B 1 34 ? 30.859 49.938 6.234 1 24.03 34 GLY B C 1
ATOM 5414 O O . GLY B 1 34 ? 29.719 49.594 6.598 1 24.03 34 GLY B O 1
ATOM 5415 N N . LYS B 1 35 ? 31.25 49.375 5.07 1 29.06 35 LYS B N 1
ATOM 5416 C CA . LYS B 1 35 ? 31.031 48.062 4.504 1 29.06 35 LYS B CA 1
ATOM 5417 C C . LYS B 1 35 ? 31.297 46.969 5.539 1 29.06 35 LYS B C 1
ATOM 5419 O O . LYS B 1 35 ? 32.438 46.719 5.895 1 29.06 35 LYS B O 1
ATOM 5424 N N . VAL B 1 36 ? 30.469 46.875 6.602 1 27.3 36 VAL B N 1
ATOM 5425 C CA . VAL B 1 36 ? 30.594 45.625 7.348 1 27.3 36 VAL B CA 1
ATOM 5426 C C . VAL B 1 36 ? 30.672 44.438 6.379 1 27.3 36 VAL B C 1
ATOM 5428 O O . VAL B 1 36 ? 29.719 44.188 5.629 1 27.3 36 VAL B O 1
ATOM 5431 N N . ASP B 1 37 ? 31.828 44.312 5.691 1 26.97 37 ASP B N 1
ATOM 5432 C CA . ASP B 1 37 ? 32.156 43.062 5.012 1 26.97 37 ASP B CA 1
ATOM 5433 C C . ASP B 1 37 ? 31.766 41.844 5.855 1 26.97 37 ASP B C 1
ATOM 5435 O O . ASP B 1 37 ? 32.5 41.469 6.777 1 26.97 37 ASP B O 1
ATOM 5439 N N . SER B 1 38 ? 30.625 41.812 6.328 1 29.61 38 SER B N 1
ATOM 5440 C CA . SER B 1 38 ? 30.141 40.656 7.051 1 29.61 38 SER B CA 1
ATOM 5441 C C . SER B 1 38 ? 30.422 39.344 6.285 1 29.61 38 SER B C 1
ATOM 5443 O O . SER B 1 38 ? 29.594 38.906 5.484 1 29.61 38 SER B O 1
ATOM 5445 N N . GLN B 1 39 ? 31.656 39.219 5.707 1 29.72 39 GLN B N 1
ATOM 5446 C CA . GLN B 1 39 ? 31.984 37.906 5.191 1 29.72 39 GLN B CA 1
ATOM 5447 C C . GLN B 1 39 ? 31.766 36.812 6.254 1 29.72 39 GLN B C 1
ATOM 5449 O O . GLN B 1 39 ? 32.406 36.844 7.309 1 29.72 39 GLN B O 1
ATOM 5454 N N . LEU B 1 40 ? 30.625 36.375 6.43 1 31.7 40 LEU B N 1
ATOM 5455 C CA . LEU B 1 40 ? 30.344 35.188 7.242 1 31.7 40 LEU B CA 1
ATOM 5456 C C . LEU B 1 40 ? 31.344 34.094 6.918 1 31.7 40 LEU B C 1
ATOM 5458 O O . LEU B 1 40 ? 31.219 33.406 5.887 1 31.7 40 LEU B O 1
ATOM 5462 N N . HIS B 1 41 ? 32.719 34.312 7.059 1 30.05 41 HIS B N 1
ATOM 5463 C CA . HIS B 1 41 ? 33.594 33.125 7.043 1 30.05 41 HIS B CA 1
ATOM 5464 C C . HIS B 1 41 ? 33.156 32.125 8.102 1 30.05 41 HIS B C 1
ATOM 5466 O O . HIS B 1 41 ? 32.656 32.5 9.164 1 30.05 41 HIS B O 1
ATOM 5472 N N . GLY B 1 42 ? 32.844 30.953 7.762 1 33.16 42 GLY B N 1
ATOM 5473 C CA . GLY B 1 42 ? 32.75 29.922 8.781 1 33.16 42 GLY B CA 1
ATOM 5474 C C . GLY B 1 42 ? 33.844 30 9.828 1 33.16 42 GLY B C 1
ATOM 5475 O O . GLY B 1 42 ? 35.031 30 9.492 1 33.16 42 GLY B O 1
ATOM 5476 N N . SER B 1 43 ? 34 30.922 10.727 1 30.44 43 SER B N 1
ATOM 5477 C CA . SER B 1 43 ? 35.031 31.094 11.773 1 30.44 43 SER B CA 1
ATOM 5478 C C . SER B 1 43 ? 35.469 29.75 12.344 1 30.44 43 SER B C 1
ATOM 5480 O O . SER B 1 43 ? 34.656 28.969 12.82 1 30.44 43 SER B O 1
ATOM 5482 N N . ILE B 1 44 ? 36.625 29.188 11.781 1 28.12 44 ILE B N 1
ATOM 5483 C CA . ILE B 1 44 ? 37.469 28.156 12.383 1 28.12 44 ILE B CA 1
ATOM 5484 C C . ILE B 1 44 ? 38.031 28.656 13.711 1 28.12 44 ILE B C 1
ATOM 5486 O O . ILE B 1 44 ? 38.656 29.719 13.781 1 28.12 44 ILE B O 1
ATOM 5490 N N . ALA B 1 45 ? 37.719 28.297 14.914 1 28.86 45 ALA B N 1
ATOM 5491 C CA . ALA B 1 45 ? 38.594 28.391 16.078 1 28.86 45 ALA B CA 1
ATOM 5492 C C . ALA B 1 45 ? 40.031 28.016 15.703 1 28.86 45 ALA B C 1
ATOM 5494 O O . ALA B 1 45 ? 40.25 27.031 15 1 28.86 45 ALA B O 1
ATOM 5495 N N . GLU B 1 46 ? 41.094 28.766 15.688 1 26.91 46 GLU B N 1
ATOM 5496 C CA . GLU B 1 46 ? 42.531 28.641 15.539 1 26.91 46 GLU B CA 1
ATOM 5497 C C . GLU B 1 46 ? 43.062 27.438 16.312 1 26.91 46 GLU B C 1
ATOM 5499 O O . GLU B 1 46 ? 42.844 27.328 17.531 1 26.91 46 GLU B O 1
ATOM 5504 N N . SER B 1 47 ? 43.406 26.25 15.656 1 27.61 47 SER B N 1
ATOM 5505 C CA . SER B 1 47 ? 44.188 25.109 16.141 1 27.61 47 SER B CA 1
ATOM 5506 C C . SER B 1 47 ? 45.562 25.531 16.641 1 27.61 47 SER B C 1
ATOM 5508 O O . SER B 1 47 ? 46.312 26.141 15.883 1 27.61 47 SER B O 1
ATOM 5510 N N . ASP B 1 48 ? 45.844 25.703 17.922 1 25.27 48 ASP B N 1
ATOM 5511 C CA . ASP B 1 48 ? 47.219 25.609 18.438 1 25.27 48 ASP B CA 1
ATOM 5512 C C . ASP B 1 48 ? 47.906 24.328 17.969 1 25.27 48 ASP B C 1
ATOM 5514 O O . ASP B 1 48 ? 47.25 23.281 17.844 1 25.27 48 ASP B O 1
ATOM 5518 N N . SER B 1 49 ? 49.125 24.203 17.281 1 26.81 49 SER B N 1
ATOM 5519 C CA . SER B 1 49 ? 50 23.328 16.516 1 26.81 49 SER B CA 1
ATOM 5520 C C . SER B 1 49 ? 50.25 22.016 17.234 1 26.81 49 SER B C 1
ATOM 5522 O O . SER B 1 49 ? 50.625 21.031 16.625 1 26.81 49 SER B O 1
ATOM 5524 N N . SER B 1 50 ? 50.812 21.906 18.516 1 27.05 50 SER B N 1
ATOM 5525 C CA . SER B 1 50 ? 51.688 20.828 18.969 1 27.05 50 SER B CA 1
ATOM 5526 C C . SER B 1 50 ? 51 19.469 18.906 1 27.05 50 SER B C 1
ATOM 5528 O O . SER B 1 50 ? 51.562 18.5 18.406 1 27.05 50 SER B O 1
ATOM 5530 N N . THR B 1 51 ? 50.5 18.812 20.062 1 27.92 51 THR B N 1
ATOM 5531 C CA . THR B 1 51 ? 50.219 17.406 20.266 1 27.92 51 THR B CA 1
ATOM 5532 C C . THR B 1 51 ? 49.062 16.938 19.375 1 27.92 51 THR B C 1
ATOM 5534 O O . THR B 1 51 ? 47.969 17.531 19.375 1 27.92 51 THR B O 1
ATOM 5537 N N . ARG B 1 52 ? 49.344 16.156 18.312 1 29.14 52 ARG B N 1
ATOM 5538 C CA . ARG B 1 52 ? 48.5 15.445 17.359 1 29.14 52 ARG B CA 1
ATOM 5539 C C . ARG B 1 52 ? 47.25 14.883 18.047 1 29.14 52 ARG B C 1
ATOM 5541 O O . ARG B 1 52 ? 47.188 13.688 18.359 1 29.14 52 ARG B O 1
ATOM 5548 N N . ARG B 1 53 ? 46.875 15.258 19.219 1 28.48 53 ARG B N 1
ATOM 5549 C CA . ARG B 1 53 ? 45.656 14.758 19.859 1 28.48 53 ARG B CA 1
ATOM 5550 C C . ARG B 1 53 ? 44.469 14.742 18.875 1 28.48 53 ARG B C 1
ATOM 5552 O O . ARG B 1 53 ? 44.438 15.539 17.938 1 28.48 53 ARG B O 1
ATOM 5559 N N . ALA B 1 54 ? 43.594 13.57 18.906 1 31.62 54 ALA B N 1
ATOM 5560 C CA . ALA B 1 54 ? 42.281 13.211 18.328 1 31.62 54 ALA B CA 1
ATOM 5561 C C . ALA B 1 54 ? 41.406 14.438 18.125 1 31.62 54 ALA B C 1
ATOM 5563 O O . ALA B 1 54 ? 40.969 15.062 19.094 1 31.62 54 ALA B O 1
ATOM 5564 N N . ILE B 1 55 ? 41.562 15.281 17.281 1 31.94 55 ILE B N 1
ATOM 5565 C CA . ILE B 1 55 ? 40.844 16.5 16.953 1 31.94 55 ILE B CA 1
ATOM 5566 C C . ILE B 1 55 ? 39.344 16.234 17.047 1 31.94 55 ILE B C 1
ATOM 5568 O O . ILE B 1 55 ? 38.781 15.43 16.297 1 31.94 55 ILE B O 1
ATOM 5572 N N . GLY B 1 56 ? 38.656 16.078 18.172 1 36.34 56 GLY B N 1
ATOM 5573 C CA . GLY B 1 56 ? 37.25 16.016 18.5 1 36.34 56 GLY B CA 1
ATOM 5574 C C . GLY B 1 56 ? 36.406 16.859 17.562 1 36.34 56 GLY B C 1
ATOM 5575 O O . GLY B 1 56 ? 36.688 18.016 17.297 1 36.34 56 GLY B O 1
ATOM 5576 N N . VAL B 1 57 ? 35.969 16.391 16.406 1 45.84 57 VAL B N 1
ATOM 5577 C CA . VAL B 1 57 ? 35 17.094 15.555 1 45.84 57 VAL B CA 1
ATOM 5578 C C . VAL B 1 57 ? 34.094 17.969 16.406 1 45.84 57 VAL B C 1
ATOM 5580 O O . VAL B 1 57 ? 33.406 17.469 17.312 1 45.84 57 VAL B O 1
ATOM 5583 N N . PRO B 1 58 ? 34.344 19.203 16.547 1 48.16 58 PRO B N 1
ATOM 5584 C CA . PRO B 1 58 ? 33.469 20.062 17.359 1 48.16 58 PRO B CA 1
ATOM 5585 C C . PRO B 1 58 ? 32 19.922 17 1 48.16 58 PRO B C 1
ATOM 5587 O O . PRO B 1 58 ? 31.656 19.875 15.82 1 48.16 58 PRO B O 1
ATOM 5590 N N . SER B 1 59 ? 31.188 19.266 17.734 1 55.66 59 SER B N 1
ATOM 5591 C CA . SER B 1 59 ? 29.734 19.172 17.625 1 55.66 59 SER B CA 1
ATOM 5592 C C . SER B 1 59 ? 29.125 20.531 17.25 1 55.66 59 SER B C 1
ATOM 5594 O O . SER B 1 59 ? 28 20.594 16.75 1 55.66 59 SER B O 1
ATOM 5596 N N . SER B 1 60 ? 30.016 21.656 17.312 1 61.97 60 SER B N 1
ATOM 5597 C CA . SER B 1 60 ? 29.453 23 17.188 1 61.97 60 SER B CA 1
ATOM 5598 C C . SER B 1 60 ? 29.688 23.578 15.805 1 61.97 60 SER B C 1
ATOM 5600 O O . SER B 1 60 ? 29.5 24.766 15.578 1 61.97 60 SER B O 1
ATOM 5602 N N . TYR B 1 61 ? 30.141 22.734 14.883 1 71.62 61 TYR B N 1
ATOM 5603 C CA . TYR B 1 61 ? 30.344 23.328 13.562 1 71.62 61 TYR B CA 1
ATOM 5604 C C . TYR B 1 61 ? 29 23.656 12.906 1 71.62 61 TYR B C 1
ATOM 5606 O O . TYR B 1 61 ? 28.109 22.812 12.859 1 71.62 61 TYR B O 1
ATOM 5614 N N . SER B 1 62 ? 28.891 24.922 12.555 1 81.62 62 SER B N 1
ATOM 5615 C CA . SER B 1 62 ? 27.672 25.422 11.922 1 81.62 62 SER B CA 1
ATOM 5616 C C . SER B 1 62 ? 27.75 25.312 10.398 1 81.62 62 SER B C 1
ATOM 5618 O O . SER B 1 62 ? 28.672 25.859 9.789 1 81.62 62 SER B O 1
ATOM 5620 N N . LEU B 1 63 ? 26.938 24.516 9.859 1 87 63 LEU B N 1
ATOM 5621 C CA . LEU B 1 63 ? 26.938 24.266 8.422 1 87 63 LEU B CA 1
ATOM 5622 C C . LEU B 1 63 ? 25.719 24.922 7.754 1 87 63 LEU B C 1
ATOM 5624 O O . LEU B 1 63 ? 24.594 24.453 7.93 1 87 63 LEU B O 1
ATOM 5628 N N . PRO B 1 64 ? 26 25.969 6.953 1 90.19 64 PRO B N 1
ATOM 5629 C CA . PRO B 1 64 ? 24.891 26.562 6.211 1 90.19 64 PRO B CA 1
ATOM 5630 C C . PRO B 1 64 ? 24.531 25.766 4.961 1 90.19 64 PRO B C 1
ATOM 5632 O O . PRO B 1 64 ? 25.375 25.078 4.391 1 90.19 64 PRO B O 1
ATOM 5635 N N . LEU B 1 65 ? 23.328 25.734 4.609 1 92.75 65 LEU B N 1
ATOM 5636 C CA . LEU B 1 65 ? 22.844 25.125 3.381 1 92.75 65 LEU B CA 1
ATOM 5637 C C . LEU B 1 65 ? 22.438 26.188 2.371 1 92.75 65 LEU B C 1
ATOM 5639 O O . LEU B 1 65 ? 21.594 27.047 2.668 1 92.75 65 LEU B O 1
ATOM 5643 N N . SER B 1 66 ? 23.141 26.203 1.193 1 93.31 66 SER B N 1
ATOM 5644 C CA . SER B 1 66 ? 22.875 27.219 0.182 1 93.31 66 SER B CA 1
ATOM 5645 C C . SER B 1 66 ? 22.469 26.594 -1.143 1 93.31 66 SER B C 1
ATOM 5647 O O . SER B 1 66 ? 22.781 25.422 -1.408 1 93.31 66 SER B O 1
ATOM 5649 N N . TRP B 1 67 ? 21.688 27.234 -1.881 1 93.19 67 TRP B N 1
ATOM 5650 C CA . TRP B 1 67 ? 21.281 26.859 -3.23 1 93.19 67 TRP B CA 1
ATOM 5651 C C . TRP B 1 67 ? 21.422 28.047 -4.188 1 93.19 67 TRP B C 1
ATOM 5653 O O . TRP B 1 67 ? 21.172 29.188 -3.807 1 93.19 67 TRP B O 1
ATOM 5663 N N . HIS B 1 68 ? 21.906 27.781 -5.348 1 91.75 68 HIS B N 1
ATOM 5664 C CA . HIS B 1 68 ? 22.141 28.828 -6.34 1 91.75 68 HIS B CA 1
ATOM 5665 C C . HIS B 1 68 ? 21.438 28.516 -7.648 1 91.75 68 HIS B C 1
ATOM 5667 O O . HIS B 1 68 ? 21.766 27.531 -8.32 1 91.75 68 HIS B O 1
ATOM 5673 N N . ARG B 1 69 ? 20.484 29.375 -8.008 1 91.38 69 ARG B N 1
ATOM 5674 C CA . ARG B 1 69 ? 19.75 29.297 -9.266 1 91.38 69 ARG B CA 1
ATOM 5675 C C . ARG B 1 69 ? 19.172 27.906 -9.477 1 91.38 69 ARG B C 1
ATOM 5677 O O . ARG B 1 69 ? 19.375 27.297 -10.531 1 91.38 69 ARG B O 1
ATOM 5684 N N . LEU B 1 70 ? 18.562 27.453 -8.461 1 91.69 70 LEU B N 1
ATOM 5685 C CA . LEU B 1 70 ? 17.953 26.141 -8.5 1 91.69 70 LEU B CA 1
ATOM 5686 C C . LEU B 1 70 ? 16.672 26.156 -9.328 1 91.69 70 LEU B C 1
ATOM 5688 O O . LEU B 1 70 ? 15.758 26.938 -9.039 1 91.69 70 LEU B O 1
ATOM 5692 N N . SER B 1 71 ? 16.656 25.453 -10.383 1 92.69 71 SER B N 1
ATOM 5693 C CA . SER B 1 71 ? 15.492 25.359 -11.258 1 92.69 71 SER B CA 1
ATOM 5694 C C . SER B 1 71 ? 15.141 23.906 -11.555 1 92.69 71 SER B C 1
ATOM 5696 O O . SER B 1 71 ? 16.031 23.047 -11.641 1 92.69 71 SER B O 1
ATOM 5698 N N . TYR B 1 72 ? 13.906 23.562 -11.547 1 90.19 72 TYR B N 1
ATOM 5699 C CA . TYR B 1 72 ? 13.414 22.219 -11.836 1 90.19 72 TYR B CA 1
ATOM 5700 C C . TYR B 1 72 ? 12.234 22.281 -12.805 1 90.19 72 TYR B C 1
ATOM 5702 O O . TYR B 1 72 ? 11.305 23.062 -12.617 1 90.19 72 TYR B O 1
ATOM 5710 N N . SER B 1 73 ? 12.359 21.547 -13.898 1 88.44 73 SER B N 1
ATOM 5711 C CA . SER B 1 73 ? 11.297 21.516 -14.898 1 88.44 73 SER B CA 1
ATOM 5712 C C . SER B 1 73 ? 10.922 20.078 -15.258 1 88.44 73 SER B C 1
ATOM 5714 O O . SER B 1 73 ? 11.781 19.203 -15.281 1 88.44 73 SER B O 1
ATOM 5716 N N . VAL B 1 74 ? 9.656 19.812 -15.32 1 79.38 74 VAL B N 1
ATOM 5717 C CA . VAL B 1 74 ? 9.125 18.547 -15.789 1 79.38 74 VAL B CA 1
ATOM 5718 C C . VAL B 1 74 ? 8.516 18.719 -17.188 1 79.38 74 VAL B C 1
ATOM 5720 O O . VAL B 1 74 ? 7.391 19.203 -17.312 1 79.38 74 VAL B O 1
ATOM 5723 N N . GLY B 1 75 ? 9.203 18.25 -18.156 1 78.56 75 GLY B N 1
ATOM 5724 C CA . GLY B 1 75 ? 8.773 18.516 -19.531 1 78.56 75 GLY B CA 1
ATOM 5725 C C . GLY B 1 75 ? 8.734 20 -19.859 1 78.56 75 GLY B C 1
ATOM 5726 O O . GLY B 1 75 ? 9.75 20.688 -19.781 1 78.56 75 GLY B O 1
ATOM 5727 N N . LYS B 1 76 ? 7.492 20.406 -20.047 1 75.44 76 LYS B N 1
ATOM 5728 C CA . LYS B 1 76 ? 7.328 21.812 -20.422 1 75.44 76 LYS B CA 1
ATOM 5729 C C . LYS B 1 76 ? 6.902 22.656 -19.219 1 75.44 76 LYS B C 1
ATOM 5731 O O . LYS B 1 76 ? 6.953 23.891 -19.281 1 75.44 76 LYS B O 1
ATOM 5736 N N . LYS B 1 77 ? 6.691 22.047 -18.109 1 78.44 77 LYS B N 1
ATOM 5737 C CA . LYS B 1 77 ? 6.227 22.766 -16.922 1 78.44 77 LYS B CA 1
ATOM 5738 C C . LYS B 1 77 ? 7.379 23.047 -15.961 1 78.44 77 LYS B C 1
ATOM 5740 O O . LYS B 1 77 ? 8.078 22.125 -15.539 1 78.44 77 LYS B O 1
ATOM 5745 N N . ARG B 1 78 ? 7.562 24.344 -15.75 1 85.75 78 ARG B N 1
ATOM 5746 C CA . ARG B 1 78 ? 8.594 24.734 -14.781 1 85.75 78 ARG B CA 1
ATOM 5747 C C . ARG B 1 78 ? 8.016 24.812 -13.375 1 85.75 78 ARG B C 1
ATOM 5749 O O . ARG B 1 78 ? 7.105 25.609 -13.117 1 85.75 78 ARG B O 1
ATOM 5756 N N . ILE B 1 79 ? 8.531 24.047 -12.453 1 85.69 79 ILE B N 1
ATOM 5757 C CA . ILE B 1 79 ? 8.039 24 -11.078 1 85.69 79 ILE B CA 1
ATOM 5758 C C . ILE B 1 79 ? 8.844 24.969 -10.211 1 85.69 79 ILE B C 1
ATOM 5760 O O . ILE B 1 79 ? 8.273 25.703 -9.398 1 85.69 79 ILE B O 1
ATOM 5764 N N . LEU B 1 80 ? 10.148 24.938 -10.359 1 92 80 LEU B N 1
ATOM 5765 C CA . LEU B 1 80 ? 11.031 25.859 -9.664 1 92 80 LEU B CA 1
ATOM 5766 C C . LEU B 1 80 ? 11.742 26.781 -10.656 1 92 80 LEU B C 1
ATOM 5768 O O . LEU B 1 80 ? 12.219 26.328 -11.703 1 92 80 LEU B O 1
ATOM 5772 N N . CYS B 1 81 ? 11.766 28.078 -10.312 1 92.88 81 CYS B N 1
ATOM 5773 C CA . CYS B 1 81 ? 12.305 29.062 -11.25 1 92.88 81 CYS B CA 1
ATOM 5774 C C . CYS B 1 81 ? 13.492 29.797 -10.641 1 92.88 81 CYS B C 1
ATOM 5776 O O . CYS B 1 81 ? 13.367 30.953 -10.227 1 92.88 81 CYS B O 1
ATOM 5778 N N . GLY B 1 82 ? 14.633 29.234 -10.703 1 90.25 82 GLY B N 1
ATOM 5779 C CA . GLY B 1 82 ? 15.898 29.859 -10.367 1 90.25 82 GLY B CA 1
ATOM 5780 C C . GLY B 1 82 ? 15.93 30.391 -8.945 1 90.25 82 GLY B C 1
ATOM 5781 O O . GLY B 1 82 ? 16.172 31.578 -8.727 1 90.25 82 GLY B O 1
ATOM 5782 N N . LEU B 1 83 ? 15.828 29.578 -7.973 1 92.38 83 LEU B N 1
ATOM 5783 C CA . LEU B 1 83 ? 15.828 29.969 -6.566 1 92.38 83 LEU B CA 1
ATOM 5784 C C . LEU B 1 83 ? 17.25 30.062 -6.031 1 92.38 83 LEU B C 1
ATOM 5786 O O . LEU B 1 83 ? 18.094 29.219 -6.324 1 92.38 83 LEU B O 1
ATOM 5790 N N . THR B 1 84 ? 17.578 31.172 -5.426 1 92.31 84 THR B N 1
ATOM 5791 C CA . THR B 1 84 ? 18.875 31.375 -4.77 1 92.31 84 THR B CA 1
ATOM 5792 C C . THR B 1 84 ? 18.672 31.812 -3.322 1 92.31 84 THR B C 1
ATOM 5794 O O . THR B 1 84 ? 17.781 32.625 -3.027 1 92.31 84 THR B O 1
ATOM 5797 N N . GLY B 1 85 ? 19.375 31.172 -2.408 1 91.94 85 GLY B N 1
ATOM 5798 C CA . GLY B 1 85 ? 19.266 31.516 -1.001 1 91.94 85 GLY B CA 1
ATOM 5799 C C . GLY B 1 85 ? 20.109 30.641 -0.1 1 91.94 85 GLY B C 1
ATOM 5800 O O . GLY B 1 85 ? 20.828 29.766 -0.58 1 91.94 85 GLY B O 1
ATOM 5801 N N . THR B 1 86 ? 20.172 31.062 1.125 1 93.75 86 THR B N 1
ATOM 5802 C CA . THR B 1 86 ? 20.953 30.312 2.102 1 93.75 86 THR B CA 1
ATOM 5803 C C . THR B 1 86 ? 20.172 30.141 3.404 1 93.75 86 THR B C 1
ATOM 5805 O O . THR B 1 86 ? 19.484 31.062 3.842 1 93.75 86 THR B O 1
ATOM 5808 N N . ALA B 1 87 ? 20.188 28.938 3.92 1 94 87 ALA B N 1
ATOM 5809 C CA . ALA B 1 87 ? 19.703 28.672 5.27 1 94 87 ALA B CA 1
ATOM 5810 C C . ALA B 1 87 ? 20.828 28.734 6.289 1 94 87 ALA B C 1
ATOM 5812 O O . ALA B 1 87 ? 21.781 27.953 6.223 1 94 87 ALA B O 1
ATOM 5813 N N . LEU B 1 88 ? 20.703 29.641 7.199 1 91.56 88 LEU B N 1
ATOM 5814 C CA . LEU B 1 88 ? 21.766 29.891 8.164 1 91.56 88 LEU B CA 1
ATOM 5815 C C . LEU B 1 88 ? 21.719 28.875 9.297 1 91.56 88 LEU B C 1
ATOM 5817 O O . LEU B 1 88 ? 20.641 28.453 9.719 1 91.56 88 LEU B O 1
ATOM 5821 N N . PRO B 1 89 ? 22.906 28.516 9.75 1 91.06 89 PRO B N 1
ATOM 5822 C CA . PRO B 1 89 ? 22.969 27.578 10.875 1 91.06 89 PRO B CA 1
ATOM 5823 C C . PRO B 1 89 ? 22.547 28.234 12.195 1 91.06 89 PRO B C 1
ATOM 5825 O O . PRO B 1 89 ? 22.719 29.438 12.375 1 91.06 89 PRO B O 1
ATOM 5828 N N . GLY B 1 90 ? 22.062 27.5 13.094 1 88.94 90 GLY B N 1
ATOM 5829 C CA . GLY B 1 90 ? 21.656 27.984 14.406 1 88.94 90 GLY B CA 1
ATOM 5830 C C . GLY B 1 90 ? 20.297 28.656 14.398 1 88.94 90 GLY B C 1
ATOM 5831 O O . GLY B 1 90 ? 19.875 29.234 15.398 1 88.94 90 GLY B O 1
ATOM 5832 N N . ARG B 1 91 ? 19.734 28.641 13.195 1 89.94 91 ARG B N 1
ATOM 5833 C CA . ARG B 1 91 ? 18.422 29.25 13.023 1 89.94 91 ARG B CA 1
ATOM 5834 C C . ARG B 1 91 ? 17.469 28.312 12.297 1 89.94 91 ARG B C 1
ATOM 5836 O O . ARG B 1 91 ? 17.906 27.375 11.617 1 89.94 91 ARG B O 1
ATOM 5843 N N . CYS B 1 92 ? 16.219 28.547 12.531 1 92.75 92 CYS B N 1
ATOM 5844 C CA . CYS B 1 92 ? 15.203 27.75 11.859 1 92.75 92 CYS B CA 1
ATOM 5845 C C . CYS B 1 92 ? 14.586 28.5 10.695 1 92.75 92 CYS B C 1
ATOM 5847 O O . CYS B 1 92 ? 14.148 29.641 10.859 1 92.75 92 CYS B O 1
ATOM 5849 N N . LEU B 1 93 ? 14.688 27.906 9.555 1 94.75 93 LEU B N 1
ATOM 5850 C CA . LEU B 1 93 ? 14.062 28.484 8.367 1 94.75 93 LEU B CA 1
ATOM 5851 C C . LEU B 1 93 ? 12.711 27.844 8.094 1 94.75 93 LEU B C 1
ATOM 5853 O O . LEU B 1 93 ? 12.625 26.641 7.863 1 94.75 93 LEU B O 1
ATOM 5857 N N . ALA B 1 94 ? 11.672 28.594 8.156 1 94.44 94 ALA B N 1
ATOM 5858 C CA . ALA B 1 94 ? 10.32 28.141 7.836 1 94.44 94 ALA B CA 1
ATOM 5859 C C . ALA B 1 94 ? 9.93 28.562 6.422 1 94.44 94 ALA B C 1
ATOM 5861 O O . ALA B 1 94 ? 10.055 29.734 6.059 1 94.44 94 ALA B O 1
ATOM 5862 N N . ILE B 1 95 ? 9.562 27.609 5.652 1 94.5 95 ILE B N 1
ATOM 5863 C CA . ILE B 1 95 ? 9.133 27.891 4.285 1 94.5 95 ILE B CA 1
ATOM 5864 C C . ILE B 1 95 ? 7.609 27.875 4.211 1 94.5 95 ILE B C 1
ATOM 5866 O O . ILE B 1 95 ? 6.973 26.875 4.586 1 94.5 95 ILE B O 1
ATOM 5870 N N . LEU B 1 96 ? 7.059 28.969 3.766 1 91.25 96 LEU B N 1
ATOM 5871 C CA . LEU B 1 96 ? 5.617 29.109 3.6 1 91.25 96 LEU B CA 1
ATOM 5872 C C . LEU B 1 96 ? 5.258 29.391 2.146 1 91.25 96 LEU B C 1
ATOM 5874 O O . LEU B 1 96 ? 6.055 29.984 1.412 1 91.25 96 LEU B O 1
ATOM 5878 N N . GLY B 1 97 ? 4.16 28.922 1.763 1 86.62 97 GLY B N 1
ATOM 5879 C CA . GLY B 1 97 ? 3.705 29.156 0.402 1 86.62 97 GLY B CA 1
ATOM 5880 C C . GLY B 1 97 ? 2.354 28.531 0.107 1 86.62 97 GLY B C 1
ATOM 5881 O O . GLY B 1 97 ? 1.857 27.719 0.888 1 86.62 97 GLY B O 1
ATOM 5882 N N . SER B 1 98 ? 1.847 28.984 -0.979 1 77.94 98 SER B N 1
ATOM 5883 C CA . SER B 1 98 ? 0.555 28.469 -1.415 1 77.94 98 SER B CA 1
ATOM 5884 C C . SER B 1 98 ? 0.659 27 -1.831 1 77.94 98 SER B C 1
ATOM 5886 O O . SER B 1 98 ? 1.762 26.484 -2.004 1 77.94 98 SER B O 1
ATOM 5888 N N . SER B 1 99 ? -0.505 26.359 -1.84 1 73.44 99 SER B N 1
ATOM 5889 C CA . SER B 1 99 ? -0.529 24.969 -2.303 1 73.44 99 SER B CA 1
ATOM 5890 C C . SER B 1 99 ? -0.057 24.859 -3.748 1 73.44 99 SER B C 1
ATOM 5892 O O . SER B 1 99 ? -0.516 25.609 -4.613 1 73.44 99 SER B O 1
ATOM 5894 N N . GLY B 1 100 ? 0.97 24.125 -4.066 1 74 100 GLY B N 1
ATOM 5895 C CA . GLY B 1 100 ? 1.512 23.938 -5.406 1 74 100 GLY B CA 1
ATOM 5896 C C . GLY B 1 100 ? 2.637 24.906 -5.73 1 74 100 GLY B C 1
ATOM 5897 O O . GLY B 1 100 ? 3.055 25.016 -6.883 1 74 100 GLY B O 1
ATOM 5898 N N . ALA B 1 101 ? 3.033 25.609 -4.711 1 80.06 101 ALA B N 1
ATOM 5899 C CA . ALA B 1 101 ? 4.094 26.594 -4.93 1 80.06 101 ALA B CA 1
ATOM 5900 C C . ALA B 1 101 ? 5.426 25.906 -5.227 1 80.06 101 ALA B C 1
ATOM 5902 O O . ALA B 1 101 ? 6.359 26.547 -5.723 1 80.06 101 ALA B O 1
ATOM 5903 N N . GLY B 1 102 ? 5.555 24.625 -4.926 1 84.75 102 GLY B N 1
ATOM 5904 C CA . GLY B 1 102 ? 6.785 23.906 -5.176 1 84.75 102 GLY B CA 1
ATOM 5905 C C . GLY B 1 102 ? 7.621 23.688 -3.926 1 84.75 102 GLY B C 1
ATOM 5906 O O . GLY B 1 102 ? 8.82 23.438 -4.012 1 84.75 102 GLY B O 1
ATOM 5907 N N . LYS B 1 103 ? 7.035 23.844 -2.723 1 88.62 103 LYS B N 1
ATOM 5908 C CA . LYS B 1 103 ? 7.762 23.719 -1.463 1 88.62 103 LYS B CA 1
ATOM 5909 C C . LYS B 1 103 ? 8.383 22.328 -1.324 1 88.62 103 LYS B C 1
ATOM 5911 O O . LYS B 1 103 ? 9.562 22.203 -0.994 1 88.62 103 LYS B O 1
ATOM 5916 N N . THR B 1 104 ? 7.57 21.312 -1.589 1 84 104 THR B N 1
ATOM 5917 C CA . THR B 1 104 ? 8.031 19.938 -1.465 1 84 104 THR B CA 1
ATOM 5918 C C . THR B 1 104 ? 9.094 19.625 -2.516 1 84 104 THR B C 1
ATOM 5920 O O . THR B 1 104 ? 10.078 18.938 -2.227 1 84 104 THR B O 1
ATOM 5923 N N . THR B 1 105 ? 8.922 20.125 -3.76 1 85.12 105 THR B N 1
ATOM 5924 C CA . THR B 1 105 ? 9.906 19.922 -4.82 1 85.12 105 THR B CA 1
ATOM 5925 C C . THR B 1 105 ? 11.227 20.609 -4.465 1 85.12 105 THR B C 1
ATOM 5927 O O . THR B 1 105 ? 12.305 20.078 -4.75 1 85.12 105 THR B O 1
ATOM 5930 N N . PHE B 1 106 ? 11.094 21.797 -3.896 1 91.69 106 PHE B N 1
ATOM 5931 C CA . PHE B 1 106 ? 12.289 22.531 -3.473 1 91.69 106 PHE B CA 1
ATOM 5932 C C . PHE B 1 106 ? 13.055 21.75 -2.422 1 91.69 106 PHE B C 1
ATOM 5934 O O . PHE B 1 106 ? 14.273 21.594 -2.527 1 91.69 106 PHE B O 1
ATOM 5941 N N . LEU B 1 107 ? 12.359 21.219 -1.399 1 90.5 107 LEU B N 1
ATOM 5942 C CA . LEU B 1 107 ? 13.016 20.453 -0.345 1 90.5 107 LEU B CA 1
ATOM 5943 C C . LEU B 1 107 ? 13.656 19.188 -0.911 1 90.5 107 LEU B C 1
ATOM 5945 O O . LEU B 1 107 ? 14.766 18.812 -0.508 1 90.5 107 LEU B O 1
ATOM 5949 N N . ASN B 1 108 ? 12.984 18.547 -1.831 1 86.12 108 ASN B N 1
ATOM 5950 C CA . ASN B 1 108 ? 13.531 17.344 -2.451 1 86.12 108 ASN B CA 1
ATOM 5951 C C . ASN B 1 108 ? 14.734 17.672 -3.34 1 86.12 108 ASN B C 1
ATOM 5953 O O . ASN B 1 108 ? 15.641 16.859 -3.49 1 86.12 108 ASN B O 1
ATOM 5957 N N . ALA B 1 109 ? 14.703 18.828 -3.9 1 87.88 109 ALA B N 1
ATOM 5958 C CA . ALA B 1 109 ? 15.812 19.25 -4.75 1 87.88 109 ALA B CA 1
ATOM 5959 C C . ALA B 1 109 ? 17.078 19.516 -3.92 1 87.88 109 ALA B C 1
ATOM 5961 O O . ALA B 1 109 ? 18.172 19.156 -4.332 1 87.88 109 ALA B O 1
ATOM 5962 N N . ILE B 1 110 ? 16.812 20.047 -2.805 1 89.06 110 ILE B N 1
ATOM 5963 C CA . ILE B 1 110 ? 17.938 20.406 -1.955 1 89.06 110 ILE B CA 1
ATOM 5964 C C . ILE B 1 110 ? 18.562 19.156 -1.359 1 89.06 110 ILE B C 1
ATOM 5966 O O . ILE B 1 110 ? 19.781 19.094 -1.165 1 89.06 110 ILE B O 1
ATOM 5970 N N . CYS B 1 111 ? 17.766 18.141 -1.071 1 85 111 CYS B N 1
ATOM 5971 C CA . CYS B 1 111 ? 18.266 16.906 -0.468 1 85 111 CYS B CA 1
ATOM 5972 C C . CYS B 1 111 ? 18.656 15.898 -1.537 1 85 111 CYS B C 1
ATOM 5974 O O . CYS B 1 111 ? 19.016 14.758 -1.221 1 85 111 CYS B O 1
ATOM 5976 N N . ASP B 1 112 ? 18.625 16.188 -2.764 1 79.44 112 ASP B N 1
ATOM 5977 C CA . ASP B 1 112 ? 19.031 15.344 -3.881 1 79.44 112 ASP B CA 1
ATOM 5978 C C . ASP B 1 112 ? 18.141 14.102 -3.979 1 79.44 112 ASP B C 1
ATOM 5980 O O . ASP B 1 112 ? 18.641 12.992 -4.152 1 79.44 112 ASP B O 1
ATOM 5984 N N . ARG B 1 113 ? 16.906 14.25 -3.756 1 78.62 113 ARG B N 1
ATOM 5985 C CA . ARG B 1 113 ? 15.969 13.141 -3.859 1 78.62 113 ARG B CA 1
ATOM 5986 C C . ARG B 1 113 ? 15.195 13.203 -5.172 1 78.62 113 ARG B C 1
ATOM 5988 O O . ARG B 1 113 ? 14.461 12.273 -5.508 1 78.62 113 ARG B O 1
ATOM 5995 N N . LEU B 1 114 ? 15.406 14.266 -5.906 1 79.06 114 LEU B N 1
ATOM 5996 C CA . LEU B 1 114 ? 14.664 14.438 -7.145 1 79.06 114 LEU B CA 1
ATOM 5997 C C . LEU B 1 114 ? 15.3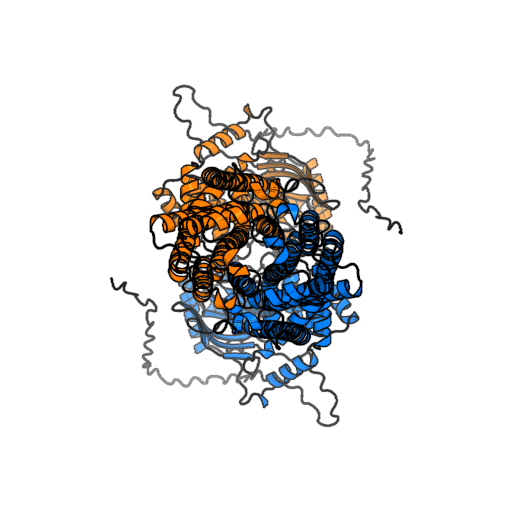59 13.742 -8.305 1 79.06 114 LEU B C 1
ATOM 5999 O O . LEU B 1 114 ? 16.594 13.805 -8.43 1 79.06 114 LEU B O 1
ATOM 6003 N N . ALA B 1 115 ? 14.516 13 -9.039 1 70.25 115 ALA B N 1
ATOM 6004 C CA . ALA B 1 115 ? 15.039 12.297 -10.203 1 70.25 115 ALA B CA 1
ATOM 6005 C C . ALA B 1 115 ? 15.43 13.281 -11.305 1 70.25 115 ALA B C 1
ATOM 6007 O O . ALA B 1 115 ? 14.82 14.344 -11.438 1 70.25 115 ALA B O 1
ATOM 6008 N N . SER B 1 116 ? 16.672 13.078 -11.789 1 70 116 SER B N 1
ATOM 6009 C CA . SER B 1 116 ? 17.109 13.875 -12.93 1 70 116 SER B CA 1
ATOM 6010 C C . SER B 1 116 ? 17.391 12.992 -14.148 1 70 116 SER B C 1
ATOM 6012 O O . SER B 1 116 ? 17.75 11.828 -14.008 1 70 116 SER B O 1
ATOM 6014 N N . GLY B 1 117 ? 16.688 13.289 -15.312 1 67.25 117 GLY B N 1
ATOM 6015 C CA . GLY B 1 117 ? 16.922 12.555 -16.547 1 67.25 117 GLY B CA 1
ATOM 6016 C C . GLY B 1 117 ? 15.75 12.609 -17.5 1 67.25 117 GLY B C 1
ATOM 6017 O O . GLY B 1 117 ? 14.594 12.711 -17.078 1 67.25 117 GLY B O 1
ATOM 6018 N N . GLY B 1 118 ? 16.031 12.531 -18.656 1 66.06 118 GLY B N 1
ATOM 6019 C CA . GLY B 1 118 ? 15.039 12.594 -19.719 1 66.06 118 GLY B CA 1
ATOM 6020 C C . GLY B 1 118 ? 14.328 13.93 -19.797 1 66.06 118 GLY B C 1
ATOM 6021 O O . GLY B 1 118 ? 14.953 14.953 -20.078 1 66.06 118 GLY B O 1
ATOM 6022 N N . GLU B 1 119 ? 13 13.82 -19.266 1 74.56 119 GLU B N 1
ATOM 6023 C CA . GLU B 1 119 ? 12.188 15.031 -19.328 1 74.56 119 GLU B CA 1
ATOM 6024 C C . GLU B 1 119 ? 12.312 15.844 -18.047 1 74.56 119 GLU B C 1
ATOM 6026 O O . GLU B 1 119 ? 11.859 17 -17.984 1 74.56 119 GLU B O 1
ATOM 6031 N N . LEU B 1 120 ? 12.961 15.258 -17.125 1 78.25 120 LEU B N 1
ATOM 6032 C CA . LEU B 1 120 ? 13.188 15.969 -15.859 1 78.25 120 LEU B CA 1
ATOM 6033 C C . LEU B 1 120 ? 14.539 16.672 -15.875 1 78.25 120 LEU B C 1
ATOM 6035 O O . LEU B 1 120 ? 15.562 16.047 -16.172 1 78.25 120 LEU B O 1
ATOM 6039 N N . ARG B 1 121 ? 14.586 17.984 -15.805 1 80.5 121 ARG B N 1
ATOM 6040 C CA . ARG B 1 121 ? 15.82 18.766 -15.836 1 80.5 121 ARG B CA 1
ATOM 6041 C C . ARG B 1 121 ? 16.016 19.531 -14.531 1 80.5 121 ARG B C 1
ATOM 6043 O O . ARG B 1 121 ? 15.188 20.359 -14.148 1 80.5 121 ARG B O 1
ATOM 6050 N N . LEU B 1 122 ? 16.922 19.094 -13.656 1 85.75 122 LEU B N 1
ATOM 6051 C CA . LEU B 1 122 ? 17.344 19.828 -12.469 1 85.75 122 LEU B CA 1
ATOM 6052 C C . LEU B 1 122 ? 18.594 20.641 -12.75 1 85.75 122 LEU B C 1
ATOM 6054 O O . LEU B 1 122 ? 19.594 20.109 -13.234 1 85.75 122 LEU B O 1
ATOM 6058 N N . SER B 1 123 ? 18.469 22.016 -12.766 1 86.94 123 SER B N 1
ATOM 6059 C CA . SER B 1 123 ? 19.625 22.891 -12.961 1 86.94 123 SER B CA 1
ATOM 6060 C C . SER B 1 123 ? 19.906 23.719 -11.719 1 86.94 123 SER B C 1
ATOM 6062 O O . SER B 1 123 ? 19.016 23.938 -10.891 1 86.94 123 SER B O 1
ATOM 6064 N N . GLY B 1 124 ? 21.109 23.969 -11.469 1 88.19 124 GLY B N 1
ATOM 6065 C CA . GLY B 1 124 ? 21.531 24.75 -10.32 1 88.19 124 GLY B CA 1
ATOM 6066 C C . GLY B 1 124 ? 22.547 24.031 -9.445 1 88.19 124 GLY B C 1
ATOM 6067 O O . GLY B 1 124 ? 22.969 22.922 -9.773 1 88.19 124 GLY B O 1
ATOM 6068 N N . ARG B 1 125 ? 22.953 24.781 -8.453 1 87.56 125 ARG B N 1
ATOM 6069 C CA . ARG B 1 125 ? 23.953 24.219 -7.559 1 87.56 125 ARG B CA 1
ATOM 6070 C C . ARG B 1 125 ? 23.453 24.172 -6.121 1 87.56 125 ARG B C 1
ATOM 6072 O O . ARG B 1 125 ? 22.766 25.078 -5.672 1 87.56 125 ARG B O 1
ATOM 6079 N N . ARG B 1 126 ? 23.719 23.078 -5.555 1 89.5 126 ARG B N 1
ATOM 6080 C CA . ARG B 1 126 ? 23.469 22.906 -4.125 1 89.5 126 ARG B CA 1
ATOM 6081 C C . ARG B 1 126 ? 24.766 22.844 -3.34 1 89.5 126 ARG B C 1
ATOM 6083 O O . ARG B 1 126 ? 25.719 22.188 -3.764 1 89.5 126 ARG B O 1
ATOM 6090 N N . GLN B 1 127 ? 24.734 23.656 -2.309 1 89.38 127 GLN B N 1
ATOM 6091 C CA . GLN B 1 127 ? 26 23.766 -1.587 1 89.38 127 GLN B CA 1
ATOM 6092 C C . GLN B 1 127 ? 25.797 23.578 -0.088 1 89.38 127 GLN B C 1
ATOM 6094 O O . GLN B 1 127 ? 24.766 23.969 0.463 1 89.38 127 GLN B O 1
ATOM 6099 N N . LEU B 1 128 ? 26.703 22.875 0.479 1 89.94 128 LEU B N 1
ATOM 6100 C CA . LEU B 1 128 ? 26.828 22.797 1.93 1 89.94 128 LEU B CA 1
ATOM 6101 C C . LEU B 1 128 ? 28.031 23.594 2.412 1 89.94 128 LEU B C 1
ATOM 6103 O O . LEU B 1 128 ? 29.172 23.125 2.312 1 89.94 128 LEU B O 1
ATOM 6107 N N . GLY B 1 129 ? 27.719 24.672 2.914 1 87.75 129 GLY B N 1
ATOM 6108 C CA . GLY B 1 129 ? 28.828 25.562 3.217 1 87.75 129 GLY B CA 1
ATOM 6109 C C . GLY B 1 129 ? 29.578 26.031 1.98 1 87.75 129 GLY B C 1
ATOM 6110 O O . GLY B 1 129 ? 28.969 26.578 1.055 1 87.75 129 GLY B O 1
ATOM 6111 N N . ASP B 1 130 ? 30.812 25.688 1.991 1 86.31 130 ASP B N 1
ATOM 6112 C CA . ASP B 1 130 ? 31.641 26.125 0.867 1 86.31 130 ASP B CA 1
ATOM 6113 C C . ASP B 1 130 ? 31.906 24.984 -0.104 1 86.31 130 ASP B C 1
ATOM 6115 O O . ASP B 1 130 ? 32.781 25.078 -0.954 1 86.31 130 ASP B O 1
ATOM 6119 N N . CYS B 1 131 ? 31.125 23.938 0.096 1 88.25 131 CYS B N 1
ATOM 6120 C CA . CYS B 1 131 ? 31.344 22.797 -0.785 1 88.25 131 CYS B CA 1
ATOM 6121 C C . CYS B 1 131 ? 30.062 22.422 -1.515 1 88.25 131 CYS B C 1
ATOM 6123 O O . CYS B 1 131 ? 28.953 22.641 -0.995 1 88.25 131 CYS B O 1
ATOM 6125 N N . GLU B 1 132 ? 30.266 21.859 -2.676 1 88.25 132 GLU B N 1
ATOM 6126 C CA . GLU B 1 132 ? 29.109 21.391 -3.449 1 88.25 132 GLU B CA 1
ATOM 6127 C C . GLU B 1 132 ? 28.562 20.094 -2.877 1 88.25 132 GLU B C 1
ATOM 6129 O O . GLU B 1 132 ? 29.312 19.281 -2.311 1 88.25 132 GLU B O 1
ATOM 6134 N N . PHE B 1 133 ? 27.312 19.906 -3.016 1 86.88 133 PHE B N 1
ATOM 6135 C CA . PHE B 1 133 ? 26.641 18.75 -2.451 1 86.88 133 PHE B CA 1
ATOM 6136 C C . PHE B 1 133 ? 27.125 17.469 -3.105 1 86.88 133 PHE B C 1
ATOM 6138 O O . PHE B 1 133 ? 27.266 17.391 -4.328 1 86.88 133 PHE B O 1
ATOM 6145 N N . GLU B 1 134 ? 27.531 16.562 -2.26 1 84.12 134 GLU B N 1
ATOM 6146 C CA . GLU B 1 134 ? 27.844 15.211 -2.689 1 84.12 134 GLU B CA 1
ATOM 6147 C C . GLU B 1 134 ? 26.875 14.195 -2.104 1 84.12 134 GLU B C 1
ATOM 6149 O O . GLU B 1 134 ? 26.312 14.414 -1.021 1 84.12 134 GLU B O 1
ATOM 6154 N N . ARG B 1 135 ? 26.672 13.125 -2.717 1 81.88 135 ARG B N 1
ATOM 6155 C CA . ARG B 1 135 ? 25.688 12.125 -2.338 1 81.88 135 ARG B CA 1
ATOM 6156 C C . ARG B 1 135 ? 25.969 11.562 -0.949 1 81.88 135 ARG B C 1
ATOM 6158 O O . ARG B 1 135 ? 25.047 11.281 -0.183 1 81.88 135 ARG B O 1
ATOM 6165 N N . HIS B 1 136 ? 27.25 11.391 -0.666 1 82.69 136 HIS B N 1
ATOM 6166 C CA . HIS B 1 136 ? 27.594 10.75 0.6 1 82.69 136 HIS B CA 1
ATOM 6167 C C . HIS B 1 136 ? 27.297 11.664 1.779 1 82.69 136 HIS B C 1
ATOM 6169 O O . HIS B 1 136 ? 27.234 11.219 2.924 1 82.69 136 HIS B O 1
ATOM 6175 N N . PHE B 1 137 ? 27.047 13 1.51 1 86.75 137 PHE B N 1
ATOM 6176 C CA . PHE B 1 137 ? 26.734 13.945 2.572 1 86.75 137 PHE B CA 1
ATOM 6177 C C . PHE B 1 137 ? 25.312 13.727 3.09 1 86.75 137 PHE B C 1
ATOM 6179 O O . PHE B 1 137 ? 24.922 14.305 4.105 1 86.75 137 PHE B O 1
ATOM 6186 N N . ARG B 1 138 ? 24.562 12.836 2.447 1 84.5 138 ARG B N 1
ATOM 6187 C CA . ARG B 1 138 ? 23.219 12.523 2.889 1 84.5 138 ARG B CA 1
ATOM 6188 C C . ARG B 1 138 ? 23.219 11.906 4.285 1 84.5 138 ARG B C 1
ATOM 6190 O O . ARG B 1 138 ? 22.234 12.008 5.016 1 84.5 138 ARG B O 1
ATOM 6197 N N . LYS B 1 139 ? 24.359 11.359 4.602 1 86.19 139 LYS B N 1
ATOM 6198 C CA . LYS B 1 139 ? 24.484 10.719 5.906 1 86.19 139 LYS B CA 1
ATOM 6199 C C . LYS B 1 139 ? 24.453 11.742 7.035 1 86.19 139 LYS B C 1
ATOM 6201 O O . LYS B 1 139 ? 24.188 11.406 8.188 1 86.19 139 LYS B O 1
ATOM 6206 N N . ALA B 1 140 ? 24.719 12.953 6.641 1 87.81 140 ALA B N 1
ATOM 6207 C CA . ALA B 1 140 ? 24.719 14.023 7.641 1 87.81 140 ALA B CA 1
ATOM 6208 C C . ALA B 1 140 ? 23.422 14.828 7.594 1 87.81 140 ALA B C 1
ATOM 6210 O O . ALA B 1 140 ? 23.25 15.781 8.359 1 87.81 140 ALA B O 1
ATOM 6211 N N . MET B 1 141 ? 22.547 14.352 6.719 1 89.62 141 MET B N 1
ATOM 6212 C CA . MET B 1 141 ? 21.281 15.07 6.551 1 89.62 141 MET B CA 1
ATOM 6213 C C . MET B 1 141 ? 20.094 14.188 6.914 1 89.62 141 MET B C 1
ATOM 6215 O O . MET B 1 141 ? 20.109 12.984 6.629 1 89.62 141 MET B O 1
ATOM 6219 N N . GLY B 1 142 ? 19.203 14.734 7.672 1 89.81 142 GLY B N 1
ATOM 6220 C CA . GLY B 1 142 ? 17.938 14.078 7.98 1 89.81 142 GLY B CA 1
ATOM 6221 C C . GLY B 1 142 ? 16.766 14.656 7.219 1 89.81 142 GLY B C 1
ATOM 6222 O O . GLY B 1 142 ? 16.672 15.875 7.027 1 89.81 142 GLY B O 1
ATOM 6223 N N . PHE B 1 143 ? 15.984 13.766 6.621 1 89.88 143 PHE B N 1
ATOM 6224 C CA . PHE B 1 143 ? 14.828 14.219 5.848 1 89.88 143 PHE B CA 1
ATOM 6225 C C . PHE B 1 143 ? 13.562 13.508 6.312 1 89.88 143 PHE B C 1
ATOM 6227 O O . PHE B 1 143 ? 13.523 12.281 6.395 1 89.88 143 PHE B O 1
ATOM 6234 N N . VAL B 1 144 ? 12.609 14.32 6.703 1 88.88 144 VAL B N 1
ATOM 6235 C CA . VAL B 1 144 ? 11.281 13.805 7.02 1 88.88 144 VAL B CA 1
ATOM 6236 C C . VAL B 1 144 ? 10.312 14.141 5.887 1 88.88 144 VAL B C 1
ATOM 6238 O O . VAL B 1 144 ? 10.008 15.312 5.648 1 88.88 144 VAL B O 1
ATOM 6241 N N . ALA B 1 145 ? 9.812 13.141 5.203 1 82.62 145 ALA B N 1
ATOM 6242 C CA . ALA B 1 145 ? 8.914 13.328 4.066 1 82.62 145 ALA B CA 1
ATOM 6243 C C . ALA B 1 145 ? 7.488 13.594 4.535 1 82.62 145 ALA B C 1
ATOM 6245 O O . ALA B 1 145 ? 7.18 13.445 5.719 1 82.62 145 ALA B O 1
ATOM 6246 N N . GLN B 1 146 ? 6.727 13.961 3.596 1 76.31 146 GLN B N 1
ATOM 6247 C CA . GLN B 1 146 ? 5.328 14.258 3.877 1 76.31 146 GLN B CA 1
ATOM 6248 C C . GLN B 1 146 ? 4.551 12.992 4.223 1 76.31 146 GLN B C 1
ATOM 6250 O O . GLN B 1 146 ? 3.74 12.984 5.152 1 76.31 146 GLN B O 1
ATOM 6255 N N . ASP B 1 147 ? 4.895 11.938 3.477 1 76.5 147 ASP B N 1
ATOM 6256 C CA . ASP B 1 147 ? 4.242 10.664 3.76 1 76.5 147 ASP B CA 1
ATOM 6257 C C . ASP B 1 147 ? 5.016 9.875 4.816 1 76.5 147 ASP B C 1
ATOM 6259 O O . ASP B 1 147 ? 6.246 9.805 4.77 1 76.5 147 ASP B O 1
ATOM 6263 N N . ASP B 1 148 ? 4.297 9.406 5.758 1 81.12 148 ASP B N 1
ATOM 6264 C CA . ASP B 1 148 ? 4.914 8.641 6.836 1 81.12 148 ASP B CA 1
ATOM 6265 C C . ASP B 1 148 ? 5.133 7.188 6.422 1 81.12 148 ASP B C 1
ATOM 6267 O O . ASP B 1 148 ? 4.191 6.395 6.398 1 81.12 148 ASP B O 1
ATOM 6271 N N . ILE B 1 149 ? 6.355 6.91 6.066 1 83.75 149 ILE B N 1
ATOM 6272 C CA . ILE B 1 149 ? 6.672 5.551 5.637 1 83.75 149 ILE B CA 1
ATOM 6273 C C . ILE B 1 149 ? 7.43 4.824 6.746 1 83.75 149 ILE B C 1
ATOM 6275 O O . ILE B 1 149 ? 8.648 4.973 6.879 1 83.75 149 ILE B O 1
ATOM 6279 N N . ILE B 1 150 ? 6.77 4.105 7.559 1 89.31 150 ILE B N 1
ATOM 6280 C CA . ILE B 1 150 ? 7.32 3.285 8.633 1 89.31 150 ILE B CA 1
ATOM 6281 C C . ILE B 1 150 ? 6.852 1.842 8.469 1 89.31 150 ILE B C 1
ATOM 6283 O O . ILE B 1 150 ? 5.777 1.59 7.922 1 89.31 150 ILE B O 1
ATOM 6287 N N . SER B 1 151 ? 7.711 0.979 8.812 1 89.5 151 SER B N 1
ATOM 6288 C CA . SER B 1 151 ? 7.301 -0.42 8.75 1 89.5 151 SER B CA 1
ATOM 6289 C C . SER B 1 151 ? 6.059 -0.667 9.594 1 89.5 151 SER B C 1
ATOM 6291 O O . SER B 1 151 ? 6.02 -0.305 10.773 1 89.5 151 SER B O 1
ATOM 6293 N N . PRO B 1 152 ? 5.027 -1.288 9.047 1 87 152 PRO B N 1
ATOM 6294 C CA . PRO B 1 152 ? 3.771 -1.502 9.766 1 87 152 PRO B CA 1
ATOM 6295 C C . PRO B 1 152 ? 3.932 -2.439 10.961 1 87 152 PRO B C 1
ATOM 6297 O O . PRO B 1 152 ? 3.125 -2.398 11.898 1 87 152 PRO B O 1
ATOM 6300 N N . LEU B 1 153 ? 4.969 -3.23 10.969 1 89.56 153 LEU B N 1
ATOM 6301 C CA . LEU B 1 153 ? 5.133 -4.23 12.016 1 89.56 153 LEU B CA 1
ATOM 6302 C C . LEU B 1 153 ? 6.094 -3.732 13.094 1 89.56 153 LEU B C 1
ATOM 6304 O O . LEU B 1 153 ? 6.301 -4.406 14.109 1 89.56 153 LEU B O 1
ATOM 6308 N N . SER B 1 154 ? 6.52 -2.561 12.867 1 91.81 154 SER B N 1
ATOM 6309 C CA . SER B 1 154 ? 7.457 -1.988 13.828 1 91.81 154 SER B CA 1
ATOM 6310 C C . SER B 1 154 ? 6.723 -1.206 14.914 1 91.81 154 SER B C 1
ATOM 6312 O O . SER B 1 154 ? 5.512 -0.99 14.82 1 91.81 154 SER B O 1
ATOM 6314 N N . THR B 1 155 ? 7.43 -0.938 16 1 94.88 155 THR B N 1
ATOM 6315 C CA . THR B 1 155 ? 6.973 -0.075 17.094 1 94.88 155 THR B CA 1
ATOM 6316 C C . THR B 1 155 ? 7.82 1.193 17.156 1 94.88 155 THR B C 1
ATOM 6318 O O . THR B 1 155 ? 8.938 1.234 16.641 1 94.88 155 THR B O 1
ATOM 6321 N N . PRO B 1 156 ? 7.215 2.23 17.734 1 95.25 156 PRO B N 1
ATOM 6322 C CA . PRO B 1 156 ? 8.023 3.445 17.875 1 95.25 156 PRO B CA 1
ATOM 6323 C C . PRO B 1 156 ? 9.352 3.195 18.578 1 95.25 156 PRO B C 1
ATOM 6325 O O . PRO B 1 156 ? 10.383 3.748 18.172 1 95.25 156 PRO B O 1
ATOM 6328 N N . TYR B 1 157 ? 9.344 2.34 19.531 1 96.31 157 TYR B N 1
ATOM 6329 C CA . TYR B 1 157 ? 10.57 2.006 20.25 1 96.31 157 TYR B CA 1
ATOM 6330 C C . TYR B 1 157 ? 11.578 1.333 19.312 1 96.31 157 TYR B C 1
ATOM 6332 O O . TYR B 1 157 ? 12.742 1.737 19.25 1 96.31 157 TYR B O 1
ATOM 6340 N N . ASP B 1 158 ? 11.156 0.346 18.609 1 95.38 158 ASP B N 1
ATOM 6341 C CA . ASP B 1 158 ? 12.031 -0.399 17.703 1 95.38 158 ASP B CA 1
ATOM 6342 C C . ASP B 1 158 ? 12.531 0.486 16.562 1 95.38 158 ASP B C 1
ATOM 6344 O O . ASP B 1 158 ? 13.68 0.367 16.141 1 95.38 158 ASP B O 1
ATOM 6348 N N . ALA B 1 159 ? 11.641 1.278 16.062 1 94.88 159 ALA B N 1
ATOM 6349 C CA . ALA B 1 159 ? 11.992 2.133 14.938 1 94.88 159 ALA B CA 1
ATOM 6350 C C . ALA B 1 159 ? 13.07 3.141 15.328 1 94.88 159 ALA B C 1
ATOM 6352 O O . ALA B 1 159 ? 14.031 3.35 14.586 1 94.88 159 ALA B O 1
ATOM 6353 N N . LEU B 1 160 ? 12.906 3.756 16.531 1 96.25 160 LEU B N 1
ATOM 6354 C CA . LEU B 1 160 ? 13.891 4.723 17.016 1 96.25 160 LEU B CA 1
ATOM 6355 C C . LEU B 1 160 ? 15.219 4.035 17.328 1 96.25 160 LEU B C 1
ATOM 6357 O O . LEU B 1 160 ? 16.281 4.551 16.984 1 96.25 160 LEU B O 1
ATOM 6361 N N . TRP B 1 161 ? 15.102 2.891 17.922 1 96.06 161 TRP B N 1
ATOM 6362 C CA . TRP B 1 161 ? 16.297 2.107 18.266 1 96.06 161 TRP B CA 1
ATOM 6363 C C . TRP B 1 161 ? 17.078 1.744 17 1 96.06 161 TRP B C 1
ATOM 6365 O O . TRP B 1 161 ? 18.297 1.926 16.953 1 96.06 161 TRP B O 1
ATOM 6375 N N . PHE B 1 162 ? 16.406 1.293 16.016 1 95.19 162 PHE B N 1
ATOM 6376 C CA . PHE B 1 162 ? 17.016 0.847 14.766 1 95.19 162 PHE B CA 1
ATOM 6377 C C . PHE B 1 162 ? 17.688 2.012 14.047 1 95.19 162 PHE B C 1
ATOM 6379 O O . PHE B 1 162 ? 18.812 1.884 13.555 1 95.19 162 PHE B O 1
ATOM 6386 N N . SER B 1 163 ? 16.984 3.092 13.984 1 93.81 163 SER B N 1
ATOM 6387 C CA . SER B 1 163 ? 17.516 4.246 13.266 1 93.81 163 SER B CA 1
ATOM 6388 C C . SER B 1 163 ? 18.797 4.758 13.922 1 93.81 163 SER B C 1
ATOM 6390 O O . SER B 1 163 ? 19.781 5.051 13.242 1 93.81 163 SER B O 1
ATOM 6392 N N . LEU B 1 164 ? 18.828 4.809 15.219 1 94 164 LEU B N 1
ATOM 6393 C CA . LEU B 1 164 ? 19.984 5.34 15.938 1 94 164 LEU B CA 1
ATOM 6394 C C . LEU B 1 164 ? 21.172 4.387 15.852 1 94 164 LEU B C 1
ATOM 6396 O O . LEU B 1 164 ? 22.297 4.812 15.586 1 94 164 LEU B O 1
ATOM 6400 N N . ARG B 1 165 ? 20.938 3.178 16.031 1 94.06 165 ARG B N 1
ATOM 6401 C CA . ARG B 1 165 ? 22.016 2.201 16.062 1 94.06 165 ARG B CA 1
ATOM 6402 C C . ARG B 1 165 ? 22.609 1.986 14.664 1 94.06 165 ARG B C 1
ATOM 6404 O O . ARG B 1 165 ? 23.812 1.791 14.516 1 94.06 165 ARG B O 1
ATOM 6411 N N . THR B 1 166 ? 21.797 1.974 13.664 1 93.12 166 THR B N 1
ATOM 6412 C CA . THR B 1 166 ? 22.25 1.691 12.312 1 93.12 166 THR B CA 1
ATOM 6413 C C . THR B 1 166 ? 22.984 2.896 11.727 1 93.12 166 THR B C 1
ATOM 6415 O O . THR B 1 166 ? 23.922 2.738 10.938 1 93.12 166 THR B O 1
ATOM 6418 N N . ARG B 1 167 ? 22.547 4.059 12.141 1 91.06 167 ARG B N 1
ATOM 6419 C CA . ARG B 1 167 ? 23.141 5.25 11.539 1 91.06 167 ARG B CA 1
ATOM 6420 C C . ARG B 1 167 ? 24.328 5.758 12.359 1 91.06 167 ARG B C 1
ATOM 6422 O O . ARG B 1 167 ? 25.312 6.227 11.797 1 91.06 167 ARG B O 1
ATOM 6429 N N . ARG B 1 168 ? 24.266 5.633 13.695 1 90.62 168 ARG B N 1
ATOM 6430 C CA . ARG B 1 168 ? 25.312 6.211 14.539 1 90.62 168 ARG B CA 1
ATOM 6431 C C . ARG B 1 168 ? 26.125 5.121 15.219 1 90.62 168 ARG B C 1
ATOM 6433 O O . ARG B 1 168 ? 27.25 5.371 15.656 1 90.62 168 ARG B O 1
ATOM 6440 N N . GLY B 1 169 ? 25.656 3.955 15.281 1 89.69 169 GLY B N 1
ATOM 6441 C CA . GLY B 1 169 ? 26.391 2.859 15.891 1 89.69 169 GLY B CA 1
ATOM 6442 C C . GLY B 1 169 ? 26.641 3.062 17.375 1 89.69 169 GLY B C 1
ATOM 6443 O O . GLY B 1 169 ? 27.734 2.738 17.875 1 89.69 169 GLY B O 1
ATOM 6444 N N . THR B 1 170 ? 25.75 3.652 18.047 1 90.56 170 THR B N 1
ATOM 6445 C CA . THR B 1 170 ? 25.891 3.93 19.469 1 90.56 170 THR B CA 1
ATOM 6446 C C . THR B 1 170 ? 25.828 2.641 20.281 1 90.56 170 THR B C 1
ATOM 6448 O O . THR B 1 170 ? 25.406 1.601 19.781 1 90.56 170 THR B O 1
ATOM 6451 N N . SER B 1 171 ? 26.281 2.732 21.469 1 92.75 171 SER B N 1
ATOM 6452 C CA . SER B 1 171 ? 26.219 1.591 22.375 1 92.75 171 SER B CA 1
ATOM 6453 C C . SER B 1 171 ? 24.781 1.32 22.828 1 92.75 171 SER B C 1
ATOM 6455 O O . SER B 1 171 ? 23.922 2.188 22.703 1 92.75 171 SER B O 1
ATOM 6457 N N . ARG B 1 172 ? 24.531 0.237 23.328 1 93.75 172 ARG B N 1
ATOM 6458 C CA . ARG B 1 172 ? 23.188 -0.168 23.734 1 93.75 172 ARG B CA 1
ATOM 6459 C C . ARG B 1 172 ? 22.672 0.71 24.859 1 93.75 172 ARG B C 1
ATOM 6461 O O . ARG B 1 172 ? 21.5 1.096 24.875 1 93.75 172 ARG B O 1
ATOM 6468 N N . ALA B 1 173 ? 23.531 0.989 25.734 1 94.88 173 ALA B N 1
ATOM 6469 C CA . ALA B 1 173 ? 23.125 1.803 26.891 1 94.88 173 ALA B CA 1
ATOM 6470 C C . ALA B 1 173 ? 22.797 3.227 26.453 1 94.88 173 ALA B C 1
ATOM 6472 O O . ALA B 1 173 ? 21.781 3.787 26.875 1 94.88 173 ALA B O 1
ATOM 6473 N N . GLU B 1 174 ? 23.609 3.705 25.641 1 93.56 174 GLU B N 1
ATOM 6474 C CA . GLU B 1 174 ? 23.359 5.051 25.125 1 93.56 174 GLU B CA 1
ATOM 6475 C C . GLU B 1 174 ? 22.109 5.094 24.266 1 93.56 174 GLU B C 1
ATOM 6477 O O . GLU B 1 174 ? 21.359 6.066 24.312 1 93.56 174 GLU B O 1
ATOM 6482 N N . THR B 1 175 ? 21.969 4.09 23.516 1 95 175 THR B N 1
ATOM 6483 C CA . THR B 1 175 ? 20.812 4.012 22.656 1 95 175 THR B CA 1
ATOM 6484 C C . THR B 1 175 ? 19.516 3.975 23.484 1 95 175 THR B C 1
ATOM 6486 O O . THR B 1 175 ? 18.547 4.66 23.156 1 95 175 THR B O 1
ATOM 6489 N N . GLU B 1 176 ? 19.516 3.215 24.547 1 96.06 176 GLU B N 1
ATOM 6490 C CA . GLU B 1 176 ? 18.328 3.105 25.406 1 96.06 176 GLU B CA 1
ATOM 6491 C C . GLU B 1 176 ? 17.984 4.449 26.031 1 96.06 176 GLU B C 1
ATOM 6493 O O . GLU B 1 176 ? 16.812 4.828 26.094 1 96.06 176 GLU B O 1
ATOM 6498 N N . GLU B 1 177 ? 18.922 5.117 26.406 1 95 177 GLU B N 1
ATOM 6499 C CA . GLU B 1 177 ? 18.703 6.418 27.031 1 95 177 GLU B CA 1
ATOM 6500 C C . GLU B 1 177 ? 18.156 7.43 26.031 1 95 177 GLU B C 1
ATOM 6502 O O . GLU B 1 177 ? 17.188 8.148 26.344 1 95 177 GLU B O 1
ATOM 6507 N N . ARG B 1 178 ? 18.688 7.461 24.922 1 93.44 178 ARG B N 1
ATOM 6508 C CA . ARG B 1 178 ? 18.266 8.414 23.906 1 93.44 178 ARG B CA 1
ATOM 6509 C C . ARG B 1 178 ? 16.875 8.086 23.391 1 93.44 178 ARG B C 1
ATOM 6511 O O . ARG B 1 178 ? 16.078 8.992 23.094 1 93.44 178 ARG B O 1
ATOM 6518 N N . VAL B 1 179 ? 16.625 6.82 23.266 1 96 179 VAL B N 1
ATOM 6519 C CA . VAL B 1 179 ? 15.305 6.398 22.781 1 96 179 VAL B CA 1
ATOM 6520 C C . VAL B 1 179 ? 14.234 6.777 23.797 1 96 179 VAL B C 1
ATOM 6522 O O . VAL B 1 179 ? 13.18 7.305 23.438 1 96 179 VAL B O 1
ATOM 6525 N N . GLN B 1 180 ? 14.555 6.594 25.062 1 95 180 GLN B N 1
ATOM 6526 C CA . GLN B 1 180 ? 13.594 6.934 26.109 1 95 180 GLN B CA 1
ATOM 6527 C C . GLN B 1 180 ? 13.359 8.445 26.188 1 95 180 GLN B C 1
ATOM 6529 O O . GLN B 1 180 ? 12.227 8.891 26.359 1 95 180 GLN B O 1
ATOM 6534 N N . GLU B 1 181 ? 14.352 9.109 26 1 90.25 181 GLU B N 1
ATOM 6535 C CA . GLU B 1 181 ? 14.242 10.57 26 1 90.25 181 GLU B CA 1
ATOM 6536 C C . GLU B 1 181 ? 13.398 11.055 24.828 1 90.25 181 GLU B C 1
ATOM 6538 O O . GLU B 1 181 ? 12.539 11.93 25 1 90.25 181 GLU B O 1
ATOM 6543 N N . MET B 1 182 ? 13.664 10.5 23.688 1 90.25 182 MET B N 1
ATOM 6544 C CA . MET B 1 182 ? 12.945 10.914 22.484 1 90.25 182 MET B CA 1
ATOM 6545 C C . MET B 1 182 ? 11.461 10.555 22.594 1 90.25 182 MET B C 1
ATOM 6547 O O . MET B 1 182 ? 10.602 11.328 22.172 1 90.25 182 MET B O 1
ATOM 6551 N N . LEU B 1 183 ? 11.18 9.398 23.156 1 93.19 183 LEU B N 1
ATOM 6552 C CA . LEU B 1 183 ? 9.797 8.977 23.344 1 93.19 183 LEU B CA 1
ATOM 6553 C C . LEU B 1 183 ? 9.055 9.914 24.297 1 93.19 183 LEU B C 1
ATOM 6555 O O . LEU B 1 183 ? 7.871 10.195 24.094 1 93.19 183 LEU B O 1
ATOM 6559 N N . ASN B 1 184 ? 9.758 10.43 25.172 1 86.56 184 ASN B N 1
ATOM 6560 C CA . ASN B 1 184 ? 9.164 11.352 26.141 1 86.56 184 ASN B CA 1
ATOM 6561 C C . ASN B 1 184 ? 8.914 12.719 25.516 1 86.56 184 ASN B C 1
ATOM 6563 O O . ASN B 1 184 ? 7.84 13.305 25.703 1 86.56 184 ASN B O 1
ATOM 6567 N N . VAL B 1 185 ? 9.844 13.086 24.766 1 81.06 185 VAL B N 1
ATOM 6568 C CA . VAL B 1 185 ? 9.758 14.414 24.156 1 81.06 185 VAL B CA 1
ATOM 6569 C C . VAL B 1 185 ? 8.617 14.438 23.141 1 81.06 185 VAL B C 1
ATOM 6571 O O . VAL B 1 185 ? 7.895 15.43 23.031 1 81.06 185 VAL B O 1
ATOM 6574 N N . LEU B 1 186 ? 8.445 13.352 22.469 1 84.75 186 LEU B N 1
ATOM 6575 C CA . LEU B 1 186 ? 7.43 13.289 21.422 1 84.75 186 LEU B CA 1
ATOM 6576 C C . LEU B 1 186 ? 6.121 12.734 21.969 1 84.75 186 LEU B C 1
ATOM 6578 O O . LEU B 1 186 ? 5.168 12.516 21.219 1 84.75 186 LEU B O 1
ATOM 6582 N N . ARG B 1 187 ? 6.051 12.43 23.219 1 80.69 187 ARG B N 1
ATOM 6583 C CA . ARG B 1 187 ? 4.855 11.93 23.891 1 80.69 187 ARG B CA 1
ATOM 6584 C C . ARG B 1 187 ? 4.371 10.633 23.234 1 80.69 187 ARG B C 1
ATOM 6586 O O . ARG B 1 187 ? 3.191 10.508 22.906 1 80.69 187 ARG B O 1
ATOM 6593 N N . LEU B 1 188 ? 5.305 9.781 23.047 1 87.75 188 LEU B N 1
ATOM 6594 C CA . LEU B 1 188 ? 4.996 8.492 22.438 1 87.75 188 LEU B CA 1
ATOM 6595 C C . LEU B 1 188 ? 5.176 7.359 23.453 1 87.75 188 LEU B C 1
ATOM 6597 O O . LEU B 1 188 ? 5.082 6.184 23.094 1 87.75 188 LEU B O 1
ATOM 6601 N N . GLN B 1 189 ? 5.387 7.684 24.719 1 88.69 189 GLN B N 1
ATOM 6602 C CA . GLN B 1 189 ? 5.668 6.68 25.734 1 88.69 189 GLN B CA 1
ATOM 6603 C C . GLN B 1 189 ? 4.48 5.746 25.922 1 88.69 189 GLN B C 1
ATOM 6605 O O . GLN B 1 189 ? 4.656 4.543 26.141 1 88.69 189 GLN B O 1
ATOM 6610 N N . HIS B 1 190 ? 3.312 6.223 25.766 1 82.19 190 HIS B N 1
ATOM 6611 C CA . HIS B 1 190 ? 2.111 5.426 26 1 82.19 190 HIS B CA 1
ATOM 6612 C C . HIS B 1 190 ? 1.896 4.422 24.875 1 82.19 190 HIS B C 1
ATOM 6614 O O . HIS B 1 190 ? 1.204 3.416 25.062 1 82.19 190 HIS B O 1
ATOM 6620 N N . CYS B 1 191 ? 2.484 4.688 23.719 1 85.94 191 CYS B N 1
ATOM 6621 C CA . CYS B 1 191 ? 2.311 3.793 22.578 1 85.94 191 CYS B CA 1
ATOM 6622 C C . CYS B 1 191 ? 3.648 3.234 22.109 1 85.94 191 CYS B C 1
ATOM 6624 O O . CYS B 1 191 ? 3.805 2.877 20.938 1 85.94 191 CYS B O 1
ATOM 6626 N N . ARG B 1 192 ? 4.562 3.156 23.016 1 91.31 192 ARG B N 1
ATOM 6627 C CA . ARG B 1 192 ? 5.922 2.758 22.672 1 91.31 192 ARG B CA 1
ATOM 6628 C C . ARG B 1 192 ? 5.945 1.353 22.078 1 91.31 192 ARG B C 1
ATOM 6630 O O . ARG B 1 192 ? 6.754 1.059 21.188 1 91.31 192 ARG B O 1
ATOM 6637 N N . ASP B 1 193 ? 5.023 0.446 22.5 1 90.31 193 ASP B N 1
ATOM 6638 C CA . ASP B 1 193 ? 5.043 -0.948 22.062 1 90.31 193 ASP B CA 1
ATOM 6639 C C . ASP B 1 193 ? 3.854 -1.257 21.156 1 90.31 193 ASP B C 1
ATOM 6641 O O . ASP B 1 193 ? 3.566 -2.424 20.875 1 90.31 193 ASP B O 1
ATOM 6645 N N . THR B 1 194 ? 3.254 -0.203 20.719 1 87.38 194 THR B N 1
ATOM 6646 C CA . THR B 1 194 ? 2.135 -0.389 19.797 1 87.38 194 THR B CA 1
ATOM 6647 C C . THR B 1 194 ? 2.629 -0.479 18.359 1 87.38 194 THR B C 1
ATOM 6649 O O . THR B 1 194 ? 3.5 0.289 17.953 1 87.38 194 THR B O 1
ATOM 6652 N N . LYS B 1 195 ? 2.111 -1.438 17.641 1 89.88 195 LYS B N 1
ATOM 6653 C CA . LYS B 1 195 ? 2.484 -1.582 16.234 1 89.88 195 LYS B CA 1
ATOM 6654 C C . LYS B 1 195 ? 1.988 -0.399 15.414 1 89.88 195 LYS B C 1
ATOM 6656 O O . LYS B 1 195 ? 0.931 0.166 15.703 1 89.88 195 LYS B O 1
ATOM 6661 N N . VAL B 1 196 ? 2.723 0.038 14.445 1 87.62 196 VAL B N 1
ATOM 6662 C CA . VAL B 1 196 ? 2.367 1.163 13.586 1 87.62 196 VAL B CA 1
ATOM 6663 C C . VAL B 1 196 ? 1.114 0.824 12.781 1 87.62 196 VAL B C 1
ATOM 6665 O O . VAL B 1 196 ? 0.186 1.631 12.695 1 87.62 196 VAL B O 1
ATOM 6668 N N . GLY B 1 197 ? 0.996 -0.343 12.195 1 79.12 197 GLY B N 1
ATOM 6669 C CA . GLY B 1 197 ? -0.19 -0.766 11.469 1 79.12 197 GLY B CA 1
ATOM 6670 C C . GLY B 1 197 ? -0.223 -0.267 10.039 1 79.12 197 GLY B C 1
ATOM 6671 O O . GLY B 1 197 ? 0.72 0.381 9.578 1 79.12 197 GLY B O 1
ATOM 6672 N N . ILE B 1 198 ? -1.278 -0.661 9.227 1 72 198 ILE B N 1
ATOM 6673 C CA . ILE B 1 198 ? -1.517 -0.246 7.852 1 72 198 ILE B CA 1
ATOM 6674 C C . ILE B 1 198 ? -2.785 0.603 7.781 1 72 198 ILE B C 1
ATOM 6676 O O . ILE B 1 198 ? -3.875 0.13 8.109 1 72 198 ILE B O 1
ATOM 6680 N N . PRO B 1 199 ? -2.586 1.787 7.344 1 65.88 199 PRO B N 1
ATOM 6681 C CA . PRO B 1 199 ? -3.762 2.66 7.293 1 65.88 199 PRO B CA 1
ATOM 6682 C C . PRO B 1 199 ? -4.91 2.057 6.484 1 65.88 199 PRO B C 1
ATOM 6684 O O . PRO B 1 199 ? -4.707 1.616 5.352 1 65.88 199 PRO B O 1
ATOM 6687 N N . GLY B 1 200 ? -6.082 1.922 7.023 1 60.59 200 GLY B N 1
ATOM 6688 C CA . GLY B 1 200 ? -7.273 1.431 6.348 1 60.59 200 GLY B CA 1
ATOM 6689 C C . GLY B 1 200 ? -7.441 -0.073 6.457 1 60.59 200 GLY B C 1
ATOM 6690 O O . GLY B 1 200 ? -8.531 -0.596 6.227 1 60.59 200 GLY B O 1
ATOM 6691 N N . LEU B 1 201 ? -6.316 -0.774 6.762 1 63.84 201 LEU B N 1
ATOM 6692 C CA . LEU B 1 201 ? -6.402 -2.23 6.777 1 63.84 201 LEU B CA 1
ATOM 6693 C C . LEU B 1 201 ? -6.191 -2.773 8.188 1 63.84 201 LEU B C 1
ATOM 6695 O O . LEU B 1 201 ? -6.961 -3.615 8.656 1 63.84 201 LEU B O 1
ATOM 6699 N N . GLU B 1 202 ? -5.098 -2.246 8.797 1 70.5 202 GLU B N 1
ATOM 6700 C CA . GLU B 1 202 ? -4.773 -2.684 10.156 1 70.5 202 GLU B CA 1
ATOM 6701 C C . GLU B 1 202 ? -4.629 -1.495 11.102 1 70.5 202 GLU B C 1
ATOM 6703 O O . GLU B 1 202 ? -3.887 -0.554 10.812 1 70.5 202 GLU B O 1
ATOM 6708 N N . SER B 1 203 ? -5.352 -1.554 12.203 1 70 203 SER B N 1
ATOM 6709 C CA . SER B 1 203 ? -5.32 -0.467 13.172 1 70 203 SER B CA 1
ATOM 6710 C C . SER B 1 203 ? -4.02 -0.47 13.969 1 70 203 SER B C 1
ATOM 6712 O O . SER B 1 203 ? -3.471 -1.533 14.266 1 70 203 SER B O 1
ATOM 6714 N N . GLY B 1 204 ? -3.354 0.574 14.102 1 79.38 204 GLY B N 1
ATOM 6715 C CA . GLY B 1 204 ? -2.178 0.772 14.938 1 79.38 204 GLY B CA 1
ATOM 6716 C C . GLY B 1 204 ? -2.086 2.172 15.516 1 79.38 204 GLY B C 1
ATOM 6717 O O . GLY B 1 204 ? -3.006 2.627 16.203 1 79.38 204 GLY B O 1
ATOM 6718 N N . LEU B 1 205 ? -1.077 2.836 15.133 1 81.25 205 LEU B N 1
ATOM 6719 C CA . LEU B 1 205 ? -0.845 4.195 15.609 1 81.25 205 LEU B CA 1
ATOM 6720 C C . LEU B 1 205 ? -1.817 5.172 14.961 1 81.25 205 LEU B C 1
ATOM 6722 O O . LEU B 1 205 ? -2.232 4.973 13.812 1 81.25 205 LEU B O 1
ATOM 6726 N N . SER B 1 206 ? -2.195 6.098 15.797 1 75.31 206 SER B N 1
ATOM 6727 C CA . SER B 1 206 ? -2.984 7.176 15.219 1 75.31 206 SER B CA 1
ATOM 6728 C C . SER B 1 206 ? -2.162 7.984 14.219 1 75.31 206 SER B C 1
ATOM 6730 O O . SER B 1 206 ? -0.94 7.84 14.148 1 75.31 206 SER B O 1
ATOM 6732 N N . GLY B 1 207 ? -2.785 8.734 13.375 1 75.5 207 GLY B N 1
ATOM 6733 C CA . GLY B 1 207 ? -2.092 9.562 12.398 1 75.5 207 GLY B CA 1
ATOM 6734 C C . GLY B 1 207 ? -1.082 10.508 13.023 1 75.5 207 GLY B C 1
ATOM 6735 O O . GLY B 1 207 ? 0.038 10.641 12.523 1 75.5 207 GLY B O 1
ATOM 6736 N N . GLY B 1 208 ? -1.496 11.094 14.125 1 77.62 208 GLY B N 1
ATOM 6737 C CA . GLY B 1 208 ? -0.59 11.992 14.82 1 77.62 208 GLY B CA 1
ATOM 6738 C C . GLY B 1 208 ? 0.596 11.289 15.445 1 77.62 208 GLY B C 1
ATOM 6739 O O . GLY B 1 208 ? 1.715 11.805 15.422 1 77.62 208 GLY B O 1
ATOM 6740 N N . GLU B 1 209 ? 0.302 10.148 16 1 81.31 209 GLU B N 1
ATOM 6741 C CA . GLU B 1 209 ? 1.378 9.367 16.594 1 81.31 209 GLU B CA 1
ATOM 6742 C C . GLU B 1 209 ? 2.371 8.891 15.539 1 81.31 209 GLU B C 1
ATOM 6744 O O . GLU B 1 209 ? 3.582 8.891 15.773 1 81.31 209 GLU B O 1
ATOM 6749 N N . ARG B 1 210 ? 1.849 8.516 14.461 1 87 210 ARG B N 1
ATOM 6750 C CA . ARG B 1 210 ? 2.691 8.055 13.359 1 87 210 ARG B CA 1
ATOM 6751 C C . ARG B 1 210 ? 3.58 9.18 12.844 1 87 210 ARG B C 1
ATOM 6753 O O . ARG B 1 210 ? 4.754 8.961 12.539 1 87 210 ARG B O 1
ATOM 6760 N N . LYS B 1 211 ? 3.053 10.328 12.773 1 84.12 211 LYS B N 1
ATOM 6761 C CA . LYS B 1 211 ? 3.816 11.484 12.32 1 84.12 211 LYS B CA 1
ATOM 6762 C C . LYS B 1 211 ? 4.93 11.828 13.305 1 84.12 211 LYS B C 1
ATOM 6764 O O . LYS B 1 211 ? 6.07 12.07 12.898 1 84.12 211 LYS B O 1
ATOM 6769 N N . ARG B 1 212 ? 4.562 11.852 14.531 1 86.62 212 ARG B N 1
ATOM 6770 C CA . ARG B 1 212 ? 5.566 12.141 15.555 1 86.62 212 ARG B CA 1
ATOM 6771 C C . ARG B 1 212 ? 6.66 11.078 15.562 1 86.62 212 ARG B C 1
ATOM 6773 O O . ARG B 1 212 ? 7.832 11.391 15.789 1 86.62 212 ARG B O 1
ATOM 6780 N N . CYS B 1 213 ? 6.262 9.914 15.312 1 92 213 CYS B N 1
ATOM 6781 C CA . CYS B 1 213 ? 7.238 8.836 15.234 1 92 213 CYS B CA 1
ATOM 6782 C C . CYS B 1 213 ? 8.172 9.031 14.047 1 92 213 CYS B C 1
ATOM 6784 O O . CYS B 1 213 ? 9.383 8.836 14.164 1 92 213 CYS B O 1
ATOM 6786 N N . SER B 1 214 ? 7.629 9.391 12.938 1 91.25 214 SER B N 1
ATOM 6787 C CA . SER B 1 214 ? 8.422 9.633 11.742 1 91.25 214 SER B CA 1
ATOM 6788 C C . SER B 1 214 ? 9.445 10.742 11.969 1 91.25 214 SER B C 1
ATOM 6790 O O . SER B 1 214 ? 10.586 10.641 11.523 1 91.25 214 SER B O 1
ATOM 6792 N N . ILE B 1 215 ? 9.062 11.734 12.672 1 90.19 215 ILE B N 1
ATOM 6793 C CA . ILE B 1 215 ? 9.953 12.852 12.992 1 90.19 215 ILE B CA 1
ATOM 6794 C C . ILE B 1 215 ? 11.055 12.375 13.945 1 90.19 215 ILE B C 1
ATOM 6796 O O . ILE B 1 215 ? 12.219 12.719 13.773 1 90.19 215 ILE B O 1
ATOM 6800 N N . GLY B 1 216 ? 10.641 11.594 14.891 1 91.75 216 GLY B N 1
ATOM 6801 C CA . GLY B 1 216 ? 11.586 11.086 15.867 1 91.75 216 GLY B CA 1
ATOM 6802 C C . GLY B 1 216 ? 12.68 10.227 15.258 1 91.75 216 GLY B C 1
ATOM 6803 O O . GLY B 1 216 ? 13.82 10.242 15.727 1 91.75 216 GLY B O 1
ATOM 6804 N N . ILE B 1 217 ? 12.375 9.5 14.211 1 93.38 217 ILE B N 1
ATOM 6805 C CA . ILE B 1 217 ? 13.32 8.609 13.547 1 93.38 217 ILE B CA 1
ATOM 6806 C C . ILE B 1 217 ? 14.492 9.422 12.992 1 93.38 217 ILE B C 1
ATOM 6808 O O . ILE B 1 217 ? 15.641 8.969 13.031 1 93.38 217 ILE B O 1
ATOM 6812 N N . GLU B 1 218 ? 14.242 10.617 12.625 1 89.88 218 GLU B N 1
ATOM 6813 C CA . GLU B 1 218 ? 15.289 11.469 12.062 1 89.88 218 GLU B CA 1
ATOM 6814 C C . GLU B 1 218 ? 15.945 12.32 13.148 1 89.88 218 GLU B C 1
ATOM 6816 O O . GLU B 1 218 ? 17.156 12.555 13.109 1 89.88 218 GLU B O 1
ATOM 6821 N N . LEU B 1 219 ? 15.172 12.68 14.109 1 88.69 219 LEU B N 1
ATOM 6822 C CA . LEU B 1 219 ? 15.664 13.586 15.141 1 88.69 219 LEU B CA 1
ATOM 6823 C C . LEU B 1 219 ? 16.641 12.875 16.062 1 88.69 219 LEU B C 1
ATOM 6825 O O . LEU B 1 219 ? 17.578 13.492 16.594 1 88.69 219 LEU B O 1
ATOM 6829 N N . ILE B 1 220 ? 16.391 11.688 16.234 1 91 220 ILE B N 1
ATOM 6830 C CA . ILE B 1 220 ? 17.156 10.953 17.234 1 91 220 ILE B CA 1
ATOM 6831 C C . ILE B 1 220 ? 18.609 10.836 16.781 1 91 220 ILE B C 1
ATOM 6833 O O . ILE B 1 220 ? 19.516 10.664 17.609 1 91 220 ILE B O 1
ATOM 6837 N N . CYS B 1 221 ? 18.906 10.867 15.5 1 89 221 CYS B N 1
ATOM 6838 C CA . CYS B 1 221 ? 20.25 10.711 14.961 1 89 221 CYS B CA 1
ATOM 6839 C C . CYS B 1 221 ? 21.047 11.992 15.109 1 89 221 CYS B C 1
ATOM 6841 O O . CYS B 1 221 ? 22.281 11.984 14.969 1 89 221 CYS B O 1
ATOM 6843 N N . ASP B 1 222 ? 20.453 13.07 15.539 1 81.88 222 ASP B N 1
ATOM 6844 C CA . ASP B 1 222 ? 21.125 14.344 15.805 1 81.88 222 ASP B CA 1
ATOM 6845 C C . ASP B 1 222 ? 22.016 14.742 14.633 1 81.88 222 ASP B C 1
ATOM 6847 O O . ASP B 1 222 ? 23.203 14.992 14.812 1 81.88 222 ASP B O 1
ATOM 6851 N N . LEU B 1 223 ? 21.438 14.914 13.516 1 87.44 223 LEU B N 1
ATOM 6852 C CA . LEU B 1 223 ? 22.172 15.234 12.297 1 87.44 223 LEU B CA 1
ATOM 6853 C C . LEU B 1 223 ? 22.375 16.734 12.172 1 87.44 223 LEU B C 1
ATOM 6855 O O . LEU B 1 223 ? 21.734 17.531 12.883 1 87.44 223 LEU B O 1
ATOM 6859 N N . LYS B 1 224 ? 23.266 17.141 11.352 1 88 224 LYS B N 1
ATOM 6860 C CA . LYS B 1 224 ? 23.672 18.547 11.25 1 88 224 LYS B CA 1
ATOM 6861 C C . LYS B 1 224 ? 22.641 19.359 10.469 1 88 224 LYS B C 1
ATOM 6863 O O . LYS B 1 224 ? 22.484 20.562 10.711 1 88 224 LYS B O 1
ATOM 6868 N N . ILE B 1 225 ? 22.047 18.688 9.562 1 92 225 ILE B N 1
ATOM 6869 C CA . ILE B 1 225 ? 21.031 19.359 8.758 1 92 225 ILE B CA 1
ATOM 6870 C C . ILE B 1 225 ? 19.719 18.578 8.836 1 92 225 ILE B C 1
ATOM 6872 O O . ILE B 1 225 ? 19.719 17.359 8.648 1 92 225 ILE B O 1
ATOM 6876 N N . LEU B 1 226 ? 18.719 19.25 9.148 1 93.19 226 LEU B N 1
ATOM 6877 C CA . LEU B 1 226 ? 17.406 18.609 9.25 1 93.19 226 LEU B CA 1
ATOM 6878 C C . LEU B 1 226 ? 16.406 19.281 8.328 1 93.19 226 LEU B C 1
ATOM 6880 O O . LEU B 1 226 ? 16.234 20.5 8.383 1 93.19 226 LEU B O 1
ATOM 6884 N N . LEU B 1 227 ? 15.875 18.562 7.426 1 94.44 227 LEU B N 1
ATOM 6885 C CA . LEU B 1 227 ? 14.828 19.031 6.523 1 94.44 227 LEU B CA 1
ATOM 6886 C C . LEU B 1 227 ? 13.508 18.312 6.793 1 94.44 227 LEU B C 1
ATOM 6888 O O . LEU B 1 227 ? 13.461 17.078 6.785 1 94.44 227 LEU B O 1
ATOM 6892 N N . LEU B 1 228 ? 12.477 19.047 7.109 1 93.88 228 LEU B N 1
ATOM 6893 C CA . LEU B 1 228 ? 11.172 18.453 7.41 1 93.88 228 LEU B CA 1
ATOM 6894 C C . LEU B 1 228 ? 10.102 19 6.48 1 93.88 228 LEU B C 1
ATOM 6896 O O . LEU B 1 228 ? 9.953 20.219 6.344 1 93.88 228 LEU B O 1
ATOM 6900 N N . ASP B 1 229 ? 9.43 18.078 5.844 1 90 229 ASP B N 1
ATOM 6901 C CA . ASP B 1 229 ? 8.328 18.484 4.977 1 90 229 ASP B CA 1
ATOM 6902 C C . ASP B 1 229 ? 6.992 18.391 5.711 1 90 229 ASP B C 1
ATOM 6904 O O . ASP B 1 229 ? 6.461 17.297 5.914 1 90 229 ASP B O 1
ATOM 6908 N N . GLU B 1 230 ? 6.469 19.406 6.102 1 87.25 230 GLU B N 1
ATOM 6909 C CA . GLU B 1 230 ? 5.188 19.562 6.781 1 87.25 230 GLU B CA 1
ATOM 6910 C C . GLU B 1 230 ? 5.125 18.703 8.047 1 87.25 230 GLU B C 1
ATOM 6912 O O . GLU B 1 230 ? 4.207 17.906 8.211 1 87.25 230 GLU B O 1
ATOM 6917 N N . PRO B 1 231 ? 5.945 18.984 8.977 1 87.75 231 PRO B N 1
ATOM 6918 C CA . PRO B 1 231 ? 6 18.172 10.203 1 87.75 231 PRO B CA 1
ATOM 6919 C C . PRO B 1 231 ? 4.785 18.391 11.102 1 87.75 231 PRO B C 1
ATOM 6921 O O . PRO B 1 231 ? 4.504 17.562 11.969 1 87.75 231 PRO B O 1
ATOM 6924 N N . THR B 1 232 ? 4.082 19.516 10.93 1 83.38 232 THR B N 1
ATOM 6925 C CA . THR B 1 232 ? 2.986 19.828 11.836 1 83.38 232 THR B CA 1
ATOM 6926 C C . THR B 1 232 ? 1.644 19.438 11.227 1 83.38 232 THR B C 1
ATOM 6928 O O . THR B 1 232 ? 0.597 19.609 11.859 1 83.38 232 THR B O 1
ATOM 6931 N N . SER B 1 233 ? 1.711 18.891 10.078 1 78.12 233 SER B N 1
ATOM 6932 C CA . SER B 1 233 ? 0.466 18.5 9.43 1 78.12 233 SER B CA 1
ATOM 6933 C C . SER B 1 233 ? -0.211 17.359 10.18 1 78.12 233 SER B C 1
ATOM 6935 O O . SER B 1 233 ? 0.442 16.375 10.555 1 78.12 233 SER B O 1
ATOM 6937 N N . GLY B 1 234 ? -1.444 17.547 10.547 1 71.94 234 GLY B N 1
ATOM 6938 C CA . GLY B 1 234 ? -2.207 16.5 11.211 1 71.94 234 GLY B CA 1
ATOM 6939 C C . GLY B 1 234 ? -1.999 16.469 12.711 1 71.94 234 GLY B C 1
ATOM 6940 O O . GLY B 1 234 ? -2.477 15.562 13.391 1 71.94 234 GLY B O 1
ATOM 6941 N N . LEU B 1 235 ? -1.202 17.406 13.141 1 77.06 235 LEU B N 1
ATOM 6942 C CA . LEU B 1 235 ? -0.97 17.484 14.578 1 77.06 235 LEU B CA 1
ATOM 6943 C C . LEU B 1 235 ? -1.828 18.578 15.211 1 77.06 235 LEU B C 1
ATOM 6945 O O . LEU B 1 235 ? -2.219 19.531 14.539 1 77.06 235 LEU B O 1
ATOM 6949 N N . ASP B 1 236 ? -2.107 18.391 16.469 1 77 236 ASP B N 1
ATOM 6950 C CA . ASP B 1 236 ? -2.83 19.438 17.188 1 77 236 ASP B CA 1
ATOM 6951 C C . ASP B 1 236 ? -1.917 20.625 17.5 1 77 236 ASP B C 1
ATOM 6953 O O . ASP B 1 236 ? -0.697 20.531 17.344 1 77 236 ASP B O 1
ATOM 6957 N N . SER B 1 237 ? -2.494 21.672 17.922 1 76.56 237 SER B N 1
ATOM 6958 C CA . SER B 1 237 ? -1.788 22.938 18.125 1 76.56 237 SER B CA 1
ATOM 6959 C C . SER B 1 237 ? -0.722 22.812 19.203 1 76.56 237 SER B C 1
ATOM 6961 O O . SER B 1 237 ? 0.379 23.344 19.062 1 76.56 237 SER B O 1
ATOM 6963 N N . VAL B 1 238 ? -1.045 22.062 20.219 1 77.94 238 VAL B N 1
ATOM 6964 C CA . VAL B 1 238 ? -0.106 21.953 21.344 1 77.94 238 VAL B CA 1
ATOM 6965 C C . VAL B 1 238 ? 1.085 21.094 20.922 1 77.94 238 VAL B C 1
ATOM 6967 O O . VAL B 1 238 ? 2.236 21.453 21.188 1 77.94 238 VAL B O 1
ATOM 6970 N N . THR B 1 239 ? 0.777 20.047 20.328 1 78.69 239 THR B N 1
ATOM 6971 C CA . THR B 1 239 ? 1.841 19.156 19.875 1 78.69 239 THR B CA 1
ATOM 6972 C C . THR B 1 239 ? 2.682 19.828 18.797 1 78.69 239 THR B C 1
ATOM 6974 O O . THR B 1 239 ? 3.902 19.656 18.75 1 78.69 239 THR B O 1
ATOM 6977 N N . SER B 1 240 ? 1.999 20.516 17.938 1 83.5 240 SER B N 1
ATOM 6978 C CA . SER B 1 240 ? 2.715 21.25 16.906 1 83.5 240 SER B CA 1
ATOM 6979 C C . SER B 1 240 ? 3.691 22.25 17.516 1 83.5 240 SER B C 1
ATOM 6981 O O . SER B 1 240 ? 4.828 22.375 17.047 1 83.5 240 SER B O 1
ATOM 6983 N N . ALA B 1 241 ? 3.234 22.969 18.516 1 84.12 241 ALA B N 1
ATOM 6984 C CA . ALA B 1 241 ? 4.09 23.953 19.172 1 84.12 241 ALA B CA 1
ATOM 6985 C C . ALA B 1 241 ? 5.277 23.281 19.844 1 84.12 241 ALA B C 1
ATOM 6987 O O . ALA B 1 241 ? 6.391 23.797 19.828 1 84.12 241 ALA B O 1
ATOM 6988 N N . LYS B 1 242 ? 4.992 22.141 20.406 1 81.62 242 LYS B N 1
ATOM 6989 C CA . LYS B 1 242 ? 6.059 21.406 21.078 1 81.62 242 LYS B CA 1
ATOM 6990 C C . LYS B 1 242 ? 7.102 20.922 20.078 1 81.62 242 LYS B C 1
ATOM 6992 O O . LYS B 1 242 ? 8.305 20.953 20.359 1 81.62 242 LYS B O 1
ATOM 6997 N N . VAL B 1 243 ? 6.668 20.438 19.016 1 84.81 243 VAL B N 1
ATOM 6998 C CA . VAL B 1 243 ? 7.566 19.938 17.984 1 84.81 243 VAL B CA 1
ATOM 6999 C C . VAL B 1 243 ? 8.422 21.078 17.422 1 84.81 243 VAL B C 1
ATOM 7001 O O . VAL B 1 243 ? 9.633 20.922 17.266 1 84.81 243 VAL B O 1
ATOM 7004 N N . VAL B 1 244 ? 7.805 22.188 17.125 1 89.94 244 VAL B N 1
ATOM 7005 C CA . VAL B 1 244 ? 8.539 23.312 16.562 1 89.94 244 VAL B CA 1
ATOM 7006 C C . VAL B 1 244 ? 9.508 23.875 17.609 1 89.94 244 VAL B C 1
ATOM 7008 O O . VAL B 1 244 ? 10.602 24.312 17.281 1 89.94 244 VAL B O 1
ATOM 7011 N N . HIS B 1 245 ? 9.047 23.859 18.828 1 88.69 245 HIS B N 1
ATOM 7012 C CA . HIS B 1 245 ? 9.938 24.281 19.906 1 88.69 245 HIS B CA 1
ATOM 7013 C C . HIS B 1 245 ? 11.156 23.359 20 1 88.69 245 HIS B C 1
ATOM 7015 O O . HIS B 1 245 ? 12.273 23.844 20.219 1 88.69 245 HIS B O 1
ATOM 7021 N N . LEU B 1 246 ? 10.859 22.141 19.844 1 84.44 246 LEU B N 1
ATOM 7022 C CA . LEU B 1 246 ? 11.945 21.172 19.844 1 84.44 246 LEU B CA 1
ATOM 7023 C C . LEU B 1 246 ? 12.906 21.422 18.688 1 84.44 246 LEU B C 1
ATOM 7025 O O . LEU B 1 246 ? 14.125 21.359 18.859 1 84.44 246 LEU B O 1
ATOM 7029 N N . LEU B 1 247 ? 12.438 21.672 17.578 1 89.12 247 LEU B N 1
ATOM 7030 C CA . LEU B 1 247 ? 13.258 21.953 16.406 1 89.12 247 LEU B CA 1
ATOM 7031 C C . LEU B 1 247 ? 14.094 23.219 16.625 1 89.12 247 LEU B C 1
ATOM 7033 O O . LEU B 1 247 ? 15.25 23.266 16.203 1 89.12 247 LEU B O 1
ATOM 7037 N N . ARG B 1 248 ? 13.5 24.172 17.234 1 91 248 ARG B N 1
ATOM 7038 C CA . ARG B 1 248 ? 14.234 25.406 17.531 1 91 248 ARG B CA 1
ATOM 7039 C C . ARG B 1 248 ? 15.383 25.141 18.5 1 91 248 ARG B C 1
ATOM 7041 O O . ARG B 1 248 ? 16.484 25.656 18.328 1 91 248 ARG B O 1
ATOM 7048 N N . GLN B 1 249 ? 15.062 24.406 19.484 1 87 249 GLN B N 1
ATOM 7049 C CA . GLN B 1 249 ? 16.094 24.062 20.453 1 87 249 GLN B CA 1
ATOM 7050 C C . GLN B 1 249 ? 17.25 23.312 19.781 1 87 249 GLN B C 1
ATOM 7052 O O . GLN B 1 249 ? 18.422 23.562 20.094 1 87 249 GLN B O 1
ATOM 7057 N N . LEU B 1 250 ? 16.938 22.484 18.922 1 84.56 250 LEU B N 1
ATOM 7058 C CA . LEU B 1 250 ? 17.953 21.719 18.188 1 84.56 250 LEU B CA 1
ATOM 7059 C C . LEU B 1 250 ? 18.781 22.656 17.297 1 84.56 250 LEU B C 1
ATOM 7061 O O . LEU B 1 250 ? 20 22.469 17.172 1 84.56 250 LEU B O 1
ATOM 7065 N N . SER B 1 251 ? 18.125 23.547 16.703 1 88.62 251 SER B N 1
ATOM 7066 C CA . SER B 1 251 ? 18.828 24.484 15.836 1 88.62 251 SER B CA 1
ATOM 7067 C C . SER B 1 251 ? 19.828 25.328 16.625 1 88.62 251 SER B C 1
ATOM 7069 O O . SER B 1 251 ? 20.875 25.703 16.109 1 88.62 251 SER B O 1
ATOM 7071 N N . ARG B 1 252 ? 19.516 25.594 17.844 1 88.38 252 ARG B N 1
ATOM 7072 C CA . ARG B 1 252 ? 20.359 26.469 18.672 1 88.38 252 ARG B CA 1
ATOM 7073 C C . ARG B 1 252 ? 21.672 25.781 19.016 1 88.38 252 ARG B C 1
ATOM 7075 O O . ARG B 1 252 ? 22.656 26.438 19.359 1 88.38 252 ARG B O 1
ATOM 7082 N N . THR B 1 253 ? 21.734 24.562 18.812 1 83.69 253 THR B N 1
ATOM 7083 C CA . THR B 1 253 ? 22.969 23.828 19.062 1 83.69 253 THR B CA 1
ATOM 7084 C C . THR B 1 253 ? 23.859 23.844 17.828 1 83.69 253 THR B C 1
ATOM 7086 O O . THR B 1 253 ? 24.859 23.109 17.766 1 83.69 253 THR B O 1
ATOM 7089 N N . GLY B 1 254 ? 23.5 24.562 16.844 1 83.19 254 GLY B N 1
ATOM 7090 C CA . GLY B 1 254 ? 24.344 24.734 15.688 1 83.19 254 GLY B CA 1
ATOM 7091 C C . GLY B 1 254 ? 23.844 23.984 14.469 1 83.19 254 GLY B C 1
ATOM 7092 O O . GLY B 1 254 ? 24.531 23.906 13.445 1 83.19 254 GLY B O 1
ATOM 7093 N N . ARG B 1 255 ? 22.766 23.484 14.555 1 88.56 255 ARG B N 1
ATOM 7094 C CA . ARG B 1 255 ? 22.203 22.719 13.445 1 88.56 255 ARG B CA 1
ATOM 7095 C C . ARG B 1 255 ? 21.391 23.609 12.523 1 88.56 255 ARG B C 1
ATOM 7097 O O . ARG B 1 255 ? 20.906 24.672 12.938 1 88.56 255 ARG B O 1
ATOM 7104 N N . THR B 1 256 ? 21.359 23.219 11.258 1 92 256 THR B N 1
ATOM 7105 C CA . THR B 1 256 ? 20.5 23.906 10.289 1 92 256 THR B CA 1
ATOM 7106 C C . THR B 1 256 ? 19.188 23.172 10.117 1 92 256 THR B C 1
ATOM 7108 O O . THR B 1 256 ? 19.172 21.984 9.766 1 92 256 THR B O 1
ATOM 7111 N N . VAL B 1 257 ? 18.125 23.828 10.438 1 93.5 257 VAL B N 1
ATOM 7112 C CA . VAL B 1 257 ? 16.812 23.219 10.375 1 93.5 257 VAL B CA 1
ATOM 7113 C C . VAL B 1 257 ? 15.93 23.953 9.375 1 93.5 257 VAL B C 1
ATOM 7115 O O . VAL B 1 257 ? 15.812 25.188 9.438 1 93.5 257 VAL B O 1
ATOM 7118 N N . ILE B 1 258 ? 15.414 23.25 8.383 1 95.19 258 ILE B N 1
ATOM 7119 C CA . ILE B 1 258 ? 14.484 23.797 7.398 1 95.19 258 ILE B CA 1
ATOM 7120 C C . ILE B 1 258 ? 13.188 23 7.426 1 95.19 258 ILE B C 1
ATOM 7122 O O . ILE B 1 258 ? 13.203 21.766 7.414 1 95.19 258 ILE B O 1
ATOM 7126 N N . TYR B 1 259 ? 12.078 23.594 7.543 1 93.62 259 TYR B N 1
ATOM 7127 C CA . TYR B 1 259 ? 10.812 22.859 7.484 1 93.62 259 TYR B CA 1
ATOM 7128 C C . TYR B 1 259 ? 9.75 23.688 6.77 1 93.62 259 TYR B C 1
ATOM 7130 O O . TYR B 1 259 ? 9.844 24.906 6.703 1 93.62 259 TYR B O 1
ATOM 7138 N N . THR B 1 260 ? 8.859 23.031 6.133 1 92 260 THR B N 1
ATOM 7139 C CA . THR B 1 260 ? 7.719 23.672 5.48 1 92 260 THR B CA 1
ATOM 7140 C C . THR B 1 260 ? 6.492 23.641 6.387 1 92 260 THR B C 1
ATOM 7142 O O . THR B 1 260 ? 6.285 22.672 7.125 1 92 260 THR B O 1
ATOM 7145 N N . ILE B 1 261 ? 5.719 24.688 6.434 1 86.19 261 ILE B N 1
ATOM 7146 C CA . ILE B 1 261 ? 4.512 24.766 7.254 1 86.19 261 ILE B CA 1
ATOM 7147 C C . ILE B 1 261 ? 3.377 25.391 6.445 1 86.19 261 ILE B C 1
ATOM 7149 O O . ILE B 1 261 ? 3.588 26.359 5.719 1 86.19 261 ILE B O 1
ATOM 7153 N N . HIS B 1 262 ? 2.295 24.828 6.59 1 76.5 262 HIS B N 1
ATOM 7154 C CA . HIS B 1 262 ? 1.142 25.359 5.863 1 76.5 262 HIS B CA 1
ATOM 7155 C C . HIS B 1 262 ? 0.343 26.328 6.723 1 76.5 262 HIS B C 1
ATOM 7157 O O . HIS B 1 262 ? -0.01 27.422 6.266 1 76.5 262 HIS B O 1
ATOM 7163 N N . GLN B 1 263 ? -0.011 25.797 7.93 1 75.25 263 GLN B N 1
ATOM 7164 C CA . GLN B 1 263 ? -0.874 26.578 8.812 1 75.25 263 GLN B CA 1
ATOM 7165 C C . GLN B 1 263 ? -0.252 26.734 10.195 1 75.25 263 GLN B C 1
ATOM 7167 O O . GLN B 1 263 ? -0.608 26.016 11.125 1 75.25 263 GLN B O 1
ATOM 7172 N N . PRO B 1 264 ? 0.495 27.812 10.297 1 75.81 264 PRO B N 1
ATOM 7173 C CA . PRO B 1 264 ? 1.064 27.969 11.633 1 75.81 264 PRO B CA 1
ATOM 7174 C C . PRO B 1 264 ? 0.11 28.672 12.602 1 75.81 264 PRO B C 1
ATOM 7176 O O . PRO B 1 264 ? -0.653 29.547 12.195 1 75.81 264 PRO B O 1
ATOM 7179 N N . THR B 1 265 ? 0.081 28.203 13.781 1 75 265 THR B N 1
ATOM 7180 C CA . THR B 1 265 ? -0.645 28.891 14.844 1 75 265 THR B CA 1
ATOM 7181 C C . THR B 1 265 ? 0.151 30.094 15.352 1 75 265 THR B C 1
ATOM 7183 O O . THR B 1 265 ? 1.329 30.25 15.023 1 75 265 THR B O 1
ATOM 7186 N N . ALA B 1 266 ? -0.487 30.953 16.078 1 71.06 266 ALA B N 1
ATOM 7187 C CA . ALA B 1 266 ? 0.17 32.125 16.625 1 71.06 266 ALA B CA 1
ATOM 7188 C C . ALA B 1 266 ? 1.365 31.75 17.484 1 71.06 266 ALA B C 1
ATOM 7190 O O . ALA B 1 266 ? 2.391 32.438 17.484 1 71.06 266 ALA B O 1
ATOM 7191 N N . GLU B 1 267 ? 1.199 30.672 18.156 1 76.19 267 GLU B N 1
ATOM 7192 C CA . GLU B 1 267 ? 2.291 30.219 19.016 1 76.19 267 GLU B CA 1
ATOM 7193 C C . GLU B 1 267 ? 3.469 29.719 18.188 1 76.19 267 GLU B C 1
ATOM 7195 O O . GLU B 1 267 ? 4.625 29.984 18.516 1 76.19 267 GLU B O 1
ATOM 7200 N N . VAL B 1 268 ? 3.213 29.094 17.203 1 83.12 268 VAL B N 1
ATOM 7201 C CA . VAL B 1 268 ? 4.246 28.516 16.344 1 83.12 268 VAL B CA 1
ATOM 7202 C C . VAL B 1 268 ? 5 29.625 15.617 1 83.12 268 VAL B C 1
ATOM 7204 O O . VAL B 1 268 ? 6.203 29.516 15.375 1 83.12 268 VAL B O 1
ATOM 7207 N N . LEU B 1 269 ? 4.328 30.719 15.422 1 81.81 269 LEU B N 1
ATOM 7208 C CA . LEU B 1 269 ? 4.918 31.844 14.727 1 81.81 269 LEU B CA 1
ATOM 7209 C C . LEU B 1 269 ? 6.027 32.5 15.555 1 81.81 269 LEU B C 1
ATOM 7211 O O . LEU B 1 269 ? 6.996 33 15.008 1 81.81 269 LEU B O 1
ATOM 7215 N N . SER B 1 270 ? 5.836 32.406 16.797 1 80.81 270 SER B N 1
ATOM 7216 C CA . SER B 1 270 ? 6.816 33 17.688 1 80.81 270 SER B CA 1
ATOM 7217 C C . SER B 1 270 ? 8.141 32.25 17.656 1 80.81 270 SER B C 1
ATOM 7219 O O . SER B 1 270 ? 9.18 32.781 18.047 1 80.81 270 SER B O 1
ATOM 7221 N N . TYR B 1 271 ? 8.117 31.094 17.094 1 86 271 TYR B N 1
ATOM 7222 C CA . TYR B 1 271 ? 9.328 30.281 17.078 1 86 271 TYR B CA 1
ATOM 7223 C C . TYR B 1 271 ? 10.062 30.438 15.742 1 86 271 TYR B C 1
ATOM 7225 O O . TYR B 1 271 ? 11.164 29.922 15.57 1 86 271 TYR B O 1
ATOM 7233 N N . PHE B 1 272 ? 9.523 31.25 14.875 1 87.88 272 PHE B N 1
ATOM 7234 C CA . PHE B 1 272 ? 10.156 31.406 13.578 1 87.88 272 PHE B CA 1
ATOM 7235 C C . PHE B 1 272 ? 11.344 32.375 13.664 1 87.88 272 PHE B C 1
ATOM 7237 O O . PHE B 1 272 ? 11.211 33.469 14.172 1 87.88 272 PHE B O 1
ATOM 7244 N N . ASP B 1 273 ? 12.461 31.922 13.227 1 92.25 273 ASP B N 1
ATOM 7245 C CA . ASP B 1 273 ? 13.609 32.812 13.094 1 92.25 273 ASP B CA 1
ATOM 7246 C C . ASP B 1 273 ? 13.664 33.438 11.695 1 92.25 273 ASP B C 1
ATOM 7248 O O . ASP B 1 273 ? 13.625 34.656 11.547 1 92.25 273 ASP B O 1
ATOM 7252 N N . ASP B 1 274 ? 13.773 32.594 10.766 1 94.38 274 ASP B N 1
ATOM 7253 C CA . ASP B 1 274 ? 13.805 33 9.359 1 94.38 274 ASP B CA 1
ATOM 7254 C C . ASP B 1 274 ? 12.602 32.438 8.609 1 94.38 274 ASP B C 1
ATOM 7256 O O . ASP B 1 274 ? 12.07 31.375 8.969 1 94.38 274 ASP B O 1
ATOM 7260 N N . VAL B 1 275 ? 12.172 33.219 7.609 1 94.56 275 VAL B N 1
ATOM 7261 C CA . VAL B 1 275 ? 11.008 32.781 6.844 1 94.56 275 VAL B CA 1
ATOM 7262 C C . VAL B 1 275 ? 11.266 32.969 5.352 1 94.56 275 VAL B C 1
ATOM 7264 O O . VAL B 1 275 ? 11.883 33.969 4.945 1 94.56 275 VAL B O 1
ATOM 7267 N N . MET B 1 276 ? 10.93 32.031 4.609 1 95.06 276 MET B N 1
ATOM 7268 C CA . MET B 1 276 ? 10.969 32.094 3.152 1 95.06 276 MET B CA 1
ATOM 7269 C C . MET B 1 276 ? 9.578 31.891 2.561 1 95.06 276 MET B C 1
ATOM 7271 O O . MET B 1 276 ? 8.922 30.875 2.822 1 95.06 276 MET B O 1
ATOM 7275 N N . LEU B 1 277 ? 9.148 32.875 1.878 1 94.94 277 LEU B N 1
ATOM 7276 C CA . LEU B 1 277 ? 7.832 32.812 1.248 1 94.94 277 LEU B CA 1
ATOM 7277 C C . LEU B 1 277 ? 7.953 32.469 -0.232 1 94.94 277 LEU B C 1
ATOM 7279 O O . LEU B 1 277 ? 8.688 33.125 -0.97 1 94.94 277 LEU B O 1
ATOM 7283 N N . MET B 1 278 ? 7.254 31.406 -0.61 1 93.44 278 MET B N 1
ATOM 7284 C CA . MET B 1 278 ? 7.34 30.922 -1.985 1 93.44 278 MET B CA 1
ATOM 7285 C C . MET B 1 278 ? 5.973 30.953 -2.66 1 93.44 278 MET B C 1
ATOM 7287 O O . MET B 1 278 ? 4.957 30.641 -2.033 1 93.44 278 MET B O 1
ATOM 7291 N N . THR B 1 279 ? 5.984 31.359 -3.875 1 90.06 279 THR B N 1
ATOM 7292 C CA . THR B 1 279 ? 4.777 31.344 -4.695 1 90.06 279 THR B CA 1
ATOM 7293 C C . THR B 1 279 ? 5.125 31.094 -6.16 1 90.06 279 THR B C 1
ATOM 7295 O O . THR B 1 279 ? 6.133 31.594 -6.66 1 90.06 279 THR B O 1
ATOM 7298 N N . GLN B 1 280 ? 4.398 30.25 -6.852 1 87.44 280 GLN B N 1
ATOM 7299 C CA . GLN B 1 280 ? 4.555 29.922 -8.266 1 87.44 280 GLN B CA 1
ATOM 7300 C C . GLN B 1 280 ? 5.992 29.531 -8.586 1 87.44 280 GLN B C 1
ATOM 7302 O O . GLN B 1 280 ? 6.555 29.969 -9.586 1 87.44 280 GLN B O 1
ATOM 7307 N N . GLY B 1 281 ? 6.621 28.859 -7.676 1 89.69 281 GLY B N 1
ATOM 7308 C CA . GLY B 1 281 ? 7.969 28.359 -7.895 1 89.69 281 GLY B CA 1
ATOM 7309 C C . GLY B 1 281 ? 9.039 29.406 -7.691 1 89.69 281 GLY B C 1
ATOM 7310 O O . GLY B 1 281 ? 10.203 29.188 -8.031 1 89.69 281 GLY B O 1
ATOM 7311 N N . ARG B 1 282 ? 8.688 30.609 -7.242 1 92.75 282 ARG B N 1
ATOM 7312 C CA . ARG B 1 282 ? 9.617 31.703 -7.012 1 92.75 282 ARG B CA 1
ATOM 7313 C C . ARG B 1 282 ? 9.562 32.188 -5.562 1 92.75 282 ARG B C 1
ATOM 7315 O O . ARG B 1 282 ? 8.625 31.828 -4.832 1 92.75 282 ARG B O 1
ATOM 7322 N N . ILE B 1 283 ? 10.586 32.969 -5.219 1 93.81 283 ILE B N 1
ATOM 7323 C CA . ILE B 1 283 ? 10.656 33.469 -3.855 1 93.81 283 ILE B CA 1
ATOM 7324 C C . ILE B 1 283 ? 10.062 34.875 -3.807 1 93.81 283 ILE B C 1
ATOM 7326 O O . ILE B 1 283 ? 10.375 35.719 -4.645 1 93.81 283 ILE B O 1
ATOM 7330 N N . ALA B 1 284 ? 9.219 35.094 -2.869 1 93.56 284 ALA B N 1
ATOM 7331 C CA . ALA B 1 284 ? 8.609 36.406 -2.688 1 93.56 284 ALA B CA 1
ATOM 7332 C C . ALA B 1 284 ? 9.273 37.156 -1.542 1 93.56 284 ALA B C 1
ATOM 7334 O O . ALA B 1 284 ? 9.203 38.375 -1.481 1 93.56 284 ALA B O 1
ATOM 7335 N N . TYR B 1 285 ? 9.836 36.406 -0.647 1 93.5 285 TYR B N 1
ATOM 7336 C CA . TYR B 1 285 ? 10.547 37 0.483 1 93.5 285 TYR B CA 1
ATOM 7337 C C . TYR B 1 285 ? 11.453 35.969 1.146 1 93.5 285 TYR B C 1
ATOM 7339 O O . TYR B 1 285 ? 11.094 34.781 1.238 1 93.5 285 TYR B O 1
ATOM 7347 N N . HIS B 1 286 ? 12.562 36.312 1.483 1 94.19 286 HIS B N 1
ATOM 7348 C CA . HIS B 1 286 ? 13.492 35.5 2.234 1 94.19 286 HIS B CA 1
ATOM 7349 C C . HIS B 1 286 ? 14.297 36.312 3.232 1 94.19 286 HIS B C 1
ATOM 7351 O O . HIS B 1 286 ? 15.094 37.188 2.838 1 94.19 286 HIS B O 1
ATOM 7357 N N . GLY B 1 287 ? 14.062 36.125 4.484 1 92.75 287 GLY B N 1
ATOM 7358 C CA . GLY B 1 287 ? 14.742 36.875 5.535 1 92.75 287 GLY B CA 1
ATOM 7359 C C . GLY B 1 287 ? 14.227 36.562 6.926 1 92.75 287 GLY B C 1
ATOM 7360 O O . GLY B 1 287 ? 13.672 35.469 7.148 1 92.75 287 GLY B O 1
ATOM 7361 N N . THR B 1 288 ? 14.469 37.375 7.863 1 93.12 288 THR B N 1
ATOM 7362 C CA . THR B 1 288 ? 14.016 37.156 9.234 1 93.12 288 THR B CA 1
ATOM 7363 C C . THR B 1 288 ? 12.523 37.438 9.359 1 93.12 288 THR B C 1
ATOM 7365 O O . THR B 1 288 ? 11.961 38.219 8.602 1 93.12 288 THR B O 1
ATOM 7368 N N . MET B 1 289 ? 11.922 36.719 10.273 1 91.06 289 MET B N 1
ATOM 7369 C CA . MET B 1 289 ? 10.492 36.906 10.5 1 91.06 289 MET B CA 1
ATOM 7370 C C . MET B 1 289 ? 10.188 38.344 10.953 1 91.06 289 MET B C 1
ATOM 7372 O O . MET B 1 289 ? 9.18 38.906 10.547 1 91.06 289 MET B O 1
ATOM 7376 N N . ALA B 1 290 ? 11.016 38.875 11.695 1 87.44 290 ALA B N 1
ATOM 7377 C CA . ALA B 1 290 ? 10.828 40.219 12.211 1 87.44 290 ALA B CA 1
ATOM 7378 C C . ALA B 1 290 ? 10.875 41.25 11.094 1 87.44 290 ALA B C 1
ATOM 7380 O O . ALA B 1 290 ? 10.086 42.219 11.07 1 87.44 290 ALA B O 1
ATOM 7381 N N . ALA B 1 291 ? 11.766 41.031 10.172 1 89.62 291 ALA B N 1
ATOM 7382 C CA . ALA B 1 291 ? 11.961 42 9.086 1 89.62 291 ALA B CA 1
ATOM 7383 C C . ALA B 1 291 ? 10.898 41.844 8.008 1 89.62 291 ALA B C 1
ATOM 7385 O O . ALA B 1 291 ? 10.719 42.719 7.16 1 89.62 291 ALA B O 1
ATOM 7386 N N . SER B 1 292 ? 10.211 40.781 8.094 1 90.94 292 SER B N 1
ATOM 7387 C CA . SER B 1 292 ? 9.211 40.5 7.062 1 90.94 292 SER B CA 1
ATOM 7388 C C . SER B 1 292 ? 8.062 41.5 7.129 1 90.94 292 SER B C 1
ATOM 7390 O O . SER B 1 292 ? 7.574 41.969 6.094 1 90.94 292 SER B O 1
ATOM 7392 N N . LEU B 1 293 ? 7.645 41.844 8.297 1 89.06 293 LEU B N 1
ATOM 7393 C CA . LEU B 1 293 ? 6.539 42.781 8.453 1 89.06 293 LEU B CA 1
ATOM 7394 C C . LEU B 1 293 ? 6.906 44.156 7.898 1 89.06 293 LEU B C 1
ATOM 7396 O O . LEU B 1 293 ? 6.094 44.781 7.23 1 89.06 293 LEU B O 1
ATOM 7400 N N . ASP B 1 294 ? 8.125 44.531 8.18 1 89.56 294 ASP B N 1
ATOM 7401 C CA . ASP B 1 294 ? 8.602 45.844 7.695 1 89.56 294 ASP B CA 1
ATOM 7402 C C . ASP B 1 294 ? 8.719 45.844 6.172 1 89.56 294 ASP B C 1
ATOM 7404 O O . ASP B 1 294 ? 8.414 46.844 5.527 1 89.56 294 ASP B O 1
ATOM 7408 N N . TYR B 1 295 ? 9.164 44.812 5.676 1 90.94 295 TYR B N 1
ATOM 7409 C CA . TYR B 1 295 ? 9.305 44.719 4.227 1 90.94 295 TYR B CA 1
ATOM 7410 C C . TYR B 1 295 ? 7.953 44.812 3.537 1 90.94 295 TYR B C 1
ATOM 7412 O O . TYR B 1 295 ? 7.789 45.594 2.586 1 90.94 295 TYR B O 1
ATOM 7420 N N . PHE B 1 296 ? 6.98 44.094 3.959 1 92.38 296 PHE B N 1
ATOM 7421 C CA . PHE B 1 296 ? 5.672 44.094 3.316 1 92.38 296 PHE B CA 1
ATOM 7422 C C . PHE B 1 296 ? 4.977 45.438 3.506 1 92.38 296 PHE B C 1
ATOM 7424 O O . PHE B 1 296 ? 4.219 45.906 2.639 1 92.38 296 PHE B O 1
ATOM 7431 N N . GLU B 1 297 ? 5.262 46.031 4.637 1 90.62 297 GLU B N 1
ATOM 7432 C CA . GLU B 1 297 ? 4.734 47.375 4.832 1 90.62 297 GLU B CA 1
ATOM 7433 C C . GLU B 1 297 ? 5.359 48.344 3.85 1 90.62 297 GLU B C 1
ATOM 7435 O O . GLU B 1 297 ? 4.684 49.25 3.342 1 90.62 297 GLU B O 1
ATOM 7440 N N . SER B 1 298 ? 6.586 48.219 3.564 1 89.62 298 SER B N 1
ATOM 7441 C CA . SER B 1 298 ? 7.316 49.125 2.662 1 89.62 298 SER B CA 1
ATOM 7442 C C . SER B 1 298 ? 6.816 48.969 1.229 1 89.62 298 SER B C 1
ATOM 7444 O O . SER B 1 298 ? 6.895 49.938 0.445 1 89.62 298 SER B O 1
ATOM 7446 N N . ILE B 1 299 ? 6.309 47.812 0.888 1 90.31 299 ILE B N 1
ATOM 7447 C CA . ILE B 1 299 ? 5.84 47.625 -0.478 1 90.31 299 ILE B CA 1
ATOM 7448 C C . ILE B 1 299 ? 4.34 47.875 -0.557 1 90.31 299 ILE B C 1
ATOM 7450 O O . ILE B 1 299 ? 3.715 47.656 -1.595 1 90.31 299 ILE B O 1
ATOM 7454 N N . GLY B 1 300 ? 3.67 48.219 0.527 1 88.31 300 GLY B N 1
ATOM 7455 C CA . GLY B 1 300 ? 2.285 48.656 0.493 1 88.31 300 GLY B CA 1
ATOM 7456 C C . GLY B 1 300 ? 1.314 47.625 1.037 1 88.31 300 GLY B C 1
ATOM 7457 O O . GLY B 1 300 ? 0.098 47.781 0.909 1 88.31 300 GLY B O 1
ATOM 7458 N N . PHE B 1 301 ? 1.818 46.594 1.535 1 90.81 301 PHE B N 1
ATOM 7459 C CA . PHE B 1 301 ? 0.938 45.562 2.072 1 90.81 301 PHE B CA 1
ATOM 7460 C C . PHE B 1 301 ? 1.036 45.531 3.594 1 90.81 301 PHE B C 1
ATOM 7462 O O . PHE B 1 301 ? 1.71 44.656 4.145 1 90.81 301 PHE B O 1
ATOM 7469 N N . SER B 1 302 ? 0.301 46.312 4.246 1 88.31 302 SER B N 1
ATOM 7470 C CA . SER B 1 302 ? 0.299 46.344 5.703 1 88.31 302 SER B CA 1
ATOM 7471 C C . SER B 1 302 ? -0.671 45.312 6.277 1 88.31 302 SER B C 1
ATOM 7473 O O . SER B 1 302 ? -1.795 45.188 5.789 1 88.31 302 SER B O 1
ATOM 7475 N N . CYS B 1 303 ? -0.163 44.562 7.191 1 85.5 303 CYS B N 1
ATOM 7476 C CA . CYS B 1 303 ? -0.941 43.469 7.797 1 85.5 303 CYS B CA 1
ATOM 7477 C C . CYS B 1 303 ? -2.082 44.031 8.641 1 85.5 303 CYS B C 1
ATOM 7479 O O . CYS B 1 303 ? -1.852 44.812 9.562 1 85.5 303 CYS B O 1
ATOM 7481 N N . PRO B 1 304 ? -3.227 43.625 8.32 1 80.44 304 PRO B N 1
ATOM 7482 C CA . PRO B 1 304 ? -4.355 44.031 9.148 1 80.44 304 PRO B CA 1
ATOM 7483 C C . PRO B 1 304 ? -4.344 43.406 10.539 1 80.44 304 PRO B C 1
ATOM 7485 O O . PRO B 1 304 ? -3.754 42.344 10.734 1 80.44 304 PRO B O 1
ATOM 7488 N N . SER B 1 305 ? -4.934 43.969 11.602 1 71.88 305 SER B N 1
ATOM 7489 C CA . SER B 1 305 ? -4.914 43.531 13 1 71.88 305 SER B CA 1
ATOM 7490 C C . SER B 1 305 ? -5.699 42.25 13.188 1 71.88 305 SER B C 1
ATOM 7492 O O . SER B 1 305 ? -5.453 41.5 14.133 1 71.88 305 SER B O 1
ATOM 7494 N N . LYS B 1 306 ? -6.477 41.906 12.266 1 65.25 306 LYS B N 1
ATOM 7495 C CA . LYS B 1 306 ? -7.336 40.719 12.398 1 65.25 306 LYS B CA 1
ATOM 7496 C C . LYS B 1 306 ? -6.594 39.438 12.008 1 65.25 306 LYS B C 1
ATOM 7498 O O . LYS B 1 306 ? -7 38.344 12.383 1 65.25 306 LYS B O 1
ATOM 7503 N N . TYR B 1 307 ? -5.496 39.75 11.281 1 71.5 307 TYR B N 1
ATOM 7504 C CA . TYR B 1 307 ? -4.785 38.562 10.75 1 71.5 307 TYR B CA 1
ATOM 7505 C C . TYR B 1 307 ? -3.441 38.406 11.453 1 71.5 307 TYR B C 1
ATOM 7507 O O . TYR B 1 307 ? -2.83 39.375 11.898 1 71.5 307 TYR B O 1
ATOM 7515 N N . THR B 1 308 ? -3.131 37.156 11.594 1 75.75 308 THR B N 1
ATOM 7516 C CA . THR B 1 308 ? -1.726 36.906 11.883 1 75.75 308 THR B CA 1
ATOM 7517 C C . THR B 1 308 ? -0.861 37.156 10.656 1 75.75 308 THR B C 1
ATOM 7519 O O . THR B 1 308 ? -1.333 37.031 9.523 1 75.75 308 THR B O 1
ATOM 7522 N N . PRO B 1 309 ? 0.296 37.594 10.828 1 80.44 309 PRO B N 1
ATOM 7523 C CA . PRO B 1 309 ? 1.163 37.906 9.688 1 80.44 309 PRO B CA 1
ATOM 7524 C C . PRO B 1 309 ? 1.22 36.75 8.688 1 80.44 309 PRO B C 1
ATOM 7526 O O . PRO B 1 309 ? 1.186 36.969 7.473 1 80.44 309 PRO B O 1
ATOM 7529 N N . THR B 1 310 ? 1.284 35.562 9.156 1 80.56 310 THR B N 1
ATOM 7530 C CA . THR B 1 310 ? 1.433 34.438 8.258 1 80.56 310 THR B CA 1
ATOM 7531 C C . THR B 1 310 ? 0.145 34.188 7.477 1 80.56 310 THR B C 1
ATOM 7533 O O . THR B 1 310 ? 0.187 33.812 6.305 1 80.56 310 THR B O 1
ATOM 7536 N N . ASP B 1 311 ? -0.951 34.406 8.133 1 78.06 311 ASP B N 1
ATOM 7537 C CA . ASP B 1 311 ? -2.219 34.281 7.422 1 78.06 311 ASP B CA 1
ATOM 7538 C C . ASP B 1 311 ? -2.35 35.344 6.332 1 78.06 311 ASP B C 1
ATOM 7540 O O . ASP B 1 311 ? -2.887 35.062 5.258 1 78.06 311 ASP B O 1
ATOM 7544 N N . TYR B 1 312 ? -1.909 36.469 6.742 1 83.88 312 TYR B N 1
ATOM 7545 C CA . TYR B 1 312 ? -1.951 37.562 5.777 1 83.88 312 TYR B CA 1
ATOM 7546 C C . TYR B 1 312 ? -1.059 37.25 4.578 1 83.88 312 TYR B C 1
ATOM 7548 O O . TYR B 1 312 ? -1.447 37.5 3.434 1 83.88 312 TYR B O 1
ATOM 7556 N N . TYR B 1 313 ? 0.146 36.75 4.852 1 87.88 313 TYR B N 1
ATOM 7557 C CA . TYR B 1 313 ? 1.054 36.406 3.768 1 87.88 313 TYR B CA 1
ATOM 7558 C C . TYR B 1 313 ? 0.425 35.375 2.848 1 87.88 313 TYR B C 1
ATOM 7560 O O . TYR B 1 313 ? 0.559 35.438 1.625 1 87.88 313 TYR B O 1
ATOM 7568 N N . MET B 1 314 ? -0.237 34.438 3.453 1 84.31 314 MET B N 1
ATOM 7569 C CA . MET B 1 314 ? -0.826 33.344 2.666 1 84.31 314 MET B CA 1
ATOM 7570 C C . MET B 1 314 ? -1.929 33.875 1.756 1 84.31 314 MET B C 1
ATOM 7572 O O . MET B 1 314 ? -2.094 33.406 0.631 1 84.31 314 MET B O 1
ATOM 7576 N N . VAL B 1 315 ? -2.656 34.812 2.264 1 82.56 315 VAL B N 1
ATOM 7577 C CA . VAL B 1 315 ? -3.707 35.406 1.453 1 82.56 315 VAL B CA 1
ATOM 7578 C C . VAL B 1 315 ? -3.086 36.125 0.262 1 82.56 315 VAL B C 1
ATOM 7580 O O . VAL B 1 315 ? -3.6 36.062 -0.856 1 82.56 315 VAL B O 1
ATOM 7583 N N . LEU B 1 316 ? -2.039 36.812 0.55 1 87.88 316 LEU B N 1
ATOM 7584 C CA . LEU B 1 316 ? -1.356 37.531 -0.502 1 87.88 316 LEU B CA 1
ATOM 7585 C C . LEU B 1 316 ? -0.748 36.594 -1.532 1 87.88 316 LEU B C 1
ATOM 7587 O O . LEU B 1 316 ? -0.787 36.875 -2.732 1 87.88 316 LEU B O 1
ATOM 7591 N N . LEU B 1 317 ? -0.198 35.531 -1.094 1 88.25 317 LEU B N 1
ATOM 7592 C CA . LEU B 1 317 ? 0.527 34.594 -1.958 1 88.25 317 LEU B CA 1
ATOM 7593 C C . LEU B 1 317 ? -0.439 33.781 -2.805 1 88.25 317 LEU B C 1
ATOM 7595 O O . LEU B 1 317 ? -0.068 33.281 -3.869 1 88.25 317 LEU B O 1
ATOM 7599 N N . GLN B 1 318 ? -1.585 33.562 -2.361 1 81.25 318 GLN B N 1
ATOM 7600 C CA . GLN B 1 318 ? -2.535 32.688 -3.053 1 81.25 318 GLN B CA 1
ATOM 7601 C C . GLN B 1 318 ? -3.215 33.438 -4.203 1 81.25 318 GLN B C 1
ATOM 7603 O O . GLN B 1 318 ? -3.674 32.812 -5.16 1 81.25 318 GLN B O 1
ATOM 7608 N N . ASP B 1 319 ? -3.293 34.719 -4.055 1 82.25 319 ASP B N 1
ATOM 7609 C CA . ASP B 1 319 ? -3.855 35.531 -5.141 1 82.25 319 ASP B CA 1
ATOM 7610 C C . ASP B 1 319 ? -2.891 35.594 -6.32 1 82.25 319 ASP B C 1
ATOM 7612 O O . ASP B 1 319 ? -1.773 36.094 -6.18 1 82.25 319 ASP B O 1
ATOM 7616 N N . SER B 1 320 ? -3.34 35.156 -7.449 1 81.75 320 SER B N 1
ATOM 7617 C CA . SER B 1 320 ? -2.471 35.062 -8.617 1 81.75 320 SER B CA 1
ATOM 7618 C C . SER B 1 320 ? -1.946 36.406 -9.047 1 81.75 320 SER B C 1
ATOM 7620 O O . SER B 1 320 ? -0.79 36.531 -9.453 1 81.75 320 SER B O 1
ATOM 7622 N N . VAL B 1 321 ? -2.76 37.438 -8.969 1 87.25 321 VAL B N 1
ATOM 7623 C CA . VAL B 1 321 ? -2.373 38.75 -9.406 1 87.25 321 VAL B CA 1
ATOM 7624 C C . VAL B 1 321 ? -1.391 39.375 -8.414 1 87.25 321 VAL B C 1
ATOM 7626 O O . VAL B 1 321 ? -0.347 39.906 -8.805 1 87.25 321 VAL B O 1
ATOM 7629 N N . THR B 1 322 ? -1.713 39.25 -7.191 1 90.38 322 THR B N 1
ATOM 7630 C CA . THR B 1 322 ? -0.857 39.812 -6.156 1 90.38 322 THR B CA 1
ATOM 7631 C C . THR B 1 322 ? 0.472 39.062 -6.082 1 90.38 322 THR B C 1
ATOM 7633 O O . THR B 1 322 ? 1.51 39.656 -5.789 1 90.38 322 THR B O 1
ATOM 7636 N N . SER B 1 323 ? 0.396 37.844 -6.324 1 90.12 323 SER B N 1
ATOM 7637 C CA . SER B 1 323 ? 1.612 37.031 -6.266 1 90.12 323 SER B CA 1
ATOM 7638 C C . SER B 1 323 ? 2.633 37.5 -7.301 1 90.12 323 SER B C 1
ATOM 7640 O O . SER B 1 323 ? 3.832 37.531 -7.023 1 90.12 323 SER B O 1
ATOM 7642 N N . LYS B 1 324 ? 2.188 37.875 -8.484 1 90.62 324 LYS B N 1
ATOM 7643 C CA . LYS B 1 324 ? 3.09 38.344 -9.531 1 90.62 324 LYS B CA 1
ATOM 7644 C C . LYS B 1 324 ? 3.729 39.688 -9.141 1 90.62 324 LYS B C 1
ATOM 7646 O O . LYS B 1 324 ? 4.902 39.906 -9.422 1 90.62 324 LYS B O 1
ATOM 7651 N N . VAL B 1 325 ? 2.932 40.438 -8.523 1 92.06 325 VAL B N 1
ATOM 7652 C CA . VAL B 1 325 ? 3.432 41.75 -8.086 1 92.06 325 VAL B CA 1
ATOM 7653 C C . VAL B 1 325 ? 4.48 41.562 -6.988 1 92.06 325 VAL B C 1
ATOM 7655 O O . VAL B 1 325 ? 5.496 42.25 -6.965 1 92.06 325 VAL B O 1
ATOM 7658 N N . LEU B 1 326 ? 4.25 40.656 -6.117 1 92.38 326 LEU B N 1
ATOM 7659 C CA . LEU B 1 326 ? 5.176 40.406 -5.02 1 92.38 326 LEU B CA 1
ATOM 7660 C C . LEU B 1 326 ? 6.504 39.844 -5.539 1 92.38 326 LEU B C 1
ATOM 7662 O O . LEU B 1 326 ? 7.566 40.219 -5.016 1 92.38 326 LEU B O 1
ATOM 7666 N N . ILE B 1 327 ? 6.449 39.031 -6.551 1 91.69 327 ILE B N 1
ATOM 7667 C CA . ILE B 1 327 ? 7.656 38.469 -7.141 1 91.69 327 ILE B CA 1
ATOM 7668 C C . ILE B 1 327 ? 8.484 39.594 -7.793 1 91.69 327 ILE B C 1
ATOM 7670 O O . ILE B 1 327 ? 9.703 39.625 -7.648 1 91.69 327 ILE B O 1
ATOM 7674 N N . LYS B 1 328 ? 7.785 40.438 -8.477 1 91.75 328 LYS B N 1
ATOM 7675 C CA . LYS B 1 328 ? 8.461 41.531 -9.148 1 91.75 328 LYS B CA 1
ATOM 7676 C C . LYS B 1 328 ? 9.094 42.5 -8.141 1 91.75 328 LYS B C 1
ATOM 7678 O O . LYS B 1 328 ? 10.211 42.969 -8.344 1 91.75 328 LYS B O 1
ATOM 7683 N N . ARG B 1 329 ? 8.367 42.75 -7.133 1 91.62 329 ARG B N 1
ATOM 7684 C CA . ARG B 1 329 ? 8.875 43.656 -6.117 1 91.62 329 ARG B CA 1
ATOM 7685 C C . ARG B 1 329 ? 10.062 43.062 -5.379 1 91.62 329 ARG B C 1
ATOM 7687 O O . ARG B 1 329 ? 10.984 43.781 -4.984 1 91.62 329 ARG B O 1
ATOM 7694 N N . TRP B 1 330 ? 10.016 41.875 -5.133 1 91.31 330 TRP B N 1
ATOM 7695 C CA . TRP B 1 330 ? 11.117 41.188 -4.449 1 91.31 330 TRP B CA 1
ATOM 7696 C C . TRP B 1 330 ? 12.375 41.188 -5.32 1 91.31 330 TRP B C 1
ATOM 7698 O O . TRP B 1 330 ? 13.484 41.406 -4.82 1 91.31 330 TRP B O 1
ATOM 7708 N N . ARG B 1 331 ? 12.211 40.938 -6.574 1 88.69 331 ARG B N 1
ATOM 7709 C CA . ARG B 1 331 ? 13.336 40.969 -7.504 1 88.69 331 ARG B CA 1
ATOM 7710 C C . ARG B 1 331 ? 13.984 42.375 -7.52 1 88.69 331 ARG B C 1
ATOM 7712 O O . ARG B 1 331 ? 15.203 42.469 -7.582 1 88.69 331 ARG B O 1
ATOM 7719 N N . LYS B 1 332 ? 13.141 43.344 -7.496 1 88.38 332 LYS B N 1
ATOM 7720 C CA . LYS B 1 332 ? 13.641 44.719 -7.469 1 88.38 332 LYS B CA 1
ATOM 7721 C C . LYS B 1 332 ? 14.375 45 -6.164 1 88.38 332 LYS B C 1
ATOM 7723 O O . LYS B 1 332 ? 15.391 45.688 -6.156 1 88.38 332 LYS B O 1
ATOM 7728 N N . TYR B 1 333 ? 13.82 44.438 -5.164 1 87.56 333 TYR B N 1
ATOM 7729 C CA . TYR B 1 333 ? 14.438 44.625 -3.854 1 87.56 333 TYR B CA 1
ATOM 7730 C C . TYR B 1 333 ? 15.805 43.969 -3.797 1 87.56 333 TYR B C 1
ATOM 7732 O O . TYR B 1 333 ? 16.734 44.5 -3.188 1 87.56 333 TYR B O 1
ATOM 7740 N N . LEU B 1 334 ? 15.961 42.812 -4.344 1 86.25 334 LEU B N 1
ATOM 7741 C CA . LEU B 1 334 ? 17.219 42.062 -4.355 1 86.25 334 LEU B CA 1
ATOM 7742 C C . LEU B 1 334 ? 18.266 42.812 -5.184 1 86.25 334 LEU B C 1
ATOM 7744 O O . LEU B 1 334 ? 19.453 42.75 -4.871 1 86.25 334 LEU B O 1
ATOM 7748 N N . LYS B 1 335 ? 17.828 43.375 -6.246 1 83.56 335 LYS B N 1
ATOM 7749 C CA . LYS B 1 335 ? 18.75 44.094 -7.121 1 83.56 335 LYS B CA 1
ATOM 7750 C C . LYS B 1 335 ? 19.25 45.406 -6.469 1 83.56 335 LYS B C 1
ATOM 7752 O O . LYS B 1 335 ? 20.422 45.75 -6.57 1 83.56 335 LYS B O 1
ATOM 7757 N N . ASN B 1 336 ? 18.328 46.062 -5.82 1 80.12 336 ASN B N 1
ATOM 7758 C CA . ASN B 1 336 ? 18.641 47.406 -5.32 1 80.12 336 ASN B CA 1
ATOM 7759 C C . ASN B 1 336 ? 18.938 47.375 -3.82 1 80.12 336 ASN B C 1
ATOM 7761 O O . ASN B 1 336 ? 19.469 48.344 -3.271 1 80.12 336 ASN B O 1
ATOM 7765 N N . GLY B 1 337 ? 18.578 46.375 -3.16 1 70 337 GLY B N 1
ATOM 7766 C CA . GLY B 1 337 ? 18.625 46.375 -1.707 1 70 337 GLY B CA 1
ATOM 7767 C C . GLY B 1 337 ? 19.906 45.75 -1.158 1 70 337 GLY B C 1
ATOM 7768 O O . GLY B 1 337 ? 20.766 45.312 -1.922 1 70 337 GLY B O 1
ATOM 7769 N N . PRO B 1 338 ? 20.047 45.844 0.206 1 72.06 338 PRO B N 1
ATOM 7770 C CA . PRO B 1 338 ? 21.219 45.281 0.879 1 72.06 338 PRO B CA 1
ATOM 7771 C C . PRO B 1 338 ? 21.266 43.75 0.786 1 72.06 338 PRO B C 1
ATOM 7773 O O . PRO B 1 338 ? 20.219 43.094 0.799 1 72.06 338 PRO B O 1
ATOM 7776 N N . ARG B 1 339 ? 22.391 43.25 0.379 1 73.62 339 ARG B N 1
ATOM 7777 C CA . ARG B 1 339 ? 22.594 41.812 0.31 1 73.62 339 ARG B CA 1
ATOM 7778 C C . ARG B 1 339 ? 22.641 41.188 1.705 1 73.62 339 ARG B C 1
ATOM 7780 O O . ARG B 1 339 ? 23.422 41.625 2.555 1 73.62 339 ARG B O 1
ATOM 7787 N N . THR B 1 340 ? 21.656 40.531 2.045 1 80.75 340 THR B N 1
ATOM 7788 C CA . THR B 1 340 ? 21.609 39.812 3.316 1 80.75 340 THR B CA 1
ATOM 7789 C C . THR B 1 340 ? 22.109 38.375 3.154 1 80.75 340 THR B C 1
ATOM 7791 O O . THR B 1 340 ? 22.125 37.844 2.045 1 80.75 340 THR B O 1
ATOM 7794 N N . PRO B 1 341 ? 22.672 37.812 4.16 1 83.38 341 PRO B N 1
ATOM 7795 C CA . PRO B 1 341 ? 23.172 36.438 4.09 1 83.38 341 PRO B CA 1
ATOM 7796 C C . PRO B 1 341 ? 22.094 35.438 3.67 1 83.38 341 PRO B C 1
ATOM 7798 O O . PRO B 1 341 ? 22.406 34.375 3.186 1 83.38 341 PRO B O 1
ATOM 7801 N N . HIS B 1 342 ? 20.891 35.844 3.795 1 88.12 342 HIS B N 1
ATOM 7802 C CA . HIS B 1 342 ? 19.812 34.906 3.445 1 88.12 342 HIS B CA 1
ATOM 7803 C C . HIS B 1 342 ? 19.625 34.812 1.935 1 88.12 342 HIS B C 1
ATOM 7805 O O . HIS B 1 342 ? 19.219 33.781 1.419 1 88.12 342 HIS B O 1
ATOM 7811 N N . THR B 1 343 ? 20.016 35.875 1.203 1 85.75 343 THR B N 1
ATOM 7812 C CA . THR B 1 343 ? 19.656 35.969 -0.21 1 85.75 343 THR B CA 1
ATOM 7813 C C . THR B 1 343 ? 20.844 35.594 -1.086 1 85.75 343 THR B C 1
ATOM 7815 O O . THR B 1 343 ? 20.703 35.406 -2.299 1 85.75 343 THR B O 1
ATOM 7818 N N . ALA B 1 344 ? 21.984 35.375 -0.488 1 79.69 344 ALA B N 1
ATOM 7819 C CA . ALA B 1 344 ? 23.172 35.062 -1.28 1 79.69 344 ALA B CA 1
ATOM 7820 C C . ALA B 1 344 ? 23.688 33.656 -0.948 1 79.69 344 ALA B C 1
ATOM 7822 O O . ALA B 1 344 ? 23.5 33.156 0.17 1 79.69 344 ALA B O 1
ATOM 7823 N N . ALA B 1 345 ? 24.156 33.031 -1.949 1 82.06 345 ALA B N 1
ATOM 7824 C CA . ALA B 1 345 ? 24.797 31.719 -1.749 1 82.06 345 ALA B CA 1
ATOM 7825 C C . ALA B 1 345 ? 26.219 31.875 -1.223 1 82.06 345 ALA B C 1
ATOM 7827 O O . ALA B 1 345 ? 26.906 32.844 -1.577 1 82.06 345 ALA B O 1
ATOM 7828 N N . VAL B 1 346 ? 26.594 31 -0.369 1 82.31 346 VAL B N 1
ATOM 7829 C CA . VAL B 1 346 ? 27.938 31.016 0.194 1 82.31 346 VAL B CA 1
ATOM 7830 C C . VAL B 1 346 ? 28.969 30.812 -0.917 1 82.31 346 VAL B C 1
ATOM 7832 O O . VAL B 1 346 ? 28.734 30.031 -1.845 1 82.31 346 VAL B O 1
ATOM 7835 N N . ARG B 1 347 ? 29.984 31.531 -0.832 1 79.38 347 ARG B N 1
ATOM 7836 C CA . ARG B 1 347 ? 31.031 31.422 -1.839 1 79.38 347 ARG B CA 1
ATOM 7837 C C . ARG B 1 347 ? 31.719 30.062 -1.773 1 79.38 347 ARG B C 1
ATOM 7839 O O . ARG B 1 347 ? 32.094 29.594 -0.692 1 79.38 347 ARG B O 1
ATOM 7846 N N . LEU B 1 348 ? 31.859 29.469 -2.865 1 84.06 348 LEU B N 1
ATOM 7847 C CA . LEU B 1 348 ? 32.438 28.141 -2.959 1 84.06 348 LEU B CA 1
ATOM 7848 C C . LEU B 1 348 ? 33.969 28.203 -2.787 1 84.06 348 LEU B C 1
ATOM 7850 O O . LEU B 1 348 ? 34.594 29.172 -3.201 1 84.06 348 LEU B O 1
ATOM 7854 N N . ALA B 1 349 ? 34.438 27.172 -2.178 1 81.88 349 ALA B N 1
ATOM 7855 C CA . ALA B 1 349 ? 35.875 27.047 -2.08 1 81.88 349 ALA B CA 1
ATOM 7856 C C . ALA B 1 349 ? 36.469 26.656 -3.426 1 81.88 349 ALA B C 1
ATOM 7858 O O . ALA B 1 349 ? 35.812 26.078 -4.277 1 81.88 349 ALA B O 1
ATOM 7859 N N . LYS B 1 350 ? 37.688 27 -3.713 1 76.19 350 LYS B N 1
ATOM 7860 C CA . LYS B 1 350 ? 38.375 26.766 -4.984 1 76.19 350 LYS B CA 1
ATOM 7861 C C . LYS B 1 350 ? 38.5 25.266 -5.258 1 76.19 350 LYS B C 1
ATOM 7863 O O . LYS B 1 350 ? 38.344 24.828 -6.398 1 76.19 350 LYS B O 1
ATOM 7868 N N . SER B 1 351 ? 38.844 24.5 -4.188 1 78.56 351 SER B N 1
ATOM 7869 C CA . SER B 1 351 ? 38.969 23.047 -4.344 1 78.56 351 SER B CA 1
ATOM 7870 C C . SER B 1 351 ? 38.312 22.328 -3.17 1 78.56 351 SER B C 1
ATOM 7872 O O . SER B 1 351 ? 38.125 22.906 -2.104 1 78.56 351 SER B O 1
ATOM 7874 N N . ARG B 1 352 ? 37.875 21.188 -3.455 1 79.5 352 ARG B N 1
ATOM 7875 C CA . ARG B 1 352 ? 37.25 20.344 -2.443 1 79.5 352 ARG B CA 1
ATOM 7876 C C . ARG B 1 352 ? 38.156 20.156 -1.24 1 79.5 352 ARG B C 1
ATOM 7878 O O . ARG B 1 352 ? 37.688 20.141 -0.096 1 79.5 352 ARG B O 1
ATOM 7885 N N . GLY B 1 353 ? 39.469 20.016 -1.513 1 76.5 353 GLY B N 1
ATOM 7886 C CA . GLY B 1 353 ? 40.406 19.812 -0.443 1 76.5 353 GLY B CA 1
ATOM 7887 C C . GLY B 1 353 ? 40.594 21.016 0.458 1 76.5 353 GLY B C 1
ATOM 7888 O O . GLY B 1 353 ? 40.938 20.875 1.63 1 76.5 353 GLY B O 1
ATOM 7889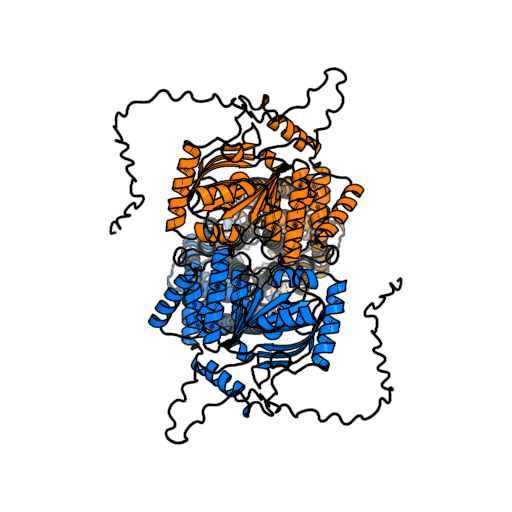 N N . GLU B 1 354 ? 40.25 22.172 -0.075 1 80.38 354 GLU B N 1
ATOM 7890 C CA . GLU B 1 354 ? 40.438 23.406 0.682 1 80.38 354 GLU B CA 1
ATOM 7891 C C . GLU B 1 354 ? 39.156 23.797 1.404 1 80.38 354 GLU B C 1
ATOM 7893 O O . GLU B 1 354 ? 39.156 24.719 2.229 1 80.38 354 GLU B O 1
ATOM 7898 N N . SER B 1 355 ? 38.188 23.031 1.192 1 86.38 355 SER B N 1
ATOM 7899 C CA . SER B 1 355 ? 36.906 23.359 1.808 1 86.38 355 SER B CA 1
ATOM 7900 C C . SER B 1 355 ? 36.844 22.875 3.248 1 86.38 355 SER B C 1
ATOM 7902 O O . SER B 1 355 ? 37.062 21.688 3.514 1 86.38 355 SER B O 1
ATOM 7904 N N . SER B 1 356 ? 36.625 23.781 4.199 1 82.94 356 SER B N 1
ATOM 7905 C CA . SER B 1 356 ? 36.469 23.422 5.605 1 82.94 356 SER B CA 1
ATOM 7906 C C . SER B 1 356 ? 35.188 22.609 5.824 1 82.94 356 SER B C 1
ATOM 7908 O O . SER B 1 356 ? 35.156 21.719 6.676 1 82.94 356 SER B O 1
ATOM 7910 N N . ALA B 1 357 ? 34.219 22.891 5.062 1 86.25 357 ALA B N 1
ATOM 7911 C CA . ALA B 1 357 ? 32.969 22.156 5.199 1 86.25 357 ALA B CA 1
ATOM 7912 C C . ALA B 1 357 ? 33.094 20.719 4.742 1 86.25 357 ALA B C 1
ATOM 7914 O O . ALA B 1 357 ? 32.594 19.797 5.391 1 86.25 357 ALA B O 1
ATOM 7915 N N . ALA B 1 358 ? 33.812 20.516 3.68 1 86.56 358 ALA B N 1
ATOM 7916 C CA . ALA B 1 358 ? 34.031 19.156 3.174 1 86.56 358 ALA B CA 1
ATOM 7917 C C . ALA B 1 358 ? 34.844 18.328 4.156 1 86.56 358 ALA B C 1
ATOM 7919 O O . ALA B 1 358 ? 34.562 17.156 4.367 1 86.56 358 ALA B O 1
ATOM 7920 N N . ARG B 1 359 ? 35.812 18.922 4.691 1 85.12 359 ARG B N 1
ATOM 7921 C CA . ARG B 1 359 ? 36.625 18.234 5.672 1 85.12 359 ARG B CA 1
ATOM 7922 C C . ARG B 1 359 ? 35.844 17.875 6.918 1 85.12 359 ARG B C 1
ATOM 7924 O O . ARG B 1 359 ? 36 16.797 7.484 1 85.12 359 ARG B O 1
ATOM 7931 N N . PHE B 1 360 ? 35.062 18.781 7.281 1 84.75 360 PHE B N 1
ATOM 7932 C CA . PHE B 1 360 ? 34.219 18.531 8.453 1 84.75 360 PHE B CA 1
ATOM 7933 C C . PHE B 1 360 ? 33.219 17.406 8.188 1 84.75 360 PHE B C 1
ATOM 7935 O O . PHE B 1 360 ? 33.062 16.516 9.016 1 84.75 360 PHE B O 1
ATOM 7942 N N . LEU B 1 361 ? 32.625 17.484 7.098 1 87.38 361 LEU B N 1
ATOM 7943 C CA . LEU B 1 361 ? 31.594 16.5 6.773 1 87.38 361 LEU B CA 1
ATOM 7944 C C . LEU B 1 361 ? 32.219 15.102 6.645 1 87.38 361 LEU B C 1
ATOM 7946 O O . LEU B 1 361 ? 31.609 14.117 7.098 1 87.38 361 LEU B O 1
ATOM 7950 N N . ASP B 1 362 ? 33.312 15.023 6.051 1 86.31 362 ASP B N 1
ATOM 7951 C CA . ASP B 1 362 ? 34 13.734 5.926 1 86.31 362 ASP B CA 1
ATOM 7952 C C . ASP B 1 362 ? 34.375 13.188 7.297 1 86.31 362 ASP B C 1
ATOM 7954 O O . ASP B 1 362 ? 34.25 11.984 7.555 1 86.31 362 ASP B O 1
ATOM 7958 N N . ALA B 1 363 ? 34.844 14.062 8.094 1 83.75 363 ALA B N 1
ATOM 7959 C CA . ALA B 1 363 ? 35.219 13.664 9.445 1 83.75 363 ALA B CA 1
ATOM 7960 C C . ALA B 1 363 ? 34 13.273 10.266 1 83.75 363 ALA B C 1
ATOM 7962 O O . ALA B 1 363 ? 34.031 12.328 11.062 1 83.75 363 ALA B O 1
ATOM 7963 N N . TYR B 1 364 ? 33 14.031 10.039 1 83.75 364 TYR B N 1
ATOM 7964 C CA . TYR B 1 364 ? 31.75 13.773 10.75 1 83.75 364 TYR B CA 1
ATOM 7965 C C . TYR B 1 364 ? 31.172 12.414 10.375 1 83.75 364 TYR B C 1
ATOM 7967 O O . TYR B 1 364 ? 30.766 11.641 11.242 1 83.75 364 TYR B O 1
ATOM 7975 N N . ILE B 1 365 ? 31.172 12.125 9.148 1 84.69 365 ILE B N 1
ATOM 7976 C CA . ILE B 1 365 ? 30.594 10.875 8.648 1 84.69 365 ILE B CA 1
ATOM 7977 C C . ILE B 1 365 ? 31.469 9.703 9.078 1 84.69 365 ILE B C 1
ATOM 7979 O O . ILE B 1 365 ? 30.969 8.633 9.422 1 84.69 365 ILE B O 1
ATOM 7983 N N . ALA B 1 366 ? 32.688 9.898 9.078 1 81 366 ALA B N 1
ATOM 7984 C CA . ALA B 1 366 ? 33.594 8.836 9.477 1 81 366 ALA B CA 1
ATOM 7985 C C . ALA B 1 366 ? 33.5 8.555 10.969 1 81 366 ALA B C 1
ATOM 7987 O O . ALA B 1 366 ? 33.594 7.402 11.398 1 81 366 ALA B O 1
ATOM 7988 N N . LYS B 1 367 ? 33.344 9.594 11.68 1 76.56 367 LYS B N 1
ATOM 7989 C CA . LYS B 1 367 ? 33.312 9.445 13.133 1 76.56 367 LYS B CA 1
ATOM 7990 C C . LYS B 1 367 ? 31.969 8.883 13.617 1 76.56 367 LYS B C 1
ATOM 7992 O O . LYS B 1 367 ? 31.938 8.016 14.492 1 76.56 367 LYS B O 1
ATOM 7997 N N . PHE B 1 368 ? 30.969 9.359 13.062 1 74.62 368 PHE B N 1
ATOM 7998 C CA . PHE B 1 368 ? 29.656 9.039 13.617 1 74.62 368 PHE B CA 1
ATOM 7999 C C . PHE B 1 368 ? 28.969 7.961 12.781 1 74.62 368 PHE B C 1
ATOM 8001 O O . PHE B 1 368 ? 27.844 7.566 13.078 1 74.62 368 PHE B O 1
ATOM 8008 N N . GLY B 1 369 ? 29.703 7.391 11.938 1 79.19 369 GLY B N 1
ATOM 8009 C CA . GLY B 1 369 ? 29.094 6.344 11.133 1 79.19 369 GLY B CA 1
ATOM 8010 C C . GLY B 1 369 ? 29.094 4.988 11.82 1 79.19 369 GLY B C 1
ATOM 8011 O O . GLY B 1 369 ? 29.922 4.727 12.688 1 79.19 369 GLY B O 1
ATOM 8012 N N . SER B 1 370 ? 28.094 4.191 11.562 1 85.62 370 SER B N 1
ATOM 8013 C CA . SER B 1 370 ? 27.953 2.855 12.133 1 85.62 370 SER B CA 1
ATOM 8014 C C . SER B 1 370 ? 28.781 1.833 11.367 1 85.62 370 SER B C 1
ATOM 8016 O O . SER B 1 370 ? 29.047 2.002 10.172 1 85.62 370 SER B O 1
ATOM 8018 N N . SER B 1 371 ? 29.281 0.835 12.07 1 90.06 371 SER B N 1
ATOM 8019 C CA . SER B 1 371 ? 30.031 -0.26 11.461 1 90.06 371 SER B CA 1
ATOM 8020 C C . SER B 1 371 ? 29.094 -1.229 10.742 1 90.06 371 SER B C 1
ATOM 8022 O O . SER B 1 371 ? 27.922 -1.356 11.102 1 90.06 371 SER B O 1
ATOM 8024 N N . PRO B 1 372 ? 29.578 -1.816 9.688 1 92.19 372 PRO B N 1
ATOM 8025 C CA . PRO B 1 372 ? 28.766 -2.787 8.961 1 92.19 372 PRO B CA 1
ATOM 8026 C C . PRO B 1 372 ? 28.312 -3.953 9.836 1 92.19 372 PRO B C 1
ATOM 8028 O O . PRO B 1 372 ? 27.219 -4.504 9.625 1 92.19 372 PRO B O 1
ATOM 8031 N N . ALA B 1 373 ? 29.078 -4.297 10.844 1 93.81 373 ALA B N 1
ATOM 8032 C CA . ALA B 1 373 ? 28.703 -5.398 11.719 1 93.81 373 ALA B CA 1
ATOM 8033 C C . ALA B 1 373 ? 27.484 -5.027 12.57 1 93.81 373 ALA B C 1
ATOM 8035 O O . ALA B 1 373 ? 26.594 -5.852 12.781 1 93.81 373 ALA B O 1
ATOM 8036 N N . VAL B 1 374 ? 27.484 -3.789 13.039 1 93.94 374 VAL B N 1
ATOM 8037 C CA . VAL B 1 374 ? 26.359 -3.324 13.836 1 93.94 374 VAL B CA 1
ATOM 8038 C C . VAL B 1 374 ? 25.125 -3.203 12.953 1 93.94 374 VAL B C 1
ATOM 8040 O O . VAL B 1 374 ? 24.016 -3.545 13.375 1 93.94 374 VAL B O 1
ATOM 8043 N N . GLN B 1 375 ? 25.359 -2.762 11.781 1 94.31 375 GLN B N 1
ATOM 8044 C CA . GLN B 1 375 ? 24.25 -2.637 10.836 1 94.31 375 GLN B CA 1
ATOM 8045 C C . GLN B 1 375 ? 23.641 -4 10.523 1 94.31 375 GLN B C 1
ATOM 8047 O O . GLN B 1 375 ? 22.422 -4.148 10.5 1 94.31 375 GLN B O 1
ATOM 8052 N N . LEU B 1 376 ? 24.5 -4.984 10.281 1 95.5 376 LEU B N 1
ATOM 8053 C CA . LEU B 1 376 ? 24.031 -6.328 9.969 1 95.5 376 LEU B CA 1
ATOM 8054 C C . LEU B 1 376 ? 23.25 -6.918 11.141 1 95.5 376 LEU B C 1
ATOM 8056 O O . LEU B 1 376 ? 22.203 -7.531 10.953 1 95.5 376 LEU B O 1
ATOM 8060 N N . TYR B 1 377 ? 23.766 -6.707 12.266 1 95.62 377 TYR B N 1
ATOM 8061 C CA . TYR B 1 377 ? 23.125 -7.25 13.453 1 95.62 377 TYR B CA 1
ATOM 8062 C C . TYR B 1 377 ? 21.766 -6.609 13.68 1 95.62 377 TYR B C 1
ATOM 8064 O O . TYR B 1 377 ? 20.797 -7.305 13.969 1 95.62 377 TYR B O 1
ATOM 8072 N N . GLU B 1 378 ? 21.688 -5.289 13.609 1 95.19 378 GLU B N 1
ATOM 8073 C CA . GLU B 1 378 ? 20.422 -4.582 13.852 1 95.19 378 GLU B CA 1
ATOM 8074 C C . GLU B 1 378 ? 19.406 -4.883 12.766 1 95.19 378 GLU B C 1
ATOM 8076 O O . GLU B 1 378 ? 18.203 -4.973 13.047 1 95.19 378 GLU B O 1
ATOM 8081 N N . LEU B 1 379 ? 19.906 -5 11.578 1 95.69 379 LEU B N 1
ATOM 8082 C CA . LEU B 1 379 ? 19 -5.348 10.492 1 95.69 379 LEU B CA 1
ATOM 8083 C C . LEU B 1 379 ? 18.438 -6.75 10.688 1 95.69 379 LEU B C 1
ATOM 8085 O O . LEU B 1 379 ? 17.25 -6.977 10.453 1 95.69 379 LEU B O 1
ATOM 8089 N N . THR B 1 380 ? 19.297 -7.707 11.086 1 96.25 380 THR B N 1
ATOM 8090 C CA . THR B 1 380 ? 18.844 -9.07 11.328 1 96.25 380 THR B CA 1
ATOM 8091 C C . THR B 1 380 ? 17.875 -9.117 12.508 1 96.25 380 THR B C 1
ATOM 8093 O O . THR B 1 380 ? 16.844 -9.797 12.445 1 96.25 380 THR B O 1
ATOM 8096 N N . ARG B 1 381 ? 18.188 -8.391 13.508 1 95.31 381 ARG B N 1
ATOM 8097 C CA . ARG B 1 381 ? 17.344 -8.367 14.688 1 95.31 381 ARG B CA 1
ATOM 8098 C C . ARG B 1 381 ? 15.977 -7.766 14.367 1 95.31 381 ARG B C 1
ATOM 8100 O O . ARG B 1 381 ? 14.945 -8.297 14.781 1 95.31 381 ARG B O 1
ATOM 8107 N N . ARG B 1 382 ? 15.953 -6.676 13.664 1 93.75 382 ARG B N 1
ATOM 8108 C CA . ARG B 1 382 ? 14.695 -6.027 13.289 1 93.75 382 ARG B CA 1
ATOM 8109 C C . ARG B 1 382 ? 13.844 -6.949 12.422 1 93.75 382 ARG B C 1
ATOM 8111 O O . ARG B 1 382 ? 12.641 -7.086 12.648 1 93.75 382 ARG B O 1
ATOM 8118 N N . THR B 1 383 ? 14.508 -7.555 11.461 1 93.38 383 THR B N 1
ATOM 8119 C CA . THR B 1 383 ? 13.773 -8.43 10.555 1 93.38 383 THR B CA 1
ATOM 8120 C C . THR B 1 383 ? 13.242 -9.648 11.297 1 93.38 383 THR B C 1
ATOM 8122 O O . THR B 1 383 ? 12.117 -10.094 11.039 1 93.38 383 THR B O 1
ATOM 8125 N N . MET B 1 384 ? 14.023 -10.172 12.211 1 94.19 384 MET B N 1
ATOM 8126 C CA . MET B 1 384 ? 13.578 -11.32 12.992 1 94.19 384 MET B CA 1
ATOM 8127 C C . MET B 1 384 ? 12.391 -10.953 13.867 1 94.19 384 MET B C 1
ATOM 8129 O O . MET B 1 384 ? 11.445 -11.734 13.992 1 94.19 384 MET B O 1
ATOM 8133 N N . THR B 1 385 ? 12.398 -9.758 14.445 1 93.06 385 THR B N 1
ATOM 8134 C CA . THR B 1 385 ? 11.289 -9.297 15.273 1 93.06 385 THR B CA 1
ATOM 8135 C C . THR B 1 385 ? 10.039 -9.07 14.43 1 93.06 385 THR B C 1
ATOM 8137 O O . THR B 1 385 ? 8.93 -9.398 14.852 1 93.06 385 THR B O 1
ATOM 8140 N N . GLU B 1 386 ? 10.211 -8.492 13.305 1 90.56 386 GLU B N 1
ATOM 8141 C CA . GLU B 1 386 ? 9.078 -8.25 12.406 1 90.56 386 GLU B CA 1
ATOM 8142 C C . GLU B 1 386 ? 8.461 -9.555 11.922 1 90.56 386 GLU B C 1
ATOM 8144 O O . GLU B 1 386 ? 7.238 -9.672 11.828 1 90.56 386 GLU B O 1
ATOM 8149 N N . ILE B 1 387 ? 9.328 -10.539 11.641 1 89.56 387 ILE B N 1
ATOM 8150 C CA . ILE B 1 387 ? 8.836 -11.836 11.18 1 89.56 387 ILE B CA 1
ATOM 8151 C C . ILE B 1 387 ? 8.086 -12.531 12.312 1 89.56 387 ILE B C 1
ATOM 8153 O O . ILE B 1 387 ? 7.047 -13.156 12.086 1 89.56 387 ILE B O 1
ATOM 8157 N N . SER B 1 388 ? 8.594 -12.422 13.508 1 91 388 SER B N 1
ATOM 8158 C CA . SER B 1 388 ? 7.953 -13.055 14.656 1 91 388 SER B CA 1
ATOM 8159 C C . SER B 1 388 ? 6.59 -12.43 14.938 1 91 388 SER B C 1
ATOM 8161 O O . SER B 1 388 ? 5.703 -13.086 15.492 1 91 388 SER B O 1
ATOM 8163 N N . ARG B 1 389 ? 6.402 -11.109 14.531 1 88.19 389 ARG B N 1
ATOM 8164 C CA . ARG B 1 389 ? 5.141 -10.414 14.758 1 88.19 389 ARG B CA 1
ATOM 8165 C C . ARG B 1 389 ? 4.191 -10.602 13.578 1 88.19 389 ARG B C 1
ATOM 8167 O O . ARG B 1 389 ? 2.988 -10.352 13.695 1 88.19 389 ARG B O 1
ATOM 8174 N N . ASP B 1 390 ? 4.699 -11.031 12.484 1 85.44 390 ASP B N 1
ATOM 8175 C CA . ASP B 1 390 ? 3.895 -11.266 11.289 1 85.44 390 ASP B CA 1
ATOM 8176 C C . ASP B 1 390 ? 3.309 -12.68 11.281 1 85.44 390 ASP B C 1
ATOM 8178 O O . ASP B 1 390 ? 3.824 -13.562 10.602 1 85.44 390 ASP B O 1
ATOM 8182 N N . TYR B 1 391 ? 2.258 -12.898 11.914 1 83.06 391 TYR B N 1
ATOM 8183 C CA . TYR B 1 391 ? 1.642 -14.219 12.039 1 83.06 391 TYR B CA 1
ATOM 8184 C C . TYR B 1 391 ? 1.124 -14.703 10.688 1 83.06 391 TYR B C 1
ATOM 8186 O O . TYR B 1 391 ? 1.137 -15.906 10.406 1 83.06 391 TYR B O 1
ATOM 8194 N N . LEU B 1 392 ? 0.771 -13.781 9.898 1 76.56 392 LEU B N 1
ATOM 8195 C CA . LEU B 1 392 ? 0.233 -14.164 8.594 1 76.56 392 LEU B CA 1
ATOM 8196 C C . LEU B 1 392 ? 1.323 -14.758 7.711 1 76.56 392 LEU B C 1
ATOM 8198 O O . LEU B 1 392 ? 1.086 -15.734 6.996 1 76.56 392 LEU B O 1
ATOM 8202 N N . TYR B 1 393 ? 2.496 -14.203 7.797 1 78.81 393 TYR B N 1
ATOM 8203 C CA . TYR B 1 393 ? 3.633 -14.719 7.043 1 78.81 393 TYR B CA 1
ATOM 8204 C C . TYR B 1 393 ? 4.023 -16.109 7.531 1 78.81 393 TYR B C 1
ATOM 8206 O O . TYR B 1 393 ? 4.211 -17.031 6.73 1 78.81 393 TYR B O 1
ATOM 8214 N N . LEU B 1 394 ? 4.168 -16.297 8.781 1 84.06 394 LEU B N 1
ATOM 8215 C CA . LEU B 1 394 ? 4.555 -17.578 9.375 1 84.06 394 LEU B CA 1
ATOM 8216 C C . LEU B 1 394 ? 3.494 -18.641 9.102 1 84.06 394 LEU B C 1
ATOM 8218 O O . LEU B 1 394 ? 3.824 -19.781 8.773 1 84.06 394 LEU B O 1
ATOM 8222 N N . PHE B 1 395 ? 2.324 -18.219 9.148 1 81 395 PHE B N 1
ATOM 8223 C CA . PHE B 1 395 ? 1.225 -19.141 8.883 1 81 395 PHE B CA 1
ATOM 8224 C C . PHE B 1 395 ? 1.191 -19.547 7.418 1 81 395 PHE B C 1
ATOM 8226 O O . PHE B 1 395 ? 0.94 -20.703 7.094 1 81 395 PHE B O 1
ATOM 8233 N N . SER B 1 396 ? 1.466 -18.594 6.574 1 77.5 396 SER B N 1
ATOM 8234 C CA . SER B 1 396 ? 1.407 -18.891 5.145 1 77.5 396 SER B CA 1
ATOM 8235 C C . SER B 1 396 ? 2.469 -19.906 4.746 1 77.5 396 SER B C 1
ATOM 8237 O O . SER B 1 396 ? 2.188 -20.844 3.988 1 77.5 396 SER B O 1
ATOM 8239 N N . TYR B 1 397 ? 3.674 -19.828 5.285 1 80.88 397 TYR B N 1
ATOM 8240 C CA . TYR B 1 397 ? 4.742 -20.766 4.973 1 80.88 397 TYR B CA 1
ATOM 8241 C C . TYR B 1 397 ? 4.434 -22.156 5.535 1 80.88 397 TYR B C 1
ATOM 8243 O O . TYR B 1 397 ? 4.562 -23.156 4.832 1 80.88 397 TYR B O 1
ATOM 8251 N N . MET B 1 398 ? 3.994 -22.156 6.699 1 85.62 398 MET B N 1
ATOM 8252 C CA . MET B 1 398 ? 3.771 -23.422 7.371 1 85.62 398 MET B CA 1
ATOM 8253 C C . MET B 1 398 ? 2.502 -24.094 6.859 1 85.62 398 MET B C 1
ATOM 8255 O O . MET B 1 398 ? 2.48 -25.312 6.637 1 85.62 398 MET B O 1
ATOM 8259 N N . ALA B 1 399 ? 1.509 -23.266 6.715 1 82.38 399 ALA B N 1
ATOM 8260 C CA . ALA B 1 399 ? 0.245 -23.828 6.242 1 82.38 399 ALA B CA 1
ATOM 8261 C C . ALA B 1 399 ? 0.388 -24.391 4.828 1 82.38 399 ALA B C 1
ATOM 8263 O O . ALA B 1 399 ? -0.175 -25.438 4.512 1 82.38 399 ALA B O 1
ATOM 8264 N N . GLN B 1 400 ? 1.106 -23.703 3.992 1 82.44 400 GLN B N 1
ATOM 8265 C CA . GLN B 1 400 ? 1.327 -24.172 2.633 1 82.44 400 GLN B CA 1
ATOM 8266 C C . GLN B 1 400 ? 2.135 -25.469 2.629 1 82.44 400 GLN B C 1
ATOM 8268 O O . GLN B 1 400 ? 1.826 -26.391 1.88 1 82.44 400 GLN B O 1
ATOM 8273 N N . ALA B 1 401 ? 3.143 -25.531 3.498 1 87.88 401 ALA B N 1
ATOM 8274 C CA . ALA B 1 401 ? 3.996 -26.703 3.566 1 87.88 401 ALA B CA 1
ATOM 8275 C C . ALA B 1 401 ? 3.223 -27.906 4.102 1 87.88 401 ALA B C 1
ATOM 8277 O O . ALA B 1 401 ? 3.281 -29 3.523 1 87.88 401 ALA B O 1
ATOM 8278 N N . ILE B 1 402 ? 2.428 -27.688 5.137 1 89.25 402 ILE B N 1
ATOM 8279 C CA . ILE B 1 402 ? 1.696 -28.781 5.777 1 89.25 402 ILE B CA 1
ATOM 8280 C C . ILE B 1 402 ? 0.543 -29.234 4.883 1 89.25 402 ILE B C 1
ATOM 8282 O O . ILE B 1 402 ? 0.327 -30.422 4.688 1 89.25 402 ILE B O 1
ATOM 8286 N N . PHE B 1 403 ? -0.118 -28.297 4.34 1 85.94 403 PHE B N 1
ATOM 8287 C CA . PHE B 1 403 ? -1.259 -28.625 3.488 1 85.94 403 PHE B CA 1
ATOM 8288 C C . PHE B 1 403 ? -0.813 -29.391 2.254 1 85.94 403 PHE B C 1
ATOM 8290 O O . PHE B 1 403 ? -1.422 -30.406 1.897 1 85.94 403 PHE B O 1
ATOM 8297 N N . PHE B 1 404 ? 0.198 -28.969 1.564 1 86.81 404 PHE B N 1
ATOM 8298 C CA . PHE B 1 404 ? 0.714 -29.672 0.398 1 86.81 404 PHE B CA 1
ATOM 8299 C C . PHE B 1 404 ? 1.177 -31.078 0.775 1 86.81 404 PHE B C 1
ATOM 8301 O O . PHE B 1 404 ? 0.861 -32.062 0.083 1 86.81 404 PHE B O 1
ATOM 8308 N N . ALA B 1 405 ? 1.917 -31.125 1.916 1 90.06 405 ALA B N 1
ATOM 8309 C CA . ALA B 1 405 ? 2.488 -32.406 2.332 1 90.06 405 ALA B CA 1
ATOM 8310 C C . ALA B 1 405 ? 1.395 -33.406 2.686 1 90.06 405 ALA B C 1
ATOM 8312 O O . ALA B 1 405 ? 1.477 -34.562 2.318 1 90.06 405 ALA B O 1
ATOM 8313 N N . ILE B 1 406 ? 0.319 -32.969 3.271 1 88.44 406 ILE B N 1
ATOM 8314 C CA . ILE B 1 406 ? -0.745 -33.875 3.703 1 88.44 406 ILE B CA 1
ATOM 8315 C C . ILE B 1 406 ? -1.576 -34.281 2.498 1 88.44 406 ILE B C 1
ATOM 8317 O O . ILE B 1 406 ? -1.876 -35.469 2.336 1 88.44 406 ILE B O 1
ATOM 8321 N N . VAL B 1 407 ? -1.86 -33.406 1.688 1 83.38 407 VAL B N 1
ATOM 8322 C CA . VAL B 1 407 ? -2.723 -33.719 0.551 1 83.38 407 VAL B CA 1
ATOM 8323 C C . VAL B 1 407 ? -1.988 -34.625 -0.418 1 83.38 407 VAL B C 1
ATOM 8325 O O . VAL B 1 407 ? -2.521 -35.656 -0.822 1 83.38 407 VAL B O 1
ATOM 8328 N N . VAL B 1 408 ? -0.771 -34.281 -0.806 1 84 408 VAL B N 1
ATOM 8329 C CA . VAL B 1 408 ? -0.001 -35.094 -1.733 1 84 408 VAL B CA 1
ATOM 8330 C C . VAL B 1 408 ? 0.393 -36.406 -1.058 1 84 408 VAL B C 1
ATOM 8332 O O . VAL B 1 408 ? 0.414 -37.469 -1.697 1 84 408 VAL B O 1
ATOM 8335 N N . GLY B 1 409 ? 0.671 -36.312 0.255 1 84.44 409 GLY B N 1
ATOM 8336 C CA . GLY B 1 409 ? 0.987 -37.531 0.992 1 84.44 409 GLY B CA 1
ATOM 8337 C C . GLY B 1 409 ? -0.167 -38.531 1.044 1 84.44 409 GLY B C 1
ATOM 8338 O O . GLY B 1 409 ? 0.04 -39.719 0.958 1 84.44 409 GLY B O 1
ATOM 8339 N N . LEU B 1 410 ? -1.35 -37.969 1.079 1 82.75 410 LEU B N 1
ATOM 8340 C CA . LEU B 1 410 ? -2.525 -38.812 1.132 1 82.75 410 LEU B CA 1
ATOM 8341 C C . LEU B 1 410 ? -2.832 -39.406 -0.242 1 82.75 410 LEU B C 1
ATOM 8343 O O . LEU B 1 410 ? -3.336 -40.531 -0.345 1 82.75 410 LEU B O 1
ATOM 8347 N N . ILE B 1 411 ? -2.496 -38.688 -1.264 1 79.31 411 ILE B N 1
ATOM 8348 C CA . ILE B 1 411 ? -2.74 -39.156 -2.621 1 79.31 411 ILE B CA 1
ATOM 8349 C C . ILE B 1 411 ? -1.762 -40.281 -2.957 1 79.31 411 ILE B C 1
ATOM 8351 O O . ILE B 1 411 ? -2.143 -41.281 -3.564 1 79.31 411 ILE B O 1
ATOM 8355 N N . PHE B 1 412 ? -0.527 -40.094 -2.553 1 82.88 412 PHE B N 1
ATOM 8356 C CA . PHE B 1 412 ? 0.5 -41.062 -2.881 1 82.88 412 PHE B CA 1
ATOM 8357 C C . PHE B 1 412 ? 0.897 -41.875 -1.648 1 82.88 412 PHE B C 1
ATOM 8359 O O . PHE B 1 412 ? 2.084 -42.094 -1.396 1 82.88 412 PHE B O 1
ATOM 8366 N N . LEU B 1 413 ? -0.134 -42.281 -0.983 1 84.25 413 LEU B N 1
ATOM 8367 C CA . LEU B 1 413 ? 0.151 -43 0.236 1 84.25 413 LEU B CA 1
ATOM 8368 C C . LEU B 1 413 ? 0.773 -44.375 -0.09 1 84.25 413 LEU B C 1
ATOM 8370 O O . LEU B 1 413 ? 0.219 -45.125 -0.88 1 84.25 413 LEU B O 1
ATOM 8374 N N . ASN B 1 414 ? 1.875 -44.625 0.409 1 80.25 414 ASN B N 1
ATOM 8375 C CA . ASN B 1 414 ? 2.572 -45.906 0.35 1 80.25 414 ASN B CA 1
ATOM 8376 C C . ASN B 1 414 ? 2.668 -46.406 -1.081 1 80.25 414 ASN B C 1
ATOM 8378 O O . ASN B 1 414 ? 1.991 -47.375 -1.441 1 80.25 414 ASN B O 1
ATOM 8382 N N . VAL B 1 415 ? 3.596 -45.781 -1.879 1 78.44 415 VAL B N 1
ATOM 8383 C CA . VAL B 1 415 ? 3.809 -46.188 -3.268 1 78.44 415 VAL B CA 1
ATOM 8384 C C . VAL B 1 415 ? 4.527 -47.531 -3.322 1 78.44 415 VAL B C 1
ATOM 8386 O O . VAL B 1 415 ? 5.477 -47.75 -2.57 1 78.44 415 VAL B O 1
ATOM 8389 N N . ARG B 1 416 ? 3.959 -48.406 -4.109 1 75.25 416 ARG B N 1
ATOM 8390 C CA . ARG B 1 416 ? 4.52 -49.75 -4.238 1 75.25 416 ARG B CA 1
ATOM 8391 C C . ARG B 1 416 ? 5.625 -49.781 -5.289 1 75.25 416 ARG B C 1
ATOM 8393 O O . ARG B 1 416 ? 5.816 -48.812 -6.027 1 75.25 416 ARG B O 1
ATOM 8400 N N . ALA B 1 417 ? 6.465 -50.75 -5.23 1 73.06 417 ALA B N 1
ATOM 8401 C CA . ALA B 1 417 ? 7.594 -50.906 -6.148 1 73.06 417 ALA B CA 1
ATOM 8402 C C . ALA B 1 417 ? 7.16 -51.594 -7.438 1 73.06 417 ALA B C 1
ATOM 8404 O O . ALA B 1 417 ? 7.75 -52.594 -7.844 1 73.06 417 ALA B O 1
ATOM 8405 N N . ASN B 1 418 ? 6.016 -51.156 -8.008 1 73.75 418 ASN B N 1
ATOM 8406 C CA . ASN B 1 418 ? 5.562 -51.625 -9.305 1 73.75 418 ASN B CA 1
ATOM 8407 C C . ASN B 1 418 ? 5.727 -50.562 -10.383 1 73.75 418 ASN B C 1
ATOM 8409 O O . ASN B 1 418 ? 6.203 -49.469 -10.109 1 73.75 418 ASN B O 1
ATOM 8413 N N . VAL B 1 419 ? 5.539 -51.031 -11.609 1 70.12 419 VAL B N 1
ATOM 8414 C CA . VAL B 1 419 ? 5.742 -50.156 -12.742 1 70.12 419 VAL B CA 1
ATOM 8415 C C . VAL B 1 419 ? 4.938 -48.875 -12.539 1 70.12 419 VAL B C 1
ATOM 8417 O O . VAL B 1 419 ? 5.441 -47.75 -12.773 1 70.12 419 VAL B O 1
ATOM 8420 N N . GLU B 1 420 ? 3.701 -49.031 -12.062 1 68.94 420 GLU B N 1
ATOM 8421 C CA . GLU B 1 420 ? 2.883 -47.875 -11.789 1 68.94 420 GLU B CA 1
ATOM 8422 C C . GLU B 1 420 ? 3.449 -47.062 -10.617 1 68.94 420 GLU B C 1
ATOM 8424 O O . GLU B 1 420 ? 3.361 -45.844 -10.602 1 68.94 420 GLU B O 1
ATOM 8429 N N . GLY B 1 421 ? 4.043 -47.75 -9.773 1 73.56 421 GLY B N 1
ATOM 8430 C CA . GLY B 1 421 ? 4.633 -47.125 -8.609 1 73.56 421 GLY B CA 1
ATOM 8431 C C . GLY B 1 421 ? 5.828 -46.25 -8.953 1 73.56 421 GLY B C 1
ATOM 8432 O O . GLY B 1 421 ? 6.074 -45.219 -8.297 1 73.56 421 GLY B O 1
ATOM 8433 N N . ILE B 1 422 ? 6.551 -46.656 -9.969 1 77.12 422 ILE B N 1
ATOM 8434 C CA . ILE B 1 422 ? 7.711 -45.844 -10.375 1 77.12 422 ILE B CA 1
ATOM 8435 C C . ILE B 1 422 ? 7.246 -44.531 -11 1 77.12 422 ILE B C 1
ATOM 8437 O O . ILE B 1 422 ? 7.848 -43.5 -10.766 1 77.12 422 ILE B O 1
ATOM 8441 N N . GLN B 1 423 ? 6.238 -44.625 -11.703 1 72.56 423 GLN B N 1
ATOM 8442 C CA . GLN B 1 423 ? 5.691 -43.406 -12.281 1 72.56 423 GLN B CA 1
ATOM 8443 C C . GLN B 1 423 ? 5.16 -42.5 -11.195 1 72.56 423 GLN B C 1
ATOM 8445 O O . GLN B 1 423 ? 5.305 -41.281 -11.289 1 72.56 423 GLN B O 1
ATOM 8450 N N . ASP B 1 424 ? 4.551 -43.062 -10.195 1 78.06 424 ASP B N 1
ATOM 8451 C CA . ASP B 1 424 ? 4.047 -42.281 -9.078 1 78.06 424 ASP B CA 1
ATOM 8452 C C . ASP B 1 424 ? 5.191 -41.594 -8.32 1 78.06 424 ASP B C 1
ATOM 8454 O O . ASP B 1 424 ? 5.066 -40.469 -7.883 1 78.06 424 ASP B O 1
ATOM 8458 N N . ARG B 1 425 ? 6.266 -42.375 -8.227 1 83.38 425 ARG B N 1
ATOM 8459 C CA . ARG B 1 425 ? 7.418 -41.812 -7.535 1 83.38 425 ARG B CA 1
ATOM 8460 C C . ARG B 1 425 ? 8.008 -40.625 -8.32 1 83.38 425 ARG B C 1
ATOM 8462 O O . ARG B 1 425 ? 8.391 -39.625 -7.734 1 83.38 425 ARG B O 1
ATOM 8469 N N . GLN B 1 426 ? 8.047 -40.781 -9.633 1 81.69 426 GLN B N 1
ATOM 8470 C CA . GLN B 1 426 ? 8.555 -39.688 -10.469 1 81.69 426 GLN B CA 1
ATOM 8471 C C . GLN B 1 426 ? 7.641 -38.469 -10.398 1 81.69 426 GLN B C 1
ATOM 8473 O O . GLN B 1 426 ? 8.117 -37.344 -10.328 1 81.69 426 GLN B O 1
ATOM 8478 N N . GLY B 1 427 ? 6.379 -38.719 -10.344 1 78.31 427 GLY B N 1
ATOM 8479 C CA . GLY B 1 427 ? 5.418 -37.625 -10.289 1 78.31 427 GLY B CA 1
ATOM 8480 C C . GLY B 1 427 ? 5.449 -36.875 -8.977 1 78.31 427 GLY B C 1
ATOM 8481 O O . GLY B 1 427 ? 5.422 -35.625 -8.961 1 78.31 427 GLY B O 1
ATOM 8482 N N . VAL B 1 428 ? 5.539 -37.594 -7.906 1 83.94 428 VAL B N 1
ATOM 8483 C CA . VAL B 1 428 ? 5.504 -36.938 -6.594 1 83.94 428 VAL B CA 1
ATOM 8484 C C . VAL B 1 428 ? 6.77 -36.125 -6.391 1 83.94 428 VAL B C 1
ATOM 8486 O O . VAL B 1 428 ? 6.715 -35 -5.855 1 83.94 428 VAL B O 1
ATOM 8489 N N . LEU B 1 429 ? 7.918 -36.656 -6.809 1 88.62 429 LEU B N 1
ATOM 8490 C CA . LEU B 1 429 ? 9.172 -35.906 -6.617 1 88.62 429 LEU B CA 1
ATOM 8491 C C . LEU B 1 429 ? 9.234 -34.688 -7.508 1 88.62 429 LEU B C 1
ATOM 8493 O O . LEU B 1 429 ? 9.742 -33.656 -7.098 1 88.62 429 LEU B O 1
ATOM 8497 N N . PHE B 1 430 ? 8.719 -34.812 -8.688 1 84.69 430 PHE B N 1
ATOM 8498 C CA . PHE B 1 430 ? 8.68 -33.656 -9.57 1 84.69 430 PHE B CA 1
ATOM 8499 C C . PHE B 1 430 ? 7.734 -32.594 -9.023 1 84.69 430 PHE B C 1
ATOM 8501 O O . PHE B 1 430 ? 8.047 -31.406 -9.062 1 84.69 430 PHE B O 1
ATOM 8508 N N . MET B 1 431 ? 6.715 -33 -8.492 1 83.44 431 MET B N 1
ATOM 8509 C CA . MET B 1 431 ? 5.73 -32.062 -7.938 1 83.44 431 MET B CA 1
ATOM 8510 C C . MET B 1 431 ? 6.289 -31.359 -6.711 1 83.44 431 MET B C 1
ATOM 8512 O O . MET B 1 431 ? 5.988 -30.188 -6.48 1 83.44 431 MET B O 1
ATOM 8516 N N . THR B 1 432 ? 6.949 -32.125 -5.969 1 88.62 432 THR B N 1
ATOM 8517 C CA . THR B 1 432 ? 7.539 -31.531 -4.773 1 88.62 432 THR B CA 1
ATOM 8518 C C . THR B 1 432 ? 8.539 -30.453 -5.148 1 88.62 432 THR B C 1
ATOM 8520 O O . THR B 1 432 ? 8.547 -29.359 -4.555 1 88.62 432 THR B O 1
ATOM 8523 N N . VAL B 1 433 ? 9.359 -30.75 -6.152 1 89.94 433 VAL B N 1
ATOM 8524 C CA . VAL B 1 433 ? 10.352 -29.781 -6.598 1 89.94 433 VAL B CA 1
ATOM 8525 C C . VAL B 1 433 ? 9.664 -28.562 -7.211 1 89.94 433 VAL B C 1
ATOM 8527 O O . VAL B 1 433 ? 10.039 -27.422 -6.934 1 89.94 433 VAL B O 1
ATOM 8530 N N . MET B 1 434 ? 8.656 -28.812 -7.945 1 86 434 MET B N 1
ATOM 8531 C CA . MET B 1 434 ? 7.914 -27.719 -8.586 1 86 434 MET B CA 1
ATOM 8532 C C . MET B 1 434 ? 7.215 -26.859 -7.547 1 86 434 MET B C 1
ATOM 8534 O O . MET B 1 434 ? 7.242 -25.625 -7.637 1 86 434 MET B O 1
ATOM 8538 N N . ASN B 1 435 ? 6.633 -27.5 -6.621 1 86.31 435 ASN B N 1
ATOM 8539 C CA . ASN B 1 435 ? 5.898 -26.766 -5.586 1 86.31 435 ASN B CA 1
ATOM 8540 C C . ASN B 1 435 ? 6.828 -25.906 -4.746 1 86.31 435 ASN B C 1
ATOM 8542 O O . ASN B 1 435 ? 6.508 -24.75 -4.445 1 86.31 435 ASN B O 1
ATOM 8546 N N . ARG B 1 436 ? 7.871 -26.5 -4.352 1 89.06 436 ARG B N 1
ATOM 8547 C CA . ARG B 1 436 ? 8.805 -25.766 -3.504 1 89.06 436 ARG B CA 1
ATOM 8548 C C . ARG B 1 436 ? 9.406 -24.578 -4.254 1 89.06 436 ARG B C 1
ATOM 8550 O O . ARG B 1 436 ? 9.57 -23.5 -3.689 1 89.06 436 ARG B O 1
ATOM 8557 N N . ALA B 1 437 ? 9.742 -24.781 -5.492 1 88.81 437 ALA B N 1
ATOM 8558 C CA . ALA B 1 437 ? 10.289 -23.688 -6.293 1 88.81 437 ALA B CA 1
ATOM 8559 C C . ALA B 1 437 ? 9.25 -22.578 -6.488 1 88.81 437 ALA B C 1
ATOM 8561 O O . ALA B 1 437 ? 9.57 -21.391 -6.352 1 88.81 437 ALA B O 1
ATOM 8562 N N . MET B 1 438 ? 8.062 -22.969 -6.762 1 86.31 438 MET B N 1
ATOM 8563 C CA . MET B 1 438 ? 7.004 -21.984 -7.016 1 86.31 438 MET B CA 1
ATOM 8564 C C . MET B 1 438 ? 6.637 -21.234 -5.738 1 86.31 438 MET B C 1
ATOM 8566 O O . MET B 1 438 ? 6.574 -20.016 -5.738 1 86.31 438 MET B O 1
ATOM 8570 N N . SER B 1 439 ? 6.418 -21.984 -4.703 1 85.38 439 SER B N 1
ATOM 8571 C CA . SER B 1 439 ? 5.98 -21.391 -3.447 1 85.38 439 SER B CA 1
ATOM 8572 C C . SER B 1 439 ? 7.035 -20.422 -2.898 1 85.38 439 SER B C 1
ATOM 8574 O O . SER B 1 439 ? 6.715 -19.312 -2.488 1 85.38 439 SER B O 1
ATOM 8576 N N . SER B 1 440 ? 8.289 -20.844 -2.932 1 88.25 440 SER B N 1
ATOM 8577 C CA . SER B 1 440 ? 9.352 -20.016 -2.396 1 88.25 440 SER B CA 1
ATOM 8578 C C . SER B 1 440 ? 9.531 -18.75 -3.225 1 88.25 440 SER B C 1
ATOM 8580 O O . SER B 1 440 ? 9.734 -17.656 -2.674 1 88.25 440 SER B O 1
ATOM 8582 N N . THR B 1 441 ? 9.422 -18.859 -4.523 1 88.69 441 THR B N 1
ATOM 8583 C CA . THR B 1 441 ? 9.586 -17.719 -5.402 1 88.69 441 THR B CA 1
ATOM 8584 C C . THR B 1 441 ? 8.461 -16.703 -5.199 1 88.69 441 THR B C 1
ATOM 8586 O O . THR B 1 441 ? 8.711 -15.516 -5.016 1 88.69 441 THR B O 1
ATOM 8589 N N . PHE B 1 442 ? 7.254 -17.141 -5.109 1 85.12 442 PHE B N 1
ATOM 8590 C CA . PHE B 1 442 ? 6.109 -16.234 -5.059 1 85.12 442 PHE B CA 1
ATOM 8591 C C . PHE B 1 442 ? 5.98 -15.602 -3.682 1 85.12 442 PHE B C 1
ATOM 8593 O O . PHE B 1 442 ? 5.594 -14.438 -3.561 1 85.12 442 PHE B O 1
ATOM 8600 N N . ILE B 1 443 ? 6.27 -16.328 -2.639 1 83.06 443 ILE B N 1
ATOM 8601 C CA . ILE B 1 443 ? 6.227 -15.773 -1.294 1 83.06 443 ILE B CA 1
ATOM 8602 C C . ILE B 1 443 ? 7.254 -14.648 -1.17 1 83.06 443 ILE B C 1
ATOM 8604 O O . ILE B 1 443 ? 6.957 -13.586 -0.617 1 83.06 443 ILE B O 1
ATOM 8608 N N . MET B 1 444 ? 8.391 -14.93 -1.744 1 86.38 444 MET B N 1
ATOM 8609 C CA . MET B 1 444 ? 9.453 -13.93 -1.643 1 86.38 444 MET B CA 1
ATOM 8610 C C . MET B 1 444 ? 9.117 -12.688 -2.457 1 86.38 444 MET B C 1
ATOM 8612 O O . MET B 1 444 ? 9.445 -11.57 -2.059 1 86.38 444 MET B O 1
ATOM 8616 N N . ILE B 1 445 ? 8.445 -12.82 -3.561 1 88.19 445 ILE B N 1
ATOM 8617 C CA . ILE B 1 445 ? 8.062 -11.688 -4.398 1 88.19 445 ILE B CA 1
ATOM 8618 C C . ILE B 1 445 ? 7.113 -10.773 -3.627 1 88.19 445 ILE B C 1
ATOM 8620 O O . ILE B 1 445 ? 7.281 -9.555 -3.627 1 88.19 445 ILE B O 1
ATOM 8624 N N . ASN B 1 446 ? 6.242 -11.32 -2.873 1 83.25 446 ASN B N 1
ATOM 8625 C CA . ASN B 1 446 ? 5.23 -10.547 -2.162 1 83.25 446 ASN B CA 1
ATOM 8626 C C . ASN B 1 446 ? 5.793 -9.93 -0.884 1 83.25 446 ASN B C 1
ATOM 8628 O O . ASN B 1 446 ? 5.418 -8.82 -0.51 1 83.25 446 ASN B O 1
ATOM 8632 N N . THR B 1 447 ? 6.695 -10.641 -0.294 1 80.44 447 THR B N 1
ATOM 8633 C CA . THR B 1 447 ? 7.254 -10.156 0.962 1 80.44 447 THR B CA 1
ATOM 8634 C C . THR B 1 447 ? 8.133 -8.93 0.727 1 80.44 447 THR B C 1
ATOM 8636 O O . THR B 1 447 ? 8.086 -7.965 1.496 1 80.44 447 THR B O 1
ATOM 8639 N N . PHE B 1 448 ? 8.891 -8.891 -0.313 1 82.5 448 PHE B N 1
ATOM 8640 C CA . PHE B 1 448 ? 9.773 -7.754 -0.554 1 82.5 448 PHE B CA 1
ATOM 8641 C C . PHE B 1 448 ? 8.969 -6.543 -1.014 1 82.5 448 PHE B C 1
ATOM 8643 O O . PHE B 1 448 ? 9.32 -5.402 -0.7 1 82.5 448 PHE B O 1
ATOM 8650 N N . ASN B 1 449 ? 7.934 -6.793 -1.707 1 80.94 449 ASN B N 1
ATOM 8651 C CA . ASN B 1 449 ? 7.137 -5.672 -2.188 1 80.94 449 ASN B CA 1
ATOM 8652 C C . ASN B 1 449 ? 6.535 -4.875 -1.033 1 80.94 449 ASN B C 1
ATOM 8654 O O . ASN B 1 449 ? 6.387 -3.656 -1.125 1 80.94 449 ASN B O 1
ATOM 8658 N N . ASN B 1 450 ? 6.316 -5.484 0.057 1 79.94 450 ASN B N 1
ATOM 8659 C CA . ASN B 1 450 ? 5.73 -4.824 1.219 1 79.94 450 ASN B CA 1
ATOM 8660 C C . ASN B 1 450 ? 6.754 -3.949 1.94 1 79.94 450 ASN B C 1
ATOM 8662 O O . ASN B 1 450 ? 6.383 -2.984 2.615 1 79.94 450 ASN B O 1
ATOM 8666 N N . VAL B 1 451 ? 8.008 -4.316 1.751 1 86.94 451 VAL B N 1
ATOM 8667 C CA . VAL B 1 451 ? 9.023 -3.594 2.512 1 86.94 451 VAL B CA 1
ATOM 8668 C C . VAL B 1 451 ? 9.789 -2.652 1.585 1 86.94 451 VAL B C 1
ATOM 8670 O O . VAL B 1 451 ? 10.648 -1.888 2.037 1 86.94 451 VAL B O 1
ATOM 8673 N N . ARG B 1 452 ? 9.398 -2.621 0.328 1 86.56 452 ARG B N 1
ATOM 8674 C CA . ARG B 1 452 ? 10.156 -1.865 -0.666 1 86.56 452 ARG B CA 1
ATOM 8675 C C . ARG B 1 452 ? 10.141 -0.375 -0.345 1 86.56 452 ARG B C 1
ATOM 8677 O O . ARG B 1 452 ? 11.172 0.294 -0.438 1 86.56 452 ARG B O 1
ATOM 8684 N N . ALA B 1 453 ? 9.031 0.185 0.084 1 83.75 453 ALA B N 1
ATOM 8685 C CA . ALA B 1 453 ? 8.922 1.613 0.37 1 83.75 453 ALA B CA 1
ATOM 8686 C C . ALA B 1 453 ? 9.812 2.002 1.551 1 83.75 453 ALA B C 1
ATOM 8688 O O . ALA B 1 453 ? 10.461 3.049 1.527 1 83.75 453 ALA B O 1
ATOM 8689 N N . VAL B 1 454 ? 9.797 1.202 2.562 1 89 454 VAL B N 1
ATOM 8690 C CA . VAL B 1 454 ? 10.617 1.465 3.742 1 89 454 VAL B CA 1
ATOM 8691 C C . VAL B 1 454 ? 12.094 1.369 3.375 1 89 454 VAL B C 1
ATOM 8693 O O . VAL B 1 454 ? 12.906 2.166 3.846 1 89 454 VAL B O 1
ATOM 8696 N N . PHE B 1 455 ? 12.469 0.393 2.459 1 91 455 PHE B N 1
ATOM 8697 C CA . PHE B 1 455 ? 13.844 0.221 2.006 1 91 455 PHE B CA 1
ATOM 8698 C C . PHE B 1 455 ? 14.32 1.45 1.243 1 91 455 PHE B C 1
ATOM 8700 O O . PHE B 1 455 ? 15.43 1.94 1.475 1 91 455 PHE B O 1
ATOM 8707 N N . MET B 1 456 ? 13.477 1.969 0.434 1 85.81 456 MET B N 1
ATOM 8708 C CA . MET B 1 456 ? 13.859 3.125 -0.374 1 85.81 456 MET B CA 1
ATOM 8709 C C . MET B 1 456 ? 14.047 4.359 0.5 1 85.81 456 MET B C 1
ATOM 8711 O O . MET B 1 456 ? 14.992 5.129 0.298 1 85.81 456 MET B O 1
ATOM 8715 N N . ARG B 1 457 ? 13.172 4.523 1.419 1 86.69 457 ARG B N 1
ATOM 8716 C CA . ARG B 1 457 ? 13.289 5.66 2.328 1 86.69 457 ARG B CA 1
ATOM 8717 C C . ARG B 1 457 ? 14.586 5.582 3.131 1 86.69 457 ARG B C 1
ATOM 8719 O O . ARG B 1 457 ? 15.281 6.586 3.295 1 86.69 457 ARG B O 1
ATOM 8726 N N . GLU B 1 458 ? 14.891 4.426 3.586 1 89.81 458 GLU B N 1
ATOM 8727 C CA . GLU B 1 458 ? 16.078 4.258 4.418 1 89.81 458 GLU B CA 1
ATOM 8728 C C . GLU B 1 458 ? 17.359 4.375 3.586 1 89.81 458 GLU B C 1
ATOM 8730 O O . GLU B 1 458 ? 18.391 4.801 4.094 1 89.81 458 GLU B O 1
ATOM 8735 N N . GLN B 1 459 ? 17.266 3.994 2.328 1 88.62 459 GLN B N 1
ATOM 8736 C CA . GLN B 1 459 ? 18.422 4.152 1.452 1 88.62 459 GLN B CA 1
ATOM 8737 C C . GLN B 1 459 ? 18.641 5.621 1.099 1 88.62 459 GLN B C 1
ATOM 8739 O O . GLN B 1 459 ? 19.781 6.062 0.961 1 88.62 459 GLN B O 1
ATOM 8744 N N . GLN B 1 460 ? 17.609 6.328 1.006 1 84.62 460 GLN B N 1
ATOM 8745 C CA . GLN B 1 460 ? 17.734 7.758 0.736 1 84.62 460 GLN B CA 1
ATOM 8746 C C . GLN B 1 460 ? 18.328 8.492 1.931 1 84.62 460 GLN B C 1
ATOM 8748 O O . GLN B 1 460 ? 19 9.516 1.765 1 84.62 460 GLN B O 1
ATOM 8753 N N . ALA B 1 461 ? 18.047 7.918 3.084 1 85.75 461 ALA B N 1
ATOM 8754 C CA . ALA B 1 461 ? 18.641 8.5 4.293 1 85.75 461 ALA B CA 1
ATOM 8755 C C . ALA B 1 461 ? 20.062 8.016 4.504 1 85.75 461 ALA B C 1
ATOM 8757 O O . ALA B 1 461 ? 20.781 8.516 5.379 1 85.75 461 ALA B O 1
ATOM 8758 N N . GLY B 1 462 ? 20.531 7.09 3.662 1 85.56 462 GLY B N 1
ATOM 8759 C CA . GLY B 1 462 ? 21.875 6.555 3.781 1 85.56 462 GLY B CA 1
ATOM 8760 C C . GLY B 1 462 ? 22.094 5.77 5.062 1 85.56 462 GLY B C 1
ATOM 8761 O O . GLY B 1 462 ? 23.172 5.852 5.672 1 85.56 462 GLY B O 1
ATOM 8762 N N . ALA B 1 463 ? 21.125 5.066 5.484 1 87.44 463 ALA B N 1
ATOM 8763 C CA . ALA B 1 463 ? 21.188 4.379 6.77 1 87.44 463 ALA B CA 1
ATOM 8764 C C . ALA B 1 463 ? 22.109 3.162 6.699 1 87.44 463 ALA B C 1
ATOM 8766 O O . ALA B 1 463 ? 22.875 2.906 7.625 1 87.44 463 ALA B O 1
ATOM 8767 N N . TYR B 1 464 ? 22.016 2.314 5.695 1 91.25 464 TYR B N 1
ATOM 8768 C CA . TYR B 1 464 ? 22.844 1.116 5.551 1 91.25 464 TYR B CA 1
ATOM 8769 C C . TYR B 1 464 ? 23.062 0.784 4.082 1 91.25 464 TYR B C 1
ATOM 8771 O O . TYR B 1 464 ? 22.484 1.424 3.199 1 91.25 464 TYR B O 1
ATOM 8779 N N . SER B 1 465 ? 23.953 -0.137 3.9 1 90.88 465 SER B N 1
ATOM 8780 C CA . SER B 1 465 ? 24.234 -0.59 2.541 1 90.88 465 SER B CA 1
ATOM 8781 C C . SER B 1 465 ? 23.25 -1.666 2.104 1 90.88 465 SER B C 1
ATOM 8783 O O . SER B 1 465 ? 22.734 -2.424 2.932 1 90.88 465 SER B O 1
ATOM 8785 N N . PRO B 1 466 ? 22.906 -1.68 0.796 1 92.75 466 PRO B N 1
ATOM 8786 C CA . PRO B 1 466 ? 21.984 -2.688 0.283 1 92.75 466 PRO B CA 1
ATOM 8787 C C . PRO B 1 466 ? 22.469 -4.113 0.51 1 92.75 466 PRO B C 1
ATOM 8789 O O . PRO B 1 466 ? 21.656 -5.023 0.708 1 92.75 466 PRO B O 1
ATOM 8792 N N . LEU B 1 467 ? 23.766 -4.32 0.567 1 93.44 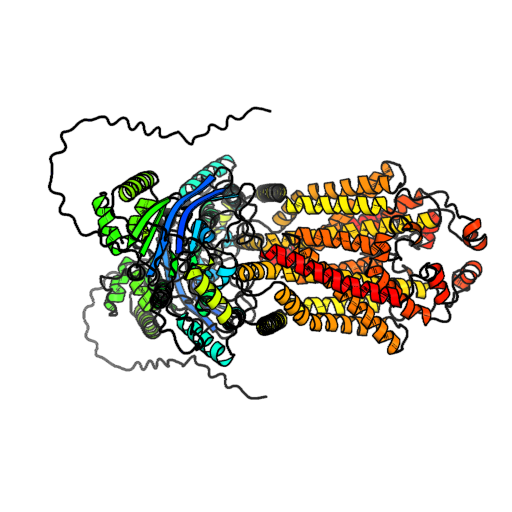467 LEU B N 1
ATOM 8793 C CA . LEU B 1 467 ? 24.312 -5.652 0.816 1 93.44 467 LEU B CA 1
ATOM 8794 C C . LEU B 1 467 ? 23.984 -6.121 2.227 1 93.44 467 LEU B C 1
ATOM 8796 O O . LEU B 1 467 ? 23.594 -7.277 2.426 1 93.44 467 LEU B O 1
ATOM 8800 N N . MET B 1 468 ? 24.094 -5.219 3.162 1 93.75 468 MET B N 1
ATOM 8801 C CA . MET B 1 468 ? 23.797 -5.578 4.547 1 93.75 468 MET B CA 1
ATOM 8802 C C . MET B 1 468 ? 22.297 -5.852 4.73 1 93.75 468 MET B C 1
ATOM 8804 O O . MET B 1 468 ? 21.922 -6.695 5.539 1 93.75 468 MET B O 1
ATOM 8808 N N . PHE B 1 469 ? 21.562 -5.109 3.961 1 94.25 469 PHE B N 1
ATOM 8809 C CA . PHE B 1 469 ? 20.109 -5.34 4.008 1 94.25 469 PHE B CA 1
ATOM 8810 C C . PHE B 1 469 ? 19.766 -6.738 3.508 1 94.25 469 PHE B C 1
ATOM 8812 O O . PHE B 1 469 ? 19.016 -7.465 4.152 1 94.25 469 PHE B O 1
ATOM 8819 N N . PHE B 1 470 ? 20.344 -7.09 2.373 1 93.88 470 PHE B N 1
ATOM 8820 C CA . PHE B 1 470 ? 20.062 -8.383 1.763 1 93.88 470 PHE B CA 1
ATOM 8821 C C . PHE B 1 470 ? 20.531 -9.523 2.666 1 93.88 470 PHE B C 1
ATOM 8823 O O . PHE B 1 470 ? 19.812 -10.5 2.859 1 93.88 470 PHE B O 1
ATOM 8830 N N . LEU B 1 471 ? 21.703 -9.383 3.221 1 93.75 471 LEU B N 1
ATOM 8831 C CA . LEU B 1 471 ? 22.25 -10.422 4.086 1 93.75 471 LEU B CA 1
ATOM 8832 C C . LEU B 1 471 ? 21.453 -10.531 5.379 1 93.75 471 LEU B C 1
ATOM 8834 O O . LEU B 1 471 ? 21.172 -11.633 5.852 1 93.75 471 LEU B O 1
ATOM 8838 N N . GLY B 1 472 ? 21.141 -9.391 5.949 1 93.75 472 GLY B N 1
ATOM 8839 C CA . GLY B 1 472 ? 20.344 -9.398 7.168 1 93.75 472 GLY B CA 1
ATOM 8840 C C . GLY B 1 472 ? 18.984 -10.047 6.988 1 93.75 472 GLY B C 1
ATOM 8841 O O . GLY B 1 472 ? 18.547 -10.844 7.82 1 93.75 472 GLY B O 1
ATOM 8842 N N . ARG B 1 473 ? 18.422 -9.734 5.918 1 92.12 473 ARG B N 1
ATOM 8843 C CA . ARG B 1 473 ? 17.094 -10.297 5.648 1 92.12 473 ARG B CA 1
ATOM 8844 C C . ARG B 1 473 ? 17.188 -11.789 5.344 1 92.12 473 ARG B C 1
ATOM 8846 O O . ARG B 1 473 ? 16.359 -12.578 5.797 1 92.12 473 ARG B O 1
ATOM 8853 N N . SER B 1 474 ? 18.172 -12.188 4.566 1 92.56 474 SER B N 1
ATOM 8854 C CA . SER B 1 474 ? 18.359 -13.594 4.227 1 92.56 474 SER B CA 1
ATOM 8855 C C . SER B 1 474 ? 18.625 -14.43 5.469 1 92.56 474 SER B C 1
ATOM 8857 O O . SER B 1 474 ? 18.094 -15.531 5.609 1 92.56 474 SER B O 1
ATOM 8859 N N . PHE B 1 475 ? 19.359 -13.898 6.379 1 93.56 475 PHE B N 1
ATOM 8860 C CA . PHE B 1 475 ? 19.688 -14.633 7.598 1 93.56 475 PHE B CA 1
ATOM 8861 C C . PHE B 1 475 ? 18.453 -14.75 8.5 1 93.56 475 PHE B C 1
ATOM 8863 O O . PHE B 1 475 ? 18.281 -15.766 9.172 1 93.56 475 PHE B O 1
ATOM 8870 N N . ALA B 1 476 ? 17.719 -13.719 8.516 1 93.81 476 ALA B N 1
ATOM 8871 C CA . ALA B 1 476 ? 16.547 -13.711 9.383 1 93.81 476 ALA B CA 1
ATOM 8872 C C . ALA B 1 476 ? 15.477 -14.664 8.859 1 93.81 476 ALA B C 1
ATOM 8874 O O . ALA B 1 476 ? 14.773 -15.312 9.633 1 93.81 476 ALA B O 1
ATOM 8875 N N . GLU B 1 477 ? 15.328 -14.766 7.566 1 91.69 477 GLU B N 1
ATOM 8876 C CA . GLU B 1 477 ? 14.289 -15.594 6.965 1 91.69 477 GLU B CA 1
ATOM 8877 C C . GLU B 1 477 ? 14.742 -17.047 6.848 1 91.69 477 GLU B C 1
ATOM 8879 O O . GLU B 1 477 ? 13.922 -17.953 6.672 1 91.69 477 GLU B O 1
ATOM 8884 N N . PHE B 1 478 ? 16.047 -17.344 6.941 1 93.38 478 PHE B N 1
ATOM 8885 C CA . PHE B 1 478 ? 16.641 -18.656 6.703 1 93.38 478 PHE B CA 1
ATOM 8886 C C . PHE B 1 478 ? 16.047 -19.688 7.645 1 93.38 478 PHE B C 1
ATOM 8888 O O . PHE B 1 478 ? 15.602 -20.75 7.207 1 93.38 478 PHE B O 1
ATOM 8895 N N . PRO B 1 479 ? 15.914 -19.375 8.938 1 92.62 479 PRO B N 1
ATOM 8896 C CA . PRO B 1 479 ? 15.383 -20.406 9.852 1 92.62 479 PRO B CA 1
ATOM 8897 C C . PRO B 1 479 ? 13.93 -20.75 9.562 1 92.62 479 PRO B C 1
ATOM 8899 O O . PRO B 1 479 ? 13.539 -21.906 9.664 1 92.62 479 PRO B O 1
ATOM 8902 N N . VAL B 1 480 ? 13.141 -19.812 9.227 1 90.69 480 VAL B N 1
ATOM 8903 C CA . VAL B 1 480 ? 11.727 -20.062 8.953 1 90.69 480 VAL B CA 1
ATOM 8904 C C . VAL B 1 480 ? 11.586 -20.859 7.66 1 90.69 480 VAL B C 1
ATOM 8906 O O . VAL B 1 480 ? 10.766 -21.781 7.578 1 90.69 480 VAL B O 1
ATOM 8909 N N . GLN B 1 481 ? 12.375 -20.578 6.672 1 91.44 481 GLN B N 1
ATOM 8910 C CA . GLN B 1 481 ? 12.32 -21.281 5.395 1 91.44 481 GLN B CA 1
ATOM 8911 C C . GLN B 1 481 ? 12.773 -22.719 5.539 1 91.44 481 GLN B C 1
ATOM 8913 O O . GLN B 1 481 ? 12.156 -23.641 4.988 1 91.44 481 GLN B O 1
ATOM 8918 N N . ILE B 1 482 ? 13.867 -22.938 6.297 1 93.56 482 ILE B N 1
ATOM 8919 C CA . ILE B 1 482 ? 14.414 -24.281 6.469 1 93.56 482 ILE B CA 1
ATOM 8920 C C . ILE B 1 482 ? 13.461 -25.109 7.324 1 93.56 482 ILE B C 1
ATOM 8922 O O . ILE B 1 482 ? 13.289 -26.312 7.082 1 93.56 482 ILE B O 1
ATOM 8926 N N . LEU B 1 483 ? 12.852 -24.469 8.281 1 93.19 483 LEU B N 1
ATOM 8927 C CA . LEU B 1 483 ? 11.898 -25.188 9.125 1 93.19 483 LEU B CA 1
ATOM 8928 C C . LEU B 1 483 ? 10.68 -25.625 8.312 1 93.19 483 LEU B C 1
ATOM 8930 O O . LEU B 1 483 ? 10.172 -26.734 8.508 1 93.19 483 LEU B O 1
ATOM 8934 N N . ALA B 1 484 ? 10.203 -24.797 7.469 1 91.5 484 ALA B N 1
ATOM 8935 C CA . ALA B 1 484 ? 9.062 -25.141 6.633 1 91.5 484 ALA B CA 1
ATOM 8936 C C . ALA B 1 484 ? 9.406 -26.312 5.703 1 91.5 484 ALA B C 1
ATOM 8938 O O . ALA B 1 484 ? 8.586 -27.219 5.504 1 91.5 484 ALA B O 1
ATOM 8939 N N . VAL B 1 485 ? 10.633 -26.297 5.117 1 93.62 485 VAL B N 1
ATOM 8940 C CA . VAL B 1 485 ? 11.07 -27.359 4.234 1 93.62 485 VAL B CA 1
ATOM 8941 C C . VAL B 1 485 ? 11.219 -28.656 5.031 1 93.62 485 VAL B C 1
ATOM 8943 O O . VAL B 1 485 ? 10.875 -29.734 4.543 1 93.62 485 VAL B O 1
ATOM 8946 N N . LEU B 1 486 ? 11.711 -28.531 6.266 1 94.75 486 LEU B N 1
ATOM 8947 C CA . LEU B 1 486 ? 11.898 -29.703 7.113 1 94.75 486 LEU B CA 1
ATOM 8948 C C . LEU B 1 486 ? 10.555 -30.344 7.453 1 94.75 486 LEU B C 1
ATOM 8950 O O . LEU B 1 486 ? 10.406 -31.578 7.375 1 94.75 486 LEU B O 1
ATOM 8954 N N . VAL B 1 487 ? 9.609 -29.594 7.832 1 94 487 VAL B N 1
ATOM 8955 C CA . VAL B 1 487 ? 8.289 -30.109 8.18 1 94 487 VAL B CA 1
ATOM 8956 C C . VAL B 1 487 ? 7.652 -30.75 6.953 1 94 487 VAL B C 1
ATOM 8958 O O . VAL B 1 487 ? 7.082 -31.844 7.043 1 94 487 VAL B O 1
ATOM 8961 N N . GLU B 1 488 ? 7.727 -30.125 5.855 1 93.31 488 GLU B N 1
ATOM 8962 C CA . GLU B 1 488 ? 7.172 -30.656 4.617 1 93.31 488 GLU B CA 1
ATOM 8963 C C . GLU B 1 488 ? 7.84 -31.984 4.254 1 93.31 488 GLU B C 1
ATOM 8965 O O . GLU B 1 488 ? 7.16 -32.938 3.885 1 93.31 488 GLU B O 1
ATOM 8970 N N . SER B 1 489 ? 9.203 -32.031 4.352 1 94.31 489 SER B N 1
ATOM 8971 C CA . SER B 1 489 ? 9.953 -33.25 4 1 94.31 489 SER B CA 1
ATOM 8972 C C . SER B 1 489 ? 9.664 -34.375 4.977 1 94.31 489 SER B C 1
ATOM 8974 O O . SER B 1 489 ? 9.586 -35.562 4.582 1 94.31 489 SER B O 1
ATOM 8976 N N . CYS B 1 490 ? 9.484 -34.062 6.246 1 94.06 490 CYS B N 1
ATOM 8977 C CA . CYS B 1 490 ? 9.219 -35.062 7.254 1 94.06 490 CYS B CA 1
ATOM 8978 C C . CYS B 1 490 ? 7.855 -35.719 7.039 1 94.06 490 CYS B C 1
ATOM 8980 O O . CYS B 1 490 ? 7.695 -36.906 7.219 1 94.06 490 CYS B O 1
ATOM 8982 N N . ILE B 1 491 ? 6.898 -35 6.629 1 93.75 491 ILE B N 1
ATOM 8983 C CA . ILE B 1 491 ? 5.555 -35.531 6.43 1 93.75 491 ILE B CA 1
ATOM 8984 C C . ILE B 1 491 ? 5.484 -36.25 5.098 1 93.75 491 ILE B C 1
ATOM 8986 O O . ILE B 1 491 ? 5.078 -37.438 5.047 1 93.75 491 ILE B O 1
ATOM 8990 N N . LEU B 1 492 ? 5.977 -35.656 4.07 1 92.12 492 LEU B N 1
ATOM 8991 C CA . LEU B 1 492 ? 5.832 -36.188 2.729 1 92.12 492 LEU B CA 1
ATOM 8992 C C . LEU B 1 492 ? 6.707 -37.438 2.549 1 92.12 492 LEU B C 1
ATOM 8994 O O . LEU B 1 492 ? 6.266 -38.438 1.985 1 92.12 492 LEU B O 1
ATOM 8998 N N . TYR B 1 493 ? 7.941 -37.406 3.039 1 92.19 493 TYR B N 1
ATOM 8999 C CA . TYR B 1 493 ? 8.898 -38.5 2.836 1 92.19 493 TYR B CA 1
ATOM 9000 C C . TYR B 1 493 ? 8.406 -39.781 3.479 1 92.19 493 TYR B C 1
ATOM 9002 O O . TYR B 1 493 ? 8.461 -40.844 2.867 1 92.19 493 TYR B O 1
ATOM 9010 N N . TRP B 1 494 ? 7.84 -39.688 4.621 1 90.69 494 TRP B N 1
ATOM 9011 C CA . TRP B 1 494 ? 7.426 -40.906 5.344 1 90.69 494 TRP B CA 1
ATOM 9012 C C . TRP B 1 494 ? 6.023 -41.344 4.922 1 90.69 494 TRP B C 1
ATOM 9014 O O . TRP B 1 494 ? 5.707 -42.531 4.926 1 90.69 494 TRP B O 1
ATOM 9024 N N . MET B 1 495 ? 5.18 -40.469 4.555 1 90.25 495 MET B N 1
ATOM 9025 C CA . MET B 1 495 ? 3.836 -40.812 4.109 1 90.25 495 MET B CA 1
ATOM 9026 C C . MET B 1 495 ? 3.877 -41.5 2.752 1 90.25 495 MET B C 1
ATOM 9028 O O . MET B 1 495 ? 3.146 -42.469 2.523 1 90.25 495 MET B O 1
ATOM 9032 N N . VAL B 1 496 ? 4.68 -41 1.812 1 88.88 496 VAL B N 1
ATOM 9033 C CA . VAL B 1 496 ? 4.781 -41.594 0.481 1 88.88 496 VAL B CA 1
ATOM 9034 C C . VAL B 1 496 ? 5.5 -42.938 0.563 1 88.88 496 VAL B C 1
ATOM 9036 O O . VAL B 1 496 ? 5.262 -43.812 -0.26 1 88.88 496 VAL B O 1
ATOM 9039 N N . GLY B 1 497 ? 6.281 -43.219 1.561 1 87.44 497 GLY B N 1
ATOM 9040 C CA . GLY B 1 497 ? 6.98 -44.469 1.752 1 87.44 497 GLY B CA 1
ATOM 9041 C C . GLY B 1 497 ? 8.25 -44.562 0.933 1 87.44 497 GLY B C 1
ATOM 9042 O O . GLY B 1 497 ? 8.516 -45.594 0.311 1 87.44 497 GLY B O 1
ATOM 9043 N N . LEU B 1 498 ? 9 -43.531 0.863 1 88.12 498 LEU B N 1
ATOM 9044 C CA . LEU B 1 498 ? 10.281 -43.562 0.165 1 88.12 498 LEU B CA 1
ATOM 9045 C C . LEU B 1 498 ? 11.305 -44.375 0.944 1 88.12 498 LEU B C 1
ATOM 9047 O O . LEU B 1 498 ? 10.977 -44.969 1.971 1 88.12 498 LEU B O 1
ATOM 9051 N N . HIS B 1 499 ? 12.43 -44.562 0.339 1 85.38 499 HIS B N 1
ATOM 9052 C CA . HIS B 1 499 ? 13.438 -45.406 0.951 1 85.38 499 HIS B CA 1
ATOM 9053 C C . HIS B 1 499 ? 13.695 -45.031 2.398 1 85.38 499 HIS B C 1
ATOM 9055 O O . HIS B 1 499 ? 14.117 -43.875 2.668 1 85.38 499 HIS B O 1
ATOM 9061 N N . ARG B 1 500 ? 13.43 -46 3.309 1 87.19 500 ARG B N 1
ATOM 9062 C CA . ARG B 1 500 ? 13.453 -45.719 4.738 1 87.19 500 ARG B CA 1
ATOM 9063 C C . ARG B 1 500 ? 14.883 -45.781 5.281 1 87.19 500 ARG B C 1
ATOM 9065 O O . ARG B 1 500 ? 15.211 -46.656 6.066 1 87.19 500 ARG B O 1
ATOM 9072 N N . HIS B 1 501 ? 15.828 -44.906 4.875 1 90.25 501 HIS B N 1
ATOM 9073 C CA . HIS B 1 501 ? 17.188 -44.75 5.379 1 90.25 501 HIS B CA 1
ATOM 9074 C C . HIS B 1 501 ? 17.469 -43.281 5.727 1 90.25 501 HIS B C 1
ATOM 9076 O O . HIS B 1 501 ? 17.094 -42.375 4.973 1 90.25 501 HIS B O 1
ATOM 9082 N N . PRO B 1 502 ? 18.031 -43.062 6.891 1 89.88 502 PRO B N 1
ATOM 9083 C CA . PRO B 1 502 ? 18.281 -41.688 7.316 1 89.88 502 PRO B CA 1
ATOM 9084 C C . PRO B 1 502 ? 19.188 -40.938 6.352 1 89.88 502 PRO B C 1
ATOM 9086 O O . PRO B 1 502 ? 19.016 -39.75 6.148 1 89.88 502 PRO B O 1
ATOM 9089 N N . GLY B 1 503 ? 20.203 -41.594 5.797 1 89.38 503 GLY B N 1
ATOM 9090 C CA . GLY B 1 503 ? 21.078 -40.938 4.832 1 89.38 503 GLY B CA 1
ATOM 9091 C C . GLY B 1 503 ? 20.328 -40.438 3.607 1 89.38 503 GLY B C 1
ATOM 9092 O O . GLY B 1 503 ? 20.594 -39.344 3.127 1 89.38 503 GLY B O 1
ATOM 9093 N N . SER B 1 504 ? 19.391 -41.281 3.168 1 91.31 504 SER B N 1
ATOM 9094 C CA . SER B 1 504 ? 18.625 -40.875 1.996 1 91.31 504 SER B CA 1
ATOM 9095 C C . SER B 1 504 ? 17.641 -39.75 2.332 1 91.31 504 SER B C 1
ATOM 9097 O O . SER B 1 504 ? 17.344 -38.906 1.486 1 91.31 504 SER B O 1
ATOM 9099 N N . PHE B 1 505 ? 17.234 -39.781 3.555 1 94.06 505 PHE B N 1
ATOM 9100 C CA . PHE B 1 505 ? 16.312 -38.75 3.963 1 94.06 505 PHE B CA 1
ATOM 9101 C C . PHE B 1 505 ? 17.031 -37.375 4.02 1 94.06 505 PHE B C 1
ATOM 9103 O O . PHE B 1 505 ? 16.516 -36.406 3.504 1 94.06 505 PHE B O 1
ATOM 9110 N N . PHE B 1 506 ? 18.188 -37.281 4.652 1 93.81 506 PHE B N 1
ATOM 9111 C CA . PHE B 1 506 ? 18.922 -36.031 4.789 1 93.81 506 PHE B CA 1
ATOM 9112 C C . PHE B 1 506 ? 19.438 -35.562 3.439 1 93.81 506 PHE B C 1
ATOM 9114 O O . PHE B 1 506 ? 19.578 -34.375 3.211 1 93.81 506 PHE B O 1
ATOM 9121 N N . TYR B 1 507 ? 19.719 -36.562 2.539 1 92.88 507 TYR B N 1
ATOM 9122 C CA . TYR B 1 507 ? 20.094 -36.188 1.178 1 92.88 507 TYR B CA 1
ATOM 9123 C C . TYR B 1 507 ? 18.922 -35.531 0.468 1 92.88 507 TYR B C 1
ATOM 9125 O O . TYR B 1 507 ? 19.094 -34.469 -0.167 1 92.88 507 TYR B O 1
ATOM 9133 N N . TYR B 1 508 ? 17.75 -36.125 0.637 1 94.56 508 TYR B N 1
ATOM 9134 C CA . TYR B 1 508 ? 16.531 -35.531 0.076 1 94.56 508 TYR B CA 1
ATOM 9135 C C . TYR B 1 508 ? 16.25 -34.156 0.651 1 94.56 508 TYR B C 1
ATOM 9137 O O . TYR B 1 508 ? 16 -33.219 -0.094 1 94.56 508 TYR B O 1
ATOM 9145 N N . PHE B 1 509 ? 16.391 -34.062 1.934 1 95.12 509 PHE B N 1
ATOM 9146 C CA . PHE B 1 509 ? 16.156 -32.812 2.629 1 95.12 509 PHE B CA 1
ATOM 9147 C C . PHE B 1 509 ? 17.156 -31.75 2.18 1 95.12 509 PHE B C 1
ATOM 9149 O O . PHE B 1 509 ? 16.781 -30.594 1.953 1 95.12 509 PHE B O 1
ATOM 9156 N N . GLY B 1 510 ? 18.406 -32.094 2.076 1 94.44 510 GLY B N 1
ATOM 9157 C CA . GLY B 1 510 ? 19.438 -31.156 1.672 1 94.44 510 GLY B CA 1
ATOM 9158 C C . GLY B 1 510 ? 19.219 -30.594 0.28 1 94.44 510 GLY B C 1
ATOM 9159 O O . GLY B 1 510 ? 19.438 -29.391 0.047 1 94.44 510 GLY B O 1
ATOM 9160 N N . VAL B 1 511 ? 18.734 -31.438 -0.639 1 94.56 511 VAL B N 1
ATOM 9161 C CA . VAL B 1 511 ? 18.516 -31 -2.014 1 94.56 511 VAL B CA 1
ATOM 9162 C C . VAL B 1 511 ? 17.328 -30.047 -2.076 1 94.56 511 VAL B C 1
ATOM 9164 O O . VAL B 1 511 ? 17.391 -29 -2.705 1 94.56 511 VAL B O 1
ATOM 9167 N N . ILE B 1 512 ? 16.25 -30.391 -1.368 1 95.19 512 ILE B N 1
ATOM 9168 C CA . ILE B 1 512 ? 15.039 -29.594 -1.407 1 95.19 512 ILE B CA 1
ATOM 9169 C C . ILE B 1 512 ? 15.281 -28.266 -0.694 1 95.19 512 ILE B C 1
ATOM 9171 O O . ILE B 1 512 ? 14.758 -27.219 -1.104 1 95.19 512 ILE B O 1
ATOM 9175 N N . ALA B 1 513 ? 16.016 -28.312 0.333 1 95.5 513 ALA B N 1
ATOM 9176 C CA . ALA B 1 513 ? 16.359 -27.094 1.058 1 95.5 513 ALA B CA 1
ATOM 9177 C C . ALA B 1 513 ? 17.188 -26.141 0.187 1 95.5 513 ALA B C 1
ATOM 9179 O O . ALA B 1 513 ? 16.938 -24.938 0.163 1 95.5 513 ALA B O 1
ATOM 9180 N N . LEU B 1 514 ? 18.156 -26.703 -0.494 1 94.69 514 LEU B N 1
ATOM 9181 C CA . LEU B 1 514 ? 18.984 -25.891 -1.37 1 94.69 514 LEU B CA 1
ATOM 9182 C C . LEU B 1 514 ? 18.156 -25.328 -2.529 1 94.69 514 LEU B C 1
ATOM 9184 O O . LEU B 1 514 ? 18.359 -24.172 -2.934 1 94.69 514 LEU B O 1
ATOM 9188 N N . LEU B 1 515 ? 17.281 -26.141 -3.045 1 94.81 515 LEU B N 1
ATOM 9189 C CA . LEU B 1 515 ? 16.391 -25.688 -4.105 1 94.81 515 LEU B CA 1
ATOM 9190 C C . LEU B 1 515 ? 15.523 -24.531 -3.627 1 94.81 515 LEU B C 1
ATOM 9192 O O . LEU B 1 515 ? 15.328 -23.562 -4.352 1 94.81 515 LEU B O 1
ATOM 9196 N N . SER B 1 516 ? 15.008 -24.672 -2.465 1 93.88 516 SER B N 1
ATOM 9197 C CA . SER B 1 516 ? 14.164 -23.625 -1.902 1 93.88 516 SER B CA 1
ATOM 9198 C C . SER B 1 516 ? 14.93 -22.312 -1.76 1 93.88 516 SER B C 1
ATOM 9200 O O . SER B 1 516 ? 14.391 -21.25 -2.045 1 93.88 516 SER B O 1
ATOM 9202 N N . GLN B 1 517 ? 16.141 -22.438 -1.404 1 94.31 517 GLN B N 1
ATOM 9203 C CA . GLN B 1 517 ? 16.969 -21.234 -1.24 1 94.31 517 GLN B CA 1
ATOM 9204 C C . GLN B 1 517 ? 17.297 -20.609 -2.59 1 94.31 517 GLN B C 1
ATOM 9206 O O . GLN B 1 517 ? 17.359 -19.375 -2.707 1 94.31 517 GLN B O 1
ATOM 9211 N N . VAL B 1 518 ? 17.547 -21.406 -3.555 1 94.31 518 VAL B N 1
ATOM 9212 C CA . VAL B 1 518 ? 17.828 -20.891 -4.891 1 94.31 518 VAL B CA 1
ATOM 9213 C C . VAL B 1 518 ? 16.578 -20.219 -5.445 1 94.31 518 VAL B C 1
ATOM 9215 O O . VAL B 1 518 ? 16.656 -19.125 -6.031 1 94.31 518 VAL B O 1
ATOM 9218 N N . ALA B 1 519 ? 15.445 -20.828 -5.215 1 93.19 519 ALA B N 1
ATOM 9219 C CA . ALA B 1 519 ? 14.18 -20.266 -5.695 1 93.19 519 ALA B CA 1
ATOM 9220 C C . ALA B 1 519 ? 13.859 -18.953 -4.992 1 93.19 519 ALA B C 1
ATOM 9222 O O . ALA B 1 519 ? 13.32 -18.031 -5.605 1 93.19 519 ALA B O 1
ATOM 9223 N N . THR B 1 520 ? 14.141 -18.875 -3.725 1 92.19 520 THR B N 1
ATOM 9224 C CA . THR B 1 520 ? 13.945 -17.641 -2.984 1 92.19 520 THR B CA 1
ATOM 9225 C C . THR B 1 520 ? 14.828 -16.531 -3.547 1 92.19 520 THR B C 1
ATOM 9227 O O . THR B 1 520 ? 14.406 -15.375 -3.625 1 92.19 520 THR B O 1
ATOM 9230 N N . GLY B 1 521 ? 16.031 -16.922 -3.902 1 92.25 521 GLY B N 1
ATOM 9231 C CA . GLY B 1 521 ? 16.906 -15.961 -4.535 1 92.25 521 GLY B CA 1
ATOM 9232 C C . GLY B 1 521 ? 16.391 -15.453 -5.863 1 92.25 521 GLY B C 1
ATOM 9233 O O . GLY B 1 521 ? 16.5 -14.258 -6.168 1 92.25 521 GLY B O 1
ATOM 9234 N N . LEU B 1 522 ? 15.727 -16.328 -6.602 1 92.31 522 LEU B N 1
ATOM 9235 C CA . LEU B 1 522 ? 15.125 -15.93 -7.867 1 92.31 522 LEU B CA 1
ATOM 9236 C C . LEU B 1 522 ? 13.953 -14.984 -7.645 1 92.31 522 LEU B C 1
ATOM 9238 O O . LEU B 1 522 ? 13.828 -13.969 -8.336 1 92.31 522 LEU B O 1
ATOM 9242 N N . GLY B 1 523 ? 13.148 -15.312 -6.711 1 90.81 523 GLY B N 1
ATOM 9243 C CA . GLY B 1 523 ? 12.031 -14.445 -6.383 1 90.81 523 GLY B CA 1
ATOM 9244 C C . GLY B 1 523 ? 12.453 -13.055 -5.945 1 90.81 523 GLY B C 1
ATOM 9245 O O . GLY B 1 523 ? 11.852 -12.062 -6.344 1 90.81 523 GLY B O 1
ATOM 9246 N N . PHE B 1 524 ? 13.508 -13.039 -5.18 1 92.19 524 PHE B N 1
ATOM 9247 C CA . PHE B 1 524 ? 14.016 -11.766 -4.695 1 92.19 524 PHE B CA 1
ATOM 9248 C C . PHE B 1 524 ? 14.594 -10.938 -5.844 1 92.19 524 PHE B C 1
ATOM 9250 O O . PHE B 1 524 ? 14.367 -9.734 -5.922 1 92.19 524 PHE B O 1
ATOM 9257 N N . ALA B 1 525 ? 15.281 -11.57 -6.707 1 92.88 525 ALA B N 1
ATOM 9258 C CA . ALA B 1 525 ? 15.898 -10.883 -7.84 1 92.88 525 ALA B CA 1
ATOM 9259 C C . ALA B 1 525 ? 14.836 -10.305 -8.773 1 92.88 525 ALA B C 1
ATOM 9261 O O . ALA B 1 525 ? 14.945 -9.164 -9.219 1 92.88 525 ALA B O 1
ATOM 9262 N N . ILE B 1 526 ? 13.781 -11.086 -8.984 1 91.44 526 ILE B N 1
ATOM 9263 C CA . ILE B 1 526 ? 12.711 -10.641 -9.875 1 91.44 526 ILE B CA 1
ATOM 9264 C C . ILE B 1 526 ? 11.945 -9.484 -9.227 1 91.44 526 ILE B C 1
ATOM 9266 O O . ILE B 1 526 ? 11.648 -8.484 -9.875 1 91.44 526 ILE B O 1
ATOM 9270 N N . SER B 1 527 ? 11.656 -9.586 -7.996 1 90.06 527 SER B N 1
ATOM 9271 C CA . SER B 1 527 ? 10.891 -8.57 -7.289 1 90.06 527 SER B CA 1
ATOM 9272 C C . SER B 1 527 ? 11.656 -7.258 -7.191 1 90.06 527 SER B C 1
ATOM 9274 O O . SER B 1 527 ? 11.07 -6.176 -7.289 1 90.06 527 SER B O 1
ATOM 9276 N N . ALA B 1 528 ? 12.938 -7.32 -7 1 89.44 528 ALA B N 1
ATOM 9277 C CA . ALA B 1 528 ? 13.758 -6.121 -6.863 1 89.44 528 ALA B CA 1
ATOM 9278 C C . ALA B 1 528 ? 13.953 -5.43 -8.211 1 89.44 528 ALA B C 1
ATOM 9280 O O . ALA B 1 528 ? 14.156 -4.215 -8.266 1 89.44 528 ALA B O 1
ATOM 9281 N N . SER B 1 529 ? 13.828 -6.176 -9.297 1 89.06 529 SER B N 1
ATOM 9282 C CA . SER B 1 529 ? 14.094 -5.621 -10.625 1 89.06 529 SER B CA 1
ATOM 9283 C C . SER B 1 529 ? 12.836 -5 -11.219 1 89.06 529 SER B C 1
ATOM 9285 O O . SER B 1 529 ? 12.914 -4.133 -12.094 1 89.06 529 SER B O 1
ATOM 9287 N N . CYS B 1 530 ? 11.711 -5.41 -10.75 1 86.12 530 CYS B N 1
ATOM 9288 C CA . CYS B 1 530 ? 10.461 -4.941 -11.336 1 86.12 530 CYS B CA 1
ATOM 9289 C C . CYS B 1 530 ? 9.82 -3.869 -10.461 1 86.12 530 CYS B C 1
ATOM 9291 O O . CYS B 1 530 ? 9.992 -3.869 -9.242 1 86.12 530 CYS B O 1
ATOM 9293 N N . PRO B 1 531 ? 9.078 -2.971 -11.102 1 78.56 531 PRO B N 1
ATOM 9294 C CA . PRO B 1 531 ? 8.492 -1.845 -10.367 1 78.56 531 PRO B CA 1
ATOM 9295 C C . PRO B 1 531 ? 7.203 -2.221 -9.641 1 78.56 531 PRO B C 1
ATOM 9297 O O . PRO B 1 531 ? 6.793 -1.522 -8.703 1 78.56 531 PRO B O 1
ATOM 9300 N N . SER B 1 532 ? 6.59 -3.322 -10.102 1 80.25 532 SER B N 1
ATOM 9301 C CA . SER B 1 532 ? 5.316 -3.676 -9.492 1 80.25 532 SER B CA 1
ATOM 9302 C C . SER B 1 532 ? 5.211 -5.18 -9.266 1 80.25 532 SER B C 1
ATOM 9304 O O . SER B 1 532 ? 5.934 -5.961 -9.883 1 80.25 532 SER B O 1
ATOM 9306 N N . VAL B 1 533 ? 4.34 -5.543 -8.305 1 81.75 533 VAL B N 1
ATOM 9307 C CA . VAL B 1 533 ? 4.137 -6.945 -7.949 1 81.75 533 VAL B CA 1
ATOM 9308 C C . VAL B 1 533 ? 3.451 -7.676 -9.102 1 81.75 533 VAL B C 1
ATOM 9310 O O . VAL B 1 533 ? 3.697 -8.859 -9.328 1 81.75 533 VAL B O 1
ATOM 9313 N N . VAL B 1 534 ? 2.664 -6.969 -9.914 1 77.19 534 VAL B N 1
ATOM 9314 C CA . VAL B 1 534 ? 1.933 -7.582 -11.016 1 77.19 534 VAL B CA 1
ATOM 9315 C C . VAL B 1 534 ? 2.91 -8.023 -12.102 1 77.19 534 VAL B C 1
ATOM 9317 O O . VAL B 1 534 ? 2.842 -9.156 -12.586 1 77.19 534 VAL B O 1
ATOM 9320 N N . VAL B 1 535 ? 3.885 -7.207 -12.367 1 81.31 535 VAL B N 1
ATOM 9321 C CA . VAL B 1 535 ? 4.879 -7.523 -13.391 1 81.31 535 VAL B CA 1
ATOM 9322 C C . VAL B 1 535 ? 5.805 -8.625 -12.883 1 81.31 535 VAL B C 1
ATOM 9324 O O . VAL B 1 535 ? 6.16 -9.539 -13.633 1 81.31 535 VAL B O 1
ATOM 9327 N N . SER B 1 536 ? 6.145 -8.539 -11.609 1 85.56 536 SER B N 1
ATOM 9328 C CA . SER B 1 536 ? 7.031 -9.547 -11.047 1 85.56 536 SER B CA 1
ATOM 9329 C C . SER B 1 536 ? 6.383 -10.93 -11.062 1 85.56 536 SER B C 1
ATOM 9331 O O . SER B 1 536 ? 7.047 -11.93 -11.344 1 85.56 536 SER B O 1
ATOM 9333 N N . SER B 1 537 ? 5.117 -11 -10.742 1 81.88 537 SER B N 1
ATOM 9334 C CA . SER B 1 537 ? 4.422 -12.281 -10.727 1 81.88 537 SER B CA 1
ATOM 9335 C C . SER B 1 537 ? 4.301 -12.867 -12.133 1 81.88 537 SER B C 1
ATOM 9337 O O . SER B 1 537 ? 4.418 -14.078 -12.32 1 81.88 537 SER B O 1
ATOM 9339 N N . ALA B 1 538 ? 4.09 -11.961 -13.109 1 77.81 538 ALA B N 1
ATOM 9340 C CA . ALA B 1 538 ? 4 -12.422 -14.492 1 77.81 538 ALA B CA 1
ATOM 9341 C C . ALA B 1 538 ? 5.336 -12.977 -14.977 1 77.81 538 ALA B C 1
ATOM 9343 O O . ALA B 1 538 ? 5.391 -14.055 -15.57 1 77.81 538 ALA B O 1
ATOM 9344 N N . LEU B 1 539 ? 6.379 -12.305 -14.648 1 81.38 539 LEU B N 1
ATOM 9345 C CA . LEU B 1 539 ? 7.707 -12.734 -15.078 1 81.38 539 LEU B CA 1
ATOM 9346 C C . LEU B 1 539 ? 8.117 -14.016 -14.359 1 81.38 539 LEU B C 1
ATOM 9348 O O . LEU B 1 539 ? 8.797 -14.867 -14.938 1 81.38 539 LEU B O 1
ATOM 9352 N N . ALA B 1 540 ? 7.75 -14.078 -13.086 1 85.5 540 ALA B N 1
ATOM 9353 C CA . ALA B 1 540 ? 8.078 -15.273 -12.312 1 85.5 540 ALA B CA 1
ATOM 9354 C C . ALA B 1 540 ? 7.371 -16.5 -12.883 1 85.5 540 ALA B C 1
ATOM 9356 O O . ALA B 1 540 ? 7.965 -17.578 -12.984 1 85.5 540 ALA B O 1
ATOM 9357 N N . SER B 1 541 ? 6.117 -16.344 -13.242 1 80.62 541 SER B N 1
ATOM 9358 C CA . SER B 1 541 ? 5.355 -17.469 -13.789 1 80.62 541 SER B CA 1
ATOM 9359 C C . SER B 1 541 ? 5.973 -17.984 -15.078 1 80.62 541 SER B C 1
ATOM 9361 O O . SER B 1 541 ? 6.145 -19.188 -15.258 1 80.62 541 SER B O 1
ATOM 9363 N N . VAL B 1 542 ? 6.371 -17.078 -15.891 1 77.75 542 VAL B N 1
ATOM 9364 C CA . VAL B 1 542 ? 6.926 -17.453 -17.188 1 77.75 542 VAL B CA 1
ATOM 9365 C C . VAL B 1 542 ? 8.305 -18.094 -16.984 1 77.75 542 VAL B C 1
ATOM 9367 O O . VAL B 1 542 ? 8.609 -19.109 -17.609 1 77.75 542 VAL B O 1
ATOM 9370 N N . SER B 1 543 ? 9.094 -17.484 -16.188 1 81.75 543 SER B N 1
ATOM 9371 C CA . SER B 1 543 ? 10.43 -18.031 -15.938 1 81.75 543 SER B CA 1
ATOM 9372 C C . SER B 1 543 ? 10.359 -19.422 -15.336 1 81.75 543 SER B C 1
ATOM 9374 O O . SER B 1 543 ? 11.125 -20.312 -15.719 1 81.75 543 SER B O 1
ATOM 9376 N N . LEU B 1 544 ? 9.43 -19.672 -14.414 1 84.44 544 LEU B N 1
ATOM 9377 C CA . LEU B 1 544 ? 9.312 -20.969 -13.758 1 84.44 544 LEU B CA 1
ATOM 9378 C C . LEU B 1 544 ? 8.773 -22.016 -14.719 1 84.44 544 LEU B C 1
ATOM 9380 O O . LEU B 1 544 ? 9.18 -23.172 -14.672 1 84.44 544 LEU B O 1
ATOM 9384 N N . MET B 1 545 ? 7.887 -21.562 -15.555 1 80 545 MET B N 1
ATOM 9385 C CA . MET B 1 545 ? 7.309 -22.531 -16.484 1 80 545 MET B CA 1
ATOM 9386 C C . MET B 1 545 ? 8.359 -23.016 -17.484 1 80 545 MET B C 1
ATOM 9388 O O . MET B 1 545 ? 8.398 -24.203 -17.812 1 80 545 MET B O 1
ATOM 9392 N N . VAL B 1 546 ? 9.203 -22.109 -17.906 1 76.38 546 VAL B N 1
ATOM 9393 C CA . VAL B 1 546 ? 10.266 -22.5 -18.828 1 76.38 546 VAL B CA 1
ATOM 9394 C C . VAL B 1 546 ? 11.242 -23.438 -18.125 1 76.38 546 VAL B C 1
ATOM 9396 O O . VAL B 1 546 ? 11.711 -24.406 -18.734 1 76.38 546 VAL B O 1
ATOM 9399 N N . LEU B 1 547 ? 11.414 -23.188 -16.891 1 81.5 547 LEU B N 1
ATOM 9400 C CA . LEU B 1 547 ? 12.312 -24.031 -16.125 1 81.5 547 LEU B CA 1
ATOM 9401 C C . LEU B 1 547 ? 11.68 -25.391 -15.859 1 81.5 547 LEU B C 1
ATOM 9403 O O . LEU B 1 547 ? 12.375 -26.406 -15.789 1 81.5 547 LEU B O 1
ATOM 9407 N N . TYR B 1 548 ? 10.367 -25.406 -15.711 1 79.31 548 TYR B N 1
ATOM 9408 C CA . TYR B 1 548 ? 9.664 -26.672 -15.516 1 79.31 548 TYR B CA 1
ATOM 9409 C C . TYR B 1 548 ? 9.742 -27.547 -16.766 1 79.31 548 TYR B C 1
ATOM 9411 O O . TYR B 1 548 ? 9.852 -28.766 -16.672 1 79.31 548 TYR B O 1
ATOM 9419 N N . LEU B 1 549 ? 9.758 -26.859 -17.812 1 74.31 549 LEU B N 1
ATOM 9420 C CA . LEU B 1 549 ? 9.82 -27.578 -19.078 1 74.31 549 LEU B CA 1
ATOM 9421 C C . LEU B 1 549 ? 11.172 -28.25 -19.25 1 74.31 549 LEU B C 1
ATOM 9423 O O . LEU B 1 549 ? 11.25 -29.375 -19.734 1 74.31 549 LEU B O 1
ATOM 9427 N N . GLY B 1 550 ? 12.164 -27.578 -18.844 1 71.56 550 GLY B N 1
ATOM 9428 C CA . GLY B 1 550 ? 13.492 -28.156 -18.953 1 71.56 550 GLY B CA 1
ATOM 9429 C C . GLY B 1 550 ? 13.789 -29.156 -17.844 1 71.56 550 GLY B C 1
ATOM 9430 O O . GLY B 1 550 ? 14.914 -29.672 -17.766 1 71.56 550 GLY B O 1
ATOM 9431 N N . GLY B 1 551 ? 12.766 -29.406 -16.953 1 72.19 551 GLY B N 1
ATOM 9432 C CA . GLY B 1 551 ? 12.992 -30.266 -15.805 1 72.19 551 GLY B CA 1
ATOM 9433 C C . GLY B 1 551 ? 13.086 -31.734 -16.172 1 72.19 551 GLY B C 1
ATOM 9434 O O . GLY B 1 551 ? 13.57 -32.562 -15.383 1 72.19 551 GLY B O 1
ATOM 9435 N N . GLY B 1 552 ? 12.859 -32.188 -17.438 1 61.91 552 GLY B N 1
ATOM 9436 C CA . GLY B 1 552 ? 13.125 -33.531 -17.891 1 61.91 552 GLY B CA 1
ATOM 9437 C C . GLY B 1 552 ? 11.875 -34.406 -18 1 61.91 552 GLY B C 1
ATOM 9438 O O . GLY B 1 552 ? 11.859 -35.375 -18.719 1 61.91 552 GLY B O 1
ATOM 9439 N N . LEU B 1 553 ? 10.844 -34.156 -17.156 1 62.44 553 LEU B N 1
ATOM 9440 C CA . LEU B 1 553 ? 9.664 -35 -17.203 1 62.44 553 LEU B CA 1
ATOM 9441 C C . LEU B 1 553 ? 8.758 -34.625 -18.359 1 62.44 553 LEU B C 1
ATOM 9443 O O . LEU B 1 553 ? 8.203 -35.5 -19.031 1 62.44 553 LEU B O 1
ATOM 9447 N N . LEU B 1 554 ? 8.719 -33.375 -18.641 1 63 554 LEU B N 1
ATOM 9448 C CA . LEU B 1 554 ? 7.762 -32.906 -19.625 1 63 554 LEU B CA 1
ATOM 9449 C C . LEU B 1 554 ? 8.367 -32.938 -21.031 1 63 554 LEU B C 1
ATOM 9451 O O . LEU B 1 554 ? 7.676 -33.219 -22.016 1 63 554 LEU B O 1
ATOM 9455 N N . ALA B 1 555 ? 9.648 -32.562 -21.078 1 60.12 555 ALA B N 1
ATOM 9456 C CA . ALA B 1 555 ? 10.352 -32.625 -22.359 1 60.12 555 ALA B CA 1
ATOM 9457 C C . ALA B 1 555 ? 11.539 -33.562 -22.297 1 60.12 555 ALA B C 1
ATOM 9459 O O . ALA B 1 555 ? 12.281 -33.562 -21.297 1 60.12 555 ALA B O 1
ATOM 9460 N N . SER B 1 556 ? 11.516 -34.375 -23.297 1 63.09 556 SER B N 1
ATOM 9461 C CA . SER B 1 556 ? 12.656 -35.312 -23.344 1 63.09 556 SER B CA 1
ATOM 9462 C C . SER B 1 556 ? 13.961 -34.531 -23.562 1 63.09 556 SER B C 1
ATOM 9464 O O . SER B 1 556 ? 13.969 -33.469 -24.141 1 63.09 556 SER B O 1
ATOM 9466 N N . THR B 1 557 ? 14.977 -34.906 -22.891 1 59.81 557 THR B N 1
ATOM 9467 C CA . THR B 1 557 ? 16.312 -34.312 -22.969 1 59.81 557 THR B CA 1
ATOM 9468 C C . THR B 1 557 ? 16.781 -34.25 -24.422 1 59.81 557 THR B C 1
ATOM 9470 O O . THR B 1 557 ? 17.516 -33.344 -24.812 1 59.81 557 THR B O 1
ATOM 9473 N N . ASP B 1 558 ? 16.312 -35.156 -25.156 1 62.31 558 ASP B N 1
ATOM 9474 C CA . ASP B 1 558 ? 16.812 -35.219 -26.531 1 62.31 558 ASP B CA 1
ATOM 9475 C C . ASP B 1 558 ? 16.234 -34.094 -27.375 1 62.31 558 ASP B C 1
ATOM 9477 O O . ASP B 1 558 ? 16.891 -33.594 -28.297 1 62.31 558 ASP B O 1
ATOM 9481 N N . ARG B 1 559 ? 15.117 -33.656 -27.016 1 62.88 559 ARG B N 1
ATOM 9482 C CA . ARG B 1 559 ? 14.484 -32.562 -27.766 1 62.88 559 ARG B CA 1
ATOM 9483 C C . ARG B 1 559 ? 15.117 -31.234 -27.422 1 62.88 559 ARG B C 1
ATOM 9485 O O . ARG B 1 559 ? 15.164 -30.328 -28.266 1 62.88 559 ARG B O 1
ATOM 9492 N N . LEU B 1 560 ? 15.578 -31.172 -26.328 1 62.19 560 LEU B N 1
ATOM 9493 C CA . LEU B 1 560 ? 16.125 -29.875 -25.922 1 62.19 560 LEU B CA 1
ATOM 9494 C C . LEU B 1 560 ? 17.531 -29.672 -26.484 1 62.19 560 LEU B C 1
ATOM 9496 O O . LEU B 1 560 ? 17.969 -28.547 -26.688 1 62.19 560 LEU B O 1
ATOM 9500 N N . ARG B 1 561 ? 18.109 -30.891 -26.844 1 64.81 561 ARG B N 1
ATOM 9501 C CA . ARG B 1 561 ? 19.453 -30.797 -27.406 1 64.81 561 ARG B CA 1
ATOM 9502 C C . ARG B 1 561 ? 19.406 -30.625 -28.922 1 64.81 561 ARG B C 1
ATOM 9504 O O . ARG B 1 561 ? 18.484 -31.109 -29.578 1 64.81 561 ARG B O 1
ATOM 9511 N N . PRO B 1 562 ? 20.25 -29.734 -29.391 1 61.88 562 PRO B N 1
ATOM 9512 C CA . PRO B 1 562 ? 21.406 -29.016 -28.844 1 61.88 562 PRO B CA 1
ATOM 9513 C C . PRO B 1 562 ? 21.094 -27.547 -28.547 1 61.88 562 PRO B C 1
ATOM 9515 O O . PRO B 1 562 ? 21.844 -26.891 -27.812 1 61.88 562 PRO B O 1
ATOM 9518 N N . TYR B 1 563 ? 20.031 -27.016 -29.078 1 62.06 563 TYR B N 1
ATOM 9519 C CA . TYR B 1 563 ? 19.875 -25.578 -29.078 1 62.06 563 TYR B CA 1
ATOM 9520 C C . TYR B 1 563 ? 19.469 -25.062 -27.703 1 62.06 563 TYR B C 1
ATOM 9522 O O . TYR B 1 563 ? 19.891 -23.984 -27.281 1 62.06 563 TYR B O 1
ATOM 9530 N N . TRP B 1 564 ? 18.812 -25.969 -27.016 1 66.94 564 TRP B N 1
ATOM 9531 C CA . TRP B 1 564 ? 18.312 -25.453 -25.734 1 66.94 564 TRP B CA 1
ATOM 9532 C C . TRP B 1 564 ? 19.062 -26.094 -24.578 1 66.94 564 TRP B C 1
ATOM 9534 O O . TRP B 1 564 ? 18.5 -26.297 -23.5 1 66.94 564 TRP B O 1
ATOM 9544 N N . TYR B 1 565 ? 20.281 -26.375 -24.938 1 65 565 TYR B N 1
ATOM 9545 C CA . TYR B 1 565 ? 21.156 -26.922 -23.922 1 65 565 TYR B CA 1
ATOM 9546 C C . TYR B 1 565 ? 21.359 -25.938 -22.781 1 65 565 TYR B C 1
ATOM 9548 O O . TYR B 1 565 ? 21.484 -26.328 -21.609 1 65 565 TYR B O 1
ATOM 9556 N N . TRP B 1 566 ? 21.219 -24.672 -23.094 1 63.28 566 TRP B N 1
ATOM 9557 C CA . TRP B 1 566 ? 21.469 -23.625 -22.109 1 63.28 566 TRP B CA 1
ATOM 9558 C C . TRP B 1 566 ? 20.312 -23.516 -21.109 1 63.28 566 TRP B C 1
ATOM 9560 O O . TRP B 1 566 ? 20.5 -23.031 -20 1 63.28 566 TRP B O 1
ATOM 9570 N N . LEU B 1 567 ? 19.156 -24.047 -21.453 1 68.38 567 LEU B N 1
ATOM 9571 C CA . LEU B 1 567 ? 18.031 -24.031 -20.531 1 68.38 567 LEU B CA 1
ATOM 9572 C C . LEU B 1 567 ? 18.078 -25.234 -19.609 1 68.38 567 LEU B C 1
ATOM 9574 O O . LEU B 1 567 ? 17.594 -25.188 -18.469 1 68.38 567 LEU B O 1
ATOM 9578 N N . GLU B 1 568 ? 18.672 -26.297 -20.156 1 65.81 568 GLU B N 1
ATOM 9579 C CA . GLU B 1 568 ? 18.75 -27.531 -19.375 1 65.81 568 GLU B CA 1
ATOM 9580 C C . GLU B 1 568 ? 19.828 -27.453 -18.312 1 65.81 568 GLU B C 1
ATOM 9582 O O . GLU B 1 568 ? 19.609 -27.859 -17.156 1 65.81 568 GLU B O 1
ATOM 9587 N N . LYS B 1 569 ? 20.969 -26.938 -18.719 1 60.47 569 LYS B N 1
ATOM 9588 C CA . LYS B 1 569 ? 22.109 -27.016 -17.812 1 60.47 569 LYS B CA 1
ATOM 9589 C C . LYS B 1 569 ? 21.969 -26 -16.672 1 60.47 569 LYS B C 1
ATOM 9591 O O . LYS B 1 569 ? 22.25 -26.312 -15.516 1 60.47 569 LYS B O 1
ATOM 9596 N N . PRO B 1 570 ? 21.438 -24.828 -17 1 65.69 570 PRO B N 1
ATOM 9597 C CA . PRO B 1 570 ? 21.375 -23.938 -15.844 1 65.69 570 PRO B CA 1
ATOM 9598 C C . PRO B 1 570 ? 20.031 -24.016 -15.102 1 65.69 570 PRO B C 1
ATOM 9600 O O . PRO B 1 570 ? 19.812 -23.25 -14.156 1 65.69 570 PRO B O 1
ATOM 9603 N N . SER B 1 571 ? 19.281 -25.109 -15.32 1 80.62 571 SER B N 1
ATOM 9604 C CA . SER B 1 571 ? 18 -25.172 -14.648 1 80.62 571 SER B CA 1
ATOM 9605 C C . SER B 1 571 ? 18.125 -25.828 -13.273 1 80.62 571 SER B C 1
ATOM 9607 O O . SER B 1 571 ? 18.531 -26.984 -13.156 1 80.62 571 SER B O 1
ATOM 9609 N N . PHE B 1 572 ? 18 -25.031 -12.266 1 86.75 572 PHE B N 1
ATOM 9610 C CA . PHE B 1 572 ? 18.141 -25.531 -10.898 1 86.75 572 PHE B CA 1
ATOM 9611 C C . PHE B 1 572 ? 17.031 -26.516 -10.562 1 86.75 572 PHE B C 1
ATOM 9613 O O . PHE B 1 572 ? 17.203 -27.391 -9.719 1 86.75 572 PHE B O 1
ATOM 9620 N N . MET B 1 573 ? 15.961 -26.484 -11.32 1 86.88 573 MET B N 1
ATOM 9621 C CA . MET B 1 573 ? 14.867 -27.422 -11.07 1 86.88 573 MET B CA 1
ATOM 9622 C C . MET B 1 573 ? 15.219 -28.828 -11.578 1 86.88 573 MET B C 1
ATOM 9624 O O . MET B 1 573 ? 14.938 -29.828 -10.914 1 86.88 573 MET B O 1
ATOM 9628 N N . ARG B 1 574 ? 15.797 -28.828 -12.766 1 85.19 574 ARG B N 1
ATOM 9629 C CA . ARG B 1 574 ? 16.188 -30.109 -13.352 1 85.19 574 ARG B CA 1
ATOM 9630 C C . ARG B 1 574 ? 17.234 -30.812 -12.477 1 85.19 574 ARG B C 1
ATOM 9632 O O . ARG B 1 574 ? 17.109 -32 -12.211 1 85.19 574 ARG B O 1
ATOM 9639 N N . HIS B 1 575 ? 18.219 -30.031 -12.055 1 87.06 575 HIS B N 1
ATOM 9640 C CA . HIS B 1 575 ? 19.266 -30.609 -11.234 1 87.06 575 HIS B CA 1
ATOM 9641 C C . HIS B 1 575 ? 18.719 -31.109 -9.898 1 87.06 575 HIS B C 1
ATOM 9643 O O . HIS B 1 575 ? 19.109 -32.188 -9.422 1 87.06 575 HIS B O 1
ATOM 9649 N N . ALA B 1 576 ? 17.812 -30.344 -9.289 1 90.56 576 ALA B N 1
ATOM 9650 C CA . ALA B 1 576 ? 17.219 -30.781 -8.031 1 90.56 576 ALA B CA 1
ATOM 9651 C C . ALA B 1 576 ? 16.359 -32.031 -8.234 1 90.56 576 ALA B C 1
ATOM 9653 O O . ALA B 1 576 ? 16.391 -32.969 -7.418 1 90.56 576 ALA B O 1
ATOM 9654 N N . TYR B 1 577 ? 15.648 -32.125 -9.344 1 88.81 577 TYR B N 1
ATOM 9655 C CA . TYR B 1 577 ? 14.789 -33.25 -9.648 1 88.81 577 TYR B CA 1
ATOM 9656 C C . TYR B 1 577 ? 15.617 -34.531 -9.867 1 88.81 577 TYR B C 1
ATOM 9658 O O . TYR B 1 577 ? 15.305 -35.562 -9.312 1 88.81 577 TYR B O 1
ATOM 9666 N N . ILE B 1 578 ? 16.688 -34.406 -10.633 1 86.12 578 ILE B N 1
ATOM 9667 C CA . ILE B 1 578 ? 17.531 -35.562 -10.938 1 86.12 578 ILE B CA 1
ATOM 9668 C C . ILE B 1 578 ? 18.188 -36.062 -9.664 1 86.12 578 ILE B C 1
ATOM 9670 O O . ILE B 1 578 ? 18.312 -37.281 -9.453 1 86.12 578 ILE B O 1
ATOM 9674 N N . LEU B 1 579 ? 18.594 -35.125 -8.82 1 89.38 579 LEU B N 1
ATOM 9675 C CA . LEU B 1 579 ? 19.266 -35.531 -7.59 1 89.38 579 LEU B CA 1
ATOM 9676 C C . LEU B 1 579 ? 18.312 -36.281 -6.668 1 89.38 579 LEU B C 1
ATOM 9678 O O . LEU B 1 579 ? 18.688 -37.312 -6.09 1 89.38 579 LEU B O 1
ATOM 9682 N N . VAL B 1 580 ? 17.109 -35.812 -6.539 1 91.5 580 VAL B N 1
ATOM 9683 C CA . VAL B 1 580 ? 16.156 -36.469 -5.645 1 91.5 580 VAL B CA 1
ATOM 9684 C C . VAL B 1 580 ? 15.68 -37.781 -6.27 1 91.5 580 VAL B C 1
ATOM 9686 O O . VAL B 1 580 ? 15.477 -38.781 -5.566 1 91.5 580 VAL B O 1
ATOM 9689 N N . LEU B 1 581 ? 15.5 -37.781 -7.586 1 88.38 581 LEU B N 1
ATOM 9690 C CA . LEU B 1 581 ? 15.086 -39 -8.273 1 88.38 581 LEU B CA 1
ATOM 9691 C C . LEU B 1 581 ? 16.156 -40.094 -8.172 1 88.38 581 LEU B C 1
ATOM 9693 O O . LEU B 1 581 ? 15.859 -41.25 -7.945 1 88.38 581 LEU B O 1
ATOM 9697 N N . ARG B 1 582 ? 17.406 -39.719 -8.344 1 87 582 ARG B N 1
ATOM 9698 C CA . ARG B 1 582 ? 18.516 -40.656 -8.242 1 87 582 ARG B CA 1
ATOM 9699 C C . ARG B 1 582 ? 18.609 -41.219 -6.836 1 87 582 ARG B C 1
ATOM 9701 O O . ARG B 1 582 ? 18.906 -42.406 -6.664 1 87 582 ARG B O 1
ATOM 9708 N N . ASN B 1 583 ? 18.422 -40.375 -5.852 1 88.62 583 ASN B N 1
ATOM 9709 C CA . ASN B 1 583 ? 18.453 -40.812 -4.465 1 88.62 583 ASN B CA 1
ATOM 9710 C C . ASN B 1 583 ? 17.375 -41.875 -4.191 1 88.62 583 ASN B C 1
ATOM 9712 O O . ASN B 1 583 ? 17.594 -42.781 -3.402 1 88.62 583 ASN B O 1
ATOM 9716 N N . GLU B 1 584 ? 16.281 -41.812 -4.883 1 88.5 584 GLU B N 1
ATOM 9717 C CA . GLU B 1 584 ? 15.172 -42.75 -4.641 1 88.5 584 GLU B CA 1
ATOM 9718 C C . GLU B 1 584 ? 15.289 -43.969 -5.516 1 88.5 584 GLU B C 1
ATOM 9720 O O . GLU B 1 584 ? 15.195 -45.094 -5.02 1 88.5 584 GLU B O 1
ATOM 9725 N N . LEU B 1 585 ? 15.602 -43.844 -6.812 1 84.94 585 LEU B N 1
ATOM 9726 C CA . LEU B 1 585 ? 15.523 -44.938 -7.762 1 84.94 585 LEU B CA 1
ATOM 9727 C C . LEU B 1 585 ? 16.75 -45.844 -7.652 1 84.94 585 LEU B C 1
ATOM 9729 O O . LEU B 1 585 ? 16.703 -47.031 -8.008 1 84.94 585 LEU B O 1
ATOM 9733 N N . HIS B 1 586 ? 17.844 -45.281 -7.18 1 81.88 586 HIS B N 1
ATOM 9734 C CA . HIS B 1 586 ? 19.031 -46.125 -7.023 1 81.88 586 HIS B CA 1
ATOM 9735 C C . HIS B 1 586 ? 18.828 -47.156 -5.91 1 81.88 586 HIS B C 1
ATOM 9737 O O . HIS B 1 586 ? 19.5 -48.188 -5.887 1 81.88 586 HIS B O 1
ATOM 9743 N N . ASN B 1 587 ? 17.812 -46.812 -5.082 1 79.44 587 ASN B N 1
ATOM 9744 C CA . ASN B 1 587 ? 17.609 -47.719 -3.947 1 79.44 587 ASN B CA 1
ATOM 9745 C C . ASN B 1 587 ? 16.391 -48.625 -4.16 1 79.44 587 ASN B C 1
ATOM 9747 O O . ASN B 1 587 ? 15.922 -49.281 -3.227 1 79.44 587 ASN B O 1
ATOM 9751 N N . VAL B 1 588 ? 15.828 -48.625 -5.457 1 79.75 588 VAL B N 1
ATOM 9752 C CA . VAL B 1 588 ? 14.734 -49.531 -5.77 1 79.75 588 VAL B CA 1
ATOM 9753 C C . VAL B 1 588 ? 15.258 -50.719 -6.582 1 79.75 588 VAL B C 1
ATOM 9755 O O . VAL B 1 588 ? 15.508 -50.594 -7.781 1 79.75 588 VAL B O 1
ATOM 9758 N N . PRO B 1 589 ? 15.484 -51.812 -6.008 1 73 589 PRO B N 1
ATOM 9759 C CA . PRO B 1 589 ? 16.156 -52.906 -6.699 1 73 589 PRO B CA 1
ATOM 9760 C C . PRO B 1 589 ? 15.234 -53.656 -7.656 1 73 589 PRO B C 1
ATOM 9762 O O . PRO B 1 589 ? 15.68 -54.156 -8.695 1 73 589 PRO B O 1
ATOM 9765 N N . HIS B 1 590 ? 13.938 -53.875 -7.305 1 74.81 590 HIS B N 1
ATOM 9766 C CA . HIS B 1 590 ? 13.102 -54.719 -8.164 1 74.81 590 HIS B CA 1
ATOM 9767 C C . HIS B 1 590 ? 11.734 -54.062 -8.398 1 74.81 590 HIS B C 1
ATOM 9769 O O . HIS B 1 590 ? 11.086 -53.625 -7.445 1 74.81 590 HIS B O 1
ATOM 9775 N N . ILE B 1 591 ? 11.477 -53.844 -9.672 1 74.75 591 ILE B N 1
ATOM 9776 C CA . ILE B 1 591 ? 10.18 -53.312 -10.078 1 74.75 591 ILE B CA 1
ATOM 9777 C C . ILE B 1 591 ? 9.266 -54.469 -10.508 1 74.75 591 ILE B C 1
ATOM 9779 O O . ILE B 1 591 ? 9.586 -55.188 -11.438 1 74.75 591 ILE B O 1
ATOM 9783 N N . ALA B 1 592 ? 8.273 -54.688 -9.703 1 71.25 592 ALA B N 1
ATOM 9784 C CA . ALA B 1 592 ? 7.34 -55.781 -10.008 1 71.25 592 ALA B CA 1
ATOM 9785 C C . ALA B 1 592 ? 6.371 -55.375 -11.117 1 71.25 592 ALA B C 1
ATOM 9787 O O . ALA B 1 592 ? 5.973 -54.188 -11.203 1 71.25 592 ALA B O 1
ATOM 9788 N N . CYS B 1 593 ? 6.324 -56.062 -12.242 1 68.94 593 CYS B N 1
ATOM 9789 C CA . CYS B 1 593 ? 5.344 -55.844 -13.297 1 68.94 593 CYS B CA 1
ATOM 9790 C C . CYS B 1 593 ? 4.223 -56.875 -13.227 1 68.94 593 CYS B C 1
ATOM 9792 O O . CYS B 1 593 ? 4.48 -58.062 -13.016 1 68.94 593 CYS B O 1
ATOM 9794 N N . ASP B 1 594 ? 2.998 -56.406 -13.039 1 62.66 594 ASP B N 1
ATOM 9795 C CA . ASP B 1 594 ? 1.866 -57.312 -13.031 1 62.66 594 ASP B CA 1
ATOM 9796 C C . ASP B 1 594 ? 1.647 -57.938 -14.406 1 62.66 594 ASP B C 1
ATOM 9798 O O . ASP B 1 594 ? 1.071 -57.312 -15.297 1 62.66 594 ASP B O 1
ATOM 9802 N N . TYR B 1 595 ? 2.143 -59.094 -14.641 1 61.03 595 TYR B N 1
ATOM 9803 C CA . TYR B 1 595 ? 2.061 -59.812 -15.906 1 61.03 595 TYR B CA 1
ATOM 9804 C C . TYR B 1 595 ? 0.61 -60.062 -16.297 1 61.03 595 TYR B C 1
ATOM 9806 O O . TYR B 1 595 ? 0.283 -60.156 -17.484 1 61.03 595 TYR B O 1
ATOM 9814 N N . TYR B 1 596 ? -0.305 -60.188 -15.305 1 56.47 596 TYR B N 1
ATOM 9815 C CA . TYR B 1 596 ? -1.693 -60.531 -15.594 1 56.47 596 TYR B CA 1
ATOM 9816 C C . TYR B 1 596 ? -2.438 -59.344 -16.172 1 56.47 596 TYR B C 1
ATOM 9818 O O . TYR B 1 596 ? -3.258 -59.469 -17.078 1 56.47 596 TYR B O 1
ATOM 9826 N N . ARG B 1 597 ? -2.166 -58.219 -15.734 1 60.28 597 ARG B N 1
ATOM 9827 C CA . ARG B 1 597 ? -2.943 -57.062 -16.125 1 60.28 597 ARG B CA 1
ATOM 9828 C C . ARG B 1 597 ? -2.398 -56.438 -17.422 1 60.28 597 ARG B C 1
ATOM 9830 O O . ARG B 1 597 ? -3.168 -56.062 -18.297 1 60.28 597 ARG B O 1
ATOM 9837 N N . TRP B 1 598 ? -1.084 -56.312 -17.547 1 59.84 598 TRP B N 1
ATOM 9838 C CA . TRP B 1 598 ? -0.549 -55.531 -18.656 1 59.84 598 TRP B CA 1
ATOM 9839 C C . TRP B 1 598 ? 0.021 -56.438 -19.734 1 59.84 598 TRP B C 1
ATOM 9841 O O . TRP B 1 598 ? 0.25 -56 -20.859 1 59.84 598 TRP B O 1
ATOM 9851 N N . GLY B 1 599 ? -0.029 -57.781 -19.5 1 57.53 599 GLY B N 1
ATOM 9852 C CA . GLY B 1 599 ? 0.417 -58.75 -20.484 1 57.53 599 GLY B CA 1
ATOM 9853 C C . GLY B 1 599 ? 1.921 -58.969 -20.484 1 57.53 599 GLY B C 1
ATOM 9854 O O . GLY B 1 599 ? 2.662 -58.125 -19.953 1 57.53 599 GLY B O 1
ATOM 9855 N N . ASP B 1 600 ? 2.445 -60.125 -20.797 1 55.78 600 ASP B N 1
ATOM 9856 C CA . ASP B 1 600 ? 3.842 -60.531 -20.828 1 55.78 600 ASP B CA 1
ATOM 9857 C C . ASP B 1 600 ? 4.688 -59.594 -21.656 1 55.78 600 ASP B C 1
ATOM 9859 O O . ASP B 1 600 ? 5.812 -59.25 -21.281 1 55.78 600 ASP B O 1
ATOM 9863 N N . GLY B 1 601 ? 4.137 -59.062 -22.719 1 52.53 601 GLY B N 1
ATOM 9864 C CA . GLY B 1 601 ? 4.891 -58.219 -23.625 1 52.53 601 GLY B CA 1
ATOM 9865 C C . GLY B 1 601 ? 5.211 -56.844 -23.016 1 52.53 601 GLY B C 1
ATOM 9866 O O . GLY B 1 601 ? 6.305 -56.312 -23.219 1 52.53 601 GLY B O 1
ATOM 9867 N N . TYR B 1 602 ? 4.266 -56.469 -22.266 1 58.88 602 TYR B N 1
ATOM 9868 C CA . TYR B 1 602 ? 4.465 -55.156 -21.641 1 58.88 602 TYR B CA 1
ATOM 9869 C C . TYR B 1 602 ? 5.484 -55.219 -20.516 1 58.88 602 TYR B C 1
ATOM 9871 O O . TYR B 1 602 ? 6.379 -54.406 -20.406 1 58.88 602 TYR B O 1
ATOM 9879 N N . CYS B 1 603 ? 5.375 -56.281 -19.719 1 61.62 603 CYS B N 1
ATOM 9880 C CA . CYS B 1 603 ? 6.184 -56.375 -18.516 1 61.62 603 CYS B CA 1
ATOM 9881 C C . CYS B 1 603 ? 7.629 -56.75 -18.859 1 61.62 603 CYS B C 1
ATOM 9883 O O . CYS B 1 603 ? 8.555 -56.344 -18.141 1 61.62 603 CYS B O 1
ATOM 9885 N N . ILE B 1 604 ? 7.809 -57.5 -19.891 1 55.97 604 ILE B N 1
ATOM 9886 C CA . ILE B 1 604 ? 9.164 -57.938 -20.234 1 55.97 604 ILE B CA 1
ATOM 9887 C C . ILE B 1 604 ? 9.969 -56.719 -20.703 1 55.97 604 ILE B C 1
ATOM 9889 O O . ILE B 1 604 ? 11.18 -56.656 -20.484 1 55.97 604 ILE B O 1
ATOM 9893 N N . ASN B 1 605 ? 9.289 -55.719 -21.125 1 55.19 605 ASN B N 1
ATOM 9894 C CA . ASN B 1 605 ? 9.992 -54.562 -21.688 1 55.19 605 ASN B CA 1
ATOM 9895 C C . ASN B 1 605 ? 10.094 -53.406 -20.672 1 55.19 605 ASN B C 1
ATOM 9897 O O . ASN B 1 605 ? 10.625 -52.344 -20.984 1 55.19 605 ASN B O 1
ATOM 9901 N N . GLN B 1 606 ? 9.539 -53.75 -19.625 1 62.41 606 GLN B N 1
ATOM 9902 C CA . GLN B 1 606 ? 9.602 -52.688 -18.656 1 62.41 606 GLN B CA 1
ATOM 9903 C C . GLN B 1 606 ? 10.867 -52.75 -17.812 1 62.41 606 GLN B C 1
ATOM 9905 O O . GLN B 1 606 ? 11.461 -53.844 -17.672 1 62.41 606 GLN B O 1
ATOM 9910 N N . ALA B 1 607 ? 11.438 -51.625 -17.422 1 64.44 607 ALA B N 1
ATOM 9911 C CA . ALA B 1 607 ? 12.664 -51.531 -16.641 1 64.44 607 ALA B CA 1
ATOM 9912 C C . ALA B 1 607 ? 12.547 -52.312 -15.336 1 64.44 607 ALA B C 1
ATOM 9914 O O . ALA B 1 607 ? 11.539 -52.219 -14.633 1 64.44 607 ALA B O 1
ATOM 9915 N N . ARG B 1 608 ? 13.43 -53.25 -15.156 1 66.56 608 ARG B N 1
ATOM 9916 C CA . ARG B 1 608 ? 13.391 -54.125 -13.984 1 66.56 608 ARG B CA 1
ATOM 9917 C C . ARG B 1 608 ? 14.039 -53.469 -12.781 1 66.56 608 ARG B C 1
ATOM 9919 O O . ARG B 1 608 ? 13.773 -53.844 -11.633 1 66.56 608 ARG B O 1
ATOM 9926 N N . ASP B 1 609 ? 14.914 -52.5 -13.047 1 74.25 609 ASP B N 1
ATOM 9927 C CA . ASP B 1 609 ? 15.602 -51.844 -11.93 1 74.25 609 ASP B CA 1
ATOM 9928 C C . ASP B 1 609 ? 15.555 -50.344 -12.062 1 74.25 609 ASP B C 1
ATOM 9930 O O . ASP B 1 609 ? 15.289 -49.812 -13.148 1 74.25 609 ASP B O 1
ATOM 9934 N N . GLY B 1 610 ? 15.609 -49.688 -10.891 1 76.75 610 GLY B N 1
ATOM 9935 C CA . GLY B 1 610 ? 15.594 -48.25 -10.844 1 76.75 610 GLY B CA 1
ATOM 9936 C C . GLY B 1 610 ? 16.688 -47.594 -11.68 1 76.75 610 GLY B C 1
ATOM 9937 O O . GLY B 1 610 ? 16.5 -46.531 -12.266 1 76.75 610 GLY B O 1
ATOM 9938 N N . ARG B 1 611 ? 17.828 -48.25 -11.828 1 76.56 611 ARG B N 1
ATOM 9939 C CA . ARG B 1 611 ? 18.938 -47.688 -12.602 1 76.56 611 ARG B CA 1
ATOM 9940 C C . ARG B 1 611 ? 18.625 -47.719 -14.094 1 76.56 611 ARG B C 1
ATOM 9942 O O . ARG B 1 611 ? 19.031 -46.812 -14.82 1 76.56 611 ARG B O 1
ATOM 9949 N N . THR B 1 612 ? 17.859 -48.688 -14.43 1 73.94 612 THR B N 1
ATOM 9950 C CA . THR B 1 612 ? 17.484 -48.781 -15.844 1 73.94 612 THR B CA 1
ATOM 9951 C C . THR B 1 612 ? 16.484 -47.688 -16.203 1 73.94 612 THR B C 1
ATOM 9953 O O . THR B 1 612 ? 16.531 -47.156 -17.297 1 73.94 612 THR B O 1
ATOM 9956 N N . VAL B 1 613 ? 15.703 -47.406 -15.219 1 73.69 613 VAL B N 1
ATOM 9957 C CA . VAL B 1 613 ? 14.734 -46.344 -15.445 1 73.69 613 VAL B CA 1
ATOM 9958 C C . VAL B 1 613 ? 15.461 -45.031 -15.641 1 73.69 613 VAL B C 1
ATOM 9960 O O . VAL B 1 613 ? 15.102 -44.219 -16.516 1 73.69 613 VAL B O 1
ATOM 9963 N N . MET B 1 614 ? 16.484 -44.844 -14.938 1 76.69 614 MET B N 1
ATOM 9964 C CA . MET B 1 614 ? 17.25 -43.594 -15.039 1 76.69 614 MET B CA 1
ATOM 9965 C C . MET B 1 614 ? 17.969 -43.5 -16.391 1 76.69 614 MET B C 1
ATOM 9967 O O . MET B 1 614 ? 18.109 -42.438 -16.953 1 76.69 614 MET B O 1
ATOM 9971 N N . ARG B 1 615 ? 18.359 -44.625 -16.891 1 70.31 615 ARG B N 1
ATOM 9972 C CA . ARG B 1 615 ? 19.016 -44.656 -18.203 1 70.31 615 ARG B CA 1
ATOM 9973 C C . ARG B 1 615 ? 18.031 -44.406 -19.328 1 70.31 615 ARG B C 1
ATOM 9975 O O . ARG B 1 615 ? 18.344 -43.719 -20.297 1 70.31 615 ARG B O 1
ATOM 9982 N N . LEU B 1 616 ? 16.859 -44.875 -19.016 1 65.25 616 LEU B N 1
ATOM 9983 C CA . LEU B 1 616 ? 15.828 -44.719 -20.047 1 65.25 616 LEU B CA 1
ATOM 9984 C C . LEU B 1 616 ? 15.359 -43.25 -20.125 1 65.25 616 LEU B C 1
ATOM 9986 O O . LEU B 1 616 ? 14.977 -42.781 -21.203 1 65.25 616 LEU B O 1
ATOM 9990 N N . LEU B 1 617 ? 15.5 -42.688 -19.016 1 68.75 617 LEU B N 1
ATOM 9991 C CA . LEU B 1 617 ? 15.094 -41.281 -18.984 1 68.75 617 LEU B CA 1
ATOM 9992 C C . LEU B 1 617 ? 16.219 -40.375 -19.5 1 68.75 617 LEU B C 1
ATOM 9994 O O . LEU B 1 617 ? 16 -39.188 -19.766 1 68.75 617 LEU B O 1
ATOM 9998 N N . GLY B 1 618 ? 17.328 -40.875 -19.812 1 63.44 618 GLY B N 1
ATOM 9999 C CA . GLY B 1 618 ? 18.422 -40.156 -20.438 1 63.44 618 GLY B CA 1
ATOM 10000 C C . GLY B 1 618 ? 19.25 -39.344 -19.438 1 63.44 618 GLY B C 1
ATOM 10001 O O . GLY B 1 618 ? 19.969 -38.438 -19.828 1 63.44 618 GLY B O 1
ATOM 10002 N N . PHE B 1 619 ? 19.094 -39.656 -18.188 1 68.69 619 PHE B N 1
ATOM 10003 C CA . PHE B 1 619 ? 19.781 -38.812 -17.203 1 68.69 619 PHE B CA 1
ATOM 10004 C C . PHE B 1 619 ? 21.188 -39.344 -16.953 1 68.69 619 PHE B C 1
ATOM 10006 O O . PHE B 1 619 ? 22.078 -38.594 -16.531 1 68.69 619 PHE B O 1
ATOM 10013 N N . ASP B 1 620 ? 21.438 -40.594 -17.016 1 63.56 620 ASP B N 1
ATOM 10014 C CA . ASP B 1 620 ? 22.75 -41.156 -16.688 1 63.56 620 ASP B CA 1
ATOM 10015 C C . ASP B 1 620 ? 23.641 -41.188 -17.922 1 63.56 620 ASP B C 1
ATOM 10017 O O . ASP B 1 620 ? 24.859 -41.406 -17.812 1 63.56 620 ASP B O 1
ATOM 10021 N N . GLY B 1 621 ? 23.156 -41.031 -19.062 1 55.66 621 GLY B N 1
ATOM 10022 C CA . GLY B 1 621 ? 24.062 -41.188 -20.188 1 55.66 621 GLY B CA 1
ATOM 10023 C C . GLY B 1 621 ? 25.078 -40.062 -20.312 1 55.66 621 GLY B C 1
ATOM 10024 O O . GLY B 1 621 ? 26.094 -40.219 -20.984 1 55.66 621 GLY B O 1
ATOM 10025 N N . ASP B 1 622 ? 24.797 -38.875 -19.922 1 56.25 622 ASP B N 1
ATOM 10026 C CA . ASP B 1 622 ? 25.734 -37.781 -20.172 1 56.25 622 ASP B CA 1
ATOM 10027 C C . ASP B 1 622 ? 26.688 -37.625 -19 1 56.25 622 ASP B C 1
ATOM 10029 O O . ASP B 1 622 ? 26.281 -37.75 -17.844 1 56.25 622 ASP B O 1
ATOM 10033 N N . PRO B 1 623 ? 28.031 -37.875 -19.219 1 51.47 623 PRO B N 1
ATOM 10034 C CA . PRO B 1 623 ? 29.062 -37.688 -18.188 1 51.47 623 PRO B CA 1
ATOM 10035 C C . PRO B 1 623 ? 28.797 -36.469 -17.312 1 51.47 623 PRO B C 1
ATOM 10037 O O . PRO B 1 623 ? 29.156 -36.438 -16.141 1 51.47 623 PRO B O 1
ATOM 10040 N N . GLN B 1 624 ? 28.328 -35.469 -17.844 1 55 624 GLN B N 1
ATOM 10041 C CA . GLN B 1 624 ? 28.125 -34.25 -17.094 1 55 624 GLN B CA 1
ATOM 10042 C C . GLN B 1 624 ? 27 -34.406 -16.078 1 55 624 GLN B C 1
ATOM 10044 O O . GLN B 1 624 ? 26.781 -33.5 -15.25 1 55 624 GLN B O 1
ATOM 10049 N N . SER B 1 625 ? 26.453 -35.531 -16.094 1 61.62 625 SER B N 1
ATOM 10050 C CA . SER B 1 625 ? 25.281 -35.75 -15.242 1 61.62 625 SER B CA 1
ATOM 10051 C C . SER B 1 625 ? 25.672 -36.406 -13.93 1 61.62 625 SER B C 1
ATOM 10053 O O . SER B 1 625 ? 24.812 -36.969 -13.227 1 61.62 625 SER B O 1
ATOM 10055 N N . ALA B 1 626 ? 27.016 -36.25 -13.633 1 70.06 626 ALA B N 1
ATOM 10056 C CA . ALA B 1 626 ? 27.391 -36.719 -12.305 1 70.06 626 ALA B CA 1
ATOM 10057 C C . ALA B 1 626 ? 26.75 -35.875 -11.211 1 70.06 626 ALA B C 1
ATOM 10059 O O . ALA B 1 626 ? 26.484 -34.688 -11.414 1 70.06 626 ALA B O 1
ATOM 10060 N N . SER B 1 627 ? 26.344 -36.531 -10.117 1 80.56 627 SER B N 1
ATOM 10061 C CA . SER B 1 627 ? 25.641 -35.906 -8.992 1 80.56 627 SER B CA 1
ATOM 10062 C C . SER B 1 627 ? 26.422 -34.75 -8.43 1 80.56 627 SER B C 1
ATOM 10064 O O . SER B 1 627 ? 25.844 -33.75 -8.023 1 80.56 627 SER B O 1
ATOM 10066 N N . VAL B 1 628 ? 27.766 -34.781 -8.539 1 80.38 628 VAL B N 1
ATOM 10067 C CA . VAL B 1 628 ? 28.594 -33.75 -7.949 1 80.38 628 VAL B CA 1
ATOM 10068 C C . VAL B 1 628 ? 28.453 -32.469 -8.742 1 80.38 628 VAL B C 1
ATOM 10070 O O . VAL B 1 628 ? 28.359 -31.375 -8.164 1 80.38 628 VAL B O 1
ATOM 10073 N N . TYR B 1 629 ? 28.344 -32.562 -10.008 1 80.19 629 TYR B N 1
ATOM 10074 C CA . TYR B 1 629 ? 28.219 -31.375 -10.828 1 80.19 629 TYR B CA 1
ATOM 10075 C C . TYR B 1 629 ? 26.859 -30.719 -10.648 1 80.19 629 TYR B C 1
ATOM 10077 O O . TYR B 1 629 ? 26.719 -29.5 -10.789 1 80.19 629 TYR B O 1
ATOM 10085 N N . MET B 1 630 ? 25.906 -31.516 -10.312 1 85.62 630 MET B N 1
ATOM 10086 C CA . MET B 1 630 ? 24.578 -30.953 -10.102 1 85.62 630 MET B CA 1
ATOM 10087 C C . MET B 1 630 ? 24.5 -30.203 -8.781 1 85.62 630 MET B C 1
ATOM 10089 O O . MET B 1 630 ? 23.859 -29.156 -8.695 1 85.62 630 MET B O 1
ATOM 10093 N N . TRP B 1 631 ? 25.234 -30.703 -7.793 1 88.19 631 TRP B N 1
ATOM 10094 C CA . TRP B 1 631 ? 25.328 -29.984 -6.527 1 88.19 631 TRP B CA 1
ATOM 10095 C C . TRP B 1 631 ? 26.062 -28.656 -6.703 1 88.19 631 TRP B C 1
ATOM 10097 O O . TRP B 1 631 ? 25.641 -27.641 -6.16 1 88.19 631 TRP B O 1
ATOM 10107 N N . VAL B 1 632 ? 27.109 -28.688 -7.508 1 86.88 632 VAL B N 1
ATOM 10108 C CA . VAL B 1 632 ? 27.906 -27.5 -7.738 1 86.88 632 VAL B CA 1
ATOM 10109 C C . VAL B 1 632 ? 27.094 -26.484 -8.539 1 86.88 632 VAL B C 1
ATOM 10111 O O . VAL B 1 632 ? 27.172 -25.281 -8.281 1 86.88 632 VAL B O 1
ATOM 10114 N N . SER B 1 633 ? 26.359 -27.016 -9.484 1 86.94 633 SER B N 1
ATOM 10115 C CA . SER B 1 633 ? 25.531 -26.109 -10.273 1 86.94 633 SER B CA 1
ATOM 10116 C C . SER B 1 633 ? 24.484 -25.422 -9.406 1 86.94 633 SER B C 1
ATOM 10118 O O . SER B 1 633 ? 24.234 -24.219 -9.562 1 86.94 633 SER B O 1
ATOM 10120 N N . LEU B 1 634 ? 23.906 -26.109 -8.477 1 90.06 634 LEU B N 1
ATOM 10121 C CA . LEU B 1 634 ? 22.922 -25.531 -7.574 1 90.06 634 LEU B CA 1
ATOM 10122 C C . LEU B 1 634 ? 23.562 -24.484 -6.66 1 90.06 634 LEU B C 1
ATOM 10124 O O . LEU B 1 634 ? 22.984 -23.438 -6.395 1 90.06 634 LEU B O 1
ATOM 10128 N N . ALA B 1 635 ? 24.75 -24.781 -6.25 1 90.88 635 ALA B N 1
ATOM 10129 C CA . ALA B 1 635 ? 25.484 -23.844 -5.395 1 90.88 635 ALA B CA 1
ATOM 10130 C C . ALA B 1 635 ? 25.844 -22.578 -6.16 1 90.88 635 ALA B C 1
ATOM 10132 O O . ALA B 1 635 ? 25.75 -21.484 -5.625 1 90.88 635 ALA B O 1
ATOM 10133 N N . ILE B 1 636 ? 26.219 -22.734 -7.383 1 89.69 636 ILE B N 1
ATOM 10134 C CA . ILE B 1 636 ? 26.578 -21.594 -8.211 1 89.69 636 ILE B CA 1
ATOM 10135 C C . ILE B 1 636 ? 25.344 -20.719 -8.453 1 89.69 636 ILE B C 1
ATOM 10137 O O . ILE B 1 636 ? 25.406 -19.5 -8.375 1 89.69 636 ILE B O 1
ATOM 10141 N N . MET B 1 637 ? 24.234 -21.422 -8.703 1 91.38 637 MET B N 1
ATOM 10142 C CA . MET B 1 637 ? 23 -20.672 -8.93 1 91.38 637 MET B CA 1
ATOM 10143 C C . MET B 1 637 ? 22.562 -19.953 -7.664 1 91.38 637 MET B C 1
ATOM 10145 O O . MET B 1 637 ? 22 -18.859 -7.73 1 91.38 637 MET B O 1
ATOM 10149 N N . PHE B 1 638 ? 22.844 -20.547 -6.516 1 92.81 638 PHE B N 1
ATOM 10150 C CA . PHE B 1 638 ? 22.547 -19.938 -5.23 1 92.81 638 PHE B CA 1
ATOM 10151 C C . PHE B 1 638 ? 23.297 -18.625 -5.062 1 92.81 638 PHE B C 1
ATOM 10153 O O . PHE B 1 638 ? 22.703 -17.594 -4.734 1 92.81 638 PHE B O 1
ATOM 10160 N N . PHE B 1 639 ? 24.531 -18.625 -5.43 1 92.44 639 PHE B N 1
ATOM 10161 C CA . PHE B 1 639 ? 25.359 -17.422 -5.258 1 92.44 639 PHE B CA 1
ATOM 10162 C C . PHE B 1 639 ? 25.125 -16.438 -6.387 1 92.44 639 PHE B C 1
ATOM 10164 O O . PHE B 1 639 ? 25.156 -15.219 -6.172 1 92.44 639 PHE B O 1
ATOM 10171 N N . LEU B 1 640 ? 24.828 -16.922 -7.547 1 92.38 640 LEU B N 1
ATOM 10172 C CA . LEU B 1 640 ? 24.594 -16.047 -8.695 1 92.38 640 LEU B CA 1
ATOM 10173 C C . LEU B 1 640 ? 23.328 -15.234 -8.508 1 92.38 640 LEU B C 1
ATOM 10175 O O . LEU B 1 640 ? 23.328 -14.016 -8.695 1 92.38 640 LEU B O 1
ATOM 10179 N N . LEU B 1 641 ? 22.312 -15.898 -8.125 1 92.38 641 LEU B N 1
ATOM 10180 C CA . LEU B 1 641 ? 21.031 -15.195 -7.965 1 92.38 641 LEU B CA 1
ATOM 10181 C C . LEU B 1 641 ? 21.094 -14.227 -6.789 1 92.38 641 LEU B C 1
ATOM 10183 O O . LEU B 1 641 ? 20.484 -13.156 -6.832 1 92.38 641 LEU B O 1
ATOM 10187 N N . ARG B 1 642 ? 21.828 -14.562 -5.801 1 93.12 642 ARG B N 1
ATOM 10188 C CA . ARG B 1 642 ? 21.984 -13.656 -4.664 1 93.12 642 ARG B CA 1
ATOM 10189 C C . ARG B 1 642 ? 22.859 -12.461 -5.031 1 93.12 642 ARG B C 1
ATOM 10191 O O . ARG B 1 642 ? 22.594 -11.344 -4.59 1 93.12 642 ARG B O 1
ATOM 10198 N N . SER B 1 643 ? 23.812 -12.719 -5.906 1 93.88 643 SER B N 1
ATOM 10199 C CA . SER B 1 643 ? 24.641 -11.617 -6.379 1 93.88 643 SER B CA 1
ATOM 10200 C C . SER B 1 643 ? 23.844 -10.672 -7.273 1 93.88 643 SER B C 1
ATOM 10202 O O . SER B 1 643 ? 23.984 -9.453 -7.184 1 93.88 643 SER B O 1
ATOM 10204 N N . ILE B 1 644 ? 22.953 -11.234 -8.023 1 94 644 ILE B N 1
ATOM 10205 C CA . ILE B 1 644 ? 22.109 -10.422 -8.883 1 94 644 ILE B CA 1
ATOM 10206 C C . ILE B 1 644 ? 21.156 -9.594 -8.031 1 94 644 ILE B C 1
ATOM 10208 O O . ILE B 1 644 ? 20.906 -8.422 -8.312 1 94 644 ILE B O 1
ATOM 10212 N N . SER B 1 645 ? 20.656 -10.234 -7.004 1 93.19 645 SER B N 1
ATOM 10213 C CA . SER B 1 645 ? 19.75 -9.531 -6.109 1 93.19 645 SER B CA 1
ATOM 10214 C C . SER B 1 645 ? 20.438 -8.336 -5.453 1 93.19 645 SER B C 1
ATOM 10216 O O . SER B 1 645 ? 19.859 -7.258 -5.348 1 93.19 645 SER B O 1
ATOM 10218 N N . VAL B 1 646 ? 21.672 -8.438 -5.098 1 93.94 646 VAL B N 1
ATOM 10219 C CA . VAL B 1 646 ? 22.422 -7.359 -4.449 1 93.94 646 VAL B CA 1
ATOM 10220 C C . VAL B 1 646 ? 22.703 -6.25 -5.457 1 93.94 646 VAL B C 1
ATOM 10222 O O . VAL B 1 646 ? 22.578 -5.066 -5.133 1 93.94 646 VAL B O 1
ATOM 10225 N N . ILE B 1 647 ? 22.953 -6.629 -6.656 1 93.94 647 ILE B N 1
ATOM 10226 C CA . ILE B 1 647 ? 23.25 -5.645 -7.688 1 93.94 647 ILE B CA 1
ATOM 10227 C C . ILE B 1 647 ? 22 -4.84 -8.016 1 93.94 647 ILE B C 1
ATOM 10229 O O . ILE B 1 647 ? 22.047 -3.613 -8.133 1 93.94 647 ILE B O 1
ATOM 10233 N N . VAL B 1 648 ? 20.953 -5.555 -8.109 1 92.38 648 VAL B N 1
ATOM 10234 C CA . VAL B 1 648 ? 19.703 -4.875 -8.445 1 92.38 648 VAL B CA 1
ATOM 10235 C C . VAL B 1 648 ? 19.297 -3.957 -7.293 1 92.38 648 VAL B C 1
ATOM 10237 O O . VAL B 1 648 ? 18.781 -2.857 -7.523 1 92.38 648 VAL B O 1
ATOM 10240 N N . LEU B 1 649 ? 19.516 -4.363 -6.121 1 91.81 649 LEU B N 1
ATOM 10241 C CA . LEU B 1 649 ? 19.203 -3.539 -4.957 1 91.81 649 LEU B CA 1
ATOM 10242 C C . LEU B 1 649 ? 20.094 -2.299 -4.918 1 91.81 649 LEU B C 1
ATOM 10244 O O . LEU B 1 649 ? 19.641 -1.218 -4.535 1 91.81 649 LEU B O 1
ATOM 10248 N N . MET B 1 650 ? 21.297 -2.447 -5.363 1 91.19 650 MET B N 1
ATOM 10249 C CA . MET B 1 650 ? 22.219 -1.314 -5.395 1 91.19 650 MET B CA 1
ATOM 10250 C C . MET B 1 650 ? 21.797 -0.293 -6.441 1 91.19 650 MET B C 1
ATOM 10252 O O . MET B 1 650 ? 21.906 0.914 -6.223 1 91.19 650 MET B O 1
ATOM 10256 N N . VAL B 1 651 ? 21.234 -0.808 -7.438 1 87.94 651 VAL B N 1
ATOM 10257 C CA . VAL B 1 651 ? 20.766 0.083 -8.492 1 87.94 651 VAL B CA 1
ATOM 10258 C C . VAL B 1 651 ? 19.469 0.769 -8.055 1 87.94 651 VAL B C 1
ATOM 10260 O O . VAL B 1 651 ? 19.266 1.959 -8.312 1 87.94 651 VAL B O 1
ATOM 10263 N N . ALA B 1 652 ? 18.672 0.065 -7.383 1 83.44 652 ALA B N 1
ATOM 10264 C CA . ALA B 1 652 ? 17.422 0.619 -6.891 1 83.44 652 ALA B CA 1
ATOM 10265 C C . ALA B 1 652 ? 17.672 1.68 -5.82 1 83.44 652 ALA B C 1
ATOM 10267 O O . ALA B 1 652 ? 16.906 2.65 -5.715 1 83.44 652 ALA B O 1
ATOM 10268 N N . ALA B 1 653 ? 18.641 1.444 -5.082 1 81.94 653 ALA B N 1
ATOM 10269 C CA . ALA B 1 653 ? 18.969 2.385 -4.02 1 81.94 653 ALA B CA 1
ATOM 10270 C C . ALA B 1 653 ? 19.438 3.721 -4.594 1 81.94 653 ALA B C 1
ATOM 10272 O O . ALA B 1 653 ? 19.344 4.754 -3.926 1 81.94 653 ALA B O 1
ATOM 10273 N N . ARG B 1 654 ? 19.812 3.699 -5.832 1 77.62 654 ARG B N 1
ATOM 10274 C CA . ARG B 1 654 ? 20.312 4.93 -6.438 1 77.62 654 ARG B CA 1
ATOM 10275 C C . ARG B 1 654 ? 19.219 5.648 -7.211 1 77.62 654 ARG B C 1
ATOM 10277 O O . ARG B 1 654 ? 19.391 6.793 -7.637 1 77.62 654 ARG B O 1
ATOM 10284 N N . GLU B 1 655 ? 18.109 4.957 -7.258 1 72.69 655 GLU B N 1
ATOM 10285 C CA . GLU B 1 655 ? 17 5.566 -7.996 1 72.69 655 GLU B CA 1
ATOM 10286 C C . GLU B 1 655 ? 16.359 6.688 -7.195 1 72.69 655 GLU B C 1
ATOM 10288 O O . GLU B 1 655 ? 16.203 6.582 -5.973 1 72.69 655 GLU B O 1
ATOM 10293 N N . LYS B 1 656 ? 16.25 7.902 -7.91 1 64.25 656 LYS B N 1
ATOM 10294 C CA . LYS B 1 656 ? 15.633 9.086 -7.305 1 64.25 656 LYS B CA 1
ATOM 10295 C C . LYS B 1 656 ? 14.164 9.211 -7.695 1 64.25 656 LYS B C 1
ATOM 10297 O O . LYS B 1 656 ? 13.719 8.57 -8.648 1 64.25 656 LYS B O 1
ATOM 10302 N N . THR B 1 657 ? 13.258 9.57 -6.773 1 62.84 657 THR B N 1
ATOM 10303 C CA . THR B 1 657 ? 11.828 9.727 -7.02 1 62.84 657 THR B CA 1
ATOM 10304 C C . THR B 1 657 ? 11.539 11.086 -7.664 1 62.84 657 THR B C 1
ATOM 10306 O O . THR B 1 657 ? 12.234 12.062 -7.387 1 62.84 657 THR B O 1
#

Sequence (1314 aa):
MPRLRNEPICNGISIDAEDQEGTSNHGHQTLSYGKVDSQLHGSIAESDSSTRRAIGVPSSYSLPLSWHRLSYSVGKKRILCGLTGTALPGRCLAILGSSGAGKTTFLNAICDRLASGGELRLSGRRQLGDCEFERHFRKAMGFVAQDDIISPLSTPYDALWFSLRTRRGTSRAETEERVQEMLNVLRLQHCRDTKVGIPGLESGLSGGERKRCSIGIELICDLKILLLDEPTSGLDSVTSAKVVHLLRQLSRTGRTVIYTIHQPTAEVLSYFDDVMLMTQGRIAYHGTMAASLDYFESIGFSCPSKYTPTDYYMVLLQDSVTSKVLIKRWRKYLKNGPRTPHTAAVRLAKSRGESSAARFLDAYIAKFGSSPAVQLYELTRRTMTEISRDYLYLFSYMAQAIFFAIVVGLIFLNVRANVEGIQDRQGVLFMTVMNRAMSSTFIMINTFNNVRAVFMREQQAGAYSPLMFFLGRSFAEFPVQILAVLVESCILYWMVGLHRHPGSFFYYFGVIALLSQVATGLGFAISASCPSVVVSSALASVSLMVLYLGGGLLASTDRLRPYWYWLEKPSFMRHAYILVLRNELHNVPHIACDYYRWGDGYCINQARDGRTVMRLLGFDGDPQSASVYMWVSLAIMFFLLRSISVIVLMVAAREKTMPRLRNEPICNGISIDAEDQEGTSNHGHQTLSYGKVDSQLHGSIAESDSSTRRAIGVPSSYSLPLSWHRLSYSVGKKRILCGLTGTALPGRCLAILGSSGAGKTTFLNAICDRLASGGELRLSGRRQLGDCEFERHFRKAMGFVAQDDIISPLSTPYDALWFSLRTRRGTSRAETEERVQEMLNVLRLQHCRDTKVGIPGLESGLSGGERKRCSIGIELICDLKILLLDEPTSGLDSVTSAKVVHLLRQLSRTGRTVIYTIHQPTAEVLSYFDDVMLMTQGRIAYHGTMAASLDYFESIGFSCPSKYTPTDYYMVLLQDSVTSKVLIKRWRKYLKNGPRTPHTAAVRLAKSRGESSAARFLDAYIAKFGSSPAVQLYELTRRTMTEISRDYLYLFSYMAQAIFFAIVVGLIFLNVRANVEGIQDRQGVLFMTVMNRAMSSTFIMINTFNNVRAVFMREQQAGAYSPLMFFLGRSFAEFPVQILAVLVESCILYWMVGLHRHPGSFFYYFGVIALLSQVATGLGFAISASCPSVVVSSALASVSLMVLYLGGGLLASTDRLRPYWYWLEKPSFMRHAYILVLRNELHNVPHIACDYYRWGDGYCINQARDGRTVMRLLGFDGDPQSASVYMWVSLAIMFFLLRSISVIVLMVAAREKT